Protein AF-0000000077540026 (afdb_homodimer)

Foldseek 3Di:
DCLDDPPDPPPPDLVSLLPRQQWDWEQELQRATFIDGSVDPCSSDDYHPPNVPDHHLVNLLVVLVVVCVVVVLDDDDDPVLLVVLVVLCLQFPCLLQVAADPVVQVVCVVVVDDDQRHGLLLSLLSSLQSQLLDLDQSQAPHSVASLRGSVSSLVSSVSSLVRSLSVDGLSSLNSLLSSLQSCVLQPVLVSSLVSLQSSQVVLNGNVLLEACVVCCVVVVDPPVVLLSSQSNNLSSLLSQLLSCLLVVHDGDDAPVSGPRDQHDCPDPLQFDWRDDPPPPDDDNPADTAGSNSRLLSVLSSVLSNLLSVLLCLVSDPPNPDDPVRLVVSLVVSVVVLVVSVVPRDPLLDADPDLVHGHRLSSLVSLLVSLLSLLSSLVVCLQVDPPPDPPPPPPPSCPDPSLVSNLVSLLVNLVSLVSSCVPPNLSSHRPSNLVSLLSSLVSLLVQCLDPPRPCVVSSLSSNLSSLVSLVRNCSSSVNNSVVSLVVSCVVCVVSVNNVSQVPRPPSD/DCLDDPPDPPPPDLVSLLPRQQWDWAQDLQRATFIDGSVDPCSSDDYHPPHHDDQHLVNLLVVLVVVCVVVVLDDDDDPVLLVVLVVLCLQFPCLLQVAADCVVQVVCVVVVDADQRHGLLLSLLSSLQSQLLDLDQSQAPHSVASLRGSVSSLVSSVSSLVRSLSVDGLSSLNSLLSSLQSCVLQPVLVSSLVSLQSSQVVLNGNVLLEACVVCCVVVVDPPVVLLSSQSNNLSSLLSQLLSCVLVVHDGDDAPVSGPRDQHDCPDPLQFDWRDDPPPPDDDNPADTAGSNSRLLSVLSSVLSNLLSVLLCLVSDPPNPDDPVRLVVSLVVSVVVLVVSVVPRDPLLDADPDLVHGHRLSSLVSLLVSLLSLLSSLVVCLQVDPPPDPPPPPPPSCPDPSLVSNLVSLLVNLVSLVSSCVPPNLSSHRPSNLVSLLSSLVSLLVQCLDPPRPCVVSSLSSNLSSLVSLVRNCSSRVNNSVVSLVVSCVVCVVSVNNVSQVPRPPSD

Nearest PDB structures (foldseek):
  7pua-assembly1_DG  TM=3.488E-01  e=6.286E+00  Trypanosoma brucei brucei
  8ay2-assembly1_A  TM=1.507E-01  e=5.120E+00  Rattus norvegicus
  8ay2-assembly1_A  TM=1.587E-01  e=3.011E+00  Rattus norvegicus
  6jb1-assembly1_B  TM=1.530E-01  e=4.356E+00  Mesocricetus auratus

Radius of gyration: 28.81 Å; Cα contacts (8 Å, |Δi|>4): 1690; chains: 2; bounding box: 65×84×69 Å

Solvent-accessible surface area (backbone atoms only — not comparable to full-atom values): 52950 Å² total; per-residue (Å²): 132,84,71,76,72,87,75,64,86,62,88,70,57,65,53,56,59,58,27,32,48,65,51,34,78,33,52,38,42,44,71,38,60,28,38,22,18,32,67,7,73,64,34,70,59,83,62,63,85,70,58,63,81,41,64,35,48,66,54,25,47,51,51,13,53,50,50,29,54,69,72,68,38,68,69,88,72,56,70,68,56,48,51,51,30,50,51,48,28,61,61,45,46,34,44,62,49,42,26,72,49,59,68,60,26,50,54,26,53,75,64,71,42,78,43,79,54,28,33,72,31,29,52,27,20,50,42,19,42,21,29,32,68,50,85,58,45,88,49,21,77,42,64,90,37,66,77,31,27,15,46,54,33,42,57,30,21,53,49,22,41,65,32,28,49,60,38,61,48,74,32,48,26,46,18,28,38,43,40,12,55,44,30,31,35,66,53,34,50,65,36,12,53,39,26,32,48,48,15,47,46,48,33,49,40,48,34,31,36,43,58,56,63,67,38,37,73,73,59,77,39,51,69,66,54,52,45,43,36,23,28,31,37,51,21,42,53,41,53,32,52,52,49,18,50,61,42,23,44,87,51,70,78,54,74,42,57,36,54,41,58,77,57,65,73,84,41,66,63,28,65,32,77,39,62,77,59,81,82,71,52,88,70,82,78,62,74,81,35,60,48,38,27,47,61,48,41,52,49,47,40,50,53,48,51,57,48,45,60,50,43,57,48,66,48,23,71,40,46,83,69,50,72,67,51,46,51,49,51,41,51,55,47,49,54,52,52,48,54,53,59,72,64,53,55,75,90,68,51,77,62,93,45,88,88,50,81,71,58,70,49,51,56,49,49,55,38,51,51,29,47,48,50,28,65,57,32,39,62,46,51,58,63,66,70,90,69,65,87,74,62,82,68,74,64,74,70,70,33,69,40,39,43,51,30,49,53,25,28,48,49,38,30,51,49,51,52,55,44,44,74,72,67,42,45,59,60,52,51,74,64,53,47,58,47,32,46,57,29,30,54,51,22,52,58,44,47,63,51,82,82,40,89,54,28,66,59,20,52,53,34,31,38,47,25,51,51,50,32,60,48,24,30,58,43,26,29,46,41,22,47,49,47,51,51,49,52,50,51,48,29,46,75,64,74,36,50,68,61,51,71,67,32,82,85,63,123,132,84,68,76,73,87,72,64,86,61,89,71,58,67,53,55,59,57,28,32,48,63,50,35,77,33,53,37,48,45,72,38,58,28,37,21,19,33,68,7,73,68,34,69,58,83,62,62,86,71,61,68,83,42,64,36,47,66,53,24,48,52,50,13,54,50,48,28,54,69,72,68,39,69,70,89,71,56,71,67,56,49,52,51,30,50,50,47,27,60,62,46,45,35,42,61,50,42,27,71,49,60,68,60,28,50,56,26,53,73,66,73,42,76,42,78,54,28,32,72,33,28,51,26,21,50,41,20,44,20,29,33,67,50,86,58,46,87,48,22,75,43,65,90,37,66,77,30,26,16,47,54,32,41,56,31,18,53,50,23,39,65,32,29,50,62,36,60,47,73,31,47,26,44,18,27,38,43,41,12,56,43,30,30,35,68,53,35,51,65,36,12,53,40,26,32,48,48,16,48,47,48,33,51,40,48,34,32,37,42,57,55,62,67,39,36,73,72,60,78,38,52,69,66,54,51,44,41,37,23,28,30,37,50,22,43,52,40,52,31,50,51,50,19,50,63,42,24,45,88,51,71,78,52,73,43,58,34,55,41,59,77,55,64,75,84,40,67,64,27,65,32,77,40,62,79,61,81,82,70,52,90,68,82,77,63,74,81,35,59,48,38,27,45,61,48,41,53,50,46,40,49,53,48,50,56,46,46,60,51,43,56,48,67,49,25,72,40,48,85,68,48,71,67,52,46,50,50,49,40,51,54,46,49,52,52,52,50,53,53,60,72,62,53,54,76,90,68,52,77,63,93,47,89,90,50,80,69,57,71,49,50,54,49,50,54,39,48,51,30,46,46,50,28,64,57,32,38,63,47,52,59,62,66,69,90,69,65,87,74,61,82,68,73,65,73,71,71,33,70,40,39,44,51,28,50,54,24,27,48,50,38,30,51,50,50,53,53,44,45,74,72,66,42,44,59,59,52,51,75,67,51,47,57,47,33,47,57,28,31,56,50,21,52,59,43,47,62,50,82,81,40,89,53,28,67,61,21,50,54,34,30,40,46,23,51,51,49,32,59,47,24,29,58,43,26,29,46,40,23,47,49,47,51,51,50,52,51,51,50,29,46,75,64,73,36,49,69,62,51,71,66,31,83,86,64,124

Secondary structure (DSSP, 8-state):
-----TT--S---HHHHHH----EEEE-TTSSEEEE-TTSGGGG--S------SPPHHHHHHHHHHHHHHTT------HHHHHHHHHHIIIIITTTS--S-HHHHHHHHHTTS--SS--HHHHHHHHHHHGGG---GGGBSSTT-GGGBTHHHHHHHHHHHHHHTTS--HHHHHHHHHHHHHHHHTT-HHHHHHHHHHHHHHHHHHTTTS--HHHHHHTSS-HHHHHHHHHHHHHHHHHHHHHHHHHT---S--GGG--PPPPPTTSHHHH-EE-PPBTTBS-TT---EE--HHHHHHHHHHHHHHHHHHHHHHT-TT----HHHHHHHHHHHHHHHHHHHHT--GGGSPPSSTTS---HHHHHHHHHHHHHHHHHHGGGTT---S--TT-TTS-GGG-HHHHHHHHHHHHHHHHHHHHHHHT-STT--THHHHHHHHHHHHHHHHHS-TT-TTHHHHHHHHHHHHHHHHHTTTTSHHHHHHHHHHHHHHHHHTT-HHHHHTSTT--/-----TT--S---HHHHHH----EEEE-TTSSEEEE-TTSGGGG--S------SPPHHHHHHHHHHHHHHTT------HHHHHHHHHHIIIIITTTS--S-HHHHHHHHHTTS--SS--HHHHHHHHHHHGGG---GGGBSSTT-GGGBTHHHHHHHHHHHHHHTTS--HHHHHHHHHHHHHHHHTT-HHHHHHHHHHHHHHHHHHTTTS--HHHHHHTSS-HHHHHHHHHHHHHHHHHHHHHHHHHT---S--GGG--PPPPPTTSGGGT-EE-PPBTTBS-TT---EE--HHHHHHHHHHHHHHHHHHHHHHT-TT----HHHHHHHHHHHHHHHHHHHHT--GGGSPPSSTTS---HHHHHHHHHHHHHHHHHHGGGTT---S--TT-TTS-GGG-HHHHHHHHHHHHHHHHHHHHHHHT-STT--THHHHHHHHHHHHHHHHHS-TT-TTHHHHHHHHHHHHHHHHHTTTTSHHHHHHHHHHHHHHHHHTT-HHHHHTSTT--

InterPro domains:
  IPR007219 Xylanolytic transcriptional activator, regulatory domain [PF04082] (86-330)
  IPR007219 Xylanolytic transcriptional activator, regulatory domain [SM00906] (192-269)
  IPR051615 Transcriptional Regulatory Elements [PTHR31313] (20-497)

pLDDT: mean 85.63, std 16.1, range [22.83, 98.69]

Structure (mmCIF, N/CA/C/O backbone):
data_AF-0000000077540026-model_v1
#
loop_
_entity.id
_entity.type
_entity.pdbx_description
1 polymer 'Nitrogen assimilation transcription factor nit-4'
#
loop_
_atom_site.group_PDB
_atom_site.id
_atom_site.type_symbol
_atom_site.label_atom_id
_atom_site.label_alt_id
_atom_site.label_comp_id
_atom_site.label_asym_id
_atom_site.label_entity_id
_atom_site.label_seq_id
_atom_site.pdbx_PDB_ins_code
_atom_site.Cartn_x
_atom_site.Cartn_y
_atom_site.Cartn_z
_atom_site.occupancy
_atom_site.B_iso_or_equiv
_atom_site.auth_seq_id
_atom_site.auth_comp_id
_atom_site.auth_asym_id
_atom_site.auth_atom_id
_atom_site.pdbx_PDB_model_num
ATOM 1 N N . MET A 1 1 ? -24.359 3.873 -19.281 1 22.83 1 MET A N 1
ATOM 2 C CA . MET A 1 1 ? -24.156 2.455 -19.578 1 22.83 1 MET A CA 1
ATOM 3 C C . MET A 1 1 ? -24.828 1.584 -18.516 1 22.83 1 MET A C 1
ATOM 5 O O . MET A 1 1 ? -24.562 1.748 -17.312 1 22.83 1 MET A O 1
ATOM 9 N N . HIS A 1 2 ? -25.969 1.149 -18.797 1 24.41 2 HIS A N 1
ATOM 10 C CA . HIS A 1 2 ? -26.844 0.345 -17.953 1 24.41 2 HIS A CA 1
ATOM 11 C C . HIS A 1 2 ? -26.188 -0.996 -17.609 1 24.41 2 HIS A C 1
ATOM 13 O O . HIS A 1 2 ? -26.047 -1.855 -18.484 1 24.41 2 HIS A O 1
ATOM 19 N N . PHE A 1 3 ? -25.188 -1.018 -16.828 1 33.09 3 PHE A N 1
ATOM 20 C CA . PHE A 1 3 ? -24.734 -2.279 -16.25 1 33.09 3 PHE A CA 1
ATOM 21 C C . PHE A 1 3 ? -25.891 -3.021 -15.602 1 33.09 3 PHE A C 1
ATOM 23 O O . PHE A 1 3 ? -26.781 -2.4 -15.008 1 33.09 3 PHE A O 1
ATOM 30 N N . GLY A 1 4 ? -26.359 -4.043 -16.203 1 33.69 4 GLY A N 1
ATOM 31 C CA . GLY A 1 4 ? -27.547 -4.785 -15.797 1 33.69 4 GLY A CA 1
ATOM 32 C C . GLY A 1 4 ? -27.703 -4.891 -14.289 1 33.69 4 GLY A C 1
ATOM 33 O O . GLY A 1 4 ? -26.719 -4.742 -13.555 1 33.69 4 GLY A O 1
ATOM 34 N N . ASP A 1 5 ? -28.906 -4.648 -13.836 1 35.28 5 ASP A N 1
ATOM 35 C CA . ASP A 1 5 ? -29.469 -4.676 -12.492 1 35.28 5 ASP A CA 1
ATOM 36 C C . ASP A 1 5 ? -29.078 -5.961 -11.766 1 35.28 5 ASP A C 1
ATOM 38 O O . ASP A 1 5 ? -29.469 -7.055 -12.18 1 35.28 5 ASP A O 1
ATOM 42 N N . ALA A 1 6 ? -28.125 -5.953 -10.984 1 38.25 6 ALA A N 1
ATOM 43 C CA . ALA A 1 6 ? -27.578 -7.023 -10.148 1 38.25 6 ALA A CA 1
ATOM 44 C C . ALA A 1 6 ? -28.688 -7.805 -9.461 1 38.25 6 ALA A C 1
ATOM 46 O O . ALA A 1 6 ? -28.438 -8.867 -8.883 1 38.25 6 ALA A O 1
ATOM 47 N N . ASN A 1 7 ? -29.875 -7.262 -9.211 1 33.03 7 ASN A N 1
ATOM 48 C CA . ASN A 1 7 ? -30.891 -7.84 -8.328 1 33.03 7 ASN A CA 1
ATOM 49 C C . ASN A 1 7 ? -31.844 -8.75 -9.094 1 33.03 7 ASN A C 1
ATOM 51 O O . ASN A 1 7 ? -32.938 -9.016 -8.633 1 33.03 7 ASN A O 1
ATOM 55 N N . GLN A 1 8 ? -31.859 -8.867 -10.406 1 34.19 8 GLN A N 1
ATOM 56 C CA . GLN A 1 8 ? -33.031 -9.641 -10.82 1 34.19 8 GLN A CA 1
ATOM 57 C C . GLN A 1 8 ? -32.844 -11.125 -10.5 1 34.19 8 GLN A C 1
ATOM 59 O O . GLN A 1 8 ? -31.812 -11.719 -10.852 1 34.19 8 GLN A O 1
ATOM 64 N N . PRO A 1 9 ? -33.594 -11.734 -9.492 1 36.34 9 PRO A N 1
ATOM 65 C CA . PRO A 1 9 ? -33.75 -13.133 -9.102 1 36.34 9 PRO A CA 1
ATOM 66 C C . PRO A 1 9 ? -33.594 -14.094 -10.273 1 36.34 9 PRO A C 1
ATOM 68 O O . PRO A 1 9 ? -33.469 -15.305 -10.07 1 36.34 9 PRO A O 1
ATOM 71 N N . ASP A 1 10 ? -34.281 -13.805 -11.438 1 35.75 10 ASP A N 1
ATOM 72 C CA . ASP A 1 10 ? -34.469 -14.82 -12.469 1 35.75 10 ASP A CA 1
ATOM 73 C C . ASP A 1 10 ? -33.125 -15.375 -12.938 1 35.75 10 ASP A C 1
ATOM 75 O O . ASP A 1 10 ? -32.094 -14.789 -12.664 1 35.75 10 ASP A O 1
ATOM 79 N N . GLY A 1 11 ? -33.062 -16.375 -14.016 1 36.19 11 GLY A N 1
ATOM 80 C CA . GLY A 1 11 ? -32.031 -17.172 -14.656 1 36.19 11 GLY A CA 1
ATOM 81 C C . GLY A 1 11 ? -30.781 -16.391 -14.961 1 36.19 11 GLY A C 1
ATOM 82 O O . GLY A 1 11 ? -30.641 -15.797 -16.031 1 36.19 11 GLY A O 1
ATOM 83 N N . ARG A 1 12 ? -30.188 -15.875 -14.008 1 47.47 12 ARG A N 1
ATOM 84 C CA . ARG A 1 12 ? -29 -15.047 -14.156 1 47.47 12 ARG A CA 1
ATOM 85 C C . ARG A 1 12 ? -28.031 -15.625 -15.188 1 47.47 12 ARG A C 1
ATOM 87 O O . ARG A 1 12 ? -27.594 -16.766 -15.055 1 47.47 12 ARG A O 1
ATOM 94 N N . ASP A 1 13 ? -27.906 -15.008 -16.391 1 54.25 13 ASP A N 1
ATOM 95 C CA . ASP A 1 13 ? -27.016 -15.352 -17.5 1 54.25 13 ASP A CA 1
ATOM 96 C C . ASP A 1 13 ? -25.562 -15.367 -17.047 1 54.25 13 ASP A C 1
ATOM 98 O O . ASP A 1 13 ? -25.094 -14.406 -16.438 1 54.25 13 ASP A O 1
ATOM 102 N N . LEU A 1 14 ? -24.969 -16.469 -16.812 1 57.41 14 LEU A N 1
ATOM 103 C CA . LEU A 1 14 ? -23.594 -16.766 -16.422 1 57.41 14 LEU A CA 1
ATOM 104 C C . LEU A 1 14 ? -22.625 -15.734 -17 1 57.41 14 LEU A C 1
ATOM 106 O O . LEU A 1 14 ? -21.719 -15.273 -16.297 1 57.41 14 LEU A O 1
ATOM 110 N N . THR A 1 15 ? -22.922 -15.344 -18.125 1 56.06 15 THR A N 1
ATOM 111 C CA . THR A 1 15 ? -22.031 -14.43 -18.812 1 56.06 15 THR A CA 1
ATOM 112 C C . THR A 1 15 ? -22.094 -13.031 -18.203 1 56.06 15 THR A C 1
ATOM 114 O O . THR A 1 15 ? -21.078 -12.344 -18.094 1 56.06 15 THR A O 1
ATOM 117 N N . SER A 1 16 ? -23.219 -12.75 -17.703 1 59.09 16 SER A N 1
ATOM 118 C CA . SER A 1 16 ? -23.359 -11.445 -17.078 1 59.09 16 SER A CA 1
ATOM 119 C C . SER A 1 16 ? -22.609 -11.383 -15.75 1 59.09 16 SER A C 1
ATOM 121 O O . SER A 1 16 ? -22.047 -10.344 -15.398 1 59.09 16 SER A O 1
ATOM 123 N N . MET A 1 17 ? -22.516 -12.523 -15.125 1 58.19 17 MET A N 1
ATOM 124 C CA . MET A 1 17 ? -21.797 -12.586 -13.852 1 58.19 17 MET A CA 1
ATOM 125 C C . MET A 1 17 ? -20.297 -12.422 -14.055 1 58.19 17 MET A C 1
ATOM 127 O O . MET A 1 17 ? -19.641 -11.734 -13.273 1 58.19 17 MET A O 1
ATOM 131 N N . VAL A 1 18 ? -19.906 -12.945 -15.094 1 57 18 VAL A N 1
ATOM 132 C CA . VAL A 1 18 ? -18.469 -12.969 -15.336 1 57 18 VAL A CA 1
ATOM 133 C C . VAL A 1 18 ? -18.016 -11.633 -15.906 1 5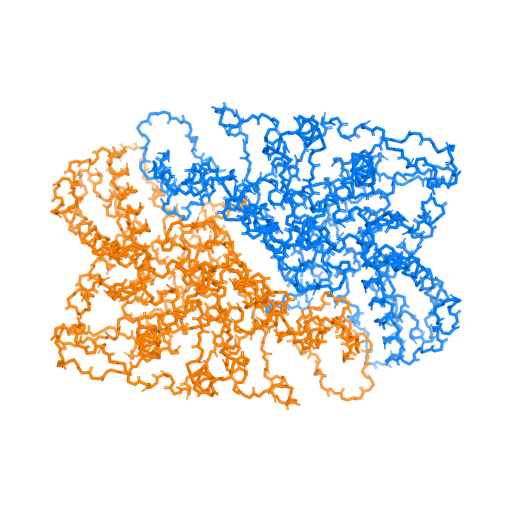7 18 VAL A C 1
ATOM 135 O O . VAL A 1 18 ? -16.875 -11.195 -15.664 1 57 18 VAL A O 1
ATOM 138 N N . THR A 1 19 ? -18.953 -10.977 -16.547 1 57.81 19 THR A N 1
ATOM 139 C CA . THR A 1 19 ? -18.578 -9.742 -17.234 1 57.81 19 THR A CA 1
ATOM 140 C C . THR A 1 19 ? -18.859 -8.531 -16.344 1 57.81 19 THR A C 1
ATOM 142 O O . THR A 1 19 ? -18.422 -7.422 -16.641 1 57.81 19 THR A O 1
ATOM 145 N N . GLY A 1 20 ? -19.531 -8.844 -15.297 1 59.09 20 GLY A N 1
ATOM 146 C CA . GLY A 1 20 ? -19.828 -7.727 -14.414 1 59.09 20 GLY A CA 1
ATOM 147 C C . GLY A 1 20 ? -18.578 -7.074 -13.852 1 59.09 20 GLY A C 1
ATOM 148 O O . GLY A 1 20 ? -17.641 -7.766 -13.461 1 59.09 20 GLY A O 1
ATOM 149 N N . LEU A 1 21 ? -18.562 -5.824 -14.031 1 58.69 21 LEU A N 1
ATOM 150 C CA . LEU A 1 21 ? -17.375 -5.078 -13.609 1 58.69 21 LEU A CA 1
ATOM 151 C C . LEU A 1 21 ? -17.547 -4.578 -12.172 1 58.69 21 LEU A C 1
ATOM 153 O O . LEU A 1 21 ? -16.656 -3.906 -11.641 1 58.69 21 LEU A O 1
ATOM 157 N N . LEU A 1 22 ? -18.766 -5.047 -11.68 1 58.34 22 LEU A N 1
ATOM 158 C CA . LEU A 1 22 ? -18.953 -4.633 -10.297 1 58.34 22 LEU A CA 1
ATOM 159 C C . LEU A 1 22 ? -18.359 -5.668 -9.336 1 58.34 22 LEU A C 1
ATOM 161 O O . LEU A 1 22 ? -18.578 -6.867 -9.5 1 58.34 22 LEU A O 1
ATOM 165 N N . GLY A 1 23 ? -17.531 -5.34 -8.555 1 66.19 23 GLY A N 1
ATOM 166 C CA . GLY A 1 23 ? -16.984 -6.211 -7.527 1 66.19 23 GLY A CA 1
ATOM 167 C C . GLY A 1 23 ? -18.016 -6.672 -6.516 1 66.19 23 GLY A C 1
ATOM 168 O O . GLY A 1 23 ? -19.203 -6.398 -6.672 1 66.19 23 GLY A O 1
ATOM 169 N N . ARG A 1 24 ? -17.516 -7.547 -5.625 1 68.69 24 ARG A N 1
ATOM 170 C CA . ARG A 1 24 ? -18.438 -8.109 -4.648 1 68.69 24 ARG A CA 1
ATOM 171 C C . ARG A 1 24 ? -17.812 -8.164 -3.262 1 68.69 24 ARG A C 1
ATOM 173 O O . ARG A 1 24 ? -16.578 -8.164 -3.137 1 68.69 24 ARG A O 1
ATOM 180 N N . LEU A 1 25 ? -18.719 -8.016 -2.268 1 68.12 25 LEU A N 1
ATOM 181 C CA . LEU A 1 25 ? -18.312 -8.266 -0.891 1 68.12 25 LEU A CA 1
ATOM 182 C C . LEU A 1 25 ? -18.625 -9.695 -0.475 1 68.12 25 LEU A C 1
ATOM 184 O O . LEU A 1 25 ? -19.703 -10.203 -0.758 1 68.12 25 LEU A O 1
ATOM 188 N N . ASN A 1 26 ? -17.594 -10.305 -0.101 1 69.06 26 ASN A N 1
ATOM 189 C CA . ASN A 1 26 ? -17.797 -11.648 0.434 1 69.06 26 ASN A CA 1
ATOM 190 C C . ASN A 1 26 ? -17.375 -11.734 1.899 1 69.06 26 ASN A C 1
ATOM 192 O O . ASN A 1 26 ? -16.469 -11.016 2.336 1 69.06 26 ASN A O 1
ATOM 196 N N . VAL A 1 27 ? -18.219 -12.5 2.652 1 65.31 27 VAL A N 1
ATOM 197 C CA . VAL A 1 27 ? -17.781 -12.773 4.02 1 65.31 27 VAL A CA 1
ATOM 198 C C . VAL A 1 27 ? -16.594 -13.742 4 1 65.31 27 VAL A C 1
ATOM 200 O O . VAL A 1 27 ? -16.703 -14.844 3.461 1 65.31 27 VAL A O 1
ATOM 203 N N . GLY A 1 28 ? -15.547 -13.195 4.453 1 63.59 28 GLY A N 1
ATOM 204 C CA . GLY A 1 28 ? -14.344 -14.008 4.477 1 63.59 28 GLY A CA 1
ATOM 205 C C . GLY A 1 28 ? -14.359 -15.07 5.562 1 63.59 28 GLY A C 1
ATOM 206 O O . GLY A 1 28 ? -15.281 -15.117 6.375 1 63.59 28 GLY A O 1
ATOM 207 N N . ASP A 1 29 ? -13.328 -15.852 5.465 1 64.38 29 ASP A N 1
ATOM 208 C CA . ASP A 1 29 ? -13.164 -16.922 6.441 1 64.38 29 ASP A CA 1
ATOM 209 C C . ASP A 1 29 ? -12.961 -16.375 7.848 1 64.38 29 ASP A C 1
ATOM 211 O O . ASP A 1 29 ? -13.172 -17.078 8.836 1 64.38 29 ASP A O 1
ATOM 215 N N . ASP A 1 30 ? -12.633 -15.102 7.906 1 63.25 30 ASP A N 1
ATOM 216 C CA . ASP A 1 30 ? -12.453 -14.438 9.195 1 63.25 30 ASP A CA 1
ATOM 217 C C . ASP A 1 30 ? -13.773 -13.859 9.695 1 63.25 30 ASP A C 1
ATOM 219 O O . ASP A 1 30 ? -13.828 -13.273 10.781 1 63.25 30 ASP A O 1
ATOM 223 N N . GLY A 1 31 ? -14.742 -14.016 9 1 65.69 31 GLY A N 1
ATOM 224 C CA . GLY A 1 31 ? -16.062 -13.508 9.367 1 65.69 31 GLY A CA 1
ATOM 225 C C . GLY A 1 31 ? -16.266 -12.055 8.984 1 65.69 31 GLY A C 1
ATOM 226 O O . GLY A 1 31 ? -17.344 -11.5 9.203 1 65.69 31 GLY A O 1
ATOM 227 N N . GLN A 1 32 ? -15.203 -11.562 8.336 1 71.44 32 GLN A N 1
ATOM 228 C CA . GLN A 1 32 ? -15.305 -10.164 7.949 1 71.44 32 GLN A CA 1
ATOM 229 C C . GLN A 1 32 ? -15.641 -10.023 6.465 1 71.44 32 GLN A C 1
ATOM 231 O O . GLN A 1 32 ? -15.461 -10.969 5.691 1 71.44 32 GLN A O 1
ATOM 236 N N . LEU A 1 33 ? -16.141 -8.898 6.176 1 74.12 33 LEU A N 1
ATOM 237 C CA . LEU A 1 33 ? -16.438 -8.609 4.773 1 74.12 33 LEU A CA 1
ATOM 238 C C . LEU A 1 33 ? -15.164 -8.25 4.02 1 74.12 33 LEU A C 1
ATOM 240 O O . LEU A 1 33 ? -14.344 -7.465 4.504 1 74.12 33 LEU A O 1
ATOM 244 N N . HIS A 1 34 ? -14.961 -8.961 3.012 1 76.81 34 HIS A N 1
ATOM 245 C CA . HIS A 1 34 ? -13.828 -8.664 2.135 1 76.81 34 HIS A CA 1
ATOM 246 C C . HIS A 1 34 ? -14.305 -8.367 0.713 1 76.81 34 HIS A C 1
ATOM 248 O O . HIS A 1 34 ? -15.273 -8.969 0.239 1 76.81 34 HIS A O 1
ATOM 254 N N . TYR A 1 35 ? -13.625 -7.512 0.087 1 74.69 35 TYR A N 1
ATOM 255 C CA . TYR A 1 35 ? -13.984 -7.105 -1.269 1 74.69 35 TYR A CA 1
ATOM 256 C C . TYR A 1 35 ? -13.141 -7.844 -2.299 1 74.69 35 TYR A C 1
ATOM 258 O O . TYR A 1 35 ? -11.922 -7.977 -2.133 1 74.69 35 TYR A O 1
ATOM 266 N N . PHE A 1 36 ? -13.797 -8.32 -3.287 1 68.94 36 PHE A N 1
ATOM 267 C CA . PHE A 1 36 ? -13.172 -8.914 -4.461 1 68.94 36 PHE A CA 1
ATOM 268 C C . PHE A 1 36 ? -13.625 -8.211 -5.734 1 68.94 36 PHE A C 1
ATOM 270 O O . PHE A 1 36 ? -14.812 -8.188 -6.043 1 68.94 36 PHE A O 1
ATOM 277 N N . GLY A 1 37 ? -12.703 -7.707 -6.473 1 70.81 37 GLY A N 1
ATOM 278 C CA . GLY A 1 37 ? -13.016 -7.051 -7.73 1 70.81 37 GLY A CA 1
ATOM 279 C C . GLY A 1 37 ? -13.414 -8.016 -8.828 1 70.81 37 GLY A C 1
ATOM 280 O O . GLY A 1 37 ? -13.219 -9.227 -8.695 1 70.81 37 GLY A O 1
ATOM 281 N N . SER A 1 38 ? -13.914 -7.52 -9.844 1 69.12 38 SER A N 1
ATOM 282 C CA . SER A 1 38 ? -14.469 -8.344 -10.914 1 69.12 38 SER A CA 1
ATOM 283 C C . SER A 1 38 ? -13.375 -9.086 -11.664 1 69.12 38 SER A C 1
ATOM 285 O O . SER A 1 38 ? -13.641 -10.062 -12.359 1 69.12 38 SER A O 1
ATOM 287 N N . GLN A 1 39 ? -12.281 -8.578 -11.516 1 72.81 39 GLN A N 1
ATOM 288 C CA . GLN A 1 39 ? -11.156 -9.242 -12.164 1 72.81 39 GLN A CA 1
ATOM 289 C C . GLN A 1 39 ? -10.812 -10.555 -11.469 1 72.81 39 GLN A C 1
ATOM 291 O O . GLN A 1 39 ? -10.203 -11.445 -12.062 1 72.81 39 GLN A O 1
ATOM 296 N N . CYS A 1 40 ? -11.172 -10.578 -10.219 1 78.31 40 CYS A N 1
ATOM 297 C CA . CYS A 1 40 ? -10.906 -11.766 -9.414 1 78.31 40 CYS A CA 1
ATOM 298 C C . CYS A 1 40 ? -11.961 -12.836 -9.648 1 78.31 40 CYS A C 1
ATOM 300 O O . CYS A 1 40 ? -13.148 -12.523 -9.781 1 78.31 40 CYS A O 1
ATOM 302 N N . ASN A 1 41 ? -11.57 -14.07 -9.648 1 74.75 41 ASN A N 1
ATOM 303 C CA . ASN A 1 41 ? -12.5 -15.172 -9.867 1 74.75 41 ASN A CA 1
ATOM 304 C C . ASN A 1 41 ? -13.453 -15.344 -8.688 1 74.75 41 ASN A C 1
ATOM 306 O O . ASN A 1 41 ? -14.57 -15.836 -8.859 1 74.75 41 ASN A O 1
ATOM 310 N N . PHE A 1 42 ? -13.062 -14.914 -7.586 1 69.94 42 PHE A N 1
ATOM 311 C CA . PHE A 1 42 ? -13.867 -15.133 -6.391 1 69.94 42 PHE A CA 1
ATOM 312 C C . PHE A 1 42 ? -15.055 -14.18 -6.355 1 69.94 42 PHE A C 1
ATOM 314 O O . PHE A 1 42 ? -15.984 -14.367 -5.57 1 69.94 42 PHE A O 1
ATOM 321 N N . HIS A 1 43 ? -14.977 -13.211 -7.219 1 70.06 43 HIS A N 1
ATOM 322 C CA . HIS A 1 43 ? -16.109 -12.305 -7.316 1 70.06 43 HIS A CA 1
ATOM 323 C C . HIS A 1 43 ? -17.359 -13.039 -7.816 1 70.06 43 HIS A C 1
ATOM 325 O O . HIS A 1 43 ? -18.484 -12.578 -7.602 1 70.06 43 HIS A O 1
ATOM 331 N N . LEU A 1 44 ? -17.141 -14.164 -8.406 1 69.56 44 LEU A N 1
ATOM 332 C CA . LEU A 1 44 ? -18.234 -14.93 -9 1 69.56 44 LEU A CA 1
ATOM 333 C C . LEU A 1 44 ? -19 -15.695 -7.938 1 69.56 44 LEU A C 1
ATOM 335 O O . LEU A 1 44 ? -20.109 -16.172 -8.195 1 69.56 44 LEU A O 1
ATOM 339 N N . LEU A 1 45 ? -18.344 -15.75 -6.715 1 71.25 45 LEU A N 1
ATOM 340 C CA . LEU A 1 45 ? -18.938 -16.578 -5.668 1 71.25 45 LEU A CA 1
ATOM 341 C C . LEU A 1 45 ? -19.984 -15.781 -4.879 1 71.25 45 LEU A C 1
ATOM 343 O O . LEU A 1 45 ? -19.781 -14.594 -4.598 1 71.25 45 LEU A O 1
ATOM 347 N N . HIS A 1 46 ? -21.172 -16.5 -4.887 1 64 46 HIS A N 1
ATOM 348 C CA . HIS A 1 46 ? -22.219 -15.93 -4.055 1 64 46 HIS A CA 1
ATOM 349 C C . HIS A 1 46 ? -22.266 -16.594 -2.682 1 64 46 HIS A C 1
ATOM 351 O O . HIS A 1 46 ? -22.375 -17.828 -2.588 1 64 46 HIS A O 1
ATOM 357 N N . GLY A 1 47 ? -21.922 -15.961 -1.762 1 59 47 GLY A N 1
ATOM 358 C CA . GLY A 1 47 ? -22.094 -16.484 -0.416 1 59 47 GLY A CA 1
ATOM 359 C C . GLY A 1 47 ? -20.781 -16.875 0.243 1 59 47 GLY A C 1
ATOM 360 O O . GLY A 1 47 ? -19.719 -16.594 -0.292 1 59 47 GLY A O 1
ATOM 361 N N . SER A 1 48 ? -20.953 -17.391 1.538 1 57 48 SER A N 1
ATOM 362 C CA . SER A 1 48 ? -19.797 -17.719 2.375 1 57 48 SER A CA 1
ATOM 363 C C . SER A 1 48 ? -19.188 -19.047 1.96 1 57 48 SER A C 1
ATOM 365 O O . SER A 1 48 ? -19.906 -20 1.644 1 57 48 SER A O 1
ATOM 367 N N . LEU A 1 49 ? -18.062 -19.047 1.297 1 57.03 49 LEU A N 1
ATOM 368 C CA . LEU A 1 49 ? -17.422 -20.312 0.986 1 57.03 49 LEU A CA 1
ATOM 369 C C . LEU A 1 49 ? -17.141 -21.109 2.258 1 57.03 49 LEU A C 1
ATOM 371 O O . LEU A 1 49 ? -16.594 -22.219 2.199 1 57.03 49 LEU A O 1
ATOM 375 N N . GLY A 1 50 ? -17.922 -20.891 3.377 1 47.41 50 GLY A N 1
ATOM 376 C CA . GLY A 1 50 ? -18.078 -21.703 4.578 1 47.41 50 GLY A CA 1
ATOM 377 C C . GLY A 1 50 ? -16.828 -21.719 5.445 1 47.41 50 GLY A C 1
ATOM 378 O O . GLY A 1 50 ? -16.844 -22.281 6.539 1 47.41 50 GLY A O 1
ATOM 379 N N . TYR A 1 51 ? -15.547 -21.797 4.992 1 48.84 51 TYR A N 1
ATOM 380 C CA . TYR A 1 51 ? -14.523 -22.359 5.875 1 48.84 51 TYR A CA 1
ATOM 381 C C . TYR A 1 51 ? -14.086 -21.328 6.91 1 48.84 51 TYR A C 1
ATOM 383 O O . TYR A 1 51 ? -13.719 -20.203 6.562 1 48.84 51 TYR A O 1
ATOM 391 N N . VAL A 1 52 ? -14.656 -21.391 8.242 1 48.16 52 VAL A N 1
ATOM 392 C CA . VAL A 1 52 ? -14.617 -20.656 9.5 1 48.16 52 VAL A CA 1
ATOM 393 C C . VAL A 1 52 ? -13.188 -20.641 10.039 1 48.16 52 VAL A C 1
ATOM 395 O O . VAL A 1 52 ? -12.961 -20.328 11.211 1 48.16 52 VAL A O 1
ATOM 398 N N . THR A 1 53 ? -12.125 -21.328 9.484 1 49.41 53 THR A N 1
ATOM 399 C CA . THR A 1 53 ? -11 -21.594 10.367 1 49.41 53 THR A CA 1
ATOM 400 C C . THR A 1 53 ? -10.242 -20.312 10.688 1 49.41 53 THR A C 1
ATOM 402 O O . THR A 1 53 ? -9.266 -20.328 11.445 1 49.41 53 THR A O 1
ATOM 405 N N . MET A 1 54 ? -10.602 -19.188 10.156 1 56.47 54 MET A N 1
ATOM 406 C CA . MET A 1 54 ? -9.641 -18.094 10.383 1 56.47 54 MET A CA 1
ATOM 407 C C . MET A 1 54 ? -9.891 -17.422 11.719 1 56.47 54 MET A C 1
ATOM 409 O O . MET A 1 54 ? -11 -17.484 12.258 1 56.47 54 MET A O 1
ATOM 413 N N . GLU A 1 55 ? -8.797 -17.156 12.312 1 64.25 55 GLU A N 1
ATOM 414 C CA . GLU A 1 55 ? -8.859 -16.484 13.602 1 64.25 55 GLU A CA 1
ATOM 415 C C . GLU A 1 55 ? -9.797 -15.273 13.539 1 64.25 55 GLU A C 1
ATOM 417 O O . GLU A 1 55 ? -9.734 -14.477 12.602 1 64.25 55 GLU A O 1
ATOM 422 N N . SER A 1 56 ? -10.68 -15.289 14.398 1 78.12 56 SER A N 1
ATOM 423 C CA . SER A 1 56 ? -11.688 -14.242 14.508 1 78.12 56 SER A CA 1
ATOM 424 C C . SER A 1 56 ? -11.07 -12.93 14.977 1 78.12 56 SER A C 1
ATOM 426 O O . SER A 1 56 ? -9.961 -12.922 15.523 1 78.12 56 SER A O 1
ATOM 428 N N . THR A 1 57 ? -11.594 -11.859 14.672 1 83.06 57 THR A N 1
ATOM 429 C CA . THR A 1 57 ? -11.195 -10.531 15.125 1 83.06 57 THR A CA 1
ATOM 430 C C . THR A 1 57 ? -11.016 -10.508 16.641 1 83.06 57 THR A C 1
ATOM 432 O O . THR A 1 57 ? -10.047 -9.938 17.141 1 83.06 57 THR A O 1
ATOM 435 N N . VAL A 1 58 ? -11.883 -11.18 17.328 1 85.62 58 VAL A N 1
ATOM 436 C CA . VAL A 1 58 ? -11.844 -11.203 18.781 1 85.62 58 VAL A CA 1
ATOM 437 C C . VAL A 1 58 ? -10.609 -11.977 19.266 1 85.62 58 VAL A C 1
ATOM 439 O O . VAL A 1 58 ? -9.945 -11.57 20.219 1 85.62 58 VAL A O 1
ATOM 442 N N . SER A 1 59 ? -10.383 -13.07 18.578 1 87.88 59 SER A N 1
ATOM 443 C CA . SER A 1 59 ? -9.211 -13.867 18.922 1 87.88 59 SER A CA 1
ATOM 444 C C . SER A 1 59 ? -7.926 -13.078 18.703 1 87.88 59 SER A C 1
ATOM 446 O O . SER A 1 59 ? -7 -13.141 19.516 1 87.88 59 SER A O 1
ATOM 448 N N . MET A 1 60 ? -7.84 -12.328 17.625 1 91.31 60 MET A N 1
ATOM 449 C CA . MET A 1 60 ? -6.656 -11.531 17.328 1 91.31 60 MET A CA 1
ATOM 450 C C . MET A 1 60 ? -6.469 -10.422 18.359 1 91.31 60 MET A C 1
ATOM 452 O O . MET A 1 60 ? -5.34 -10.109 18.75 1 91.31 60 MET A O 1
ATOM 456 N N . GLN A 1 61 ? -7.582 -9.836 18.828 1 91.44 61 GLN A N 1
ATOM 457 C CA . GLN A 1 61 ? -7.508 -8.805 19.859 1 91.44 61 GLN A CA 1
ATOM 458 C C . GLN A 1 61 ? -6.973 -9.375 21.172 1 91.44 61 GLN A C 1
ATOM 460 O O . GLN A 1 61 ? -6.125 -8.766 21.828 1 91.44 61 GLN A O 1
ATOM 465 N N . ARG A 1 62 ? -7.441 -10.562 21.5 1 92.81 62 ARG A N 1
ATOM 466 C CA . ARG A 1 62 ? -7 -11.219 22.734 1 92.81 62 ARG A CA 1
ATOM 467 C C . ARG A 1 62 ? -5.52 -11.57 22.656 1 92.81 62 ARG A C 1
ATOM 469 O O . ARG A 1 62 ? -4.785 -11.383 23.625 1 92.81 62 ARG A O 1
ATOM 476 N N . GLN A 1 63 ? -5.145 -12.062 21.516 1 94.12 63 GLN A N 1
ATOM 477 C CA . GLN A 1 63 ? -3.738 -12.414 21.328 1 94.12 63 GLN A CA 1
ATOM 478 C C . GLN A 1 63 ? -2.85 -11.18 21.375 1 94.12 63 GLN A C 1
ATOM 480 O O . GLN A 1 63 ? -1.741 -11.227 21.922 1 94.12 63 GLN A O 1
ATOM 485 N N . GLY A 1 64 ? -3.352 -10.102 20.766 1 95.56 64 GLY A N 1
ATOM 486 C CA . GLY A 1 64 ? -2.607 -8.852 20.844 1 95.56 64 GLY A CA 1
ATOM 487 C C . GLY A 1 64 ? -2.412 -8.344 22.25 1 95.56 64 GLY A C 1
ATOM 488 O O . GLY A 1 64 ? -1.303 -7.969 22.641 1 95.56 64 GLY A O 1
ATOM 489 N N . LEU A 1 65 ? -3.465 -8.391 23.031 1 95.31 65 LEU A N 1
ATOM 490 C CA . LEU A 1 65 ? -3.393 -7.945 24.422 1 95.31 65 LEU A CA 1
ATOM 491 C C . LEU A 1 65 ? -2.459 -8.836 25.234 1 95.31 65 LEU A C 1
ATOM 493 O O . LEU A 1 65 ? -1.688 -8.344 26.062 1 95.31 65 LEU A O 1
ATOM 497 N N . ALA A 1 66 ? -2.545 -10.133 24.953 1 96.44 66 ALA A N 1
ATOM 498 C CA . ALA A 1 66 ? -1.659 -11.078 25.625 1 96.44 66 ALA A CA 1
ATOM 499 C C . ALA A 1 66 ? -0.198 -10.805 25.281 1 96.44 66 ALA A C 1
ATOM 501 O O . ALA A 1 66 ? 0.678 -10.891 26.141 1 96.44 66 ALA A O 1
ATOM 502 N N . ALA A 1 67 ? 0.066 -10.531 24.016 1 96.69 67 ALA A N 1
ATOM 503 C CA . ALA A 1 67 ? 1.427 -10.25 23.578 1 96.69 67 ALA A CA 1
ATOM 504 C C . ALA A 1 67 ? 1.964 -8.977 24.219 1 96.69 67 ALA A C 1
ATOM 506 O O . ALA A 1 67 ? 3.131 -8.914 24.609 1 96.69 67 ALA A O 1
ATOM 507 N N . VAL A 1 68 ? 1.104 -7.961 24.297 1 97.06 68 VAL A N 1
ATOM 508 C CA . VAL A 1 68 ? 1.488 -6.707 24.938 1 97.06 68 VAL A CA 1
ATOM 509 C C . VAL A 1 68 ? 1.914 -6.973 26.375 1 97.06 68 VAL A C 1
ATOM 511 O O . VAL A 1 68 ? 2.936 -6.457 26.828 1 97.06 68 VAL A O 1
ATOM 514 N N . GLY A 1 69 ? 1.123 -7.766 27.094 1 96.25 69 GLY A N 1
ATOM 515 C CA . GLY A 1 69 ? 1.453 -8.125 28.469 1 96.25 69 GLY A CA 1
ATOM 516 C C . GLY A 1 69 ? 2.75 -8.906 28.578 1 96.25 69 GLY A C 1
ATOM 517 O O . GLY A 1 69 ? 3.574 -8.625 29.453 1 96.25 69 GLY A O 1
ATOM 518 N N . CYS A 1 70 ? 2.914 -9.844 27.703 1 95.62 70 CYS A N 1
ATOM 519 C CA . CYS A 1 70 ? 4.098 -10.695 27.719 1 95.62 70 CYS A CA 1
ATOM 520 C C . CYS A 1 70 ? 5.363 -9.883 27.484 1 95.62 70 CYS A C 1
ATOM 522 O O . CYS A 1 70 ? 6.402 -10.156 28.094 1 95.62 70 CYS A O 1
ATOM 524 N N . LEU A 1 71 ? 5.301 -8.867 26.656 1 96.12 71 LEU A N 1
ATOM 525 C CA . LEU A 1 71 ? 6.465 -8.062 26.297 1 96.12 71 LEU A CA 1
ATOM 526 C C . LEU A 1 71 ? 6.656 -6.91 27.281 1 96.12 71 LEU A C 1
ATOM 528 O O . LEU A 1 71 ? 7.621 -6.152 27.172 1 96.12 71 LEU A O 1
ATOM 532 N N . GLY A 1 72 ? 5.723 -6.738 28.219 1 94.69 72 GLY A N 1
ATOM 533 C CA . GLY A 1 72 ? 5.82 -5.703 29.234 1 94.69 72 GLY A CA 1
ATOM 534 C C . GLY A 1 72 ? 5.578 -4.309 28.703 1 94.69 72 GLY A C 1
ATOM 535 O O . GLY A 1 72 ? 6.215 -3.348 29.141 1 94.69 72 GLY A O 1
ATOM 536 N N . LYS A 1 73 ? 4.73 -4.211 27.656 1 94.06 73 LYS A N 1
ATOM 537 C CA . LYS A 1 73 ? 4.496 -2.926 27.016 1 94.06 73 LYS A CA 1
ATOM 538 C C . LYS A 1 73 ? 3.105 -2.389 27.328 1 94.06 73 LYS A C 1
ATOM 540 O O . LYS A 1 73 ? 2.635 -1.444 26.688 1 94.06 73 LYS A O 1
ATOM 545 N N . ASP A 1 74 ? 2.453 -2.961 28.359 1 93.69 74 ASP A N 1
ATOM 546 C CA . ASP A 1 74 ? 1.123 -2.506 28.766 1 93.69 74 ASP A CA 1
ATOM 547 C C . ASP A 1 74 ? 1.191 -1.143 29.453 1 93.69 74 ASP A C 1
ATOM 549 O O . ASP A 1 74 ? 2.018 -0.929 30.344 1 93.69 74 ASP A O 1
ATOM 553 N N . MET A 1 75 ? 0.357 -0.256 28.984 1 92.31 75 MET A N 1
ATOM 554 C CA . MET A 1 75 ? 0.263 1.081 29.562 1 92.31 75 MET A CA 1
ATOM 555 C C . MET A 1 75 ? -1.175 1.405 29.969 1 92.31 75 MET A C 1
ATOM 557 O O . MET A 1 75 ? -1.871 2.125 29.25 1 92.31 75 MET A O 1
ATOM 561 N N . PRO A 1 76 ? -1.55 0.978 31.094 1 91.75 76 PRO A N 1
ATOM 562 C CA . PRO A 1 76 ? -2.908 1.292 31.547 1 91.75 76 PRO A CA 1
ATOM 563 C C . PRO A 1 76 ? -3.09 2.768 31.891 1 91.75 76 PRO A C 1
ATOM 565 O O . PRO A 1 76 ? -2.184 3.393 32.438 1 91.75 76 PRO A O 1
ATOM 568 N N . LEU A 1 77 ? -4.191 3.32 31.516 1 95 77 LEU A N 1
ATOM 569 C CA . LEU A 1 77 ? -4.539 4.707 31.812 1 95 77 LEU A CA 1
ATOM 570 C C . LEU A 1 77 ? -5.758 4.785 32.719 1 95 77 LEU A C 1
ATOM 572 O O . LEU A 1 77 ? -6.688 3.988 32.594 1 95 77 LEU A O 1
ATOM 576 N N . SER A 1 78 ? -5.723 5.781 33.656 1 95.56 78 SER A N 1
ATOM 577 C CA . SER A 1 78 ? -6.91 6.051 34.469 1 95.56 78 SER A CA 1
ATOM 578 C C . SER A 1 78 ? -8.07 6.516 33.594 1 95.56 78 SER A C 1
ATOM 580 O O . SER A 1 78 ? -7.867 6.988 32.469 1 95.56 78 SER A O 1
ATOM 582 N N . THR A 1 79 ? -9.281 6.379 34.094 1 93.44 79 THR A N 1
ATOM 583 C CA . THR A 1 79 ? -10.469 6.82 33.375 1 93.44 79 THR A CA 1
ATOM 584 C C . THR A 1 79 ? -10.398 8.32 33.062 1 93.44 79 THR A C 1
ATOM 586 O O . THR A 1 79 ? -10.805 8.766 32 1 93.44 79 THR A O 1
ATOM 589 N N . GLU A 1 80 ? -9.867 9.008 34.062 1 95.44 80 GLU A N 1
ATOM 590 C CA . GLU A 1 80 ? -9.75 10.461 33.906 1 95.44 80 GLU A CA 1
ATOM 591 C C . GLU A 1 80 ? -8.789 10.812 32.75 1 95.44 80 GLU A C 1
ATOM 593 O O . GLU A 1 80 ? -9.07 11.703 31.953 1 95.44 80 GLU A O 1
ATOM 598 N N . LEU A 1 81 ? -7.707 10.133 32.688 1 96.12 81 LEU A N 1
ATOM 599 C CA . LEU A 1 81 ? -6.723 10.398 31.625 1 96.12 81 LEU A CA 1
ATOM 600 C C . LEU A 1 81 ? -7.258 9.992 30.266 1 96.12 81 LEU A C 1
ATOM 602 O O . LEU A 1 81 ? -6.945 10.625 29.25 1 96.12 81 LEU A O 1
ATOM 606 N N . GLN A 1 82 ? -8.008 8.891 30.25 1 96.31 82 GLN A N 1
ATOM 607 C CA . GLN A 1 82 ? -8.617 8.461 29 1 96.31 82 GLN A CA 1
ATOM 608 C C . GLN A 1 82 ? -9.586 9.508 28.469 1 96.31 82 GLN A C 1
ATOM 610 O O . GLN A 1 82 ? -9.547 9.859 27.281 1 96.31 82 GLN A O 1
ATOM 615 N N . GLU A 1 83 ? -10.398 10 29.344 1 95.25 83 GLU A N 1
ATOM 616 C CA . GLU A 1 83 ? -11.367 11.023 28.953 1 95.25 83 GLU A CA 1
ATOM 617 C C . GLU A 1 83 ? -10.672 12.305 28.516 1 95.25 83 GLU A C 1
ATOM 619 O O . GLU A 1 83 ? -11.102 12.953 27.562 1 95.25 83 GLU A O 1
ATOM 624 N N . HIS A 1 84 ? -9.656 12.594 29.234 1 96.12 84 HIS A N 1
ATOM 625 C CA . HIS A 1 84 ? -8.859 13.766 28.875 1 96.12 84 HIS A CA 1
ATOM 626 C C . HIS A 1 84 ? -8.289 13.633 27.469 1 96.12 84 HIS A C 1
ATOM 628 O O . HIS A 1 84 ? -8.398 14.562 26.672 1 96.12 84 HIS A O 1
ATOM 634 N N . LEU A 1 85 ? -7.723 12.508 27.141 1 97.38 85 LEU A N 1
ATOM 635 C CA . LEU A 1 85 ? -7.109 12.273 25.844 1 97.38 85 LEU A CA 1
ATOM 636 C C . LEU A 1 85 ? -8.164 12.242 24.75 1 97.38 85 LEU A C 1
ATOM 638 O O . LEU A 1 85 ? -7.938 12.742 23.641 1 97.38 85 LEU A O 1
ATOM 642 N N . LEU A 1 86 ? -9.281 11.656 25.031 1 97 86 LEU A N 1
ATOM 643 C CA . LEU A 1 86 ? -10.367 11.625 24.047 1 97 86 LEU A CA 1
ATOM 644 C C . LEU A 1 86 ? -10.875 13.031 23.75 1 97 86 LEU A C 1
ATOM 646 O O . LEU A 1 86 ? -11.172 13.359 22.609 1 97 86 LEU A O 1
ATOM 650 N N . GLU A 1 87 ? -10.93 13.828 24.766 1 95.56 87 GLU A N 1
ATOM 651 C CA . GLU A 1 87 ? -11.352 15.211 24.562 1 95.56 87 GLU A CA 1
ATOM 652 C C . GLU A 1 87 ? -10.383 15.953 23.641 1 95.56 87 GLU A C 1
ATOM 654 O O . GLU A 1 87 ? -10.805 16.688 22.75 1 95.56 87 GLU A O 1
ATOM 659 N N . LEU A 1 88 ? -9.141 15.766 23.906 1 95.56 88 LEU A N 1
ATOM 660 C CA . LEU A 1 88 ? -8.125 16.391 23.062 1 95.56 88 LEU A CA 1
ATOM 661 C C . LEU A 1 88 ? -8.227 15.891 21.625 1 95.56 88 LEU A C 1
ATOM 663 O O . LEU A 1 88 ? -8.125 16.688 20.688 1 95.56 88 LEU A O 1
ATOM 667 N N . TYR A 1 89 ? -8.422 14.625 21.484 1 97 89 TYR A N 1
ATOM 668 C CA . TYR A 1 89 ? -8.523 14.031 20.156 1 97 89 TYR A CA 1
ATOM 669 C C . TYR A 1 89 ? -9.711 14.594 19.391 1 97 89 TYR A C 1
ATOM 671 O O . TYR A 1 89 ? -9.578 15 18.234 1 97 89 TYR A O 1
ATOM 679 N N . TRP A 1 90 ? -10.898 14.625 20.016 1 95.81 90 TRP A N 1
ATOM 680 C CA . TRP A 1 90 ? -12.125 15.055 19.359 1 95.81 90 TRP A CA 1
ATOM 681 C C . TRP A 1 90 ? -12.07 16.547 19.031 1 95.81 90 TRP A C 1
ATOM 683 O O . TRP A 1 90 ? -12.672 16.984 18.047 1 95.81 90 TRP A O 1
ATOM 693 N N . THR A 1 91 ? -11.305 17.25 19.766 1 93.69 91 THR A N 1
ATOM 694 C CA . THR A 1 91 ? -11.289 18.703 19.578 1 93.69 91 THR A CA 1
ATOM 695 C C . THR A 1 91 ? -10.266 19.109 18.516 1 93.69 91 THR A C 1
ATOM 697 O O . THR A 1 91 ? -10.547 19.969 17.672 1 93.69 91 THR A O 1
ATOM 700 N N . TRP A 1 92 ? -9.141 18.438 18.547 1 94.12 92 TRP A N 1
ATOM 701 C CA . TRP A 1 92 ? -8.039 19.047 17.797 1 94.12 92 TRP A CA 1
ATOM 702 C C . TRP A 1 92 ? -7.602 18.141 16.656 1 94.12 92 TRP A C 1
ATOM 704 O O . TRP A 1 92 ? -7.031 18.609 15.664 1 94.12 92 TRP A O 1
ATOM 714 N N . GLN A 1 93 ? -7.828 16.844 16.766 1 95.88 93 GLN A N 1
ATOM 715 C CA . GLN A 1 93 ? -7.273 15.93 15.766 1 95.88 93 GLN A CA 1
ATOM 716 C C . GLN A 1 93 ? -8.344 15.453 14.789 1 95.88 93 GLN A C 1
ATOM 718 O O . GLN A 1 93 ? -8.172 15.555 13.578 1 95.88 93 GLN A O 1
ATOM 723 N N . ASN A 1 94 ? -9.445 14.969 15.289 1 96 94 ASN A N 1
ATOM 724 C CA . ASN A 1 94 ? -10.445 14.312 14.461 1 96 94 ASN A CA 1
ATOM 725 C C . ASN A 1 94 ? -11.109 15.297 13.5 1 96 94 ASN A C 1
ATOM 727 O O . ASN A 1 94 ? -11.484 14.922 12.383 1 96 94 ASN A O 1
ATOM 731 N N . PRO A 1 95 ? -11.258 16.594 13.867 1 93 95 PRO A N 1
ATOM 732 C CA . PRO A 1 95 ? -11.938 17.516 12.945 1 93 95 PRO A CA 1
ATOM 733 C C . PRO A 1 95 ? -11.117 17.812 11.695 1 93 95 PRO A C 1
ATOM 735 O O . PRO A 1 95 ? -11.68 18.078 10.633 1 93 95 PRO A O 1
ATOM 738 N N . TRP A 1 96 ? -9.867 17.812 11.859 1 90.94 96 TRP A N 1
ATOM 739 C CA . TRP A 1 96 ? -9.031 18.047 10.688 1 90.94 96 TRP A CA 1
ATOM 740 C C . TRP A 1 96 ? -8.898 16.781 9.852 1 90.94 96 TRP A C 1
ATOM 742 O O . TRP A 1 96 ? -8.852 16.844 8.617 1 90.94 96 TRP A O 1
ATOM 752 N N . ASN A 1 97 ? -8.789 15.727 10.445 1 94.25 97 ASN A N 1
ATOM 753 C CA . ASN A 1 97 ? -8.773 14.422 9.781 1 94.25 97 ASN A CA 1
ATOM 754 C C . ASN A 1 97 ? -9.891 13.523 10.289 1 94.25 97 ASN A C 1
ATOM 756 O O . ASN A 1 97 ? -9.656 12.625 11.102 1 94.25 97 ASN A O 1
ATOM 760 N N . TYR A 1 98 ? -11.039 13.781 9.703 1 97.38 98 TYR A N 1
ATOM 761 C CA . TYR A 1 98 ? -12.234 13.062 10.133 1 97.38 98 TYR A CA 1
ATOM 762 C C . TYR A 1 98 ? -12.188 11.609 9.688 1 97.38 98 TYR A C 1
ATOM 764 O O . TYR A 1 98 ? -12.594 11.289 8.562 1 97.38 98 TYR A O 1
ATOM 772 N N . ILE A 1 99 ? -11.734 10.727 10.57 1 98.19 99 ILE A N 1
ATOM 773 C CA . ILE A 1 99 ? -11.531 9.336 10.188 1 98.19 99 ILE A CA 1
ATOM 774 C C . ILE A 1 99 ? -12.273 8.414 11.156 1 98.19 99 ILE A C 1
ATOM 776 O O . ILE A 1 99 ? -12.648 7.301 10.789 1 98.19 99 ILE A O 1
ATOM 780 N N . VAL A 1 100 ? -12.523 8.891 12.383 1 97.69 100 VAL A N 1
ATOM 781 C CA . VAL A 1 100 ? -13.258 8.109 13.375 1 97.69 100 VAL A CA 1
ATOM 782 C C . VAL A 1 100 ? -14.641 8.719 13.594 1 97.69 100 VAL A C 1
ATOM 784 O O . VAL A 1 100 ? -14.758 9.891 13.945 1 97.69 100 VAL A O 1
ATOM 787 N N . HIS A 1 101 ? -15.648 7.941 13.344 1 95.56 101 HIS A N 1
ATOM 788 C CA . HIS A 1 101 ? -17.016 8.352 13.656 1 95.56 101 HIS A CA 1
ATOM 789 C C . HIS A 1 101 ? -17.234 8.453 15.164 1 95.56 101 HIS A C 1
ATOM 791 O O . HIS A 1 101 ? -17.375 7.438 15.844 1 95.56 101 HIS A O 1
ATOM 797 N N . LYS A 1 102 ? -17.359 9.648 15.664 1 94.5 102 LYS A N 1
ATOM 798 C CA . LYS A 1 102 ? -17.359 9.898 17.094 1 94.5 102 LYS A CA 1
ATOM 799 C C . LYS A 1 102 ? -18.516 9.195 17.781 1 94.5 102 LYS A C 1
ATOM 801 O O . LYS A 1 102 ? -18.344 8.586 18.844 1 94.5 102 LYS A O 1
ATOM 806 N N . GLY A 1 103 ? -19.688 9.281 17.188 1 92.06 103 GLY A N 1
ATOM 807 C CA . GLY A 1 103 ? -20.875 8.664 17.797 1 92.06 103 GLY A CA 1
ATOM 808 C C . GLY A 1 103 ? -20.734 7.168 17.984 1 92.06 103 GLY A C 1
ATOM 809 O O . GLY A 1 103 ? -20.969 6.652 19.078 1 92.06 103 GLY A O 1
ATOM 810 N N . ALA A 1 104 ? -20.359 6.492 16.922 1 92.25 104 ALA A N 1
ATOM 811 C CA . ALA A 1 104 ? -20.203 5.043 16.969 1 92.25 104 ALA A CA 1
ATOM 812 C C . ALA A 1 104 ? -19.094 4.645 17.938 1 92.25 104 ALA A C 1
ATOM 814 O O . ALA A 1 104 ? -19.25 3.691 18.703 1 92.25 104 ALA A O 1
ATOM 815 N N . PHE A 1 105 ? -17.984 5.332 18 1 95.19 105 PHE A N 1
ATOM 816 C CA . PHE A 1 105 ? -16.859 5.059 18.875 1 95.19 105 PHE A CA 1
ATOM 817 C C . PHE A 1 105 ? -17.25 5.277 20.344 1 95.19 105 PHE A C 1
ATOM 819 O O . PHE A 1 105 ? -16.969 4.445 21.203 1 95.19 105 PHE A O 1
ATOM 826 N N . SER A 1 106 ? -17.906 6.418 20.594 1 93.5 106 SER A N 1
ATOM 827 C CA . SER A 1 106 ? -18.25 6.777 21.969 1 93.5 106 SER A CA 1
ATOM 828 C C . SER A 1 106 ? -19.234 5.773 22.562 1 93.5 106 SER A C 1
ATOM 830 O O . SER A 1 106 ? -19.109 5.422 23.75 1 93.5 106 SER A O 1
ATOM 832 N N . ARG A 1 107 ? -20.156 5.312 21.797 1 91.31 107 ARG A N 1
ATOM 833 C CA . ARG A 1 107 ? -21.078 4.289 22.266 1 91.31 107 ARG A CA 1
ATOM 834 C C . ARG A 1 107 ? -20.344 3.008 22.641 1 91.31 107 ARG A C 1
ATOM 836 O O . ARG A 1 107 ? -20.594 2.41 23.688 1 91.31 107 ARG A O 1
ATOM 843 N N . ALA A 1 108 ? -19.422 2.627 21.719 1 90.62 108 ALA A N 1
ATOM 844 C CA . ALA A 1 108 ? -18.641 1.419 21.969 1 90.62 108 ALA A CA 1
ATOM 845 C C . ALA A 1 108 ? -17.734 1.597 23.172 1 90.62 108 ALA A C 1
ATOM 847 O O . ALA A 1 108 ? -17.578 0.687 24 1 90.62 108 ALA A O 1
ATOM 848 N N . PHE A 1 109 ? -17.078 2.723 23.406 1 93.06 109 PHE A N 1
ATOM 849 C CA . PHE A 1 109 ? -16.156 3.027 24.484 1 93.06 109 PHE A CA 1
ATOM 850 C C . PHE A 1 109 ? -16.875 3.002 25.828 1 93.06 109 PHE A C 1
ATOM 852 O O . PHE A 1 109 ? -16.359 2.434 26.797 1 93.06 109 PHE A O 1
ATOM 859 N N . HIS A 1 110 ? -17.969 3.553 25.875 1 90.06 110 HIS A N 1
ATOM 860 C CA . HIS A 1 110 ? -18.688 3.682 27.141 1 90.06 110 HIS A CA 1
ATOM 861 C C . HIS A 1 110 ? -19.344 2.365 27.531 1 90.06 110 HIS A C 1
ATOM 863 O O . HIS A 1 110 ? -19.672 2.158 28.703 1 90.06 110 HIS A O 1
ATOM 869 N N . SER A 1 111 ? -19.547 1.517 26.547 1 85.38 111 SER A N 1
ATOM 870 C CA . SER A 1 111 ? -20.078 0.198 26.875 1 85.38 111 SER A CA 1
ATOM 871 C C . SER A 1 111 ? -19.016 -0.678 27.531 1 85.38 111 SER A C 1
ATOM 873 O O . SER A 1 111 ? -19.328 -1.712 28.125 1 85.38 111 SER A O 1
ATOM 875 N N . ARG A 1 112 ? -17.797 -0.219 27.547 1 73.69 112 ARG A N 1
ATOM 876 C CA . ARG A 1 112 ? -16.641 -0.855 28.172 1 73.69 112 ARG A CA 1
ATOM 877 C C . ARG A 1 112 ? -16.391 -2.229 27.562 1 73.69 112 ARG A C 1
ATOM 879 O O . ARG A 1 112 ? -15.891 -3.131 28.234 1 73.69 112 ARG A O 1
ATOM 886 N N . THR A 1 113 ? -16.953 -2.504 26.516 1 70.62 113 THR A N 1
ATOM 887 C CA . THR A 1 113 ? -16.672 -3.721 25.766 1 70.62 113 THR A CA 1
ATOM 888 C C . THR A 1 113 ? -16.031 -3.387 24.422 1 70.62 113 THR A C 1
ATOM 890 O O . THR A 1 113 ? -16.5 -2.51 23.703 1 70.62 113 THR A O 1
ATOM 893 N N . TYR A 1 114 ? -14.766 -3.812 24.438 1 72.81 114 TYR A N 1
ATOM 894 C CA . TYR A 1 114 ? -14.195 -3.68 23.094 1 72.81 114 TYR A CA 1
ATOM 895 C C . TYR A 1 114 ? -15.117 -4.285 22.047 1 72.81 114 TYR A C 1
ATOM 897 O O . TYR A 1 114 ? -15.711 -5.344 22.266 1 72.81 114 TYR A O 1
ATOM 905 N N . GLY A 1 115 ? -15.375 -3.445 21.047 1 75.75 115 GLY A N 1
ATOM 906 C CA . GLY A 1 115 ? -16.266 -3.906 19.984 1 75.75 115 GLY A CA 1
ATOM 907 C C . GLY A 1 115 ? -15.797 -3.523 18.594 1 75.75 115 GLY A C 1
ATOM 908 O O . GLY A 1 115 ? -14.594 -3.338 18.375 1 75.75 115 GLY A O 1
ATOM 909 N N . ARG A 1 116 ? -16.703 -3.486 17.781 1 82.31 116 ARG A N 1
ATOM 910 C CA . ARG A 1 116 ? -16.5 -3.277 16.344 1 82.31 116 ARG A CA 1
ATOM 911 C C . ARG A 1 116 ? -15.945 -1.879 16.078 1 82.31 116 ARG A C 1
ATOM 913 O O . ARG A 1 116 ? -15.148 -1.689 15.164 1 82.31 116 ARG A O 1
ATOM 920 N N . TYR A 1 117 ? -16.297 -0.916 16.969 1 90.31 117 TYR A N 1
ATOM 921 C CA . TYR A 1 117 ? -15.977 0.473 16.672 1 90.31 117 TYR A CA 1
ATOM 922 C C . TYR A 1 117 ? -14.961 1.023 17.672 1 90.31 117 TYR A C 1
ATOM 924 O O . TYR A 1 117 ? -14.531 2.176 17.562 1 90.31 117 TYR A O 1
ATOM 932 N N . CYS A 1 118 ? -14.586 0.24 18.609 1 94.12 118 CYS A N 1
ATOM 933 C CA . CYS A 1 118 ? -13.57 0.605 19.594 1 94.12 118 CYS A CA 1
ATOM 934 C C . CYS A 1 118 ? -12.711 -0.599 19.969 1 94.12 118 CYS A C 1
ATOM 936 O O . CYS A 1 118 ? -13.023 -1.314 20.922 1 94.12 118 CYS A O 1
ATOM 938 N N . THR A 1 119 ? -11.656 -0.801 19.312 1 95.19 119 THR A N 1
ATOM 939 C CA . THR A 1 119 ? -10.742 -1.918 19.547 1 95.19 119 THR A CA 1
ATOM 940 C C . THR A 1 119 ? -9.539 -1.472 20.375 1 95.19 119 THR A C 1
ATOM 942 O O . THR A 1 119 ? -9.266 -0.274 20.484 1 95.19 119 THR A O 1
ATOM 945 N N . PRO A 1 120 ? -8.828 -2.4 20.953 1 95.12 120 PRO A N 1
ATOM 946 C CA . PRO A 1 120 ? -7.637 -2.02 21.719 1 95.12 120 PRO A CA 1
ATOM 947 C C . PRO A 1 120 ? -6.625 -1.24 20.875 1 95.12 120 PRO A C 1
ATOM 949 O O . PRO A 1 120 ? -6.035 -0.272 21.359 1 95.12 120 PRO A O 1
ATOM 952 N N . SER A 1 121 ? -6.457 -1.684 19.672 1 97 121 SER A N 1
ATOM 953 C CA . SER A 1 121 ? -5.484 -1.001 18.828 1 97 121 SER A CA 1
ATOM 954 C C . SER A 1 121 ? -5.926 0.426 18.516 1 97 121 SER A C 1
ATOM 956 O O . SER A 1 121 ? -5.117 1.354 18.562 1 97 121 SER A O 1
ATOM 958 N N . LEU A 1 122 ? -7.215 0.621 18.188 1 97.94 122 LEU A N 1
ATOM 959 C CA . LEU A 1 122 ? -7.703 1.959 17.875 1 97.94 122 LEU A CA 1
ATOM 960 C C . LEU A 1 122 ? -7.598 2.873 19.094 1 97.94 122 LEU A C 1
ATOM 962 O O . LEU A 1 122 ? -7.168 4.023 18.969 1 97.94 122 LEU A O 1
ATOM 966 N N . LEU A 1 123 ? -8.023 2.338 20.219 1 96.81 123 LEU A N 1
ATOM 967 C CA . LEU A 1 123 ? -7.949 3.125 21.438 1 96.81 123 LEU A CA 1
ATOM 968 C C . LEU A 1 123 ? -6.512 3.535 21.734 1 96.81 123 LEU A C 1
ATOM 970 O O . LEU A 1 123 ? -6.246 4.695 22.062 1 96.81 123 LEU A O 1
ATOM 974 N N . SER A 1 124 ? -5.617 2.586 21.641 1 97.88 124 SER A N 1
ATOM 975 C CA . SER A 1 124 ? -4.211 2.871 21.891 1 97.88 124 SER A CA 1
ATOM 976 C C . SER A 1 124 ? -3.662 3.875 20.875 1 97.88 124 SER A C 1
ATOM 978 O O . SER A 1 124 ? -2.844 4.73 21.234 1 97.88 124 SER A O 1
ATOM 980 N N . ALA A 1 125 ? -4.066 3.75 19.625 1 98.5 125 ALA A N 1
ATOM 981 C CA . ALA A 1 125 ? -3.623 4.676 18.594 1 98.5 125 ALA A CA 1
ATOM 982 C C . ALA A 1 125 ? -4.109 6.094 18.875 1 98.5 125 ALA A C 1
ATOM 984 O O . ALA A 1 125 ? -3.348 7.055 18.734 1 98.5 125 ALA A O 1
ATOM 985 N N . ILE A 1 126 ? -5.391 6.195 19.234 1 98.5 126 ILE A N 1
ATOM 986 C CA . ILE A 1 126 ? -5.969 7.496 19.562 1 98.5 126 ILE A CA 1
ATOM 987 C C . ILE A 1 126 ? -5.215 8.117 20.734 1 98.5 126 ILE A C 1
ATOM 989 O O . ILE A 1 126 ? -4.836 9.289 20.688 1 98.5 126 ILE A O 1
ATOM 993 N N . PHE A 1 127 ? -4.953 7.32 21.734 1 98.56 127 PHE A N 1
ATOM 994 C CA . PHE A 1 127 ? -4.277 7.828 22.922 1 98.56 127 PHE A CA 1
ATOM 995 C C . PHE A 1 127 ? -2.842 8.219 22.609 1 98.56 127 PHE A C 1
ATOM 997 O O . PHE A 1 127 ? -2.352 9.25 23.078 1 98.56 127 PHE A O 1
ATOM 1004 N N . ALA A 1 128 ? -2.189 7.395 21.828 1 98.31 128 ALA A N 1
ATOM 1005 C CA . ALA A 1 128 ? -0.808 7.695 21.453 1 98.31 128 ALA A CA 1
ATOM 1006 C C . ALA A 1 128 ? -0.713 9.031 20.719 1 98.31 128 ALA A C 1
ATOM 1008 O O . ALA A 1 128 ? 0.199 9.82 20.984 1 98.31 128 ALA A O 1
ATOM 1009 N N . LEU A 1 129 ? -1.616 9.297 19.844 1 97.81 129 LEU A N 1
ATOM 1010 C CA . LEU A 1 129 ? -1.61 10.531 19.062 1 97.81 129 LEU A CA 1
ATOM 1011 C C . LEU A 1 129 ? -2.055 11.711 19.922 1 97.81 129 LEU A C 1
ATOM 1013 O O . LEU A 1 129 ? -1.426 12.773 19.891 1 97.81 129 LEU A O 1
ATOM 1017 N N . ALA A 1 130 ? -3.119 11.508 20.719 1 97.5 130 ALA A N 1
ATOM 1018 C CA . ALA A 1 130 ? -3.676 12.578 21.531 1 97.5 130 ALA A CA 1
ATOM 1019 C C . ALA A 1 130 ? -2.691 13 22.625 1 97.5 130 ALA A C 1
ATOM 1021 O O . ALA A 1 130 ? -2.699 14.156 23.062 1 97.5 130 ALA A O 1
ATOM 1022 N N . ALA A 1 131 ? -1.847 12.109 23.031 1 97.31 131 ALA A N 1
ATOM 1023 C CA . ALA A 1 131 ? -0.866 12.414 24.078 1 97.31 131 ALA A CA 1
ATOM 1024 C C . ALA A 1 131 ? 0.056 13.547 23.641 1 97.31 131 ALA A C 1
ATOM 1026 O O . ALA A 1 131 ? 0.553 14.305 24.484 1 97.31 131 ALA A O 1
ATOM 1027 N N . ARG A 1 132 ? 0.222 13.727 22.375 1 95.69 132 ARG A N 1
ATOM 1028 C CA . ARG A 1 132 ? 1.089 14.789 21.875 1 95.69 132 ARG A CA 1
ATOM 1029 C C . ARG A 1 132 ? 0.486 16.156 22.141 1 95.69 132 ARG A C 1
ATOM 1031 O O . ARG A 1 132 ? 1.205 17.156 22.188 1 95.69 132 ARG A O 1
ATOM 1038 N N . TYR A 1 133 ? -0.814 16.188 22.375 1 94.31 133 TYR A N 1
ATOM 1039 C CA . TYR A 1 133 ? -1.511 17.438 22.656 1 94.31 133 TYR A CA 1
ATOM 1040 C C . TYR A 1 133 ? -1.587 17.688 24.156 1 94.31 133 TYR A C 1
ATOM 1042 O O . TYR A 1 133 ? -2.09 18.734 24.594 1 94.31 133 TYR A O 1
ATOM 1050 N N . SER A 1 134 ? -1.088 16.766 24.969 1 95 134 SER A N 1
ATOM 1051 C CA . SER A 1 134 ? -1.264 16.844 26.422 1 95 134 SER A CA 1
ATOM 1052 C C . SER A 1 134 ? 0.016 17.297 27.109 1 95 134 SER A C 1
ATOM 1054 O O . SER A 1 134 ? 1.118 16.953 26.672 1 95 134 SER A O 1
ATOM 1056 N N . ASP A 1 135 ? -0.155 18 28.203 1 92.94 135 ASP A N 1
ATOM 1057 C CA . ASP A 1 135 ? 0.983 18.422 29.016 1 92.94 135 ASP A CA 1
ATOM 1058 C C . ASP A 1 135 ? 1.116 17.562 30.266 1 92.94 135 ASP A C 1
ATOM 1060 O O . ASP A 1 135 ? 1.953 17.844 31.125 1 92.94 135 ASP A O 1
ATOM 1064 N N . ARG A 1 136 ? 0.305 16.531 30.312 1 94.19 136 ARG A N 1
ATOM 1065 C CA . ARG A 1 136 ? 0.358 15.656 31.484 1 94.19 136 ARG A CA 1
ATOM 1066 C C . ARG A 1 136 ? 1.643 14.836 31.484 1 94.19 136 ARG A C 1
ATOM 1068 O O . ARG A 1 136 ? 1.893 14.055 30.562 1 94.19 136 ARG A O 1
ATOM 1075 N N . ARG A 1 137 ? 2.338 14.914 32.594 1 94.06 137 ARG A N 1
ATOM 1076 C CA . ARG A 1 137 ? 3.648 14.281 32.719 1 94.06 137 ARG A CA 1
ATOM 1077 C C . ARG A 1 137 ? 3.523 12.766 32.75 1 94.06 137 ARG A C 1
ATOM 1079 O O . ARG A 1 137 ? 4.445 12.047 32.375 1 94.06 137 ARG A O 1
ATOM 1086 N N . GLU A 1 138 ? 2.375 12.266 33.219 1 94.31 138 GLU A N 1
ATOM 1087 C CA . GLU A 1 138 ? 2.139 10.828 33.344 1 94.31 138 GLU A CA 1
ATOM 1088 C C . GLU A 1 138 ? 2.191 10.133 31.984 1 94.31 138 GLU A C 1
ATOM 1090 O O . GLU A 1 138 ? 2.406 8.922 31.906 1 94.31 138 GLU A O 1
ATOM 1095 N N . LEU A 1 139 ? 1.992 10.875 30.953 1 96.31 139 LEU A N 1
ATOM 1096 C CA . LEU A 1 139 ? 1.915 10.312 29.609 1 96.31 139 LEU A CA 1
ATOM 1097 C C . LEU A 1 139 ? 3.293 10.273 28.953 1 96.31 139 LEU A C 1
ATOM 1099 O O . LEU A 1 139 ? 3.449 9.734 27.859 1 96.31 139 LEU A O 1
ATOM 1103 N N . ARG A 1 140 ? 4.258 10.805 29.641 1 95.38 140 ARG A N 1
ATOM 1104 C CA . ARG A 1 140 ? 5.605 10.914 29.094 1 95.38 140 ARG A CA 1
ATOM 1105 C C . ARG A 1 140 ? 6.488 9.766 29.578 1 95.38 140 ARG A C 1
ATOM 1107 O O . ARG A 1 140 ? 6.418 9.375 30.75 1 95.38 140 ARG A O 1
ATOM 1114 N N . ALA A 1 141 ? 7.227 9.125 28.688 1 92.62 141 ALA A N 1
ATOM 1115 C CA . ALA A 1 141 ? 8.195 8.109 29.094 1 92.62 141 ALA A CA 1
ATOM 1116 C C . ALA A 1 141 ? 9.305 8.711 29.938 1 92.62 141 ALA A C 1
ATOM 1118 O O . ALA A 1 141 ? 9.797 8.078 30.875 1 92.62 141 ALA A O 1
ATOM 1119 N N . VAL A 1 142 ? 9.773 9.883 29.516 1 93.62 142 VAL A N 1
ATOM 1120 C CA . VAL A 1 142 ? 10.664 10.727 30.297 1 93.62 142 VAL A CA 1
ATOM 1121 C C . VAL A 1 142 ? 9.914 11.953 30.797 1 93.62 142 VAL A C 1
ATOM 1123 O O . VAL A 1 142 ? 9.594 12.859 30.031 1 93.62 142 VAL A O 1
ATOM 1126 N N . PRO A 1 143 ? 9.703 12.086 31.984 1 92.06 143 PRO A N 1
ATOM 1127 C CA . PRO A 1 143 ? 8.773 13.062 32.562 1 92.06 143 PRO A CA 1
ATOM 1128 C C . PRO A 1 143 ? 9.07 14.492 32.125 1 92.06 143 PRO A C 1
ATOM 1130 O O . PRO A 1 143 ? 8.148 15.281 31.891 1 92.06 143 PRO A O 1
ATOM 1133 N N . ASN A 1 144 ? 10.273 14.852 31.891 1 92.06 144 ASN A N 1
ATOM 1134 C CA . ASN A 1 144 ? 10.609 16.234 31.578 1 92.06 144 ASN A CA 1
ATOM 1135 C C . ASN A 1 144 ? 10.844 16.438 30.094 1 92.06 144 ASN A C 1
ATOM 1137 O O . ASN A 1 144 ? 11.266 17.5 29.656 1 92.06 144 ASN A O 1
ATOM 1141 N N . ASP A 1 145 ? 10.523 15.445 29.328 1 92.56 145 ASP A N 1
ATOM 1142 C CA . ASP A 1 145 ? 10.688 15.539 27.891 1 92.56 145 ASP A CA 1
ATOM 1143 C C . ASP A 1 145 ? 9.359 15.344 27.156 1 92.56 145 ASP A C 1
ATOM 1145 O O . ASP A 1 145 ? 8.938 14.211 26.922 1 92.56 145 ASP A O 1
ATOM 1149 N N . PRO A 1 146 ? 8.773 16.406 26.734 1 90.38 146 PRO A N 1
ATOM 1150 C CA . PRO A 1 146 ? 7.465 16.312 26.078 1 90.38 146 PRO A CA 1
ATOM 1151 C C . PRO A 1 146 ? 7.504 15.508 24.781 1 90.38 146 PRO A C 1
ATOM 1153 O O . PRO A 1 146 ? 6.469 15.008 24.328 1 90.38 146 PRO A O 1
ATOM 1156 N N . SER A 1 147 ? 8.656 15.359 24.234 1 90.75 147 SER A N 1
ATOM 1157 C CA . SER A 1 147 ? 8.766 14.641 22.984 1 90.75 147 SER A CA 1
ATOM 1158 C C . SER A 1 147 ? 8.539 13.141 23.172 1 90.75 147 SER A C 1
ATOM 1160 O O . SER A 1 147 ? 8.336 12.406 22.203 1 90.75 147 SER A O 1
ATOM 1162 N N . THR A 1 148 ? 8.445 12.711 24.406 1 94.06 148 THR A N 1
ATOM 1163 C CA . THR A 1 148 ? 8.281 11.289 24.672 1 94.06 148 THR A CA 1
ATOM 1164 C C . THR A 1 148 ? 6.824 10.969 25 1 94.06 148 THR A C 1
ATOM 1166 O O . THR A 1 148 ? 6.492 9.82 25.312 1 94.06 148 THR A O 1
ATOM 1169 N N . ALA A 1 149 ? 5.984 11.992 24.953 1 96 149 ALA A N 1
ATOM 1170 C CA . ALA A 1 149 ? 4.57 11.789 25.266 1 96 149 ALA A CA 1
ATOM 1171 C C . ALA A 1 149 ? 3.943 10.766 24.328 1 96 149 ALA A C 1
ATOM 1173 O O . ALA A 1 149 ? 4.098 10.867 23.094 1 96 149 ALA A O 1
ATOM 1174 N N . GLY A 1 150 ? 3.309 9.758 24.891 1 96.62 150 GLY A N 1
ATOM 1175 C CA . GLY A 1 150 ? 2.57 8.766 24.125 1 96.62 150 GLY A CA 1
ATOM 1176 C C . GLY A 1 150 ? 3.445 7.641 23.609 1 96.62 150 GLY A C 1
ATOM 1177 O O . GLY A 1 150 ? 2.961 6.73 22.922 1 96.62 150 GLY A O 1
ATOM 1178 N N . TYR A 1 151 ? 4.719 7.676 23.922 1 95.62 151 TYR A N 1
ATOM 1179 C CA . TYR A 1 151 ? 5.652 6.68 23.391 1 95.62 151 TYR A CA 1
ATOM 1180 C C . TYR A 1 151 ? 5.227 5.273 23.797 1 95.62 151 TYR A C 1
ATOM 1182 O O . TYR A 1 151 ? 5.211 4.363 22.969 1 95.62 151 TYR A O 1
ATOM 1190 N N . ALA A 1 152 ? 4.945 5.098 25.047 1 96.25 152 ALA A N 1
ATOM 1191 C CA . ALA A 1 152 ? 4.555 3.783 25.547 1 96.25 152 ALA A CA 1
ATOM 1192 C C . ALA A 1 152 ? 3.271 3.301 24.875 1 96.25 152 ALA A C 1
ATOM 1194 O O . ALA A 1 152 ? 3.137 2.117 24.562 1 96.25 152 ALA A O 1
ATOM 1195 N N . LEU A 1 153 ? 2.348 4.184 24.703 1 98.06 153 LEU A N 1
ATOM 1196 C CA . LEU A 1 153 ? 1.086 3.852 24.047 1 98.06 153 LEU A CA 1
ATOM 1197 C C . LEU A 1 153 ? 1.312 3.502 22.578 1 98.06 153 LEU A C 1
ATOM 1199 O O . LEU A 1 153 ? 0.628 2.633 22.031 1 98.06 153 LEU A O 1
ATOM 1203 N N . PHE A 1 154 ? 2.262 4.199 22 1 97.88 154 PHE A N 1
ATOM 1204 C CA . PHE A 1 154 ? 2.625 3.916 20.625 1 97.88 154 PHE A CA 1
ATOM 1205 C C . PHE A 1 154 ? 3.205 2.514 20.484 1 97.88 154 PHE A C 1
ATOM 1207 O O . PHE A 1 154 ? 2.846 1.771 19.562 1 97.88 154 PHE A O 1
ATOM 1214 N N . GLU A 1 155 ? 4.066 2.123 21.359 1 97 155 GLU A N 1
ATOM 1215 C CA . GLU A 1 155 ? 4.648 0.784 21.359 1 97 155 GLU A CA 1
ATOM 1216 C C . GLU A 1 155 ? 3.576 -0.282 21.562 1 97 155 GLU A C 1
ATOM 1218 O O . GLU A 1 155 ? 3.588 -1.317 20.891 1 97 155 GLU A O 1
ATOM 1223 N N . GLN A 1 156 ? 2.703 -0.001 22.469 1 97.88 156 GLN A N 1
ATOM 1224 C CA . GLN A 1 156 ? 1.581 -0.903 22.703 1 97.88 156 GLN A CA 1
ATOM 1225 C C . GLN A 1 156 ? 0.735 -1.072 21.453 1 97.88 156 GLN A C 1
ATOM 1227 O O . GLN A 1 156 ? 0.375 -2.193 21.078 1 97.88 156 GLN A O 1
ATOM 1232 N N . ALA A 1 157 ? 0.439 0.039 20.812 1 98.31 157 ALA A N 1
ATOM 1233 C CA . ALA A 1 157 ? -0.41 0.03 19.625 1 98.31 157 ALA A CA 1
ATOM 1234 C C . ALA A 1 157 ? 0.242 -0.757 18.484 1 98.31 157 ALA A C 1
ATOM 1236 O O . ALA A 1 157 ? -0.446 -1.417 17.703 1 98.31 157 ALA A O 1
ATOM 1237 N N . LYS A 1 158 ? 1.571 -0.66 18.344 1 98 158 LYS A N 1
ATOM 1238 C CA . LYS A 1 158 ? 2.279 -1.407 17.312 1 98 158 LYS A CA 1
ATOM 1239 C C . LYS A 1 158 ? 2.053 -2.908 17.453 1 98 158 LYS A C 1
ATOM 1241 O O . LYS A 1 158 ? 1.776 -3.604 16.484 1 98 158 LYS A O 1
ATOM 1246 N N . ILE A 1 159 ? 2.154 -3.391 18.641 1 97.75 159 ILE A N 1
ATOM 1247 C CA . ILE A 1 159 ? 1.995 -4.816 18.922 1 97.75 159 ILE A CA 1
ATOM 1248 C C . ILE A 1 159 ? 0.548 -5.23 18.656 1 97.75 159 ILE A C 1
ATOM 1250 O O . ILE A 1 159 ? 0.293 -6.27 18.047 1 97.75 159 ILE A O 1
ATOM 1254 N N . LEU A 1 160 ? -0.399 -4.41 19.172 1 97.81 160 LEU A N 1
ATOM 1255 C CA . LEU A 1 160 ? -1.811 -4.723 18.969 1 97.81 160 LEU A CA 1
ATOM 1256 C C . LEU A 1 160 ? -2.15 -4.797 17.484 1 97.81 160 LEU A C 1
ATOM 1258 O O . LEU A 1 160 ? -2.891 -5.688 17.062 1 97.81 160 LEU A O 1
ATOM 1262 N N . LEU A 1 161 ? -1.6 -3.871 16.719 1 97.06 161 LEU A N 1
ATOM 1263 C CA . LEU A 1 161 ? -1.888 -3.805 15.281 1 97.06 161 LEU A CA 1
ATOM 1264 C C . LEU A 1 161 ? -1.314 -5.016 14.555 1 97.06 161 LEU A C 1
ATOM 1266 O O . LEU A 1 161 ? -1.885 -5.477 13.562 1 97.06 161 LEU A O 1
ATOM 1270 N N . LEU A 1 162 ? -0.176 -5.523 15.008 1 95.75 162 LEU A N 1
ATOM 1271 C CA . LEU A 1 162 ? 0.397 -6.73 14.422 1 95.75 162 LEU A CA 1
ATOM 1272 C C . LEU A 1 162 ? -0.628 -7.855 14.391 1 95.75 162 LEU A C 1
ATOM 1274 O O . LEU A 1 162 ? -0.75 -8.562 13.383 1 95.75 162 LEU A O 1
ATOM 1278 N N . TYR A 1 163 ? -1.363 -7.961 15.398 1 95.5 163 TYR A N 1
ATOM 1279 C CA . TYR A 1 163 ? -2.316 -9.062 15.516 1 95.5 163 TYR A CA 1
ATOM 1280 C C . TYR A 1 163 ? -3.648 -8.703 14.867 1 95.5 163 TYR A C 1
ATOM 1282 O O . TYR A 1 163 ? -4.18 -9.461 14.055 1 95.5 163 TYR A O 1
ATOM 1290 N N . GLU A 1 164 ? -4.156 -7.547 15.133 1 94.25 164 GLU A N 1
ATOM 1291 C CA . GLU A 1 164 ? -5.48 -7.168 14.648 1 94.25 164 GLU A CA 1
ATOM 1292 C C . GLU A 1 164 ? -5.488 -7.008 13.133 1 94.25 164 GLU A C 1
ATOM 1294 O O . GLU A 1 164 ? -6.527 -7.168 12.492 1 94.25 164 GLU A O 1
ATOM 1299 N N . SER A 1 165 ? -4.344 -6.742 12.547 1 94.75 165 SER A N 1
ATOM 1300 C CA . SER A 1 165 ? -4.277 -6.578 11.094 1 94.75 165 SER A CA 1
ATOM 1301 C C . SER A 1 165 ? -4.43 -7.918 10.383 1 94.75 165 SER A C 1
ATOM 1303 O O . SER A 1 165 ? -4.629 -7.961 9.164 1 94.75 165 SER A O 1
ATOM 1305 N N . GLN A 1 166 ? -4.27 -9.008 11.109 1 92.12 166 GLN A N 1
ATOM 1306 C CA . GLN A 1 166 ? -4.457 -10.328 10.523 1 92.12 166 GLN A CA 1
ATOM 1307 C C . GLN A 1 166 ? -5.934 -10.602 10.25 1 92.12 166 GLN A C 1
ATOM 1309 O O . GLN A 1 166 ? -6.273 -11.469 9.445 1 92.12 166 GLN A O 1
ATOM 1314 N N . ALA A 1 167 ? -6.781 -9.938 10.969 1 90 167 ALA A N 1
ATOM 1315 C CA . ALA A 1 167 ? -8.219 -9.891 10.734 1 90 167 ALA A CA 1
ATOM 1316 C C . ALA A 1 167 ? -8.742 -8.461 10.805 1 90 167 ALA A C 1
ATOM 1318 O O . ALA A 1 167 ? -9.445 -8.086 11.75 1 90 167 ALA A O 1
ATOM 1319 N N . PRO A 1 168 ? -8.484 -7.727 9.758 1 92.56 168 PRO A N 1
ATOM 1320 C CA . PRO A 1 168 ? -8.695 -6.281 9.82 1 92.56 168 PRO A CA 1
ATOM 1321 C C . PRO A 1 168 ? -10.172 -5.902 9.867 1 92.56 168 PRO A C 1
ATOM 1323 O O . PRO A 1 168 ? -11 -6.559 9.227 1 92.56 168 PRO A O 1
ATOM 1326 N N . THR A 1 169 ? -10.492 -4.91 10.578 1 92.69 169 THR A N 1
ATOM 1327 C CA . THR A 1 169 ? -11.797 -4.266 10.672 1 92.69 169 THR A CA 1
ATOM 1328 C C . THR A 1 169 ? -11.688 -2.779 10.336 1 92.69 169 THR A C 1
ATOM 1330 O O . THR A 1 169 ? -10.594 -2.271 10.086 1 92.69 169 THR A O 1
ATOM 1333 N N . VAL A 1 170 ? -12.828 -2.123 10.312 1 94.94 170 VAL A N 1
ATOM 1334 C CA . VAL A 1 170 ? -12.836 -0.684 10.078 1 94.94 170 VAL A CA 1
ATOM 1335 C C . VAL A 1 170 ? -11.984 0.023 11.125 1 94.94 170 VAL A C 1
ATOM 1337 O O . VAL A 1 170 ? -11.234 0.95 10.812 1 94.94 170 VAL A O 1
ATOM 1340 N N . ALA A 1 171 ? -12.047 -0.437 12.359 1 96.25 171 ALA A N 1
ATOM 1341 C CA . ALA A 1 171 ? -11.281 0.151 13.453 1 96.25 171 ALA A CA 1
ATOM 1342 C C . ALA A 1 171 ? -9.781 -0.053 13.242 1 96.25 171 ALA A C 1
ATOM 1344 O O . ALA A 1 171 ? -8.969 0.804 13.609 1 96.25 171 ALA A O 1
ATOM 1345 N N . THR A 1 172 ? -9.375 -1.196 12.68 1 97 172 THR A N 1
ATOM 1346 C CA . THR A 1 172 ? -7.973 -1.452 12.398 1 97 172 THR A CA 1
ATOM 1347 C C . THR A 1 172 ? -7.434 -0.457 11.375 1 97 172 THR A C 1
ATOM 1349 O O . THR A 1 172 ? -6.297 0.005 11.484 1 97 172 THR A O 1
ATOM 1352 N N . VAL A 1 173 ? -8.289 -0.177 10.367 1 97.94 173 VAL A N 1
ATOM 1353 C CA . VAL A 1 173 ? -7.938 0.811 9.352 1 97.94 173 VAL A CA 1
ATOM 1354 C C . VAL A 1 173 ? -7.719 2.172 10.008 1 97.94 173 VAL A C 1
ATOM 1356 O O . VAL A 1 173 ? -6.723 2.846 9.742 1 97.94 173 VAL A O 1
ATOM 1359 N N . GLN A 1 174 ? -8.648 2.549 10.836 1 98.69 174 GLN A N 1
ATOM 1360 C CA . GLN A 1 174 ? -8.555 3.816 11.555 1 98.69 174 GLN A CA 1
ATOM 1361 C C . GLN A 1 174 ? -7.297 3.879 12.414 1 98.69 174 GLN A C 1
ATOM 1363 O O . GLN A 1 174 ? -6.59 4.887 12.414 1 98.69 174 GLN A O 1
ATOM 1368 N N . ALA A 1 175 ? -7.051 2.809 13.109 1 98.69 175 ALA A N 1
ATOM 1369 C CA . ALA A 1 175 ? -5.879 2.742 13.977 1 98.69 175 ALA A CA 1
ATOM 1370 C C . ALA A 1 175 ? -4.59 2.91 13.172 1 98.69 175 ALA A C 1
ATOM 1372 O O . ALA A 1 175 ? -3.705 3.676 13.562 1 98.69 175 ALA A O 1
ATOM 1373 N N . ALA A 1 176 ? -4.5 2.209 12.07 1 98.69 176 ALA A N 1
ATOM 1374 C CA . ALA A 1 176 ? -3.301 2.279 11.242 1 98.69 176 ALA A CA 1
ATOM 1375 C C . ALA A 1 176 ? -3.082 3.695 10.711 1 98.69 176 ALA A C 1
ATOM 1377 O O . ALA A 1 176 ? -1.95 4.18 10.672 1 98.69 176 ALA A O 1
ATOM 1378 N N . ALA A 1 177 ? -4.094 4.348 10.289 1 98.56 177 ALA A N 1
ATOM 1379 C CA . ALA A 1 177 ? -3.992 5.715 9.781 1 98.56 177 ALA A CA 1
ATOM 1380 C C . ALA A 1 177 ? -3.486 6.664 10.867 1 98.56 177 ALA A C 1
ATOM 1382 O O . ALA A 1 177 ? -2.623 7.508 10.609 1 98.56 177 ALA A O 1
ATOM 1383 N N . LEU A 1 178 ? -4.059 6.52 12.031 1 98.56 178 LEU A N 1
ATOM 1384 C CA . LEU A 1 178 ? -3.643 7.375 13.141 1 98.56 178 LEU A CA 1
ATOM 1385 C C . LEU A 1 178 ? -2.203 7.074 13.547 1 98.56 178 LEU A C 1
ATOM 1387 O O . LEU A 1 178 ? -1.447 7.984 13.883 1 98.56 178 LEU A O 1
ATOM 1391 N N . MET A 1 179 ? -1.846 5.797 13.492 1 98.5 179 MET A N 1
ATOM 1392 C CA . MET A 1 179 ? -0.478 5.398 13.82 1 98.5 179 MET A CA 1
ATOM 1393 C C . MET A 1 179 ? 0.509 5.973 12.805 1 98.5 179 MET A C 1
ATOM 1395 O O . MET A 1 179 ? 1.649 6.285 13.156 1 98.5 179 MET A O 1
ATOM 1399 N N . ALA A 1 180 ? 0.062 6.121 11.586 1 98.06 180 ALA A N 1
ATOM 1400 C CA . ALA A 1 180 ? 0.908 6.738 10.57 1 98.06 180 ALA A CA 1
ATOM 1401 C C . ALA A 1 180 ? 1.276 8.164 10.961 1 98.06 180 ALA A C 1
ATOM 1403 O O . ALA A 1 180 ? 2.445 8.555 10.898 1 98.06 180 ALA A O 1
ATOM 1404 N N . ILE A 1 181 ? 0.304 8.906 11.383 1 96.81 181 ILE A N 1
ATOM 1405 C CA . ILE A 1 181 ? 0.524 10.289 11.805 1 96.81 181 ILE A CA 1
ATOM 1406 C C . ILE A 1 181 ? 1.419 10.32 13.039 1 96.81 181 ILE A C 1
ATOM 1408 O O . ILE A 1 181 ? 2.357 11.117 13.109 1 96.81 181 ILE A O 1
ATOM 1412 N N . ARG A 1 182 ? 1.123 9.414 13.93 1 97.12 182 ARG A N 1
ATOM 1413 C CA . ARG A 1 182 ? 1.901 9.367 15.164 1 97.12 182 ARG A CA 1
ATOM 1414 C C . ARG A 1 182 ? 3.365 9.047 14.875 1 97.12 182 ARG A C 1
ATOM 1416 O O . ARG A 1 182 ? 4.262 9.617 15.5 1 97.12 182 ARG A O 1
ATOM 1423 N N . ALA A 1 183 ? 3.621 8.133 13.977 1 95.62 183 ALA A N 1
ATOM 1424 C CA . ALA A 1 183 ? 4.988 7.762 13.625 1 95.62 183 ALA A CA 1
ATOM 1425 C C . ALA A 1 183 ? 5.746 8.945 13.039 1 95.62 183 ALA A C 1
ATOM 1427 O O . ALA A 1 183 ? 6.922 9.156 13.352 1 95.62 183 ALA A O 1
ATOM 1428 N N . LEU A 1 184 ? 5.102 9.688 12.273 1 91 184 LEU A N 1
ATOM 1429 C CA . LEU A 1 184 ? 5.734 10.836 11.625 1 91 184 LEU A CA 1
ATOM 1430 C C . LEU A 1 184 ? 6.117 11.898 12.648 1 91 184 LEU A C 1
ATOM 1432 O O . LEU A 1 184 ? 7.098 12.617 12.469 1 91 184 LEU A O 1
ATOM 1436 N N . SER A 1 185 ? 5.297 11.977 13.727 1 91.62 185 SER A N 1
ATOM 1437 C CA . SER A 1 185 ? 5.59 12.953 14.773 1 91.62 185 SER A CA 1
ATOM 1438 C C . SER A 1 185 ? 6.969 12.703 15.383 1 91.62 185 SER A C 1
ATOM 1440 O O . SER A 1 185 ? 7.609 13.641 15.875 1 91.62 185 SER A O 1
ATOM 1442 N N . ASP A 1 186 ? 7.402 11.492 15.336 1 89.75 186 ASP A N 1
ATOM 1443 C CA . ASP A 1 186 ? 8.703 11.117 15.883 1 89.75 186 ASP A CA 1
ATOM 1444 C C . ASP A 1 186 ? 9.75 10.984 14.781 1 89.75 186 ASP A C 1
ATOM 1446 O O . ASP A 1 186 ? 10.805 10.383 14.984 1 89.75 186 ASP A O 1
ATOM 1450 N N . ASN A 1 187 ? 9.398 11.461 13.656 1 87.38 187 ASN A N 1
ATOM 1451 C CA . ASN A 1 187 ? 10.258 11.438 12.477 1 87.38 187 ASN A CA 1
ATOM 1452 C C . ASN A 1 187 ? 10.531 10.016 12.008 1 87.38 187 ASN A C 1
ATOM 1454 O O . ASN A 1 187 ? 11.578 9.742 11.414 1 87.38 187 ASN A O 1
ATOM 1458 N N . GLN A 1 188 ? 9.688 9.117 12.398 1 90.38 188 GLN A N 1
ATOM 1459 C CA . GLN A 1 188 ? 9.727 7.777 11.812 1 90.38 188 GLN A CA 1
ATOM 1460 C C . GLN A 1 188 ? 8.992 7.742 10.477 1 90.38 188 GLN A C 1
ATOM 1462 O O . 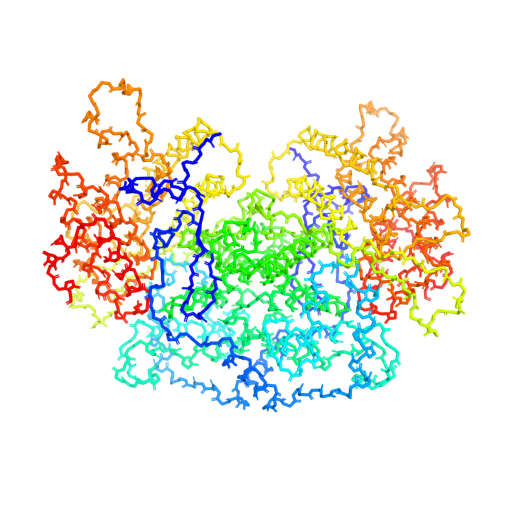GLN A 1 188 ? 7.957 7.09 10.344 1 90.38 188 GLN A O 1
ATOM 1467 N N . GLU A 1 189 ? 9.57 8.375 9.531 1 88.62 189 GLU A N 1
ATOM 1468 C CA . GLU A 1 189 ? 8.922 8.609 8.242 1 88.62 189 GLU A CA 1
ATOM 1469 C C . GLU A 1 189 ? 8.609 7.293 7.531 1 88.62 189 GLU A C 1
ATOM 1471 O O . GLU A 1 189 ? 7.52 7.121 6.984 1 88.62 189 GLU A O 1
ATOM 1476 N N . ALA A 1 190 ? 9.609 6.383 7.547 1 88.94 190 ALA A N 1
ATOM 1477 C CA . ALA A 1 190 ? 9.406 5.102 6.871 1 88.94 190 ALA A CA 1
ATOM 1478 C C . ALA A 1 190 ? 8.25 4.324 7.492 1 88.94 190 ALA A C 1
ATOM 1480 O O . ALA A 1 190 ? 7.453 3.717 6.781 1 88.94 190 ALA A O 1
ATOM 1481 N N . LEU A 1 191 ? 8.234 4.332 8.812 1 93.94 191 LEU A N 1
ATOM 1482 C CA . LEU A 1 191 ? 7.172 3.619 9.508 1 93.94 191 LEU A CA 1
ATOM 1483 C C . LEU A 1 191 ? 5.82 4.285 9.258 1 93.94 191 LEU A C 1
ATOM 1485 O O . LEU A 1 191 ? 4.812 3.6 9.07 1 93.94 191 LEU A O 1
ATOM 1489 N N . GLY A 1 192 ? 5.809 5.645 9.367 1 95.94 192 GLY A N 1
ATOM 1490 C CA . GLY A 1 192 ? 4.582 6.355 9.039 1 95.94 192 GLY A CA 1
ATOM 1491 C C . GLY A 1 192 ? 4.074 6.055 7.641 1 95.94 192 GLY A C 1
ATOM 1492 O O . GLY A 1 192 ? 2.881 5.816 7.445 1 95.94 192 GLY A O 1
ATOM 1493 N N . TRP A 1 193 ? 4.992 6.043 6.684 1 95.12 193 TRP A N 1
ATOM 1494 C CA . TRP A 1 193 ? 4.676 5.703 5.301 1 95.12 193 TRP A CA 1
ATOM 1495 C C . TRP A 1 193 ? 4.074 4.305 5.207 1 95.12 193 TRP A C 1
ATOM 1497 O O . TRP A 1 193 ? 3.084 4.094 4.504 1 95.12 193 TRP A O 1
ATOM 1507 N N . LEU A 1 194 ? 4.641 3.426 5.93 1 97.12 194 LEU A N 1
ATOM 1508 C CA . LEU A 1 194 ? 4.188 2.039 5.938 1 97.12 194 LEU A CA 1
ATOM 1509 C C . LEU A 1 194 ? 2.783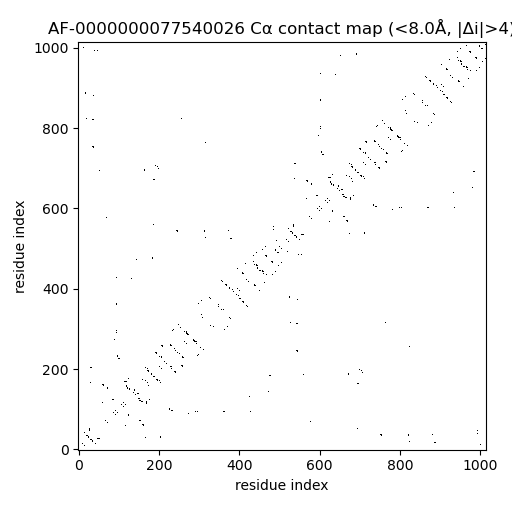 1.929 6.516 1 97.12 194 LEU A C 1
ATOM 1511 O O . LEU A 1 194 ? 1.913 1.284 5.926 1 97.12 194 LEU A O 1
ATOM 1515 N N . TYR A 1 195 ? 2.504 2.527 7.664 1 98.25 195 TYR A N 1
ATOM 1516 C CA . TYR A 1 195 ? 1.198 2.449 8.312 1 98.25 195 TYR A CA 1
ATOM 1517 C C . TYR A 1 195 ? 0.13 3.129 7.461 1 98.25 195 TYR A C 1
ATOM 1519 O O . TYR A 1 195 ? -1.019 2.68 7.422 1 98.25 195 TYR A O 1
ATOM 1527 N N . CYS A 1 196 ? 0.512 4.211 6.887 1 97.56 196 CYS A N 1
ATOM 1528 C CA . CYS A 1 196 ? -0.415 4.863 5.969 1 97.56 196 CYS A CA 1
ATOM 1529 C C . CYS A 1 196 ? -0.828 3.916 4.848 1 97.56 196 CYS A C 1
ATOM 1531 O O . CYS A 1 196 ? -2.012 3.812 4.52 1 97.56 196 CYS A O 1
ATOM 1533 N N . GLY A 1 197 ? 0.136 3.252 4.305 1 97.12 197 GLY A N 1
ATOM 1534 C CA . GLY A 1 197 ? -0.15 2.248 3.291 1 97.12 197 GLY A CA 1
ATOM 1535 C C . GLY A 1 197 ? -1.002 1.105 3.811 1 97.12 197 GLY A C 1
ATOM 1536 O O . GLY A 1 197 ? -1.896 0.625 3.111 1 97.12 197 GLY A O 1
ATOM 1537 N N . ASN A 1 198 ? -0.673 0.636 5.012 1 98.19 198 ASN A N 1
ATOM 1538 C CA . ASN A 1 198 ? -1.46 -0.432 5.617 1 98.19 198 ASN A CA 1
ATOM 1539 C C . ASN A 1 198 ? -2.93 -0.042 5.75 1 98.19 198 ASN A C 1
ATOM 1541 O O . ASN A 1 198 ? -3.816 -0.857 5.496 1 98.19 198 ASN A O 1
ATOM 1545 N N . ALA A 1 199 ? -3.129 1.187 6.207 1 98.44 199 ALA A N 1
ATOM 1546 C CA . ALA A 1 199 ? -4.504 1.664 6.332 1 98.44 199 ALA A CA 1
ATOM 1547 C C . ALA A 1 199 ? -5.234 1.6 4.996 1 98.44 199 ALA A C 1
ATOM 1549 O O . ALA A 1 199 ? -6.344 1.073 4.91 1 98.44 199 ALA A O 1
ATOM 1550 N N . ALA A 1 200 ? -4.613 2.078 3.969 1 97.31 200 ALA A N 1
ATOM 1551 C CA . ALA A 1 200 ? -5.23 2.102 2.646 1 97.31 200 ALA A CA 1
ATOM 1552 C C . ALA A 1 200 ? -5.473 0.687 2.129 1 97.31 200 ALA A C 1
ATOM 1554 O O . ALA A 1 200 ? -6.539 0.395 1.575 1 97.31 200 ALA A O 1
ATOM 1555 N N . ARG A 1 201 ? -4.52 -0.178 2.289 1 96.69 201 ARG A N 1
ATOM 1556 C CA . ARG A 1 201 ? -4.633 -1.543 1.783 1 96.69 201 ARG A CA 1
ATOM 1557 C C . ARG A 1 201 ? -5.734 -2.307 2.51 1 96.69 201 ARG A C 1
ATOM 1559 O O . ARG A 1 201 ? -6.492 -3.055 1.889 1 96.69 201 ARG A O 1
ATOM 1566 N N . MET A 1 202 ? -5.777 -2.156 3.801 1 96.56 202 MET A N 1
ATOM 1567 C CA . MET A 1 202 ? -6.844 -2.814 4.551 1 96.56 202 MET A CA 1
ATOM 1568 C C . MET A 1 202 ? -8.211 -2.244 4.172 1 96.56 202 MET A C 1
ATOM 1570 O O . MET A 1 202 ? -9.195 -2.977 4.102 1 96.56 202 MET A O 1
ATOM 1574 N N . ALA A 1 203 ? -8.234 -0.926 3.941 1 96.69 203 ALA A N 1
ATOM 1575 C CA . ALA A 1 203 ? -9.492 -0.316 3.51 1 96.69 203 ALA A CA 1
ATOM 1576 C C . ALA A 1 203 ? -9.969 -0.914 2.188 1 96.69 203 ALA A C 1
ATOM 1578 O O . ALA A 1 203 ? -11.156 -1.191 2.018 1 96.69 203 ALA A O 1
ATOM 1579 N N . LEU A 1 204 ? -9.078 -1.131 1.284 1 93.25 204 LEU A N 1
ATOM 1580 C CA . LEU A 1 204 ? -9.414 -1.723 -0.006 1 93.25 204 LEU A CA 1
ATOM 1581 C C . LEU A 1 204 ? -9.875 -3.166 0.163 1 93.25 204 LEU A C 1
ATOM 1583 O O . LEU A 1 204 ? -10.828 -3.596 -0.491 1 93.25 204 LEU A O 1
ATOM 1587 N N . SER A 1 205 ? -9.156 -3.867 1.028 1 91.5 205 SER A N 1
ATOM 1588 C CA . SER A 1 205 ? -9.516 -5.262 1.282 1 91.5 205 SER A CA 1
ATOM 1589 C C . SER A 1 205 ? -10.922 -5.375 1.857 1 91.5 205 SER A C 1
ATOM 1591 O O . SER A 1 205 ? -11.641 -6.332 1.567 1 91.5 205 SER A O 1
ATOM 1593 N N . LEU A 1 206 ? -11.32 -4.387 2.643 1 90.94 206 LEU A N 1
ATOM 1594 C CA . LEU A 1 206 ? -12.617 -4.406 3.307 1 90.94 206 LEU A CA 1
ATOM 1595 C C . LEU A 1 206 ? -13.703 -3.816 2.406 1 90.94 206 LEU A C 1
ATOM 1597 O O . LEU A 1 206 ? -14.883 -3.859 2.74 1 90.94 206 LEU A O 1
ATOM 1601 N N . GLY A 1 207 ? -13.336 -3.26 1.277 1 90.56 207 GLY A N 1
ATOM 1602 C CA . GLY A 1 207 ? -14.289 -2.693 0.336 1 90.56 207 GLY A CA 1
ATOM 1603 C C . GLY A 1 207 ? -14.812 -1.335 0.764 1 90.56 207 GLY A C 1
ATOM 1604 O O . GLY A 1 207 ? -15.93 -0.952 0.403 1 90.56 207 GLY A O 1
ATOM 1605 N N . LEU A 1 208 ? -14.008 -0.589 1.551 1 95 208 LEU A N 1
ATOM 1606 C CA . LEU A 1 208 ? -14.477 0.704 2.037 1 95 208 LEU A CA 1
ATOM 1607 C C . LEU A 1 208 ? -14.562 1.715 0.898 1 95 208 LEU A C 1
ATOM 1609 O O . LEU A 1 208 ? -15.258 2.725 1.011 1 95 208 LEU A O 1
ATOM 1613 N N . HIS A 1 209 ? -13.867 1.516 -0.191 1 93.88 209 HIS A N 1
ATOM 1614 C CA . HIS A 1 209 ? -13.812 2.441 -1.317 1 93.88 209 HIS A CA 1
ATOM 1615 C C . HIS A 1 209 ? -15.047 2.295 -2.205 1 93.88 209 HIS A C 1
ATOM 1617 O O . HIS A 1 209 ? -15.242 3.08 -3.133 1 93.88 209 HIS A O 1
ATOM 1623 N N . ILE A 1 210 ? -15.883 1.301 -1.887 1 89.94 210 ILE A N 1
ATOM 1624 C CA . ILE A 1 210 ? -17.031 0.987 -2.736 1 89.94 210 ILE A CA 1
ATOM 1625 C C . ILE A 1 210 ? -18.312 1.545 -2.109 1 89.94 210 ILE A C 1
ATOM 1627 O O . ILE A 1 210 ? -18.469 1.519 -0.888 1 89.94 210 ILE A O 1
ATOM 1631 N N . ASP A 1 211 ? -19.172 2.012 -2.934 1 91.06 211 ASP A N 1
ATOM 1632 C CA . ASP A 1 211 ? -20.5 2.426 -2.488 1 91.06 211 ASP A CA 1
ATOM 1633 C C . ASP A 1 211 ? -21.266 1.261 -1.855 1 91.06 211 ASP A C 1
ATOM 1635 O O . ASP A 1 211 ? -21.531 0.258 -2.518 1 91.06 211 ASP A O 1
ATOM 1639 N N . CYS A 1 212 ? -21.641 1.38 -0.64 1 87.75 212 CYS A N 1
ATOM 1640 C CA . CYS A 1 212 ? -22.234 0.26 0.082 1 87.75 212 CYS A CA 1
ATOM 1641 C C . CYS A 1 212 ? -23.75 0.415 0.177 1 87.75 212 CYS A C 1
ATOM 1643 O O . CYS A 1 212 ? -24.391 -0.233 1.005 1 87.75 212 CYS A O 1
ATOM 1645 N N . SER A 1 213 ? -24.344 1.239 -0.635 1 88.69 213 SER A N 1
ATOM 1646 C CA . SER A 1 213 ? -25.781 1.482 -0.587 1 88.69 213 SER A CA 1
ATOM 1647 C C . SER A 1 213 ? -26.562 0.194 -0.806 1 88.69 213 SER A C 1
ATOM 1649 O O . SER A 1 213 ? -27.578 -0.034 -0.156 1 88.69 213 SER A O 1
ATOM 1651 N N . GLN A 1 214 ? -26.141 -0.646 -1.697 1 83.31 214 GLN A N 1
ATOM 1652 C CA . GLN A 1 214 ? -26.828 -1.899 -1.991 1 83.31 214 GLN A CA 1
ATOM 1653 C C . GLN A 1 214 ? -26.766 -2.852 -0.8 1 83.31 214 GLN A C 1
ATOM 1655 O O . GLN A 1 214 ? -27.688 -3.627 -0.571 1 83.31 214 GLN A O 1
ATOM 1660 N N . TRP A 1 215 ? -25.719 -2.742 -0.081 1 80.88 215 TRP A N 1
ATOM 1661 C CA . TRP A 1 215 ? -25.562 -3.604 1.087 1 80.88 215 TRP A CA 1
ATOM 1662 C C . TRP A 1 215 ? -26.453 -3.135 2.234 1 80.88 215 TRP A C 1
ATOM 1664 O O . TRP A 1 215 ? -26.922 -3.949 3.027 1 80.88 215 TRP A O 1
ATOM 1674 N N . VAL A 1 216 ? -26.672 -1.891 2.299 1 88.75 216 VAL A N 1
ATOM 1675 C CA . VAL A 1 216 ? -27.609 -1.35 3.271 1 88.75 216 VAL A CA 1
ATOM 1676 C C . VAL A 1 216 ? -29.031 -1.774 2.906 1 88.75 216 VAL A C 1
ATOM 1678 O O . VAL A 1 216 ? -29.781 -2.225 3.768 1 88.75 216 VAL A O 1
ATOM 1681 N N . ALA A 1 217 ? -29.312 -1.66 1.638 1 89.38 217 ALA A N 1
ATOM 1682 C CA . ALA A 1 217 ? -30.641 -1.999 1.146 1 89.38 217 ALA A CA 1
ATOM 1683 C C . ALA A 1 217 ? -30.953 -3.475 1.376 1 89.38 217 ALA A C 1
ATOM 1685 O O . ALA A 1 217 ? -32.094 -3.836 1.682 1 89.38 217 ALA A O 1
ATOM 1686 N N . SER A 1 218 ? -30.016 -4.332 1.233 1 83 218 SER A N 1
ATOM 1687 C CA . SER A 1 218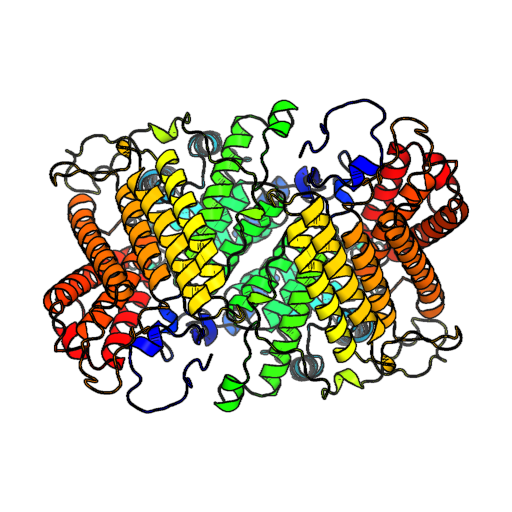 ? -30.203 -5.766 1.404 1 83 218 SER A CA 1
ATOM 1688 C C . SER A 1 218 ? -30.188 -6.156 2.879 1 83 218 SER A C 1
ATOM 1690 O O . SER A 1 218 ? -30.516 -7.289 3.23 1 83 218 SER A O 1
ATOM 1692 N N . GLY A 1 219 ? -29.734 -5.234 3.742 1 83.75 219 GLY A N 1
ATOM 1693 C CA . GLY A 1 219 ? -29.703 -5.488 5.172 1 83.75 219 GLY A CA 1
ATOM 1694 C C . GLY A 1 219 ? -28.422 -6.133 5.633 1 83.75 219 GLY A C 1
ATOM 1695 O O . GLY A 1 219 ? -28.297 -6.527 6.793 1 83.75 219 GLY A O 1
ATOM 1696 N N . LEU A 1 220 ? -27.484 -6.242 4.688 1 77.62 220 LEU A N 1
ATOM 1697 C CA . LEU A 1 220 ? -26.203 -6.836 5.039 1 77.62 220 LEU A CA 1
ATOM 1698 C C . LEU A 1 220 ? -25.469 -5.984 6.07 1 77.62 220 LEU A C 1
ATOM 1700 O O . LEU A 1 220 ? -24.766 -6.512 6.938 1 77.62 220 LEU A O 1
ATOM 1704 N N . ILE A 1 221 ? -25.578 -4.66 5.93 1 86.19 221 ILE A N 1
ATOM 1705 C CA . ILE A 1 221 ? -24.984 -3.758 6.91 1 86.19 221 ILE A CA 1
ATOM 1706 C C . ILE A 1 221 ? -26 -2.689 7.309 1 86.19 221 ILE A C 1
ATOM 1708 O O . ILE A 1 221 ? -26.938 -2.416 6.566 1 86.19 221 ILE A O 1
ATOM 1712 N N . SER A 1 222 ? -25.828 -2.152 8.492 1 90.75 222 SER A N 1
ATOM 1713 C CA . SER A 1 222 ? -26.719 -1.094 8.969 1 90.75 222 SER A CA 1
ATOM 1714 C C . SER A 1 222 ? -26.328 0.256 8.367 1 90.75 222 SER A C 1
ATOM 1716 O O . SER A 1 222 ? -25.234 0.414 7.836 1 90.75 222 SER A O 1
ATOM 1718 N N . GLN A 1 223 ? -27.234 1.164 8.453 1 90.94 223 GLN A N 1
ATOM 1719 C CA . GLN A 1 223 ? -26.953 2.527 8.008 1 90.94 223 GLN A CA 1
ATOM 1720 C C . GLN A 1 223 ? -25.812 3.146 8.805 1 90.94 223 GLN A C 1
ATOM 1722 O O . GLN A 1 223 ? -24.984 3.879 8.25 1 90.94 223 GLN A O 1
ATOM 1727 N N . ASP A 1 224 ? -25.781 2.879 10.016 1 90.12 224 ASP A N 1
ATOM 1728 C CA . ASP A 1 224 ? -24.719 3.377 10.875 1 90.12 224 ASP A CA 1
ATOM 1729 C C . ASP A 1 224 ? -23.359 2.834 10.438 1 90.12 224 ASP A C 1
ATOM 1731 O O . ASP A 1 224 ? -22.375 3.576 10.383 1 90.12 224 ASP A O 1
ATOM 1735 N N . GLU A 1 225 ? -23.359 1.577 10.148 1 91.56 225 GLU A N 1
ATOM 1736 C CA . GLU A 1 225 ? -22.125 0.956 9.672 1 91.56 225 GLU A CA 1
ATOM 1737 C C . GLU A 1 225 ? -21.688 1.555 8.344 1 91.56 225 GLU A C 1
ATOM 1739 O O . GLU A 1 225 ? -20.484 1.752 8.117 1 91.56 225 GLU A O 1
ATOM 1744 N N . ALA A 1 226 ? -22.641 1.789 7.508 1 94.19 226 ALA A N 1
ATOM 1745 C CA . ALA A 1 226 ? -22.328 2.404 6.219 1 94.19 226 ALA A CA 1
ATOM 1746 C C . ALA A 1 226 ? -21.688 3.777 6.406 1 94.19 226 ALA A C 1
ATOM 1748 O O . ALA A 1 226 ? -20.75 4.137 5.691 1 94.19 226 ALA A O 1
ATOM 1749 N N . GLU A 1 227 ? -22.203 4.516 7.367 1 96 227 GLU A N 1
ATOM 1750 C CA . GLU A 1 227 ? -21.656 5.844 7.629 1 96 227 GLU A CA 1
ATOM 1751 C C . GLU A 1 227 ? -20.25 5.766 8.188 1 96 227 GLU A C 1
ATOM 1753 O O . GLU A 1 227 ? -19.391 6.574 7.84 1 96 227 GLU A O 1
ATOM 1758 N N . VAL A 1 228 ? -20.031 4.867 9.094 1 95.75 228 VAL A N 1
ATOM 1759 C CA . VAL A 1 228 ? -18.688 4.668 9.656 1 95.75 228 VAL A CA 1
ATOM 1760 C C . VAL A 1 228 ? -17.719 4.297 8.539 1 95.75 228 VAL A C 1
ATOM 1762 O O . VAL A 1 228 ? -16.578 4.766 8.523 1 95.75 228 VAL A O 1
ATOM 1765 N N . ARG A 1 229 ? -18.172 3.457 7.582 1 96.19 229 ARG A N 1
ATOM 1766 C CA . ARG A 1 229 ? -17.359 3.049 6.445 1 96.19 229 ARG A CA 1
ATOM 1767 C C . ARG A 1 229 ? -16.984 4.25 5.582 1 96.19 229 ARG A C 1
ATOM 1769 O O . ARG A 1 229 ? -15.82 4.395 5.184 1 96.19 229 ARG A O 1
ATOM 1776 N N . LYS A 1 230 ? -17.922 5.117 5.344 1 97.56 230 LYS A N 1
ATOM 1777 C CA . LYS A 1 230 ? -17.672 6.309 4.539 1 97.56 230 LYS A CA 1
ATOM 1778 C C . LYS A 1 230 ? -16.656 7.227 5.215 1 97.56 230 LYS A C 1
ATOM 1780 O O . LYS A 1 230 ? -15.703 7.684 4.582 1 97.56 230 LYS A O 1
ATOM 1785 N N . VAL A 1 231 ? -16.875 7.438 6.473 1 97.94 231 VAL A N 1
ATOM 1786 C CA . VAL A 1 231 ? -16 8.312 7.254 1 97.94 231 VAL A CA 1
ATOM 1787 C C . VAL A 1 231 ? -14.578 7.762 7.254 1 97.94 231 VAL A C 1
ATOM 1789 O O . VAL A 1 231 ? -13.617 8.508 7.027 1 97.94 231 VAL A O 1
ATOM 1792 N N . THR A 1 232 ? -14.469 6.488 7.457 1 98.31 232 THR A N 1
ATOM 1793 C CA . THR A 1 232 ? -13.164 5.848 7.535 1 98.31 232 THR A CA 1
ATOM 1794 C C . THR A 1 232 ? -12.453 5.902 6.184 1 98.31 232 THR A C 1
ATOM 1796 O O . THR A 1 232 ? -11.266 6.211 6.113 1 98.31 232 THR A O 1
ATOM 1799 N N . TRP A 1 233 ? -13.164 5.629 5.078 1 97.94 233 TRP A N 1
ATOM 1800 C CA . TRP A 1 233 ? -12.547 5.633 3.754 1 97.94 233 TRP A CA 1
ATOM 1801 C C . TRP A 1 233 ? -11.992 7.008 3.416 1 97.94 233 TRP A C 1
ATOM 1803 O O . TRP A 1 233 ? -10.82 7.137 3.045 1 97.94 233 TRP A O 1
ATOM 1813 N N . TRP A 1 234 ? -12.797 7.984 3.594 1 98.06 234 TRP A N 1
ATOM 1814 C CA . TRP A 1 234 ? -12.383 9.312 3.15 1 98.06 234 TRP A CA 1
ATOM 1815 C C . TRP A 1 234 ? -11.336 9.898 4.086 1 98.06 234 TRP A C 1
ATOM 1817 O O . TRP A 1 234 ? -10.477 10.68 3.658 1 98.06 234 TRP A O 1
ATOM 1827 N N . GLY A 1 235 ? -11.445 9.531 5.391 1 98 235 GLY A N 1
ATOM 1828 C CA . GLY A 1 235 ? -10.344 9.883 6.277 1 98 235 GLY A CA 1
ATOM 1829 C C . GLY A 1 235 ? -9.023 9.258 5.863 1 98 235 GLY A C 1
ATOM 1830 O O . GLY A 1 235 ? -7.992 9.93 5.859 1 98 235 GLY A O 1
ATOM 1831 N N . CYS A 1 236 ? -9.078 7.996 5.527 1 97.31 236 CYS A N 1
ATOM 1832 C CA . CYS A 1 236 ? -7.91 7.266 5.059 1 97.31 236 CYS A CA 1
ATOM 1833 C C . CYS A 1 236 ? -7.395 7.848 3.746 1 97.31 236 CYS A C 1
ATOM 1835 O O . CYS A 1 236 ? -6.184 7.977 3.553 1 97.31 236 CYS A O 1
ATOM 1837 N N . TYR A 1 237 ? -8.297 8.18 2.844 1 97.19 237 TYR A N 1
ATOM 1838 C CA . TYR A 1 237 ? -7.969 8.797 1.562 1 97.19 237 TYR A CA 1
ATOM 1839 C C . TYR A 1 237 ? -7.188 10.094 1.764 1 97.19 237 TYR A C 1
ATOM 1841 O O . TYR A 1 237 ? -6.168 10.32 1.106 1 97.19 237 TYR A O 1
ATOM 1849 N N . THR A 1 238 ? -7.613 10.852 2.691 1 97.38 238 THR A N 1
ATOM 1850 C CA . THR A 1 238 ? -6.984 12.133 2.99 1 97.38 238 THR A CA 1
ATOM 1851 C C . THR A 1 238 ? -5.578 11.93 3.547 1 97.38 238 THR A C 1
ATOM 1853 O O . THR A 1 238 ? -4.633 12.594 3.113 1 97.38 238 THR A O 1
ATOM 1856 N N . VAL A 1 239 ? -5.438 11.031 4.469 1 97.44 239 VAL A N 1
ATOM 1857 C CA . VAL A 1 239 ? -4.137 10.766 5.07 1 97.44 239 VAL A CA 1
ATOM 1858 C C . VAL A 1 239 ? -3.164 10.258 4.004 1 97.44 239 VAL A C 1
ATOM 1860 O O . VAL A 1 239 ? -1.997 10.664 3.982 1 97.44 239 VAL A O 1
ATOM 1863 N N . ASP A 1 240 ? -3.619 9.414 3.174 1 96.75 240 ASP A N 1
ATOM 1864 C CA . ASP A 1 240 ? -2.793 8.867 2.1 1 96.75 240 ASP A CA 1
ATOM 1865 C C . ASP A 1 240 ? -2.271 9.984 1.192 1 96.75 240 ASP A C 1
ATOM 1867 O O . ASP A 1 240 ? -1.096 9.992 0.824 1 96.75 240 ASP A O 1
ATOM 1871 N N . LYS A 1 241 ? -3.143 10.906 0.801 1 96.31 241 LYS A N 1
ATOM 1872 C CA . LYS A 1 241 ? -2.748 12.016 -0.067 1 96.31 241 LYS A CA 1
ATOM 1873 C C . LYS A 1 241 ? -1.769 12.945 0.641 1 96.31 241 LYS A C 1
ATOM 1875 O O . LYS A 1 241 ? -0.804 13.422 0.035 1 96.31 241 LYS A O 1
ATOM 1880 N N . LEU A 1 242 ? -2.035 13.211 1.884 1 95.06 242 LEU A N 1
ATOM 1881 C CA . LEU A 1 242 ? -1.163 14.102 2.639 1 95.06 242 LEU A CA 1
ATOM 1882 C C . LEU A 1 242 ? 0.234 13.508 2.781 1 95.06 242 LEU A C 1
ATOM 1884 O O . LEU A 1 242 ? 1.232 14.219 2.656 1 95.06 242 LEU A O 1
ATOM 1888 N N . PHE A 1 243 ? 0.326 12.195 3.049 1 94.44 243 PHE A N 1
ATOM 1889 C CA . PHE A 1 243 ? 1.624 11.539 3.129 1 94.44 243 PHE A CA 1
ATOM 1890 C C . PHE A 1 243 ? 2.338 11.578 1.783 1 94.44 243 PHE A C 1
ATOM 1892 O O . PHE A 1 243 ? 3.555 11.766 1.726 1 94.44 243 PHE A O 1
ATOM 1899 N N . SER A 1 244 ? 1.558 11.359 0.715 1 91.5 244 SER A N 1
ATOM 1900 C CA . SER A 1 244 ? 2.135 11.391 -0.625 1 91.5 244 SER A CA 1
ATOM 1901 C C . SER A 1 244 ? 2.76 12.75 -0.929 1 91.5 244 SER A C 1
ATOM 1903 O O . SER A 1 244 ? 3.877 12.82 -1.444 1 91.5 244 SER A O 1
ATOM 1905 N N . ILE A 1 245 ? 2.133 13.82 -0.567 1 88.44 245 ILE A N 1
ATOM 1906 C CA . ILE A 1 245 ? 2.623 15.164 -0.851 1 88.44 245 ILE A CA 1
ATOM 1907 C C . ILE A 1 245 ? 3.791 15.492 0.076 1 88.44 245 ILE A C 1
ATOM 1909 O O . ILE A 1 245 ? 4.762 16.141 -0.338 1 88.44 245 ILE A O 1
ATOM 1913 N N . ALA A 1 246 ? 3.67 15.039 1.292 1 89 246 ALA A N 1
ATOM 1914 C CA . ALA A 1 246 ? 4.688 15.383 2.283 1 89 246 ALA A CA 1
ATOM 1915 C C . ALA A 1 246 ? 5.992 14.633 2.006 1 89 246 ALA A C 1
ATOM 1917 O O . ALA A 1 246 ? 7.078 15.172 2.242 1 89 246 ALA A O 1
ATOM 1918 N N . LEU A 1 247 ? 5.867 13.422 1.486 1 87.56 247 LEU A N 1
ATOM 1919 C CA . LEU A 1 247 ? 7.059 12.594 1.341 1 87.56 247 LEU A CA 1
ATOM 1920 C C . LEU A 1 247 ? 7.449 12.461 -0.127 1 87.56 247 LEU A C 1
ATOM 1922 O O . LEU A 1 247 ? 8.562 12.031 -0.44 1 87.56 247 LEU A O 1
ATOM 1926 N N . GLY A 1 248 ? 6.562 12.867 -1.025 1 86.88 248 GLY A N 1
ATOM 1927 C CA . GLY A 1 248 ? 6.855 12.805 -2.449 1 86.88 248 GLY A CA 1
ATOM 1928 C C . GLY A 1 248 ? 6.855 11.391 -2.996 1 86.88 248 GLY A C 1
ATOM 1929 O O . GLY A 1 248 ? 7.707 11.039 -3.814 1 86.88 248 GLY A O 1
ATOM 1930 N N . ARG A 1 249 ? 6.047 10.578 -2.475 1 87.88 249 ARG A N 1
ATOM 1931 C CA . ARG A 1 249 ? 5.895 9.195 -2.914 1 87.88 249 ARG A CA 1
ATOM 1932 C C . ARG A 1 249 ? 4.473 8.93 -3.393 1 87.88 249 ARG A C 1
ATOM 1934 O O . ARG A 1 249 ? 3.529 9.594 -2.961 1 87.88 249 ARG A O 1
ATOM 1941 N N . PRO A 1 250 ? 4.387 8.008 -4.324 1 87.19 250 PRO A N 1
ATOM 1942 C CA . PRO A 1 250 ? 3.037 7.758 -4.84 1 87.19 250 PRO A CA 1
ATOM 1943 C C . PRO A 1 250 ? 2.123 7.094 -3.811 1 87.19 250 PRO A C 1
ATOM 1945 O O . PRO A 1 250 ? 2.494 6.082 -3.213 1 87.19 250 PRO A O 1
ATOM 1948 N N . GLY A 1 251 ? 0.97 7.605 -3.678 1 88.44 251 GLY A N 1
ATOM 1949 C CA . GLY A 1 251 ? 0.003 7.055 -2.742 1 88.44 251 GLY A CA 1
ATOM 1950 C C . GLY A 1 251 ? -0.636 5.77 -3.234 1 88.44 251 GLY A C 1
ATOM 1951 O O . GLY A 1 251 ? -0.365 5.324 -4.352 1 88.44 251 GLY A O 1
ATOM 1952 N N . CYS A 1 252 ? -1.499 5.215 -2.379 1 89.06 252 CYS A N 1
ATOM 1953 C CA . CYS A 1 252 ? -2.135 3.928 -2.65 1 89.06 252 CYS A CA 1
ATOM 1954 C C . CYS A 1 252 ? -3.504 4.121 -3.293 1 89.06 252 CYS A C 1
ATOM 1956 O O . CYS A 1 252 ? -3.988 3.246 -4.012 1 89.06 252 CYS A O 1
ATOM 1958 N N . THR A 1 253 ? -4.121 5.207 -3.014 1 92.38 253 THR A N 1
ATOM 1959 C CA . THR A 1 253 ? -5.516 5.375 -3.396 1 92.38 253 THR A CA 1
ATOM 1960 C C . THR A 1 253 ? -5.633 6.234 -4.656 1 92.38 253 THR A C 1
ATOM 1962 O O . THR A 1 253 ? -4.801 7.109 -4.895 1 92.38 253 THR A O 1
ATOM 1965 N N . ARG A 1 254 ? -6.652 5.922 -5.441 1 89.19 254 ARG A N 1
ATOM 1966 C CA . ARG A 1 254 ? -6.953 6.668 -6.66 1 89.19 254 ARG A CA 1
ATOM 1967 C C . ARG A 1 254 ? -8.445 6.949 -6.777 1 89.19 254 ARG A C 1
ATOM 1969 O O . ARG A 1 254 ? -9.273 6.117 -6.395 1 89.19 254 ARG A O 1
ATOM 1976 N N . LYS A 1 255 ? -8.641 8.047 -7.367 1 88 255 LYS A N 1
ATOM 1977 C CA . LYS A 1 255 ? -10.031 8.461 -7.531 1 88 255 LYS A CA 1
ATOM 1978 C C . LYS A 1 255 ? -10.812 7.449 -8.367 1 88 255 LYS A C 1
ATOM 1980 O O . LYS A 1 255 ? -11.984 7.176 -8.094 1 88 255 LYS A O 1
ATOM 1985 N N . SER A 1 256 ? -10.211 6.875 -9.336 1 87.5 256 SER A N 1
ATOM 1986 C CA . SER A 1 256 ? -10.867 5.961 -10.266 1 87.5 256 SER A CA 1
ATOM 1987 C C . SER A 1 256 ? -11.25 4.656 -9.57 1 87.5 256 SER A C 1
ATOM 1989 O O . SER A 1 256 ? -12.07 3.891 -10.078 1 87.5 256 SER A O 1
ATOM 1991 N N . GLN A 1 257 ? -10.672 4.441 -8.445 1 87.31 257 GLN A N 1
ATOM 1992 C CA . GLN A 1 257 ? -10.906 3.172 -7.766 1 87.31 257 GLN A CA 1
ATOM 1993 C C . GLN A 1 257 ? -11.992 3.311 -6.703 1 87.31 257 GLN A C 1
ATOM 1995 O O . GLN A 1 257 ? -12.391 2.322 -6.082 1 87.31 257 GLN A O 1
ATOM 2000 N N . SER A 1 258 ? -12.516 4.504 -6.539 1 91.69 258 SER A N 1
ATOM 2001 C CA . SER A 1 258 ? -13.461 4.719 -5.445 1 91.69 258 SER A CA 1
ATOM 2002 C C . SER A 1 258 ? -14.836 5.105 -5.969 1 91.69 258 SER A C 1
ATOM 2004 O O . SER A 1 258 ? -14.953 5.941 -6.867 1 91.69 258 SER A O 1
ATOM 2006 N N . THR A 1 259 ? -15.828 4.445 -5.52 1 92.75 259 THR A N 1
ATOM 2007 C CA . THR A 1 259 ? -17.219 4.836 -5.746 1 92.75 259 THR A CA 1
ATOM 2008 C C . THR A 1 259 ? -17.891 5.223 -4.434 1 92.75 259 THR A C 1
ATOM 2010 O O . THR A 1 259 ? -19.094 5.457 -4.395 1 92.75 259 THR A O 1
ATOM 2013 N N . CYS A 1 260 ? -17.109 5.219 -3.373 1 95.19 260 CYS A N 1
ATOM 2014 C CA . CYS A 1 260 ? -17.625 5.512 -2.041 1 95.19 260 CYS A CA 1
ATOM 2015 C C . CYS A 1 260 ? -18.109 6.953 -1.945 1 95.19 260 CYS A C 1
ATOM 2017 O O . CYS A 1 260 ? -17.328 7.887 -2.148 1 95.19 260 CYS A O 1
ATOM 2019 N N . PRO A 1 261 ? -19.344 7.137 -1.645 1 96 261 PRO A N 1
ATOM 2020 C CA . PRO A 1 261 ? -19.797 8.516 -1.438 1 96 261 PRO A CA 1
ATOM 2021 C C . PRO A 1 261 ? -19.188 9.156 -0.195 1 96 261 PRO A C 1
ATOM 2023 O O . PRO A 1 261 ? -18.766 8.453 0.721 1 96 261 PRO A O 1
ATOM 2026 N N . LYS A 1 262 ? -19.141 10.453 -0.185 1 96.44 262 LYS A N 1
ATOM 2027 C CA . LYS A 1 262 ? -18.672 11.172 0.993 1 96.44 262 LYS A CA 1
ATOM 2028 C C . LYS A 1 262 ? -19.625 11.008 2.164 1 96.44 262 LYS A C 1
ATOM 2030 O O . LYS A 1 262 ? -20.797 10.68 1.971 1 96.44 262 LYS A O 1
ATOM 2035 N N . PRO A 1 263 ? -19.172 11.188 3.406 1 96.38 263 PRO A N 1
ATOM 2036 C CA . PRO A 1 263 ? -20.031 11.062 4.582 1 96.38 263 PRO A CA 1
ATOM 2037 C C . PRO A 1 263 ? -21.234 12 4.527 1 96.38 263 PRO A C 1
ATOM 2039 O O . PRO A 1 263 ? -21.172 13.062 3.9 1 96.38 263 PRO A O 1
ATOM 2042 N N . SER A 1 264 ? -22.25 11.633 5.238 1 95.38 264 SER A N 1
ATOM 2043 C CA . SER A 1 264 ? -23.5 12.383 5.215 1 95.38 264 SER A CA 1
ATOM 2044 C C . SER A 1 264 ? -23.375 13.711 5.961 1 95.38 264 SER A C 1
ATOM 2046 O O . SER A 1 264 ? -22.797 13.758 7.047 1 95.38 264 SER A O 1
ATOM 2048 N N . LEU A 1 265 ? -23.953 14.734 5.402 1 94.12 265 LEU A N 1
ATOM 2049 C CA . LEU A 1 265 ? -23.953 16.047 6.035 1 94.12 265 LEU A CA 1
ATOM 2050 C C . LEU A 1 265 ? -25.016 16.125 7.129 1 94.12 265 LEU A C 1
ATOM 2052 O O . LEU A 1 265 ? -25.016 17.047 7.945 1 94.12 265 LEU A O 1
ATOM 2056 N N . ASP A 1 266 ? -25.859 15.148 7.145 1 87.25 266 ASP A N 1
ATOM 2057 C CA . ASP A 1 266 ? -26.938 15.133 8.125 1 87.25 266 ASP A CA 1
ATOM 2058 C C . ASP A 1 266 ? -26.469 14.562 9.453 1 87.25 266 ASP A C 1
ATOM 2060 O O . ASP A 1 266 ? -27.203 14.578 10.445 1 87.25 266 ASP A O 1
ATOM 2064 N N . HIS A 1 267 ? -25.297 14.266 9.547 1 82.44 267 HIS A N 1
ATOM 2065 C CA . HIS A 1 267 ? -24.766 13.648 10.75 1 82.44 267 HIS A CA 1
ATOM 2066 C C . HIS A 1 267 ? -24.578 14.672 11.867 1 82.44 267 HIS A C 1
ATOM 2068 O O . HIS A 1 267 ? -24.188 15.82 11.609 1 82.44 267 HIS A O 1
ATOM 2074 N N . ASP A 1 268 ? -24.75 14.32 13.078 1 87.31 268 ASP A N 1
ATOM 2075 C CA . ASP A 1 268 ? -24.688 15.172 14.258 1 87.31 268 ASP A CA 1
ATOM 2076 C C . ASP A 1 268 ? -23.312 15.812 14.398 1 87.31 268 ASP A C 1
ATOM 2078 O O . ASP A 1 268 ? -23.188 16.938 14.898 1 87.31 268 ASP A O 1
ATOM 2082 N N . ALA A 1 269 ? -22.359 15.148 13.914 1 89 269 ALA A N 1
ATOM 2083 C CA . ALA A 1 269 ? -21 15.648 14.016 1 89 269 ALA A CA 1
ATOM 2084 C C . ALA A 1 269 ? -20.859 16.984 13.297 1 89 269 ALA A C 1
ATOM 2086 O O . ALA A 1 269 ? -20.031 17.828 13.688 1 89 269 ALA A O 1
ATOM 2087 N N . GLU A 1 270 ? -21.609 17.25 12.273 1 93.56 270 GLU A N 1
ATOM 2088 C CA . GLU A 1 270 ? -21.562 18.469 11.469 1 93.56 270 GLU A CA 1
ATOM 2089 C C . GLU A 1 270 ? -22 19.672 12.289 1 93.56 270 GLU A C 1
ATOM 2091 O O . GLU A 1 270 ? -21.469 20.781 12.117 1 93.56 270 GLU A O 1
ATOM 2096 N N . TYR A 1 271 ? -22.828 19.438 13.266 1 92.69 271 TYR A N 1
ATOM 2097 C CA . TYR A 1 271 ? -23.469 20.562 13.953 1 92.69 271 TYR A CA 1
ATOM 2098 C C . TYR A 1 271 ? -23.109 20.578 15.43 1 92.69 271 TYR A C 1
ATOM 2100 O O . TYR A 1 271 ? -23.594 21.438 16.188 1 92.69 271 TYR A O 1
ATOM 2108 N N . GLU A 1 272 ? -22.234 19.719 15.727 1 91.62 272 GLU A N 1
ATOM 2109 C CA . GLU A 1 272 ? -21.797 19.703 17.109 1 91.62 272 GLU A CA 1
ATOM 2110 C C . GLU A 1 272 ? -21.016 20.969 17.469 1 91.62 272 GLU A C 1
ATOM 2112 O O . GLU A 1 272 ? -20.297 21.516 16.641 1 91.62 272 GLU A O 1
ATOM 2117 N N . ALA A 1 273 ? -21.234 21.328 18.734 1 89.69 273 ALA A N 1
ATOM 2118 C CA . ALA A 1 273 ? -20.5 22.5 19.203 1 89.69 273 ALA A CA 1
ATOM 2119 C C . ALA A 1 273 ? -19 22.203 19.297 1 89.69 273 ALA A C 1
ATOM 2121 O O . ALA A 1 273 ? -18.594 21.141 19.75 1 89.69 273 ALA A O 1
ATOM 2122 N N . TRP A 1 274 ? -18.266 23.078 18.719 1 90.25 274 TRP A N 1
ATOM 2123 C CA . TRP A 1 274 ? -16.812 23.016 18.844 1 90.25 274 TRP A CA 1
ATOM 2124 C C . TRP A 1 274 ? -16.312 24.062 19.828 1 90.25 274 TRP A C 1
ATOM 2126 O O . TRP A 1 274 ? -16.484 25.25 19.609 1 90.25 274 TRP A O 1
ATOM 2136 N N . VAL A 1 275 ? -15.82 23.578 20.938 1 82.12 275 VAL A N 1
ATOM 2137 C CA . VAL A 1 275 ? -15.336 24.453 22 1 82.12 275 VAL A CA 1
ATOM 2138 C C . VAL A 1 275 ? -13.875 24.141 22.297 1 82.12 275 VAL A C 1
ATOM 2140 O O . VAL A 1 275 ? -13.492 22.969 22.375 1 82.12 275 VAL A O 1
ATOM 2143 N N . GLN A 1 276 ? -13.195 25.266 22.375 1 79.31 276 GLN A N 1
ATOM 2144 C CA . GLN A 1 276 ? -11.82 25.062 22.797 1 79.31 276 GLN A CA 1
ATOM 2145 C C . GLN A 1 276 ? -11.758 24.516 24.219 1 79.31 276 GLN A C 1
ATOM 2147 O O . GLN A 1 276 ? -12.602 24.844 25.047 1 79.31 276 GLN A O 1
ATOM 2152 N N . ILE A 1 277 ? -11.008 23.547 24.422 1 71.19 277 ILE A N 1
ATOM 2153 C CA . ILE A 1 277 ? -10.914 22.953 25.75 1 71.19 277 ILE A CA 1
ATOM 2154 C C . ILE A 1 277 ? -10.586 24.031 26.766 1 71.19 277 ILE A C 1
ATOM 2156 O O . ILE A 1 277 ? -9.602 24.766 26.625 1 71.19 277 ILE A O 1
ATOM 2160 N N . PRO A 1 278 ? -11.562 24.047 27.703 1 61.38 278 PRO A N 1
ATOM 2161 C CA . PRO A 1 278 ? -11.406 25.062 28.734 1 61.38 278 PRO A CA 1
ATOM 2162 C C . PRO A 1 278 ? -10.07 24.953 29.469 1 61.38 278 PRO A C 1
ATOM 2164 O O . PRO A 1 278 ? -9.602 23.844 29.734 1 61.38 278 PRO A O 1
ATOM 2167 N N . GLY A 1 279 ? -9.539 26.109 29.766 1 56 279 GLY A N 1
ATOM 2168 C CA . GLY A 1 279 ? -8.297 26.156 30.516 1 56 279 GLY A CA 1
ATOM 2169 C C . GLY A 1 279 ? -7.062 26.125 29.641 1 56 279 GLY A C 1
ATOM 2170 O O . GLY A 1 279 ? -5.953 26.391 30.109 1 56 279 GLY A O 1
ATOM 2171 N N . LEU A 1 280 ? -7.285 25.516 28.594 1 56.94 280 LEU A N 1
ATOM 2172 C CA . LEU A 1 280 ? -6.098 25.469 27.75 1 56.94 280 LEU A CA 1
ATOM 2173 C C . LEU A 1 280 ? -5.824 26.828 27.125 1 56.94 280 LEU A C 1
ATOM 2175 O O . LEU A 1 280 ? -4.664 27.219 26.969 1 56.94 280 LEU A O 1
ATOM 2179 N N . THR A 1 281 ? -6.852 27.312 26.469 1 53.72 281 THR A N 1
ATOM 2180 C CA . THR A 1 281 ? -6.602 28.641 25.938 1 53.72 281 THR A CA 1
ATOM 2181 C C . THR A 1 281 ? -7.281 29.703 26.781 1 53.72 281 THR A C 1
ATOM 2183 O O . THR A 1 281 ? -8.25 29.406 27.5 1 53.72 281 THR A O 1
ATOM 2186 N N . GLN A 1 282 ? -6.523 30.734 27.078 1 50.22 282 GLN A N 1
ATOM 2187 C CA . GLN A 1 282 ? -6.789 31.844 27.969 1 50.22 282 GLN A CA 1
ATOM 2188 C C . GLN A 1 282 ? -8.25 32.281 27.891 1 50.22 282 GLN A C 1
ATOM 2190 O O . GLN A 1 282 ? -8.828 32.719 28.891 1 50.22 282 GLN A O 1
ATOM 2195 N N . ASP A 1 283 ? -8.867 32.531 26.609 1 50.34 283 ASP A N 1
ATOM 2196 C CA . ASP A 1 283 ? -10.062 33.375 26.547 1 50.34 283 ASP A CA 1
ATOM 2197 C C . ASP A 1 283 ? -11.328 32.5 26.5 1 50.34 283 ASP A C 1
ATOM 2199 O O . ASP A 1 283 ? -11.57 31.797 25.531 1 50.34 283 ASP A O 1
ATOM 2203 N N . ASN A 1 284 ? -11.828 32.125 27.609 1 53.09 284 ASN A N 1
ATOM 2204 C CA . ASN A 1 284 ? -13.102 31.453 27.844 1 53.09 284 ASN A CA 1
ATOM 2205 C C . ASN A 1 284 ? -14.234 32.094 27.062 1 53.09 284 ASN A C 1
ATOM 2207 O O . ASN A 1 284 ? -15.383 31.672 27.125 1 53.09 284 ASN A O 1
ATOM 2211 N N . SER A 1 285 ? -14.008 33.25 26.469 1 55.84 285 SER A N 1
ATOM 2212 C CA . SER A 1 285 ? -15.117 34.031 25.906 1 55.84 285 SER A CA 1
ATOM 2213 C C . SER A 1 285 ? -15.359 33.656 24.453 1 55.84 285 SER A C 1
ATOM 2215 O O . SER A 1 285 ? -16.109 34.344 23.75 1 55.84 285 SER A O 1
ATOM 2217 N N . LEU A 1 286 ? -14.766 32.5 24.047 1 59.75 286 LEU A N 1
ATOM 2218 C CA . LEU A 1 286 ? -14.914 32.281 22.609 1 59.75 286 LEU A CA 1
ATOM 2219 C C . LEU A 1 286 ? -16.297 31.734 22.297 1 59.75 286 LEU A C 1
ATOM 2221 O O . LEU A 1 286 ? -16.844 30.922 23.062 1 59.75 286 LEU A O 1
ATOM 2225 N N . PRO A 1 287 ? -16.953 32.375 21.344 1 65.69 287 PRO A N 1
ATOM 2226 C CA . PRO A 1 287 ? -18.266 31.891 20.891 1 65.69 287 PRO A CA 1
ATOM 2227 C C . PRO A 1 287 ? -18.25 30.406 20.547 1 65.69 287 PRO A C 1
ATOM 2229 O O . PRO A 1 287 ? -17.203 29.875 20.141 1 65.69 287 PRO A O 1
ATOM 2232 N N . VAL A 1 288 ? -19.312 29.812 20.938 1 75.12 288 VAL A N 1
ATOM 2233 C CA . VAL A 1 288 ? -19.531 28.406 20.578 1 75.12 288 VAL A CA 1
ATOM 2234 C C . VAL A 1 288 ? -19.75 28.297 19.078 1 75.12 288 VAL A C 1
ATOM 2236 O O . VAL A 1 288 ? -20.672 28.891 18.531 1 75.12 288 VAL A O 1
ATOM 2239 N N . LEU A 1 289 ? -18.812 27.688 18.422 1 85.44 289 LEU A N 1
ATOM 2240 C CA . LEU A 1 289 ? -18.859 27.5 16.984 1 85.44 289 LEU A CA 1
ATOM 2241 C C . LEU A 1 289 ? -19.344 26.094 16.625 1 85.44 289 LEU A C 1
ATOM 2243 O O . LEU A 1 289 ? -19.25 25.188 17.438 1 85.44 289 LEU A O 1
ATOM 2247 N N . GLN A 1 290 ? -19.938 26 15.477 1 91 290 GLN A N 1
ATOM 2248 C CA . GLN A 1 290 ? -20.266 24.672 14.977 1 91 290 GLN A CA 1
ATOM 2249 C C . GLN A 1 290 ? -19.031 24 14.375 1 91 290 GLN A C 1
ATOM 2251 O O . GLN A 1 290 ? -18.219 24.641 13.711 1 91 290 GLN A O 1
ATOM 2256 N N . SER A 1 291 ? -18.875 22.766 14.562 1 93.12 291 SER A N 1
ATOM 2257 C CA . SER A 1 291 ? -17.672 22.047 14.172 1 93.12 291 SER A CA 1
ATOM 2258 C C . SER A 1 291 ? -17.516 22 12.648 1 93.12 291 SER A C 1
ATOM 2260 O O . SER A 1 291 ? -16.438 22.25 12.125 1 93.12 291 SER A O 1
ATOM 2262 N N . ARG A 1 292 ? -18.641 21.75 11.922 1 95.88 292 ARG A N 1
ATOM 2263 C CA . ARG A 1 292 ? -18.656 21.641 10.469 1 95.88 292 ARG A CA 1
ATOM 2264 C C . ARG A 1 292 ? -17.609 20.625 9.984 1 95.88 292 ARG A C 1
ATOM 2266 O O . ARG A 1 292 ? -16.938 20.859 8.984 1 95.88 292 ARG A O 1
ATOM 2273 N N . ILE A 1 293 ? -17.484 19.547 10.789 1 96.38 293 ILE A N 1
ATOM 2274 C CA . ILE A 1 293 ? -16.422 18.578 10.555 1 96.38 293 ILE A CA 1
ATOM 2275 C C . ILE A 1 293 ? -16.656 17.859 9.234 1 96.38 293 ILE A C 1
ATOM 2277 O O . ILE A 1 293 ? -15.719 17.625 8.469 1 96.38 293 ILE A O 1
ATOM 2281 N N . VAL A 1 294 ? -17.859 17.484 8.906 1 97 294 VAL A N 1
ATOM 2282 C CA . VAL A 1 294 ? -18.172 16.688 7.723 1 97 294 VAL A CA 1
ATOM 2283 C C . VAL A 1 294 ? -17.969 17.531 6.465 1 97 294 VAL A C 1
ATOM 2285 O O . VAL A 1 294 ? -17.359 17.078 5.5 1 97 294 VAL A O 1
ATOM 2288 N N . SER A 1 295 ? -18.516 18.766 6.492 1 96.5 295 SER A N 1
ATOM 2289 C CA . SER A 1 295 ? -18.328 19.656 5.352 1 96.5 295 SER A CA 1
ATOM 2290 C C . SER A 1 295 ? -16.859 19.938 5.105 1 96.5 295 SER A C 1
ATOM 2292 O O . SER A 1 295 ? -16.406 19.984 3.957 1 96.5 295 SER A O 1
ATOM 2294 N N . THR A 1 296 ? -16.172 20.172 6.199 1 96.75 296 THR A N 1
ATOM 2295 C CA . THR A 1 296 ? -14.727 20.406 6.086 1 96.75 296 THR A CA 1
ATOM 2296 C C . THR A 1 296 ? -14.039 19.188 5.461 1 96.75 296 THR A C 1
ATOM 2298 O O . THR A 1 296 ? -13.211 19.344 4.562 1 96.75 296 THR A O 1
ATOM 2301 N N . ALA A 1 297 ? -14.375 18 5.891 1 96.88 297 ALA A N 1
ATOM 2302 C CA . ALA A 1 297 ? -13.789 16.766 5.371 1 96.88 297 ALA A CA 1
ATOM 2303 C C . ALA A 1 297 ? -14.094 16.594 3.883 1 96.88 297 ALA A C 1
ATOM 2305 O O . ALA A 1 297 ? -13.242 16.125 3.119 1 96.88 297 ALA A O 1
ATOM 2306 N N . HIS A 1 298 ? -15.32 16.984 3.48 1 96.69 298 HIS A N 1
ATOM 2307 C CA . HIS A 1 298 ? -15.688 16.953 2.07 1 96.69 298 HIS A CA 1
ATOM 2308 C C . HIS A 1 298 ? -14.727 17.781 1.227 1 96.69 298 HIS A C 1
ATOM 2310 O O . HIS A 1 298 ? -14.195 17.281 0.227 1 96.69 298 HIS A O 1
ATOM 2316 N N . PHE A 1 299 ? -14.523 18.906 1.689 1 95.75 299 PHE A N 1
ATOM 2317 C CA . PHE A 1 299 ? -13.789 19.859 0.882 1 95.75 299 PHE A CA 1
ATOM 2318 C C . PHE A 1 299 ? -12.305 19.531 0.862 1 95.75 299 PHE A C 1
ATOM 2320 O O . PHE A 1 299 ? -11.641 19.672 -0.17 1 95.75 299 PHE A O 1
ATOM 2327 N N . ILE A 1 300 ? -11.805 19.109 1.985 1 95.88 300 ILE A N 1
ATOM 2328 C CA . ILE A 1 300 ? -10.398 18.719 2.037 1 95.88 300 ILE A CA 1
ATOM 2329 C C . ILE A 1 300 ? -10.148 17.547 1.105 1 95.88 300 ILE A C 1
ATOM 2331 O O . ILE A 1 300 ? -9.195 17.547 0.326 1 95.88 300 ILE A O 1
ATOM 2335 N N . ALA A 1 301 ? -10.977 16.531 1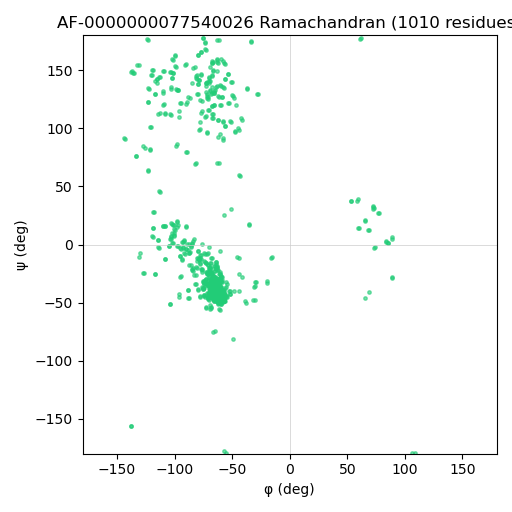.208 1 96.06 301 ALA A N 1
ATOM 2336 C CA . ALA A 1 301 ? -10.828 15.344 0.383 1 96.06 301 ALA A CA 1
ATOM 2337 C C . ALA A 1 301 ? -10.891 15.688 -1.102 1 96.06 301 ALA A C 1
ATOM 2339 O O . ALA A 1 301 ? -10.102 15.188 -1.899 1 96.06 301 ALA A O 1
ATOM 2340 N N . GLU A 1 302 ? -11.797 16.562 -1.468 1 95.62 302 GLU A N 1
ATOM 2341 C CA . GLU A 1 302 ? -11.961 16.922 -2.871 1 95.62 302 GLU A CA 1
ATOM 2342 C C . GLU A 1 302 ? -10.781 17.75 -3.369 1 95.62 302 GLU A C 1
ATOM 2344 O O . GLU A 1 302 ? -10.289 17.531 -4.48 1 95.62 302 GLU A O 1
ATOM 2349 N N . CYS A 1 303 ? -10.398 18.703 -2.588 1 95.81 303 CYS A N 1
ATOM 2350 C CA . CYS A 1 303 ? -9.258 19.547 -2.955 1 95.81 303 CYS A CA 1
ATOM 2351 C C . CYS A 1 303 ? -8.008 18.703 -3.16 1 95.81 303 CYS A C 1
ATOM 2353 O O . CYS A 1 303 ? -7.285 18.891 -4.141 1 95.81 303 CYS A O 1
ATOM 2355 N N . LEU A 1 304 ? -7.797 17.828 -2.266 1 96 304 LEU A N 1
ATOM 2356 C CA . LEU A 1 304 ? -6.633 16.953 -2.359 1 96 304 LEU A CA 1
ATOM 2357 C C . LEU A 1 304 ? -6.762 16 -3.549 1 96 304 LEU A C 1
ATOM 2359 O O . LEU A 1 304 ? -5.77 15.695 -4.215 1 96 304 LEU A O 1
ATOM 2363 N N . SER A 1 305 ? -7.953 15.516 -3.818 1 94.75 305 SER A N 1
ATOM 2364 C CA . SER A 1 305 ? -8.188 14.633 -4.953 1 94.75 305 SER A CA 1
ATOM 2365 C C . SER A 1 305 ? -7.832 15.32 -6.27 1 94.75 305 SER A C 1
ATOM 2367 O O . SER A 1 305 ? -7.121 14.75 -7.102 1 94.75 305 SER A O 1
ATOM 2369 N N . ILE A 1 306 ? -8.266 16.547 -6.418 1 96 306 ILE A N 1
ATOM 2370 C CA . ILE A 1 306 ? -8.016 17.312 -7.633 1 96 306 ILE A CA 1
ATOM 2371 C C . ILE A 1 306 ? -6.516 17.547 -7.785 1 96 306 ILE A C 1
ATOM 2373 O O . ILE A 1 306 ? -5.941 17.281 -8.844 1 96 306 ILE A O 1
ATOM 2377 N N . ALA A 1 307 ? -5.93 17.984 -6.762 1 94.81 307 ALA A N 1
ATOM 2378 C CA . ALA A 1 307 ? -4.516 18.344 -6.805 1 94.81 307 ALA A CA 1
ATOM 2379 C C . ALA A 1 307 ? -3.639 17.109 -6.992 1 94.81 307 ALA A C 1
ATOM 2381 O O . ALA A 1 307 ? -2.705 17.125 -7.801 1 94.81 307 ALA A O 1
ATOM 2382 N N . SER A 1 308 ? -3.957 16.078 -6.238 1 92.19 308 SER A N 1
ATOM 2383 C CA . SER A 1 308 ? -3.088 14.906 -6.223 1 92.19 308 SER A CA 1
ATOM 2384 C C . SER A 1 308 ? -3.127 14.172 -7.562 1 92.19 308 SER A C 1
ATOM 2386 O O . SER A 1 308 ? -2.125 13.594 -7.988 1 92.19 308 SER A O 1
ATOM 2388 N N . GLU A 1 309 ? -4.25 14.117 -8.211 1 91.56 309 GLU A N 1
ATOM 2389 C CA . GLU A 1 309 ? -4.34 13.469 -9.516 1 91.56 309 GLU A CA 1
ATOM 2390 C C . GLU A 1 309 ? -3.389 14.117 -10.516 1 91.56 309 GLU A C 1
ATOM 2392 O O . GLU A 1 309 ? -2.732 13.414 -11.297 1 91.56 309 GLU A O 1
ATOM 2397 N N . ALA A 1 310 ? -3.338 15.391 -10.477 1 93.25 310 ALA A N 1
ATOM 2398 C CA . ALA A 1 310 ? -2.445 16.125 -11.359 1 93.25 310 ALA A CA 1
ATOM 2399 C C . ALA A 1 310 ? -0.987 15.945 -10.953 1 93.25 310 ALA A C 1
ATOM 2401 O O . ALA A 1 310 ? -0.126 15.672 -11.789 1 93.25 310 ALA A O 1
ATOM 2402 N N . MET A 1 311 ? -0.738 16.078 -9.719 1 90.06 311 MET A N 1
ATOM 2403 C CA . MET A 1 311 ? 0.632 16.016 -9.219 1 90.06 311 MET A CA 1
ATOM 2404 C C . MET A 1 311 ? 1.223 14.617 -9.43 1 90.06 311 MET A C 1
ATOM 2406 O O . MET A 1 311 ? 2.42 14.484 -9.688 1 90.06 311 MET A O 1
ATOM 2410 N N . ASP A 1 312 ? 0.416 13.586 -9.32 1 87.5 312 ASP A N 1
ATOM 2411 C CA . ASP A 1 312 ? 0.873 12.219 -9.539 1 87.5 312 ASP A CA 1
ATOM 2412 C C . ASP A 1 312 ? 1.398 12.039 -10.961 1 87.5 312 ASP A C 1
ATOM 2414 O O . ASP A 1 312 ? 2.318 11.25 -11.195 1 87.5 312 ASP A O 1
ATOM 2418 N N . GLN A 1 313 ? 0.815 12.758 -11.844 1 89.69 313 GLN A N 1
ATOM 2419 C CA . GLN A 1 313 ? 1.271 12.688 -13.227 1 89.69 313 GLN A CA 1
ATOM 2420 C C . GLN A 1 313 ? 2.545 13.5 -13.43 1 89.69 313 GLN A C 1
ATOM 2422 O O . GLN A 1 313 ? 3.51 13.016 -14.031 1 89.69 313 GLN A O 1
ATOM 2427 N N . ILE A 1 314 ? 2.553 14.648 -12.898 1 88.31 314 ILE A N 1
ATOM 2428 C CA . ILE A 1 314 ? 3.615 15.617 -13.156 1 88.31 314 ILE A CA 1
ATOM 2429 C C . ILE A 1 314 ? 4.906 15.156 -12.484 1 88.31 314 ILE A C 1
ATOM 2431 O O . ILE A 1 314 ? 5.984 15.234 -13.078 1 88.31 314 ILE A O 1
ATOM 2435 N N . TYR A 1 315 ? 4.738 14.664 -11.273 1 83.75 315 TYR A N 1
ATOM 2436 C CA . TYR A 1 315 ? 5.922 14.383 -10.469 1 83.75 315 TYR A CA 1
ATOM 2437 C C . TYR A 1 315 ? 6.363 12.938 -10.641 1 83.75 315 TYR A C 1
ATOM 2439 O O . TYR A 1 315 ? 7.34 12.5 -10.023 1 83.75 315 TYR A O 1
ATOM 2447 N N . ALA A 1 316 ? 5.703 12.141 -11.484 1 85.62 316 ALA A N 1
ATOM 2448 C CA . ALA A 1 316 ? 6.129 10.766 -11.734 1 85.62 316 ALA A CA 1
ATOM 2449 C C . ALA A 1 316 ? 7.484 10.727 -12.43 1 85.62 316 ALA A C 1
ATOM 2451 O O . ALA A 1 316 ? 7.688 11.398 -13.445 1 85.62 316 ALA A O 1
ATOM 2452 N N . PRO A 1 317 ? 8.383 9.938 -11.906 1 81.88 317 PRO A N 1
ATOM 2453 C CA . PRO A 1 317 ? 9.727 9.898 -12.484 1 81.88 317 PRO A CA 1
ATOM 2454 C C . PRO A 1 317 ? 9.727 9.461 -13.945 1 81.88 317 PRO A C 1
ATOM 2456 O O . PRO A 1 317 ? 10.586 9.891 -14.727 1 81.88 317 PRO A O 1
ATOM 2459 N N . ASN A 1 318 ? 8.773 8.594 -14.336 1 84.62 318 ASN A N 1
ATOM 2460 C CA . ASN A 1 318 ? 8.648 8.102 -15.703 1 84.62 318 ASN A CA 1
ATOM 2461 C C . ASN A 1 318 ? 7.367 8.586 -16.359 1 84.62 318 ASN A C 1
ATOM 2463 O O . ASN A 1 318 ? 6.652 7.809 -17 1 84.62 318 ASN A O 1
ATOM 2467 N N . SER A 1 319 ? 7.094 9.906 -16.188 1 80.75 319 SER A N 1
ATOM 2468 C CA . SER A 1 319 ? 5.836 10.445 -16.703 1 80.75 319 SER A CA 1
ATOM 2469 C C . SER A 1 319 ? 5.852 10.539 -18.219 1 80.75 319 SER A C 1
ATOM 2471 O O . SER A 1 319 ? 4.812 10.398 -18.859 1 80.75 319 SER A O 1
ATOM 2473 N N . GLY A 1 320 ? 6.977 10.828 -18.797 1 82.5 320 GLY A N 1
ATOM 2474 C CA . GLY A 1 320 ? 7.082 11.016 -20.234 1 82.5 320 GLY A CA 1
ATOM 2475 C C . GLY A 1 320 ? 6.387 12.273 -20.719 1 82.5 320 GLY A C 1
ATOM 2476 O O . GLY A 1 320 ? 6.215 12.461 -21.922 1 82.5 320 GLY A O 1
ATOM 2477 N N . LEU A 1 321 ? 6.012 13.164 -19.797 1 88.06 321 LEU A N 1
ATOM 2478 C CA . LEU A 1 321 ? 5.281 14.375 -20.156 1 88.06 321 LEU A CA 1
ATOM 2479 C C . LEU A 1 321 ? 6.23 15.438 -20.703 1 88.06 321 LEU A C 1
ATOM 2481 O O . LEU A 1 321 ? 7.34 15.602 -20.188 1 88.06 321 LEU A O 1
ATOM 2485 N N . SER A 1 322 ? 5.773 16.109 -21.766 1 90.94 322 SER A N 1
ATOM 2486 C CA . SER A 1 322 ? 6.484 17.297 -22.25 1 90.94 322 SER A CA 1
ATOM 2487 C C . SER A 1 322 ? 6.199 18.516 -21.375 1 90.94 322 SER A C 1
ATOM 2489 O O . SER A 1 322 ? 5.301 18.484 -20.531 1 90.94 322 SER A O 1
ATOM 2491 N N . GLN A 1 323 ? 6.98 19.516 -21.547 1 85.69 323 GLN A N 1
ATOM 2492 C CA . GLN A 1 323 ? 6.738 20.766 -20.828 1 85.69 323 GLN A CA 1
ATOM 2493 C C . GLN A 1 323 ? 5.352 21.328 -21.141 1 85.69 323 GLN A C 1
ATOM 2495 O O . GLN A 1 323 ? 4.68 21.859 -20.25 1 85.69 323 GLN A O 1
ATOM 2500 N N . LYS A 1 324 ? 5.047 21.188 -22.359 1 92.19 324 LYS A N 1
ATOM 2501 C CA . LYS A 1 324 ? 3.73 21.656 -22.781 1 92.19 324 LYS A CA 1
ATOM 2502 C C . LYS A 1 324 ? 2.621 20.859 -22.109 1 92.19 324 LYS A C 1
ATOM 2504 O O . LYS A 1 324 ? 1.595 21.422 -21.719 1 92.19 324 LYS A O 1
ATOM 2509 N N . ASP A 1 325 ? 2.84 19.562 -21.969 1 93.69 325 ASP A N 1
ATOM 2510 C CA . ASP A 1 325 ? 1.873 18.703 -21.281 1 93.69 325 ASP A CA 1
ATOM 2511 C C . ASP A 1 325 ? 1.711 19.125 -19.828 1 93.69 325 ASP A C 1
ATOM 2513 O O . ASP A 1 325 ? 0.592 19.188 -19.312 1 93.69 325 ASP A O 1
ATOM 2517 N N . ILE A 1 326 ? 2.838 19.391 -19.188 1 90.62 326 ILE A N 1
ATOM 2518 C CA . ILE A 1 326 ? 2.832 19.781 -17.781 1 90.62 326 ILE A CA 1
ATOM 2519 C C . ILE A 1 326 ? 2.082 21.094 -17.625 1 90.62 326 ILE A C 1
ATOM 2521 O O . ILE A 1 326 ? 1.256 21.25 -16.719 1 90.62 326 ILE A O 1
ATOM 2525 N N . GLU A 1 327 ? 2.348 22.031 -18.516 1 92.5 327 GLU A N 1
ATOM 2526 C CA . GLU A 1 327 ? 1.672 23.328 -18.484 1 92.5 327 GLU A CA 1
ATOM 2527 C C . GLU A 1 327 ? 0.163 23.172 -18.641 1 92.5 327 GLU A C 1
ATOM 2529 O O . GLU A 1 327 ? -0.612 23.844 -17.953 1 92.5 327 GLU A O 1
ATOM 2534 N N . ASN A 1 328 ? -0.132 22.328 -19.516 1 96.31 328 ASN A N 1
ATOM 2535 C CA . ASN A 1 328 ? -1.553 22.078 -19.75 1 96.31 328 ASN A CA 1
ATOM 2536 C C . ASN A 1 328 ? -2.225 21.469 -18.516 1 96.31 328 ASN A C 1
ATOM 2538 O O . ASN A 1 328 ? -3.334 21.844 -18.156 1 96.31 328 ASN A O 1
ATOM 2542 N N . ILE A 1 329 ? -1.57 20.484 -17.922 1 96.25 329 ILE A N 1
ATOM 2543 C CA . ILE A 1 329 ? -2.109 19.828 -16.75 1 96.25 329 ILE A CA 1
ATOM 2544 C C . ILE A 1 329 ? -2.225 20.828 -15.602 1 96.25 329 ILE A C 1
ATOM 2546 O O . ILE A 1 329 ? -3.242 20.859 -14.898 1 96.25 329 ILE A O 1
ATOM 2550 N N . VAL A 1 330 ? -1.202 21.641 -15.398 1 94.88 330 VAL A N 1
ATOM 2551 C CA . VAL A 1 330 ? -1.188 22.641 -14.328 1 94.88 330 VAL A CA 1
ATOM 2552 C C . VAL A 1 330 ? -2.305 23.656 -14.562 1 94.88 330 VAL A C 1
ATOM 2554 O O . VAL A 1 330 ? -3.049 23.984 -13.633 1 94.88 330 VAL A O 1
ATOM 2557 N N . GLY A 1 331 ? -2.396 24.094 -15.789 1 96.56 331 GLY A N 1
ATOM 2558 C CA . GLY A 1 331 ? -3.424 25.078 -16.109 1 96.56 331 GLY A CA 1
ATOM 2559 C C . GLY A 1 331 ? -4.832 24.562 -15.852 1 96.56 331 GLY A C 1
ATOM 2560 O O . GLY A 1 331 ? -5.633 25.25 -15.211 1 96.56 331 GLY A O 1
ATOM 2561 N N . LYS A 1 332 ? -5.098 23.438 -16.344 1 97.56 332 LYS A N 1
ATOM 2562 C CA . LYS A 1 332 ? -6.422 22.828 -16.172 1 97.56 332 LYS A CA 1
ATOM 2563 C C . LYS A 1 332 ? -6.734 22.594 -14.703 1 97.56 332 LYS A C 1
ATOM 2565 O O . LYS A 1 332 ? -7.848 22.875 -14.25 1 97.56 332 LYS A O 1
ATOM 2570 N N . THR A 1 333 ? -5.816 22.062 -14 1 97.75 333 THR A N 1
ATOM 2571 C CA . THR A 1 333 ? -6.004 21.75 -12.586 1 97.75 333 THR A CA 1
ATOM 2572 C C . THR A 1 333 ? -6.16 23.016 -11.758 1 97.75 333 THR A C 1
ATOM 2574 O O . THR A 1 333 ? -6.949 23.047 -10.812 1 97.75 333 THR A O 1
ATOM 2577 N N . ASP A 1 334 ? -5.371 24.016 -12.086 1 97.62 334 ASP A N 1
ATOM 2578 C CA . ASP A 1 334 ? -5.465 25.297 -11.391 1 97.62 334 ASP A CA 1
ATOM 2579 C C . ASP A 1 334 ? -6.875 25.875 -11.484 1 97.62 334 ASP A C 1
ATOM 2581 O O . ASP A 1 334 ? -7.434 26.328 -10.492 1 97.62 334 ASP A O 1
ATOM 2585 N N . VAL A 1 335 ? -7.406 25.859 -12.656 1 97.81 335 VAL A N 1
ATOM 2586 C CA . VAL A 1 335 ? -8.75 26.375 -12.883 1 97.81 335 VAL A CA 1
ATOM 2587 C C . VAL A 1 335 ? -9.758 25.578 -12.055 1 97.81 335 VAL A C 1
ATOM 2589 O O . VAL A 1 335 ? -10.641 26.172 -11.422 1 97.81 335 VAL A O 1
ATOM 2592 N N . GLU A 1 336 ? -9.609 24.297 -12.062 1 97.62 336 GLU A N 1
ATOM 2593 C CA . GLU A 1 336 ? -10.523 23.438 -11.32 1 97.62 336 GLU A CA 1
ATOM 2594 C C . GLU A 1 336 ? -10.43 23.688 -9.82 1 97.62 336 GLU A C 1
ATOM 2596 O O . GLU A 1 336 ? -11.445 23.766 -9.125 1 97.62 336 GLU A O 1
ATOM 2601 N N . LEU A 1 337 ? -9.242 23.797 -9.266 1 97.06 337 LEU A N 1
ATOM 2602 C CA . LEU A 1 337 ? -9.023 24.031 -7.844 1 97.06 337 LEU A CA 1
ATOM 2603 C C . LEU A 1 337 ? -9.586 25.391 -7.422 1 97.06 337 LEU A C 1
ATOM 2605 O O . LEU A 1 337 ? -10.219 25.5 -6.367 1 97.06 337 LEU A O 1
ATOM 2609 N N . ARG A 1 338 ? -9.344 26.375 -8.219 1 96.88 338 ARG A N 1
ATOM 2610 C CA . ARG A 1 338 ? -9.836 27.703 -7.898 1 96.88 338 ARG A CA 1
ATOM 2611 C C . ARG A 1 338 ? -11.359 27.75 -7.934 1 96.88 338 ARG A C 1
ATOM 2613 O O . ARG A 1 338 ? -11.984 28.391 -7.09 1 96.88 338 ARG A O 1
ATOM 2620 N N . ALA A 1 339 ? -11.891 27.109 -8.93 1 96.81 339 ALA A N 1
ATOM 2621 C CA . ALA A 1 339 ? -13.344 27.062 -9.016 1 96.81 339 ALA A CA 1
ATOM 2622 C C . ALA A 1 339 ? -13.945 26.391 -7.785 1 96.81 339 ALA A C 1
ATOM 2624 O O . ALA A 1 339 ? -14.969 26.828 -7.262 1 96.81 339 ALA A O 1
ATOM 2625 N N . TYR A 1 340 ? -13.359 25.359 -7.387 1 95.56 340 TYR A N 1
ATOM 2626 C CA . TYR A 1 340 ? -13.844 24.625 -6.211 1 95.56 340 TYR A CA 1
ATOM 2627 C C . TYR A 1 340 ? -13.711 25.484 -4.957 1 95.56 340 TYR A C 1
ATOM 2629 O O . TYR A 1 340 ? -14.609 25.516 -4.117 1 95.56 340 TYR A O 1
ATOM 2637 N N . TYR A 1 341 ? -12.609 26.203 -4.82 1 96.38 341 TYR A N 1
ATOM 2638 C CA . TYR A 1 341 ? -12.328 27.031 -3.648 1 96.38 341 TYR A CA 1
ATOM 2639 C C . TYR A 1 341 ? -13.266 28.219 -3.58 1 96.38 341 TYR A C 1
ATOM 2641 O O . TYR A 1 341 ? -13.742 28.578 -2.5 1 96.38 341 TYR A O 1
ATOM 2649 N N . VAL A 1 342 ? -13.57 28.766 -4.703 1 95.38 342 VAL A N 1
ATOM 2650 C CA . VAL A 1 342 ? -14.43 29.938 -4.754 1 95.38 342 VAL A CA 1
ATOM 2651 C C . VAL A 1 342 ? -15.859 29.547 -4.41 1 95.38 342 VAL A C 1
ATOM 2653 O O . VAL A 1 342 ? -16.625 30.375 -3.9 1 95.38 342 VAL A O 1
ATOM 2656 N N . ASN A 1 343 ? -16.203 28.297 -4.594 1 94.56 343 ASN A N 1
ATOM 2657 C CA . ASN A 1 343 ? -17.578 27.844 -4.359 1 94.56 343 ASN A CA 1
ATOM 2658 C C . ASN A 1 343 ? -17.719 27.203 -2.98 1 94.56 343 ASN A C 1
ATOM 2660 O O . ASN A 1 343 ? -18.672 26.469 -2.732 1 94.56 343 ASN A O 1
ATOM 2664 N N . LEU A 1 344 ? -16.797 27.516 -2.117 1 95.69 344 LEU A N 1
ATOM 2665 C CA . LEU A 1 344 ? -16.922 27.031 -0.744 1 95.69 344 LEU A CA 1
ATOM 2666 C C . LEU A 1 344 ? -18.203 27.562 -0.111 1 95.69 344 LEU A C 1
ATOM 2668 O O . LEU A 1 344 ? -18.578 28.719 -0.308 1 95.69 344 LEU A O 1
ATOM 2672 N N . PRO A 1 345 ? -18.906 26.719 0.593 1 93.81 345 PRO A N 1
ATOM 2673 C CA . PRO A 1 345 ? -20.062 27.25 1.325 1 93.81 345 PRO A CA 1
ATOM 2674 C C . PRO A 1 345 ? -19.688 28.328 2.332 1 93.81 345 PRO A C 1
ATOM 2676 O O . PRO A 1 345 ? -18.562 28.359 2.822 1 93.81 345 PRO A O 1
ATOM 2679 N N . SER A 1 346 ? -20.656 29.125 2.719 1 93 346 SER A N 1
ATOM 2680 C CA . SER A 1 346 ? -20.406 30.297 3.551 1 93 346 SER A CA 1
ATOM 2681 C C . SER A 1 346 ? -19.828 29.906 4.906 1 93 346 SER A C 1
ATOM 2683 O O . SER A 1 346 ? -18.969 30.594 5.449 1 93 346 SER A O 1
ATOM 2685 N N . HIS A 1 347 ? -20.25 28.75 5.383 1 92.25 347 HIS A N 1
ATOM 2686 C CA . HIS A 1 347 ? -19.859 28.375 6.73 1 92.25 347 HIS A CA 1
ATOM 2687 C C . HIS A 1 347 ? -18.422 27.859 6.754 1 92.25 347 HIS A C 1
ATOM 2689 O O . HIS A 1 347 ? -17.844 27.656 7.824 1 92.25 347 HIS A O 1
ATOM 2695 N N . LEU A 1 348 ? -17.797 27.641 5.586 1 95.38 348 LEU A N 1
ATOM 2696 C CA . LEU A 1 348 ? -16.406 27.203 5.512 1 95.38 348 LEU A CA 1
ATOM 2697 C C . LEU A 1 348 ? -15.5 28.359 5.102 1 95.38 348 LEU A C 1
ATOM 2699 O O . LEU A 1 348 ? -14.281 28.203 5.047 1 95.38 348 LEU A O 1
ATOM 2703 N N . ARG A 1 349 ? -16.078 29.484 4.871 1 94.25 349 ARG A N 1
ATOM 2704 C CA . ARG A 1 349 ? -15.273 30.656 4.531 1 94.25 349 ARG A CA 1
ATOM 2705 C C . ARG A 1 349 ? -14.742 31.344 5.785 1 94.25 349 ARG A C 1
ATOM 2707 O O . ARG A 1 349 ? -15.328 31.219 6.859 1 94.25 349 ARG A O 1
ATOM 2714 N N . LEU A 1 350 ? -13.617 31.984 5.609 1 92.75 350 LEU A N 1
ATOM 2715 C CA . LEU A 1 350 ? -13.016 32.656 6.75 1 92.75 350 LEU A CA 1
ATOM 2716 C C . LEU A 1 350 ? -13.68 34 6.992 1 92.75 350 LEU A C 1
ATOM 2718 O O . LEU A 1 350 ? -14.078 34.688 6.043 1 92.75 350 LEU A O 1
ATOM 2722 N N . PRO A 1 351 ? -13.773 34.344 8.219 1 87 351 PRO A N 1
ATOM 2723 C CA . PRO A 1 351 ? -14.375 35.625 8.531 1 87 351 PRO A CA 1
ATOM 2724 C C . PRO A 1 351 ? -13.531 36.812 8.047 1 87 351 PRO A C 1
ATOM 2726 O O . PRO A 1 351 ? -12.305 36.719 7.992 1 87 351 PRO A O 1
ATOM 2729 N N . SER A 1 352 ? -14.203 37.844 7.75 1 80.25 352 SER A N 1
ATOM 2730 C CA . SER A 1 352 ? -13.547 39.031 7.23 1 80.25 352 SER A CA 1
ATOM 2731 C C . SER A 1 352 ? -12.945 39.875 8.359 1 80.25 352 SER A C 1
ATOM 2733 O O . SER A 1 352 ? -12.039 40.688 8.133 1 80.25 352 SER A O 1
ATOM 2735 N N . THR A 1 353 ? -13.484 39.594 9.523 1 75.44 353 THR A N 1
ATOM 2736 C CA . THR A 1 353 ? -13.016 40.375 10.656 1 75.44 353 THR A CA 1
ATOM 2737 C C . THR A 1 353 ? -12.164 39.531 11.602 1 75.44 353 THR A C 1
ATOM 2739 O O . THR A 1 353 ? -12.367 38.312 11.703 1 75.44 353 THR A O 1
ATOM 2742 N N . LEU A 1 354 ? -11.25 40.188 12.234 1 69.38 354 LEU A N 1
ATOM 2743 C CA . LEU A 1 354 ? -10.383 39.5 13.195 1 69.38 354 LEU A CA 1
ATOM 2744 C C . LEU A 1 354 ? -11.141 39.188 14.484 1 69.38 354 LEU A C 1
ATOM 2746 O O . LEU A 1 354 ? -10.695 38.375 15.289 1 69.38 354 LEU A O 1
ATOM 2750 N N . ARG A 1 355 ? -12.312 39.812 14.68 1 71.94 355 ARG A N 1
ATOM 2751 C CA . ARG A 1 355 ? -13.078 39.656 15.914 1 71.94 355 ARG A CA 1
ATOM 2752 C C . ARG A 1 355 ? -13.789 38.281 15.93 1 71.94 355 ARG A C 1
ATOM 2754 O O . ARG A 1 355 ? -14.117 37.781 17 1 71.94 355 ARG A O 1
ATOM 2761 N N . THR A 1 356 ? -13.961 37.812 14.758 1 81.25 356 THR A N 1
ATOM 2762 C CA . THR A 1 356 ? -14.633 36.5 14.633 1 81.25 356 THR A CA 1
ATOM 2763 C C . THR A 1 356 ? -13.648 35.438 14.18 1 81.25 356 THR A C 1
ATOM 2765 O O . THR A 1 356 ? -12.812 35.688 13.312 1 81.25 356 THR A O 1
ATOM 2768 N N . SER A 1 357 ? -13.781 34.344 14.969 1 85.69 357 SER A N 1
ATOM 2769 C CA . SER A 1 357 ? -12.844 33.281 14.625 1 85.69 357 SER A CA 1
ATOM 2770 C C . SER A 1 357 ? -13.57 32.062 14.086 1 85.69 357 SER A C 1
ATOM 2772 O O . SER A 1 357 ? -14.734 31.828 14.414 1 85.69 357 SER A O 1
ATOM 2774 N N . ALA A 1 358 ? -13.008 31.391 13.156 1 90.5 358 ALA A N 1
ATOM 2775 C CA . ALA A 1 358 ? -13.453 30.094 12.672 1 90.5 358 ALA A CA 1
ATOM 2776 C C . ALA A 1 358 ? -12.773 28.953 13.438 1 90.5 358 ALA A C 1
ATOM 2778 O O . ALA A 1 358 ? -11.734 29.156 14.062 1 90.5 358 ALA A O 1
ATOM 2779 N N . PRO A 1 359 ? -13.492 27.828 13.43 1 91.56 359 PRO A N 1
ATOM 2780 C CA . PRO A 1 359 ? -12.812 26.688 14.055 1 91.56 359 PRO A CA 1
ATOM 2781 C C . PRO A 1 359 ? -11.422 26.422 13.469 1 91.56 359 PRO A C 1
ATOM 2783 O O . PRO A 1 359 ? -11.211 26.641 12.273 1 91.56 359 PRO A O 1
ATOM 2786 N N . ALA A 1 360 ? -10.508 25.953 14.273 1 92.25 360 ALA A N 1
ATOM 2787 C CA . ALA A 1 360 ? -9.102 25.781 13.93 1 92.25 360 ALA A CA 1
ATOM 2788 C C . ALA A 1 360 ? -8.938 25 12.633 1 92.25 360 ALA A C 1
ATOM 2790 O O . ALA A 1 360 ? -8.086 25.328 11.805 1 92.25 360 ALA A O 1
ATOM 2791 N N . HIS A 1 361 ? -9.758 23.891 12.469 1 94.75 361 HIS A N 1
ATOM 2792 C CA . HIS A 1 361 ? -9.602 23 11.328 1 94.75 361 HIS A CA 1
ATOM 2793 C C . HIS A 1 361 ? -10.055 23.672 10.031 1 94.75 361 HIS A C 1
ATOM 2795 O O . HIS A 1 361 ? -9.688 23.234 8.938 1 94.75 361 HIS A O 1
ATOM 2801 N N . ILE A 1 362 ? -10.805 24.719 10.094 1 95.38 362 ILE A N 1
ATOM 2802 C CA . ILE A 1 362 ? -11.211 25.438 8.898 1 95.38 362 ILE A CA 1
ATOM 2803 C C . ILE A 1 362 ? -10.039 26.281 8.383 1 95.38 362 ILE A C 1
ATOM 2805 O O . ILE A 1 362 ? -9.867 26.438 7.172 1 95.38 362 ILE A O 1
ATOM 2809 N N . TYR A 1 363 ? -9.25 26.844 9.305 1 95 363 TYR A N 1
ATOM 2810 C CA . TYR A 1 363 ? -8.031 27.516 8.867 1 95 363 TYR A CA 1
ATOM 2811 C C . TYR A 1 363 ? -7.094 26.547 8.156 1 95 363 TYR A C 1
ATOM 2813 O O . TYR A 1 363 ? -6.461 26.906 7.16 1 95 363 TYR A O 1
ATOM 2821 N N . GLN A 1 364 ? -7.051 25.359 8.703 1 95.19 364 GLN A N 1
ATOM 2822 C CA . GLN A 1 364 ? -6.195 24.344 8.102 1 95.19 364 GLN A CA 1
ATOM 2823 C C . GLN A 1 364 ? -6.637 24.016 6.68 1 95.19 364 GLN A C 1
ATOM 2825 O O . GLN A 1 364 ? -5.805 23.75 5.809 1 95.19 364 GLN A O 1
ATOM 2830 N N . LEU A 1 365 ? -7.914 23.938 6.453 1 96.75 365 LEU A N 1
ATOM 2831 C CA . LEU A 1 365 ? -8.469 23.703 5.121 1 96.75 365 LEU A CA 1
ATOM 2832 C C . LEU A 1 365 ? -7.965 24.75 4.137 1 96.75 365 LEU A C 1
ATOM 2834 O O . LEU A 1 365 ? -7.496 24.406 3.049 1 96.75 365 LEU A O 1
ATOM 2838 N N . HIS A 1 366 ? -7.973 25.984 4.516 1 97.5 366 HIS A N 1
ATOM 2839 C CA . HIS A 1 366 ? -7.547 27.078 3.654 1 97.5 366 HIS A CA 1
ATOM 2840 C C . HIS A 1 366 ? -6.039 27.047 3.432 1 97.5 366 HIS A C 1
ATOM 2842 O O . HIS A 1 366 ? -5.566 27.281 2.318 1 97.5 366 HIS A O 1
ATOM 2848 N N . MET A 1 367 ? -5.32 26.828 4.465 1 97.62 367 MET A N 1
ATOM 2849 C CA . MET A 1 367 ? -3.873 26.734 4.316 1 97.62 367 MET A CA 1
ATOM 2850 C C . MET A 1 367 ? -3.5 25.609 3.357 1 97.62 367 MET A C 1
ATOM 2852 O O . MET A 1 367 ? -2.619 25.766 2.512 1 97.62 367 MET A O 1
ATOM 2856 N N . GLN A 1 368 ? -4.199 24.438 3.52 1 96.94 368 GLN A N 1
ATOM 2857 C CA . GLN A 1 368 ? -3.914 23.297 2.668 1 96.94 368 GLN A CA 1
ATOM 2858 C C . GLN A 1 368 ? -4.223 23.609 1.205 1 96.94 368 GLN A C 1
ATOM 2860 O O . GLN A 1 368 ? -3.52 23.141 0.305 1 96.94 368 GLN A O 1
ATOM 2865 N N . TYR A 1 369 ? -5.27 24.406 0.962 1 97.62 369 TYR A N 1
ATOM 2866 C CA . TYR A 1 369 ? -5.578 24.812 -0.401 1 97.62 369 TYR A CA 1
ATOM 2867 C C . TYR A 1 369 ? -4.395 25.547 -1.026 1 97.62 369 TYR A C 1
ATOM 2869 O O . TYR A 1 369 ? -3.988 25.234 -2.148 1 97.62 369 TYR A O 1
ATOM 2877 N N . HIS A 1 370 ? -3.861 26.453 -0.339 1 98.31 370 HIS A N 1
ATOM 2878 C CA . HIS A 1 370 ? -2.771 27.25 -0.875 1 98.31 370 HIS A CA 1
ATOM 2879 C C . HIS A 1 370 ? -1.502 26.422 -1.043 1 98.31 370 HIS A C 1
ATOM 2881 O O . HIS A 1 370 ? -0.722 26.656 -1.969 1 98.31 370 HIS A O 1
ATOM 2887 N N . VAL A 1 371 ? -1.316 25.484 -0.159 1 97.31 371 VAL A N 1
ATOM 2888 C CA . VAL A 1 371 ? -0.185 24.578 -0.308 1 97.31 371 VAL A CA 1
ATOM 2889 C C . VAL A 1 371 ? -0.337 23.766 -1.595 1 97.31 371 VAL A C 1
ATOM 2891 O O . VAL A 1 371 ? 0.64 23.547 -2.312 1 97.31 371 VAL A O 1
ATOM 2894 N N . ASN A 1 372 ? -1.547 23.312 -1.901 1 97.06 372 ASN A N 1
ATOM 2895 C CA . ASN A 1 372 ? -1.799 22.594 -3.143 1 97.06 372 ASN A CA 1
ATOM 2896 C C . ASN A 1 372 ? -1.468 23.438 -4.367 1 97.06 372 ASN A C 1
ATOM 2898 O O . ASN A 1 372 ? -0.942 22.938 -5.355 1 97.06 372 ASN A O 1
ATOM 2902 N N . ILE A 1 373 ? -1.757 24.719 -4.238 1 97.31 373 ILE A N 1
ATOM 2903 C CA . ILE A 1 373 ? -1.454 25.641 -5.332 1 97.31 373 ILE A CA 1
ATOM 2904 C C . ILE A 1 373 ? 0.059 25.734 -5.516 1 97.31 373 ILE A C 1
ATOM 2906 O O . ILE A 1 373 ? 0.558 25.703 -6.641 1 97.31 373 ILE A O 1
ATOM 2910 N N . ILE A 1 374 ? 0.741 25.828 -4.449 1 95.5 374 ILE A N 1
ATOM 2911 C CA . ILE A 1 374 ? 2.193 25.938 -4.508 1 95.5 374 ILE A CA 1
ATOM 2912 C C . ILE A 1 374 ? 2.779 24.703 -5.172 1 95.5 374 ILE A C 1
ATOM 2914 O O . ILE A 1 374 ? 3.564 24.797 -6.121 1 95.5 374 ILE A O 1
ATOM 2918 N N . LEU A 1 375 ? 2.406 23.547 -4.734 1 92.69 375 LEU A N 1
ATOM 2919 C CA . LEU A 1 375 ? 2.967 22.281 -5.215 1 92.69 375 LEU A CA 1
ATOM 2920 C C . LEU A 1 375 ? 2.598 22.047 -6.676 1 92.69 375 LEU A C 1
ATOM 2922 O O . LEU A 1 375 ? 3.375 21.453 -7.43 1 92.69 375 LEU A O 1
ATOM 2926 N N . LEU A 1 376 ? 1.45 22.5 -7.066 1 94 376 LEU A N 1
ATOM 2927 C CA . LEU A 1 376 ? 0.989 22.359 -8.445 1 94 376 LEU A CA 1
ATOM 2928 C C . LEU A 1 376 ? 1.85 23.188 -9.391 1 94 376 LEU A C 1
ATOM 2930 O O . LEU A 1 376 ? 2.217 22.719 -10.477 1 94 376 LEU A O 1
ATOM 2934 N N . HIS A 1 377 ? 2.24 24.391 -9.039 1 92.69 377 HIS A N 1
ATOM 2935 C CA . HIS A 1 377 ? 2.92 25.328 -9.922 1 92.69 377 HIS A CA 1
ATOM 2936 C C . HIS A 1 377 ? 4.434 25.219 -9.773 1 92.69 377 HIS A C 1
ATOM 2938 O O . HIS A 1 377 ? 5.18 25.719 -10.625 1 92.69 377 HIS A O 1
ATOM 2944 N N . ARG A 1 378 ? 4.855 24.594 -8.82 1 88.75 378 ARG A N 1
ATOM 2945 C CA . ARG A 1 378 ? 6.266 24.547 -8.445 1 88.75 378 ARG A CA 1
ATOM 2946 C C . ARG A 1 378 ? 7.113 23.984 -9.586 1 88.75 378 ARG A C 1
ATOM 2948 O O . ARG A 1 378 ? 8.195 24.5 -9.867 1 88.75 378 ARG A O 1
ATOM 2955 N N . PRO A 1 379 ? 6.699 22.984 -10.305 1 84.44 379 PRO A N 1
ATOM 2956 C CA . PRO A 1 379 ? 7.527 22.438 -11.375 1 84.44 379 PRO A CA 1
ATOM 2957 C C . PRO A 1 379 ? 7.785 23.438 -12.508 1 84.44 379 PRO A C 1
ATOM 2959 O O . PRO A 1 379 ? 8.711 23.25 -13.297 1 84.44 379 PRO A O 1
ATOM 2962 N N . LEU A 1 380 ? 7.051 24.516 -12.586 1 85.94 380 LEU A N 1
ATOM 2963 C CA . LEU A 1 380 ? 7.145 25.453 -13.695 1 85.94 380 LEU A CA 1
ATOM 2964 C C . LEU A 1 380 ? 7.766 26.766 -13.242 1 85.94 380 LEU A C 1
ATOM 2966 O O . LEU A 1 380 ? 7.699 27.766 -13.961 1 85.94 380 LEU A O 1
ATOM 2970 N N . LEU A 1 381 ? 8.359 26.75 -12.156 1 80.88 381 LEU A N 1
ATOM 2971 C CA . LEU A 1 381 ? 8.938 27.984 -11.617 1 80.88 381 LEU A CA 1
ATOM 2972 C C . LEU A 1 381 ? 10.047 28.5 -12.523 1 80.88 381 LEU A C 1
ATOM 2974 O O . LEU A 1 381 ? 10.289 29.719 -12.586 1 80.88 381 LEU A O 1
ATOM 2978 N N . GLN A 1 382 ? 10.766 27.516 -13.25 1 66.44 382 GLN A N 1
ATOM 2979 C CA . GLN A 1 382 ? 11.867 27.953 -14.102 1 66.44 382 GLN A CA 1
ATOM 2980 C C . GLN A 1 382 ? 11.367 28.391 -15.469 1 66.44 382 GLN A C 1
ATOM 2982 O O . GLN A 1 382 ? 12.117 28.984 -16.25 1 66.44 382 GLN A O 1
ATOM 2987 N N . GLN A 1 383 ? 10.25 28.016 -15.961 1 53.66 383 GLN A N 1
ATOM 2988 C CA . GLN A 1 383 ? 9.836 28.328 -17.328 1 53.66 383 GLN A CA 1
ATOM 2989 C C . GLN A 1 383 ? 9.805 29.828 -17.562 1 53.66 383 GLN A C 1
ATOM 2991 O O . GLN A 1 383 ? 9.086 30.547 -16.859 1 53.66 383 GLN A O 1
ATOM 2996 N N . TYR A 1 384 ? 11.008 30.281 -18.047 1 44.31 384 TYR A N 1
ATOM 2997 C CA . TYR A 1 384 ? 11.125 31.641 -18.562 1 44.31 384 TYR A CA 1
ATOM 2998 C C . TYR A 1 384 ? 10.219 31.844 -19.781 1 44.31 384 TYR A C 1
ATOM 3000 O O . TYR A 1 384 ? 10.219 31.031 -20.703 1 44.31 384 TYR A O 1
ATOM 3008 N N . PRO A 1 385 ? 9.164 32.5 -19.828 1 41 385 PRO A N 1
ATOM 3009 C CA . PRO A 1 385 ? 8.68 32.844 -21.172 1 41 385 PRO A CA 1
ATOM 3010 C C . PRO A 1 385 ? 9.805 33.094 -22.156 1 41 385 PRO A C 1
ATOM 3012 O O . PRO A 1 385 ? 10.953 33.281 -21.75 1 41 385 PRO A O 1
ATOM 3015 N N . ASN A 1 386 ? 9.484 33.344 -23.547 1 36.06 386 ASN A N 1
ATOM 3016 C CA . ASN A 1 386 ? 10.273 33.812 -24.688 1 36.06 386 ASN A CA 1
ATOM 3017 C C . ASN A 1 386 ? 11.312 34.844 -24.25 1 36.06 386 ASN A C 1
ATOM 3019 O O . ASN A 1 386 ? 11.219 36.031 -24.641 1 36.06 386 ASN A O 1
ATOM 3023 N N . ILE A 1 387 ? 11.695 35.062 -23.219 1 36.47 387 ILE A N 1
ATOM 3024 C CA . ILE A 1 387 ? 12.68 36.125 -23.141 1 36.47 387 ILE A CA 1
ATOM 3025 C C . ILE A 1 387 ? 13.883 35.812 -24.016 1 36.47 387 ILE A C 1
ATOM 3027 O O . ILE A 1 387 ? 14.469 34.719 -23.906 1 36.47 387 ILE A O 1
ATOM 3031 N N . SER A 1 388 ? 14.078 36.469 -25.188 1 35.16 388 SER A N 1
ATOM 3032 C CA . SER A 1 388 ? 15.266 36.656 -26.016 1 35.16 388 SER A CA 1
ATOM 3033 C C . SER A 1 388 ? 16.531 36.625 -25.172 1 35.16 388 SER A C 1
ATOM 3035 O O . SER A 1 388 ? 16.531 37.031 -24.016 1 35.16 388 SER A O 1
ATOM 3037 N N . GLU A 1 389 ? 17.625 35.844 -25.453 1 40.16 389 GLU A N 1
ATOM 3038 C CA . GLU A 1 389 ? 19.016 35.812 -25.047 1 40.16 389 GLU A CA 1
ATOM 3039 C C . GLU A 1 389 ? 19.469 37.156 -24.469 1 40.16 389 GLU A C 1
ATOM 3041 O O . GLU A 1 389 ? 20.562 37.25 -23.922 1 40.16 389 GLU A O 1
ATOM 3046 N N . SER A 1 390 ? 18.875 38.25 -24.969 1 38.84 390 SER A N 1
ATOM 3047 C CA . SER A 1 390 ? 19.625 39.5 -24.766 1 38.84 390 SER A CA 1
ATOM 3048 C C . SER A 1 390 ? 19.672 39.844 -23.281 1 38.84 390 SER A C 1
ATOM 3050 O O . SER A 1 390 ? 20.625 40.5 -22.828 1 38.84 390 SER A O 1
ATOM 3052 N N . ASP A 1 391 ? 18.484 40.375 -22.656 1 37.66 391 ASP A N 1
ATOM 3053 C CA . ASP A 1 391 ? 18.688 40.906 -21.312 1 37.66 391 ASP A CA 1
ATOM 3054 C C . ASP A 1 391 ? 18.5 39.812 -20.25 1 37.66 391 ASP A C 1
ATOM 3056 O O . ASP A 1 391 ? 17.375 39.375 -19.984 1 37.66 391 ASP A O 1
ATOM 3060 N N . PRO A 1 392 ? 19.547 39 -20.078 1 41.22 392 PRO A N 1
ATOM 3061 C CA . PRO A 1 392 ? 19.594 38 -19.016 1 41.22 392 PRO A CA 1
ATOM 3062 C C . PRO A 1 392 ? 18.812 38.406 -17.766 1 41.22 392 PRO A C 1
ATOM 3064 O O . PRO A 1 392 ? 18.547 37.594 -16.891 1 41.22 392 PRO A O 1
ATOM 3067 N N . THR A 1 393 ? 18.812 39.75 -17.547 1 39.03 393 THR A N 1
ATOM 3068 C CA . THR A 1 393 ? 18.266 40.312 -16.312 1 39.03 393 THR A CA 1
ATOM 3069 C C . THR A 1 393 ? 16.75 40.25 -16.312 1 39.03 393 THR A C 1
ATOM 3071 O O . THR A 1 393 ? 16.094 40.781 -15.414 1 39.03 393 THR A O 1
ATOM 3074 N N . SER A 1 394 ? 16.109 40.375 -17.422 1 43.09 394 SER A N 1
ATOM 3075 C CA . SER A 1 394 ? 14.656 40.438 -17.422 1 43.09 394 SER A CA 1
ATOM 3076 C C . SER A 1 394 ? 14.07 39.375 -16.484 1 43.09 394 SER A C 1
ATOM 3078 O O . SER A 1 394 ? 14.375 38.188 -16.625 1 43.09 394 SER A O 1
ATOM 3080 N N . VAL A 1 395 ? 13.688 39.812 -15.211 1 51.62 395 VAL A N 1
ATOM 3081 C CA . VAL A 1 395 ? 13.57 39.406 -13.812 1 51.62 395 VAL A CA 1
ATOM 3082 C C . VAL A 1 395 ? 12.602 38.219 -13.688 1 51.62 395 VAL A C 1
ATOM 3084 O O . VAL A 1 395 ? 11.43 38.344 -14.039 1 51.62 395 VAL A O 1
ATOM 3087 N N . CYS A 1 396 ? 12.898 36.969 -13.664 1 59.03 396 CYS A N 1
ATOM 3088 C CA . CYS A 1 396 ? 12.453 35.656 -13.281 1 59.03 396 CYS A CA 1
ATOM 3089 C C . CYS A 1 396 ? 11.297 35.719 -12.289 1 59.03 396 CYS A C 1
ATOM 3091 O O . CYS A 1 396 ? 10.391 34.875 -12.32 1 59.03 396 CYS A O 1
ATOM 3093 N N . TRP A 1 397 ? 11 36.938 -11.719 1 65.31 397 TRP A N 1
ATOM 3094 C CA . TRP A 1 397 ? 10.016 37 -10.641 1 65.31 397 TRP A CA 1
ATOM 3095 C C . TRP A 1 397 ? 8.633 37.344 -11.188 1 65.31 397 TRP A C 1
ATOM 3097 O O . TRP A 1 397 ? 7.637 37.25 -10.469 1 65.31 397 TRP A O 1
ATOM 3107 N N . GLU A 1 398 ? 8.57 37.594 -12.555 1 71.62 398 GLU A N 1
ATOM 3108 C CA . GLU A 1 398 ? 7.27 37.969 -13.109 1 71.62 398 GLU A CA 1
ATOM 3109 C C . GLU A 1 398 ? 6.605 36.75 -13.797 1 71.62 398 GLU A C 1
ATOM 3111 O O . GLU A 1 398 ? 5.512 36.906 -14.352 1 71.62 398 GLU A O 1
ATOM 3116 N N . SER A 1 399 ? 7.145 35.656 -13.68 1 82.19 399 SER A N 1
ATOM 3117 C CA . SER A 1 399 ? 6.488 34.469 -14.227 1 82.19 399 SER A CA 1
ATOM 3118 C C . SER A 1 399 ? 5.156 34.219 -13.531 1 82.19 399 SER A C 1
ATOM 3120 O O . SER A 1 399 ? 5.027 34.406 -12.32 1 82.19 399 SER A O 1
ATOM 3122 N N . PRO A 1 400 ? 4.094 33.875 -14.344 1 88.19 400 PRO A N 1
ATOM 3123 C CA . PRO A 1 400 ? 2.785 33.625 -13.742 1 88.19 400 PRO A CA 1
ATOM 3124 C C . PRO A 1 400 ? 2.83 32.531 -12.672 1 88.19 400 PRO A C 1
ATOM 3126 O O . PRO A 1 400 ? 2.135 32.625 -11.664 1 88.19 400 PRO A O 1
ATOM 3129 N N . HIS A 1 401 ? 3.588 31.578 -12.898 1 90.56 401 HIS A N 1
ATOM 3130 C CA . HIS A 1 401 ? 3.689 30.484 -11.945 1 90.56 401 HIS A CA 1
ATOM 3131 C C . HIS A 1 401 ? 4.375 30.938 -10.656 1 90.56 401 HIS A C 1
ATOM 3133 O O . HIS A 1 401 ? 3.99 30.516 -9.562 1 90.56 401 HIS A O 1
ATOM 3139 N N . ARG A 1 402 ? 5.371 31.75 -10.781 1 89.81 402 ARG A N 1
ATOM 3140 C CA . ARG A 1 402 ? 6.035 32.312 -9.602 1 89.81 402 ARG A CA 1
ATOM 3141 C C . ARG A 1 402 ? 5.09 33.219 -8.82 1 89.81 402 ARG A C 1
ATOM 3143 O O . ARG A 1 402 ? 5.113 33.219 -7.586 1 89.81 402 ARG A O 1
ATOM 3150 N N . LYS A 1 403 ? 4.375 33.938 -9.57 1 93.19 403 LYS A N 1
ATOM 3151 C CA . LYS A 1 403 ? 3.4 34.812 -8.945 1 93.19 403 LYS A CA 1
ATOM 3152 C C . LYS A 1 403 ? 2.377 34.031 -8.133 1 93.19 403 LYS A C 1
ATOM 3154 O O . LYS A 1 403 ? 2.023 34.406 -7.02 1 93.19 403 LYS A O 1
ATOM 3159 N N . ASP A 1 404 ? 1.914 32.938 -8.711 1 95 404 ASP A N 1
ATOM 3160 C CA . ASP A 1 404 ? 0.93 32.094 -8.039 1 95 404 ASP A CA 1
ATOM 3161 C C . ASP A 1 404 ? 1.521 31.469 -6.773 1 95 404 ASP A C 1
ATOM 3163 O O . ASP A 1 404 ? 0.863 31.422 -5.734 1 95 404 ASP A O 1
ATOM 3167 N N . CYS A 1 405 ? 2.699 31 -6.863 1 94 405 CYS A N 1
ATOM 3168 C CA . CYS A 1 405 ? 3.361 30.406 -5.707 1 94 405 CYS A CA 1
ATOM 3169 C C . CYS A 1 405 ? 3.592 31.453 -4.617 1 94 405 CYS A C 1
ATOM 3171 O O . CYS A 1 405 ? 3.357 31.188 -3.438 1 94 405 CYS A O 1
ATOM 3173 N N . ARG A 1 406 ? 4.031 32.625 -4.988 1 95.25 406 ARG A N 1
ATOM 3174 C CA . ARG A 1 406 ? 4.273 33.688 -4.035 1 95.25 406 ARG A CA 1
ATOM 3175 C C . ARG A 1 406 ? 2.986 34.094 -3.328 1 95.25 406 ARG A C 1
ATOM 3177 O O . ARG A 1 406 ? 2.967 34.25 -2.107 1 95.25 406 ARG A O 1
ATOM 3184 N N . ALA A 1 407 ? 1.995 34.312 -4.152 1 97 407 ALA A N 1
ATOM 3185 C CA . ALA A 1 407 ? 0.708 34.688 -3.578 1 97 407 ALA A CA 1
ATOM 3186 C C . ALA A 1 407 ? 0.207 33.625 -2.598 1 97 407 ALA A C 1
ATOM 3188 O O . ALA A 1 407 ? -0.299 33.969 -1.522 1 97 407 ALA A O 1
ATOM 3189 N N . ALA A 1 408 ? 0.288 32.375 -2.986 1 98 408 ALA A N 1
ATOM 3190 C CA . ALA A 1 408 ? -0.152 31.281 -2.133 1 98 408 ALA A CA 1
ATOM 3191 C C . ALA A 1 408 ? 0.673 31.219 -0.852 1 98 408 ALA A C 1
ATOM 3193 O O . ALA A 1 408 ? 0.127 31.031 0.237 1 98 408 ALA A O 1
ATOM 3194 N N . ALA A 1 409 ? 1.97 31.359 -0.981 1 98 409 ALA A N 1
ATOM 3195 C CA . ALA A 1 409 ? 2.844 31.328 0.189 1 98 409 ALA A CA 1
ATOM 3196 C C . ALA A 1 409 ? 2.529 32.469 1.137 1 98 409 ALA A C 1
ATOM 3198 O O . ALA A 1 409 ? 2.525 32.312 2.357 1 98 409 ALA A O 1
ATOM 3199 N N . SER A 1 410 ? 2.307 33.594 0.565 1 98.19 410 SER A N 1
ATOM 3200 C CA . SER A 1 410 ? 1.954 34.75 1.371 1 98.19 410 SER A CA 1
ATOM 3201 C C . SER A 1 410 ? 0.638 34.562 2.109 1 98.19 410 SER A C 1
ATOM 3203 O O . SER A 1 410 ? 0.494 34.969 3.266 1 98.19 410 SER A O 1
ATOM 3205 N N . GLU A 1 411 ? -0.285 33.969 1.414 1 98.06 411 GLU A N 1
ATOM 3206 C CA . GLU A 1 411 ? -1.557 33.688 2.064 1 98.06 411 GLU A CA 1
ATOM 3207 C C . GLU A 1 411 ? -1.374 32.688 3.207 1 98.06 411 GLU A C 1
ATOM 3209 O O . GLU A 1 411 ? -2.037 32.781 4.242 1 98.06 411 GLU A O 1
ATOM 3214 N N . VAL A 1 412 ? -0.586 31.672 3.049 1 98.5 412 VAL A N 1
ATOM 3215 C CA . VAL A 1 412 ? -0.302 30.719 4.105 1 98.5 412 VAL A CA 1
ATOM 3216 C C . VAL A 1 412 ? 0.274 31.438 5.32 1 98.5 412 VAL A C 1
ATOM 3218 O O . VAL A 1 412 ? -0.164 31.203 6.453 1 98.5 412 VAL A O 1
ATOM 3221 N N . SER A 1 413 ? 1.265 32.344 5.086 1 97.94 413 SER A N 1
ATOM 3222 C CA . SER A 1 413 ? 1.879 33.094 6.184 1 97.94 413 SER A CA 1
ATOM 3223 C C . SER A 1 413 ? 0.853 33.938 6.902 1 97.94 413 SER A C 1
ATOM 3225 O O . SER A 1 413 ? 0.865 34.031 8.133 1 97.94 413 SER A O 1
ATOM 3227 N N . LYS A 1 414 ? 0.074 34.562 6.117 1 96.81 414 LYS A N 1
ATOM 3228 C CA . LYS A 1 414 ? -0.994 35.344 6.699 1 96.81 414 LYS A CA 1
ATOM 3229 C C . LYS A 1 414 ? -1.907 34.5 7.582 1 96.81 414 LYS A C 1
ATOM 3231 O O . LYS A 1 414 ? -2.23 34.906 8.703 1 96.81 414 LYS A O 1
ATOM 3236 N N . LEU A 1 415 ? -2.332 33.406 7.113 1 96.75 415 LEU A N 1
ATOM 3237 C CA . LEU A 1 415 ? -3.236 32.5 7.832 1 96.75 415 LEU A CA 1
ATOM 3238 C C . LEU A 1 415 ? -2.564 31.938 9.086 1 96.75 415 LEU A C 1
ATOM 3240 O O . LEU A 1 415 ? -3.219 31.75 10.109 1 96.75 415 LEU A O 1
ATOM 3244 N N . LEU A 1 416 ? -1.311 31.656 9 1 97.25 416 LEU A N 1
ATOM 3245 C CA . LEU A 1 416 ? -0.567 31.234 10.18 1 97.25 416 LEU A CA 1
ATOM 3246 C C . LEU A 1 416 ? -0.587 32.312 11.258 1 97.25 416 LEU A C 1
ATOM 3248 O O . LEU A 1 416 ? -0.74 32 12.445 1 97.25 416 LEU A O 1
ATOM 3252 N N . GLY A 1 417 ? -0.403 33.531 10.789 1 94.12 417 GLY A N 1
ATOM 3253 C CA . GLY A 1 417 ? -0.485 34.625 11.734 1 94.12 417 GLY A CA 1
ATOM 3254 C C . GLY A 1 417 ? -1.838 34.719 12.406 1 94.12 417 GLY A C 1
ATOM 3255 O O . GLY A 1 417 ? -1.916 34.906 13.625 1 94.12 417 GLY A O 1
ATOM 3256 N N . ILE A 1 418 ? -2.869 34.594 11.656 1 92.88 418 ILE A N 1
ATOM 3257 C CA . ILE A 1 418 ? -4.227 34.688 12.18 1 92.88 418 ILE A CA 1
ATOM 3258 C C . ILE A 1 418 ? -4.477 33.5 13.117 1 92.88 418 ILE A C 1
ATOM 3260 O O . ILE A 1 418 ? -5.086 33.656 14.18 1 92.88 418 ILE A O 1
ATOM 3264 N N . TYR A 1 419 ? -4.059 32.344 12.719 1 92.81 419 TYR A N 1
ATOM 3265 C CA . TYR A 1 419 ? -4.211 31.141 13.531 1 92.81 419 TYR A CA 1
ATOM 3266 C C . TYR A 1 419 ? -3.555 31.312 14.898 1 92.81 419 TYR A C 1
ATOM 3268 O O . TYR A 1 419 ? -4.133 30.953 15.922 1 92.81 419 TYR A O 1
ATOM 3276 N N . LYS A 1 420 ? -2.373 31.828 14.93 1 91.25 420 LYS A N 1
ATOM 3277 C CA . LYS A 1 420 ? -1.624 32.031 16.156 1 91.25 420 LYS A CA 1
ATOM 3278 C C . LYS A 1 420 ? -2.381 32.969 17.109 1 91.25 420 LYS A C 1
ATOM 3280 O O . LYS A 1 420 ? -2.381 32.781 18.328 1 91.25 420 LYS A O 1
ATOM 3285 N N . GLN A 1 421 ? -2.979 33.906 16.562 1 86.44 421 GLN A N 1
ATOM 3286 C CA . GLN A 1 421 ? -3.721 34.875 17.344 1 86.44 421 GLN A CA 1
ATOM 3287 C C . GLN A 1 421 ? -4.949 34.25 17.984 1 86.44 421 GLN A C 1
ATOM 3289 O O . GLN A 1 421 ? -5.328 34.625 19.109 1 86.44 421 GLN A O 1
ATOM 3294 N N . ASN A 1 422 ? -5.461 33.281 17.328 1 84.12 422 ASN A N 1
ATOM 3295 C CA . ASN A 1 422 ? -6.699 32.688 17.812 1 84.12 422 ASN A CA 1
ATOM 3296 C C . ASN A 1 422 ? -6.43 31.438 18.656 1 84.12 422 ASN A C 1
ATOM 3298 O O . ASN A 1 422 ? -7.168 31.156 19.609 1 84.12 422 ASN A O 1
ATOM 3302 N N . TYR A 1 423 ? -5.574 30.516 18.359 1 86.38 423 TYR A N 1
ATOM 3303 C CA . TYR A 1 423 ? -5.465 29.203 18.969 1 86.38 423 TYR A CA 1
ATOM 3304 C C . TYR A 1 423 ? -4.027 28.906 19.375 1 86.38 423 TYR A C 1
ATOM 3306 O O . TYR A 1 423 ? -3.768 27.938 20.109 1 86.38 423 TYR A O 1
ATOM 3314 N N . THR A 1 424 ? -3.068 29.547 19.062 1 85.69 424 THR A N 1
ATOM 3315 C CA . THR A 1 424 ? -1.656 29.219 19.219 1 85.69 424 THR A CA 1
ATOM 3316 C C . THR A 1 424 ? -1.303 27.969 18.422 1 85.69 424 THR A C 1
ATOM 3318 O O . THR A 1 424 ? -2.189 27.266 17.922 1 85.69 424 THR A O 1
ATOM 3321 N N . PHE A 1 425 ? -0.067 27.562 18.422 1 92.56 425 PHE A N 1
ATOM 3322 C CA . PHE A 1 425 ? 0.37 26.422 17.625 1 92.56 425 PHE A CA 1
ATOM 3323 C C . PHE A 1 425 ? 0.569 25.188 18.516 1 92.56 425 PHE A C 1
ATOM 3325 O O . PHE A 1 425 ? 0.914 24.109 18.016 1 92.56 425 PHE A O 1
ATOM 3332 N N . ARG A 1 426 ? 0.245 25.281 19.766 1 90 426 ARG A N 1
ATOM 3333 C CA . ARG A 1 426 ? 0.397 24.156 20.688 1 90 426 ARG A CA 1
ATOM 3334 C C . ARG A 1 426 ? -0.512 23 20.297 1 90 426 ARG A C 1
ATOM 3336 O O . ARG A 1 426 ? -0.159 21.828 20.484 1 90 426 ARG A O 1
ATOM 3343 N N . PHE A 1 427 ? -1.668 23.312 19.656 1 92.19 427 PHE A N 1
ATOM 3344 C CA . PHE A 1 427 ? -2.662 22.297 19.344 1 92.19 427 PHE A CA 1
ATOM 3345 C C . PHE A 1 427 ? -2.881 22.188 17.844 1 92.19 427 PHE A C 1
ATOM 3347 O O . PHE A 1 427 ? -3.855 21.578 17.391 1 92.19 427 PHE A O 1
ATOM 3354 N N . ALA A 1 428 ? -1.939 22.797 17.125 1 93.88 428 ALA A N 1
ATOM 3355 C CA . ALA A 1 428 ? -2.059 22.719 15.672 1 93.88 428 ALA A CA 1
ATOM 3356 C C . ALA A 1 428 ? -1.795 21.312 15.164 1 93.88 428 ALA A C 1
ATOM 3358 O O . ALA A 1 428 ? -0.923 20.609 15.688 1 93.88 428 ALA A O 1
ATOM 3359 N N . GLY A 1 429 ? -2.523 20.875 14.211 1 93.88 429 GLY A N 1
ATOM 3360 C CA . GLY A 1 429 ? -2.297 19.562 13.617 1 93.88 429 GLY A CA 1
ATOM 3361 C C . GLY A 1 429 ? -0.94 19.438 12.945 1 93.88 429 GLY A C 1
ATOM 3362 O O . GLY A 1 429 ? -0.355 20.438 12.531 1 93.88 429 GLY A O 1
ATOM 3363 N N . MET A 1 430 ? -0.505 18.266 12.828 1 93.62 430 MET A N 1
ATOM 3364 C CA . MET A 1 430 ? 0.828 17.984 12.297 1 93.62 430 MET A CA 1
ATOM 3365 C C . MET A 1 430 ? 0.958 18.484 10.867 1 93.62 430 MET A C 1
ATOM 3367 O O . MET A 1 430 ? 2.051 18.859 10.43 1 93.62 430 MET A O 1
ATOM 3371 N N . VAL A 1 431 ? -0.099 18.516 10.141 1 94.06 431 VAL A N 1
ATOM 3372 C CA . VAL A 1 431 ? -0.092 18.922 8.742 1 94.06 431 VAL A CA 1
ATOM 3373 C C . VAL A 1 431 ? 0.384 20.359 8.633 1 94.06 431 VAL A C 1
ATOM 3375 O O . VAL A 1 431 ? 0.957 20.766 7.609 1 94.06 431 VAL A O 1
ATOM 3378 N N . THR A 1 432 ? 0.223 21.141 9.672 1 96.69 432 THR A N 1
ATOM 3379 C CA . THR A 1 432 ? 0.606 22.547 9.672 1 96.69 432 THR A CA 1
ATOM 3380 C C . THR A 1 432 ? 2.117 22.688 9.523 1 96.69 432 THR A C 1
ATOM 3382 O O . THR A 1 432 ? 2.6 23.688 8.992 1 96.69 432 THR A O 1
ATOM 3385 N N . VAL A 1 433 ? 2.826 21.703 9.969 1 96.12 433 VAL A N 1
ATOM 3386 C CA . VAL A 1 433 ? 4.277 21.703 9.805 1 96.12 433 VAL A CA 1
ATOM 3387 C C . VAL A 1 433 ? 4.633 21.719 8.32 1 96.12 433 VAL A C 1
ATOM 3389 O O . VAL A 1 433 ? 5.457 22.516 7.879 1 96.12 433 VAL A O 1
ATOM 3392 N N . HIS A 1 434 ? 3.996 20.844 7.613 1 95.38 434 HIS A N 1
ATOM 3393 C CA . HIS A 1 434 ? 4.238 20.766 6.176 1 95.38 434 HIS A CA 1
ATOM 3394 C C . HIS A 1 434 ? 3.803 22.062 5.48 1 95.38 434 HIS A C 1
ATOM 3396 O O . HIS A 1 434 ? 4.445 22.5 4.527 1 95.38 434 HIS A O 1
ATOM 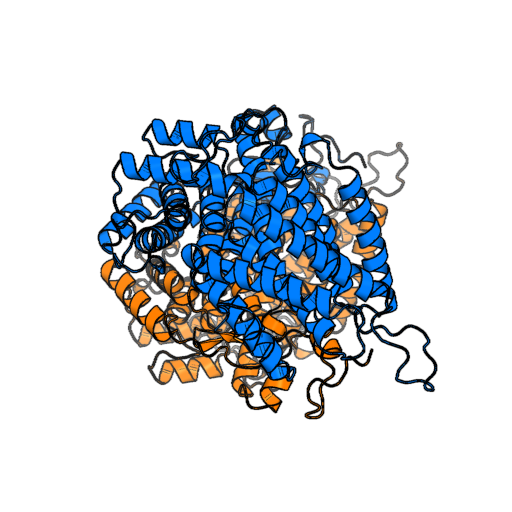3402 N N . VAL A 1 435 ? 2.746 22.609 5.957 1 97.25 435 VAL A N 1
ATOM 3403 C CA . VAL A 1 435 ? 2.203 23.844 5.402 1 97.25 435 VAL A CA 1
ATOM 3404 C C . VAL A 1 435 ? 3.225 24.969 5.551 1 97.25 435 VAL A C 1
ATOM 3406 O O . VAL A 1 435 ? 3.566 25.641 4.574 1 97.25 435 VAL A O 1
ATOM 3409 N N . ALA A 1 436 ? 3.705 25.109 6.719 1 97.75 436 ALA A N 1
ATOM 3410 C CA . ALA A 1 436 ? 4.668 26.172 7.008 1 97.75 436 ALA A CA 1
ATOM 3411 C C . ALA A 1 436 ? 5.969 25.953 6.242 1 97.75 436 ALA A C 1
ATOM 3413 O O . ALA A 1 436 ? 6.547 26.906 5.703 1 97.75 436 ALA A O 1
ATOM 3414 N N . PHE A 1 437 ? 6.43 24.781 6.211 1 95.94 437 PHE A N 1
ATOM 3415 C CA . PHE A 1 437 ? 7.668 24.438 5.516 1 95.94 437 PHE A CA 1
ATOM 3416 C C . PHE A 1 437 ? 7.555 24.734 4.027 1 95.94 437 PHE A C 1
ATOM 3418 O O . PHE A 1 437 ? 8.477 25.297 3.428 1 95.94 437 PHE A O 1
ATOM 3425 N N . THR A 1 438 ? 6.441 24.312 3.422 1 94.69 438 THR A N 1
ATOM 3426 C CA . THR A 1 438 ? 6.215 24.516 1.995 1 94.69 438 THR A CA 1
ATOM 3427 C C . THR A 1 438 ? 6.207 26 1.649 1 94.69 438 THR A C 1
ATOM 3429 O O . THR A 1 438 ? 6.844 26.422 0.681 1 94.69 438 THR A O 1
ATOM 3432 N N . ALA A 1 439 ? 5.523 26.766 2.436 1 97.44 439 ALA A N 1
ATOM 3433 C CA . ALA A 1 439 ? 5.512 28.203 2.213 1 97.44 439 ALA A CA 1
ATOM 3434 C C . ALA A 1 439 ? 6.906 28.797 2.402 1 97.44 439 ALA A C 1
ATOM 3436 O O . ALA A 1 439 ? 7.316 29.688 1.648 1 97.44 439 ALA A O 1
ATOM 3437 N N . ALA A 1 440 ? 7.609 28.328 3.369 1 94.62 440 ALA A N 1
ATOM 3438 C CA . ALA A 1 440 ? 8.953 28.828 3.664 1 94.62 440 ALA A CA 1
ATOM 3439 C C . ALA A 1 440 ? 9.883 28.641 2.471 1 94.62 440 ALA A C 1
ATOM 3441 O O . ALA A 1 440 ? 10.734 29.484 2.203 1 94.62 440 ALA A O 1
ATOM 3442 N N . THR A 1 441 ? 9.766 27.516 1.772 1 90.88 441 THR A N 1
ATOM 3443 C CA . THR A 1 441 ? 10.625 27.25 0.619 1 90.88 441 THR A CA 1
ATOM 3444 C C . THR A 1 441 ? 10.406 28.312 -0.462 1 90.88 441 THR A C 1
ATOM 3446 O O . THR A 1 441 ? 11.352 28.734 -1.129 1 90.88 441 THR A O 1
ATOM 3449 N N . ILE A 1 442 ? 9.18 28.734 -0.641 1 92.19 442 ILE A N 1
ATOM 3450 C CA . ILE A 1 442 ? 8.859 29.766 -1.637 1 92.19 442 ILE A CA 1
ATOM 3451 C C . ILE A 1 442 ? 9.422 31.109 -1.19 1 92.19 442 ILE A C 1
ATOM 3453 O O . ILE A 1 442 ? 9.969 31.859 -2 1 92.19 442 ILE A O 1
ATOM 3457 N N . HIS A 1 443 ? 9.25 31.406 0.091 1 93.75 443 HIS A N 1
ATOM 3458 C CA . HIS A 1 443 ? 9.812 32.656 0.616 1 93.75 443 HIS A CA 1
ATOM 3459 C C . HIS A 1 443 ? 11.328 32.688 0.44 1 93.75 443 HIS A C 1
ATOM 3461 O O . HIS A 1 443 ? 11.891 33.719 0.092 1 93.75 443 HIS A O 1
ATOM 3467 N N . LEU A 1 444 ? 11.969 31.594 0.648 1 88.31 444 LEU A N 1
ATOM 3468 C CA . LEU A 1 444 ? 13.414 31.516 0.473 1 88.31 444 LEU A CA 1
ATOM 3469 C C . LEU A 1 444 ? 13.805 31.766 -0.979 1 88.31 444 LEU A C 1
ATOM 3471 O O . LEU A 1 444 ? 14.797 32.438 -1.249 1 88.31 444 LEU A O 1
ATOM 3475 N N . ILE A 1 445 ? 13.039 31.188 -1.848 1 84.44 445 ILE A N 1
ATOM 3476 C CA . ILE A 1 445 ? 13.297 31.375 -3.271 1 84.44 445 ILE A CA 1
ATOM 3477 C C . ILE A 1 445 ? 13.164 32.844 -3.639 1 84.44 445 ILE A C 1
ATOM 3479 O O . ILE A 1 445 ? 13.961 33.375 -4.422 1 84.44 445 ILE A O 1
ATOM 3483 N N . ASP A 1 446 ? 12.25 33.5 -3.064 1 87.56 446 ASP A N 1
ATOM 3484 C CA . ASP A 1 446 ? 11.992 34.906 -3.387 1 87.56 446 ASP A CA 1
ATOM 3485 C C . ASP A 1 446 ? 13.016 35.812 -2.723 1 87.56 446 ASP A C 1
ATOM 3487 O O . ASP A 1 446 ? 13.188 36.969 -3.137 1 87.56 446 ASP A O 1
ATOM 3491 N N . LEU A 1 447 ? 13.711 35.312 -1.757 1 86.81 447 LEU A N 1
ATOM 3492 C CA . LEU A 1 447 ? 14.703 36.125 -1.045 1 86.81 447 LEU A CA 1
ATOM 3493 C C . LEU A 1 447 ? 16.047 36.094 -1.779 1 86.81 447 LEU A C 1
ATOM 3495 O O . LEU A 1 447 ? 16.875 36.969 -1.575 1 86.81 447 LEU A O 1
ATOM 3499 N N . LYS A 1 448 ? 16.234 35.219 -2.596 1 79.5 448 LYS A N 1
ATOM 3500 C CA . LYS A 1 448 ? 17.547 35 -3.193 1 79.5 448 LYS A CA 1
ATOM 3501 C C . LYS A 1 448 ? 17.938 36.125 -4.121 1 79.5 448 LYS A C 1
ATOM 3503 O O . LYS A 1 448 ? 19.031 36.719 -3.988 1 79.5 448 LYS A O 1
ATOM 3508 N N . PRO A 1 449 ? 17 36.5 -5.148 1 77.31 449 PRO A N 1
ATOM 3509 C CA . PRO A 1 449 ? 17.406 37.625 -5.996 1 77.31 449 PRO A CA 1
ATOM 3510 C C . PRO A 1 449 ? 17.359 38.938 -5.262 1 77.31 449 PRO A C 1
ATOM 3512 O O . PRO A 1 449 ? 16.297 39.344 -4.766 1 77.31 449 PRO A O 1
ATOM 3515 N N . GLU A 1 450 ? 18.438 39.625 -5.293 1 77.44 450 GLU A N 1
ATOM 3516 C CA . GLU A 1 450 ? 18.516 40.875 -4.562 1 77.44 450 GLU A CA 1
ATOM 3517 C C . GLU A 1 450 ? 17.609 41.938 -5.168 1 77.44 450 GLU A C 1
ATOM 3519 O O . GLU A 1 450 ? 17.094 42.812 -4.461 1 77.44 450 GLU A O 1
ATOM 3524 N N . SER A 1 451 ? 17.375 41.75 -6.414 1 81.56 451 SER A N 1
ATOM 3525 C CA . SER A 1 451 ? 16.578 42.75 -7.129 1 81.56 451 SER A CA 1
ATOM 3526 C C . SER A 1 451 ? 15.086 42.469 -6.98 1 81.56 451 SER A C 1
ATOM 3528 O O . SER A 1 451 ? 14.258 43.25 -7.445 1 81.56 451 SER A O 1
ATOM 3530 N N . ASN A 1 452 ? 14.758 41.406 -6.293 1 85.25 452 ASN A N 1
ATOM 3531 C CA . ASN A 1 452 ? 13.352 41.031 -6.145 1 85.25 452 ASN A CA 1
ATOM 3532 C C . ASN A 1 452 ? 12.602 42.062 -5.297 1 85.25 452 ASN A C 1
ATOM 3534 O O . ASN A 1 452 ? 12.938 42.281 -4.129 1 85.25 452 ASN A O 1
ATOM 3538 N N . PRO A 1 453 ? 11.578 42.719 -5.852 1 89.31 453 PRO A N 1
ATOM 3539 C CA . PRO A 1 453 ? 10.844 43.75 -5.105 1 89.31 453 PRO A CA 1
ATOM 3540 C C . PRO A 1 453 ? 10.039 43.156 -3.951 1 89.31 453 PRO A C 1
ATOM 3542 O O . PRO A 1 453 ? 9.578 43.906 -3.078 1 89.31 453 PRO A O 1
ATOM 3545 N N . TYR A 1 454 ? 9.906 41.906 -3.895 1 90.19 454 TYR A N 1
ATOM 3546 C CA . TYR A 1 454 ? 9.078 41.281 -2.873 1 90.19 454 TYR A CA 1
ATOM 3547 C C . TYR A 1 454 ? 9.938 40.719 -1.752 1 90.19 454 TYR A C 1
ATOM 3549 O O . TYR A 1 454 ? 9.469 39.906 -0.951 1 90.19 454 TYR A O 1
ATOM 3557 N N . ARG A 1 455 ? 11.07 41.062 -1.621 1 89.56 455 ARG A N 1
ATOM 3558 C CA . ARG A 1 455 ? 12.023 40.5 -0.663 1 89.56 455 ARG A CA 1
ATOM 3559 C C . ARG A 1 455 ? 11.562 40.75 0.77 1 89.56 455 ARG A C 1
ATOM 3561 O O . ARG A 1 455 ? 11.656 39.875 1.618 1 89.56 455 ARG A O 1
ATOM 3568 N N . GLN A 1 456 ? 11.094 42 0.993 1 90.06 456 GLN A N 1
ATOM 3569 C CA . GLN A 1 456 ? 10.656 42.312 2.348 1 90.06 456 GLN A CA 1
ATOM 3570 C C . GLN A 1 456 ? 9.469 41.438 2.766 1 90.06 456 GLN A C 1
ATOM 3572 O O . GLN A 1 456 ? 9.406 40.969 3.902 1 90.06 456 GLN A O 1
ATOM 3577 N N . GLN A 1 457 ? 8.594 41.344 1.85 1 93.12 457 GLN A N 1
ATOM 3578 C CA . GLN A 1 457 ? 7.441 40.5 2.113 1 93.12 457 GLN A CA 1
ATOM 3579 C C . GLN A 1 457 ? 7.875 39.062 2.334 1 93.12 457 GLN A C 1
ATOM 3581 O O . GLN A 1 457 ? 7.344 38.375 3.207 1 93.12 457 GLN A O 1
ATOM 3586 N N . ALA A 1 458 ? 8.766 38.594 1.551 1 93.5 458 ALA A N 1
ATOM 3587 C CA . ALA A 1 458 ? 9.297 37.219 1.672 1 93.5 458 ALA A CA 1
ATOM 3588 C C . ALA A 1 458 ? 9.977 37.031 3.023 1 93.5 458 ALA A C 1
ATOM 3590 O O . ALA A 1 458 ? 9.844 35.969 3.637 1 93.5 458 ALA A O 1
ATOM 3591 N N . MET A 1 459 ? 10.68 38 3.461 1 92.94 459 MET A N 1
ATOM 3592 C CA . MET A 1 459 ? 11.375 37.938 4.742 1 92.94 459 MET A CA 1
ATOM 3593 C C . MET A 1 459 ? 10.375 37.844 5.895 1 92.94 459 MET A C 1
ATOM 3595 O O . MET A 1 459 ? 10.555 37 6.801 1 92.94 459 MET A O 1
ATOM 3599 N N . ARG A 1 460 ? 9.367 38.656 5.863 1 94.38 460 ARG A N 1
ATOM 3600 C CA . ARG A 1 460 ? 8.336 38.594 6.895 1 94.38 460 ARG A CA 1
ATOM 3601 C C . ARG A 1 460 ? 7.617 37.25 6.883 1 94.38 460 ARG A C 1
ATOM 3603 O O . ARG A 1 460 ? 7.328 36.688 7.938 1 94.38 460 ARG A O 1
ATOM 3610 N N . GLY A 1 461 ? 7.309 36.812 5.688 1 96.5 461 GLY A N 1
ATOM 3611 C CA . GLY A 1 461 ? 6.676 35.531 5.559 1 96.5 461 GLY A CA 1
ATOM 3612 C C . GLY A 1 461 ? 7.523 34.375 6.105 1 96.5 461 GLY A C 1
ATOM 3613 O O . GLY A 1 461 ? 7.02 33.5 6.812 1 96.5 461 GLY A O 1
ATOM 3614 N N . LEU A 1 462 ? 8.773 34.375 5.738 1 95.12 462 LEU A N 1
ATOM 3615 C CA . LEU A 1 462 ? 9.695 33.375 6.219 1 95.12 462 LEU A CA 1
ATOM 3616 C C . LEU A 1 462 ? 9.766 33.375 7.742 1 95.12 462 LEU A C 1
ATOM 3618 O O . LEU A 1 462 ? 9.758 32.312 8.375 1 95.12 462 LEU A O 1
ATOM 3622 N N . ALA A 1 463 ? 9.844 34.531 8.281 1 95 463 ALA A N 1
ATOM 3623 C CA . ALA A 1 463 ? 9.898 34.688 9.734 1 95 463 ALA A CA 1
ATOM 3624 C C . ALA A 1 463 ? 8.664 34.062 10.391 1 95 463 ALA A C 1
ATOM 3626 O O . ALA A 1 463 ? 8.766 33.406 11.422 1 95 463 ALA A O 1
ATOM 3627 N N . THR A 1 464 ? 7.516 34.375 9.812 1 96.25 464 THR A N 1
ATOM 3628 C CA . THR A 1 464 ? 6.266 33.812 10.336 1 96.25 464 THR A CA 1
ATOM 3629 C C . THR A 1 464 ? 6.277 32.281 10.281 1 96.25 464 THR A C 1
ATOM 3631 O O . THR A 1 464 ? 5.84 31.641 11.234 1 96.25 464 THR A O 1
ATOM 3634 N N . CYS A 1 465 ? 6.715 31.734 9.195 1 96.94 465 CYS A N 1
ATOM 3635 C CA . CYS A 1 465 ? 6.781 30.281 9.039 1 96.94 465 CYS A CA 1
ATOM 3636 C C . CYS A 1 465 ? 7.73 29.672 10.055 1 96.94 465 CYS A C 1
ATOM 3638 O O . CYS A 1 465 ? 7.41 28.656 10.68 1 96.94 465 CYS A O 1
ATOM 3640 N N . VAL A 1 466 ? 8.859 30.266 10.234 1 95.44 466 VAL A N 1
ATOM 3641 C CA . VAL A 1 466 ? 9.867 29.766 11.156 1 95.44 466 VAL A CA 1
ATOM 3642 C C . VAL A 1 466 ? 9.344 29.828 12.586 1 95.44 466 VAL A C 1
ATOM 3644 O O . VAL A 1 466 ? 9.531 28.906 13.375 1 95.44 466 VAL A O 1
ATOM 3647 N N . GLU A 1 467 ? 8.703 30.906 12.883 1 95.12 467 GLU A N 1
ATOM 3648 C CA . GLU A 1 467 ? 8.109 31.047 14.211 1 95.12 467 GLU A CA 1
ATOM 3649 C C . GLU A 1 467 ? 7.066 29.969 14.469 1 95.12 467 GLU A C 1
ATOM 3651 O O . GLU A 1 467 ? 6.996 29.406 15.57 1 95.12 467 GLU A O 1
ATOM 3656 N N . ALA A 1 468 ? 6.246 29.781 13.523 1 96.62 468 ALA A N 1
ATOM 3657 C CA . ALA A 1 468 ? 5.23 28.734 13.648 1 96.62 468 ALA A CA 1
ATOM 3658 C C . ALA A 1 468 ? 5.875 27.375 13.867 1 96.62 468 ALA A C 1
ATOM 3660 O O . ALA A 1 468 ? 5.422 26.594 14.711 1 96.62 468 ALA A O 1
ATOM 3661 N N . LEU A 1 469 ? 6.898 27.031 13.109 1 96.31 469 LEU A N 1
ATOM 3662 C CA . LEU A 1 469 ? 7.594 25.75 13.227 1 96.31 469 LEU A CA 1
ATOM 3663 C C . LEU A 1 469 ? 8.258 25.625 14.594 1 96.31 469 LEU A C 1
ATOM 3665 O O . LEU A 1 469 ? 8.258 24.547 15.188 1 96.31 469 LEU A O 1
ATOM 3669 N N . GLU A 1 470 ? 8.797 26.734 15.078 1 94.88 470 GLU A N 1
ATOM 3670 C CA . GLU A 1 470 ? 9.398 26.719 16.406 1 94.88 470 GLU A CA 1
ATOM 3671 C C . GLU A 1 470 ? 8.359 26.406 17.484 1 94.88 470 GLU A C 1
ATOM 3673 O O . GLU A 1 470 ? 8.617 25.625 18.406 1 94.88 470 GLU A O 1
ATOM 3678 N N . ALA A 1 471 ? 7.246 27.016 17.328 1 94.38 471 ALA A N 1
ATOM 3679 C CA . ALA A 1 471 ? 6.176 26.797 18.297 1 94.38 471 ALA A CA 1
ATOM 3680 C C . ALA A 1 471 ? 5.656 25.359 18.234 1 94.38 471 ALA A C 1
ATOM 3682 O O . ALA A 1 471 ? 5.273 24.781 19.25 1 94.38 471 ALA A O 1
ATOM 3683 N N . MET A 1 472 ? 5.695 24.766 17.125 1 95.75 472 MET A N 1
ATOM 3684 C CA . MET A 1 472 ? 5.129 23.422 16.922 1 95.75 472 MET A CA 1
ATOM 3685 C C . MET A 1 472 ? 6.129 22.344 17.328 1 95.75 472 MET A C 1
ATOM 3687 O O . MET A 1 472 ? 5.816 21.156 17.297 1 95.75 472 MET A O 1
ATOM 3691 N N . LYS A 1 473 ? 7.289 22.688 17.797 1 92.56 473 LYS A N 1
ATOM 3692 C CA . LYS A 1 473 ? 8.242 21.719 18.328 1 92.56 473 LYS A CA 1
ATOM 3693 C C . LYS A 1 473 ? 7.691 21.062 19.594 1 92.56 473 LYS A C 1
ATOM 3695 O O . LYS A 1 473 ? 8.078 19.938 19.922 1 92.56 473 LYS A O 1
ATOM 3700 N N . THR A 1 474 ? 6.812 21.719 20.203 1 89.06 474 THR A N 1
ATOM 3701 C CA . THR A 1 474 ? 6.262 21.156 21.422 1 89.06 474 THR A CA 1
ATOM 3702 C C . THR A 1 474 ? 5.414 19.922 21.125 1 89.06 474 THR A C 1
ATOM 3704 O O . THR A 1 474 ? 5.691 18.828 21.641 1 89.06 474 THR A O 1
ATOM 3707 N N . PRO A 1 475 ? 4.434 20.016 20.266 1 90.81 475 PRO A N 1
ATOM 3708 C CA . PRO A 1 475 ? 3.648 18.812 19.984 1 90.81 475 PRO A CA 1
ATOM 3709 C C . PRO A 1 475 ? 4.324 17.906 18.953 1 90.81 475 PRO A C 1
ATOM 3711 O O . PRO A 1 475 ? 4.203 16.688 19.047 1 90.81 475 PRO A O 1
ATOM 3714 N N . TRP A 1 476 ? 5.016 18.484 18 1 94.5 476 TRP A N 1
ATOM 3715 C CA . TRP A 1 476 ? 5.594 17.734 16.891 1 94.5 476 TRP A CA 1
ATOM 3716 C C . TRP A 1 476 ? 7.102 17.953 16.812 1 94.5 476 TRP A C 1
ATOM 3718 O O . TRP A 1 476 ? 7.617 18.391 15.781 1 94.5 476 TRP A O 1
ATOM 3728 N N . CYS A 1 477 ? 7.773 17.547 17.781 1 90.5 477 CYS A N 1
ATOM 3729 C CA . CYS A 1 477 ? 9.164 17.938 18.016 1 90.5 477 CYS A CA 1
ATOM 3730 C C . CYS A 1 477 ? 10.047 17.484 16.859 1 90.5 477 CYS A C 1
ATOM 3732 O O . CYS A 1 477 ? 10.68 18.312 16.203 1 90.5 477 CYS A O 1
ATOM 3734 N N . ALA A 1 478 ? 10.031 16.266 16.562 1 89 478 ALA A N 1
ATOM 3735 C CA . ALA A 1 478 ? 10.969 15.734 15.578 1 89 478 ALA A CA 1
ATOM 3736 C C . ALA A 1 478 ? 10.625 16.234 14.18 1 89 478 ALA A C 1
ATOM 3738 O O . ALA A 1 478 ? 11.516 16.609 13.414 1 89 478 ALA A O 1
ATOM 3739 N N . TRP A 1 479 ? 9.43 16.312 13.898 1 90 479 TRP A N 1
ATOM 3740 C CA . TRP A 1 479 ? 8.984 16.688 12.562 1 90 479 TRP A CA 1
ATOM 3741 C C . TRP A 1 479 ? 9.203 18.172 12.32 1 90 479 TRP A C 1
ATOM 3743 O O . TRP A 1 479 ? 9.688 18.578 11.258 1 90 479 TRP A O 1
ATOM 3753 N N . SER A 1 480 ? 8.859 18.984 13.266 1 93.75 480 SER A N 1
ATOM 3754 C CA . SER A 1 480 ? 9.055 20.422 13.141 1 93.75 480 SER A CA 1
ATOM 3755 C C . SER A 1 480 ? 10.531 20.797 13.141 1 93.75 480 SER A C 1
ATOM 3757 O O . SER A 1 480 ? 10.961 21.672 12.398 1 93.75 480 SER A O 1
ATOM 3759 N N . SER A 1 481 ? 11.258 20.109 13.977 1 92.38 481 SER A N 1
ATOM 3760 C CA . SER A 1 481 ? 12.695 20.344 14.016 1 92.38 481 SER A CA 1
ATOM 3761 C C . SER A 1 481 ? 13.352 19.984 12.688 1 92.38 481 SER A C 1
ATOM 3763 O O . SER A 1 481 ? 14.273 20.656 12.242 1 92.38 481 SER A O 1
ATOM 3765 N N . LYS A 1 482 ? 12.914 18.922 12.148 1 88.5 482 LYS A N 1
ATOM 3766 C CA . LYS A 1 482 ? 13.438 18.516 10.852 1 88.5 482 LYS A CA 1
ATOM 3767 C C . LYS A 1 482 ? 13.172 19.578 9.789 1 88.5 482 LYS A C 1
ATOM 3769 O O . LYS A 1 482 ? 14.039 19.875 8.977 1 88.5 482 LYS A O 1
ATOM 3774 N N . ALA A 1 483 ? 11.984 20.109 9.758 1 90.5 483 ALA A N 1
ATOM 3775 C CA . ALA A 1 483 ? 11.617 21.156 8.812 1 90.5 483 ALA A CA 1
ATOM 3776 C C . ALA A 1 483 ? 12.492 22.406 9.016 1 90.5 483 ALA A C 1
ATOM 3778 O O . ALA A 1 483 ? 12.953 23 8.047 1 90.5 483 ALA A O 1
ATOM 3779 N N . LEU A 1 484 ? 12.734 22.734 10.281 1 92.25 484 LEU A N 1
ATOM 3780 C CA . LEU A 1 484 ? 13.562 23.891 10.594 1 92.25 484 LEU A CA 1
ATOM 3781 C C . LEU A 1 484 ? 15 23.672 10.133 1 92.25 484 LEU A C 1
ATOM 3783 O O . LEU A 1 484 ? 15.602 24.578 9.531 1 92.25 484 LEU A O 1
ATOM 3787 N N . ARG A 1 485 ? 15.469 22.531 10.414 1 88.12 485 ARG A N 1
ATOM 3788 C CA . ARG A 1 485 ? 16.828 22.219 9.977 1 88.12 485 ARG A CA 1
ATOM 3789 C C . ARG A 1 485 ? 16.938 22.266 8.461 1 88.12 485 ARG A C 1
ATOM 3791 O O . ARG A 1 485 ? 17.953 22.719 7.926 1 88.12 485 ARG A O 1
ATOM 3798 N N . ALA A 1 486 ? 15.93 21.75 7.832 1 85.31 486 ALA A N 1
ATOM 3799 C CA . ALA A 1 486 ? 15.922 21.781 6.371 1 85.31 486 ALA A CA 1
ATOM 3800 C C . ALA A 1 486 ? 15.93 23.219 5.852 1 85.31 486 ALA A C 1
ATOM 3802 O O . ALA A 1 486 ? 16.625 23.531 4.883 1 85.31 486 ALA A O 1
ATOM 3803 N N . ILE A 1 487 ? 15.156 24.047 6.438 1 88.5 487 ILE A N 1
ATOM 3804 C CA . ILE A 1 487 ? 15.086 25.453 6.031 1 88.5 487 ILE A CA 1
ATOM 3805 C C . ILE A 1 487 ? 16.453 26.109 6.223 1 88.5 487 ILE A C 1
ATOM 3807 O O . ILE A 1 487 ? 16.922 26.844 5.344 1 88.5 487 ILE A O 1
ATOM 3811 N N . TYR A 1 488 ? 17.047 25.781 7.281 1 87 488 TYR A N 1
ATOM 3812 C CA . TYR A 1 488 ? 18.359 26.375 7.57 1 87 488 TYR A CA 1
ATOM 3813 C C . TYR A 1 488 ? 19.406 25.844 6.609 1 87 488 TYR A C 1
ATOM 3815 O O . TYR A 1 488 ? 20.266 26.594 6.141 1 87 488 TYR A O 1
ATOM 3823 N N . ALA A 1 489 ? 19.328 24.578 6.363 1 81.81 489 ALA A N 1
ATOM 3824 C CA . ALA A 1 489 ? 20.266 23.969 5.422 1 81.81 489 ALA A CA 1
ATOM 3825 C C . ALA A 1 489 ? 20.109 24.578 4.031 1 81.81 489 ALA A C 1
ATOM 3827 O O . ALA A 1 489 ? 21.109 24.812 3.334 1 81.81 489 ALA A O 1
ATOM 3828 N N . LEU A 1 490 ? 18.906 24.828 3.662 1 80.81 490 LEU A N 1
ATOM 3829 C CA . LEU A 1 490 ? 18.641 25.422 2.361 1 80.81 490 LEU A CA 1
ATOM 3830 C C . LEU A 1 490 ? 19.156 26.859 2.312 1 80.81 490 LEU A C 1
ATOM 3832 O O . LEU A 1 490 ? 19.734 27.281 1.311 1 80.81 490 LEU A O 1
ATOM 3836 N N . ALA A 1 491 ? 18.891 27.531 3.34 1 84.06 491 ALA A N 1
ATOM 3837 C CA . ALA A 1 491 ? 19.375 28.906 3.408 1 84.06 491 ALA A CA 1
ATOM 3838 C C . ALA A 1 491 ? 20.906 28.953 3.318 1 84.06 491 ALA A C 1
ATOM 3840 O O . ALA A 1 491 ? 21.453 29.844 2.662 1 84.06 491 ALA A O 1
ATOM 3841 N N . GLU A 1 492 ? 21.516 28.062 3.957 1 82.38 492 GLU A N 1
ATOM 3842 C CA . GLU A 1 492 ? 22.969 28 3.908 1 82.38 492 GLU A CA 1
ATOM 3843 C C . GLU A 1 492 ? 23.469 27.641 2.51 1 82.38 492 GLU A C 1
ATOM 3845 O O . GLU A 1 492 ? 24.406 28.25 1.993 1 82.38 492 GLU A O 1
ATOM 3850 N N . GLU A 1 493 ? 22.828 26.672 1.997 1 75.06 493 GLU A N 1
ATOM 3851 C CA . GLU A 1 493 ? 23.219 26.219 0.663 1 75.06 493 GLU A CA 1
ATOM 3852 C C . GLU A 1 493 ? 23.016 27.312 -0.375 1 75.06 493 GLU A C 1
ATOM 3854 O O . GLU A 1 493 ? 23.75 27.375 -1.361 1 75.06 493 GLU A O 1
ATOM 3859 N N . TRP A 1 494 ? 22.031 28.156 -0.111 1 77.81 494 TRP A N 1
ATOM 3860 C CA . TRP A 1 494 ? 21.703 29.203 -1.072 1 77.81 494 TRP A CA 1
ATOM 3861 C C . TRP A 1 494 ? 22.344 30.516 -0.679 1 77.81 494 TRP A C 1
ATOM 3863 O O . TRP A 1 494 ? 21.938 31.578 -1.164 1 77.81 494 TRP A O 1
ATOM 3873 N N . SER A 1 495 ? 23.297 30.469 0.213 1 78.56 495 SER A N 1
ATOM 3874 C CA . SER A 1 495 ? 24.125 31.594 0.651 1 78.56 495 SER A CA 1
ATOM 3875 C C . SER A 1 495 ? 23.25 32.688 1.241 1 78.56 495 SER A C 1
ATOM 3877 O O . SER A 1 495 ? 23.453 33.875 0.93 1 78.56 495 SER A O 1
ATOM 3879 N N . MET A 1 496 ? 22.281 32.25 1.944 1 80.5 496 MET A N 1
ATOM 3880 C CA . MET A 1 496 ? 21.375 33.188 2.604 1 80.5 496 MET A CA 1
ATOM 3881 C C . MET A 1 496 ? 21.422 33 4.117 1 80.5 496 MET A C 1
ATOM 3883 O O . MET A 1 496 ? 20.406 33.219 4.797 1 80.5 496 MET A O 1
ATOM 3887 N N . ALA A 1 497 ? 22.422 32.594 4.598 1 76.75 497 ALA A N 1
ATOM 3888 C CA . ALA A 1 497 ? 22.562 32.312 6.027 1 76.75 497 ALA A CA 1
ATOM 3889 C C . ALA A 1 497 ? 22.281 33.594 6.852 1 76.75 497 ALA A C 1
ATOM 3891 O O . ALA A 1 497 ? 21.75 33.5 7.961 1 76.75 497 ALA A O 1
ATOM 3892 N N . GLU A 1 498 ? 22.594 34.625 6.309 1 77 498 GLU A N 1
ATOM 3893 C CA . GLU A 1 498 ? 22.438 35.875 7.023 1 77 498 GLU A CA 1
ATOM 3894 C C . GLU A 1 498 ? 20.969 36.219 7.246 1 77 498 GLU A C 1
ATOM 3896 O O . GLU A 1 498 ? 20.609 36.875 8.219 1 77 498 GLU A O 1
ATOM 3901 N N . VAL A 1 499 ? 20.203 35.75 6.328 1 74.69 499 VAL A N 1
ATOM 3902 C CA . VAL A 1 499 ? 18.781 36 6.41 1 74.69 499 VAL A CA 1
ATOM 3903 C C . VAL A 1 499 ? 18.188 35.312 7.637 1 74.69 499 VAL A C 1
ATOM 3905 O O . VAL A 1 499 ? 17.297 35.844 8.289 1 74.69 499 VAL A O 1
ATOM 3908 N N . LEU A 1 500 ? 18.734 34.219 7.996 1 74.56 500 LEU A N 1
ATOM 3909 C CA . LEU A 1 500 ? 18.203 33.469 9.117 1 74.56 500 LEU A CA 1
ATOM 3910 C C . LEU A 1 500 ? 18.562 34.125 10.445 1 74.56 500 LEU A C 1
ATOM 3912 O O . LEU A 1 500 ? 17.844 34 11.43 1 74.56 500 LEU A O 1
ATOM 3916 N N . GLU A 1 501 ? 19.688 34.719 10.406 1 71.94 501 GLU A N 1
ATOM 3917 C CA . GLU A 1 501 ? 20.125 35.406 11.617 1 71.94 501 GLU A CA 1
ATOM 3918 C C . GLU A 1 501 ? 19.203 36.562 11.961 1 71.94 501 GLU A C 1
ATOM 3920 O O . GLU A 1 501 ? 19.125 36.969 13.125 1 71.94 501 GLU A O 1
ATOM 3925 N N . MET A 1 502 ? 18.547 36.938 10.969 1 66.75 502 MET A N 1
ATOM 3926 C CA . MET A 1 502 ? 17.656 38.062 11.172 1 66.75 502 MET A CA 1
ATOM 3927 C C . MET A 1 502 ? 16.312 37.625 11.742 1 66.75 502 MET A C 1
ATOM 3929 O O . MET A 1 502 ? 15.516 38.438 12.172 1 66.75 502 MET A O 1
ATOM 3933 N N . ILE A 1 503 ? 16.016 36.406 11.586 1 65.25 503 ILE A N 1
ATOM 3934 C CA . ILE A 1 503 ? 14.758 35.906 12.133 1 65.25 503 ILE A CA 1
ATOM 3935 C C . ILE A 1 503 ? 14.891 35.719 13.641 1 65.25 503 ILE A C 1
ATOM 3937 O O . ILE A 1 503 ? 15.727 34.969 14.109 1 65.25 503 ILE A O 1
ATOM 3941 N N . PRO A 1 504 ? 14.141 36.531 14.477 1 57.16 504 PRO A N 1
ATOM 3942 C CA . PRO A 1 504 ? 14.234 36.406 15.93 1 57.16 504 PRO A CA 1
ATOM 3943 C C . PRO A 1 504 ? 13.922 35.031 16.453 1 57.16 504 PRO A C 1
ATOM 3945 O O . PRO A 1 504 ? 13.008 34.375 15.953 1 57.16 504 PRO A O 1
ATOM 3948 N N . ASN A 1 505 ? 14.617 34.406 17.344 1 49.62 505 ASN A N 1
ATOM 3949 C CA . ASN A 1 505 ? 14.43 33.156 18.062 1 49.62 505 ASN A CA 1
ATOM 3950 C C . ASN A 1 505 ? 14.695 31.938 17.156 1 49.62 505 ASN A C 1
ATOM 3952 O O . ASN A 1 505 ? 14.32 30.812 17.5 1 49.62 505 ASN A O 1
ATOM 3956 N N . ALA A 1 506 ? 14.969 32.25 15.969 1 44.22 506 ALA A N 1
ATOM 3957 C CA . ALA A 1 506 ? 15.258 31.156 15.039 1 44.22 506 ALA A CA 1
ATOM 3958 C C . ALA A 1 506 ? 16.453 30.344 15.508 1 44.22 506 ALA A C 1
ATOM 3960 O O . ALA A 1 506 ? 16.578 29.156 15.188 1 44.22 506 ALA A O 1
ATOM 3961 N N . ILE A 1 507 ? 17.75 30.812 15.961 1 37.69 507 ILE A N 1
ATOM 3962 C CA . ILE A 1 507 ? 18.938 30.078 16.375 1 37.69 507 ILE A CA 1
ATOM 3963 C C . ILE A 1 507 ? 18.734 29.516 17.781 1 37.69 507 ILE A C 1
ATOM 3965 O O . ILE A 1 507 ? 18.344 30.234 18.703 1 37.69 507 ILE A O 1
ATOM 3969 N N . MET B 1 1 ? 13.617 16.016 -23.625 1 22.92 1 MET B N 1
ATOM 3970 C CA . MET B 1 1 ? 13.594 17.109 -22.656 1 22.92 1 MET B CA 1
ATOM 3971 C C . MET B 1 1 ? 14.781 17.016 -21.703 1 22.92 1 MET B C 1
ATOM 3973 O O . MET B 1 1 ? 14.992 15.969 -21.078 1 22.92 1 MET B O 1
ATOM 3977 N N . HIS B 1 2 ? 15.773 17.719 -22 1 24.27 2 HIS B N 1
ATOM 3978 C CA . HIS B 1 2 ? 17.047 17.781 -21.297 1 24.27 2 HIS B CA 1
ATOM 3979 C C . HIS B 1 2 ? 16.859 18.312 -19.875 1 24.27 2 HIS B C 1
ATOM 3981 O O . HIS B 1 2 ? 16.547 19.484 -19.688 1 24.27 2 HIS B O 1
ATOM 3987 N N . PHE B 1 3 ? 16.266 17.562 -19.016 1 33.09 3 PHE B N 1
ATOM 3988 C CA . PHE B 1 3 ? 16.328 17.891 -17.594 1 33.09 3 PHE B CA 1
ATOM 3989 C C . PHE B 1 3 ? 17.781 18.109 -17.156 1 33.09 3 PHE B C 1
ATOM 3991 O O . PHE B 1 3 ? 18.688 17.406 -17.609 1 33.09 3 PHE B O 1
ATOM 3998 N N . GLY B 1 4 ? 18.141 19.297 -16.938 1 33.75 4 GLY B N 1
ATOM 3999 C CA . GLY B 1 4 ? 19.516 19.719 -16.656 1 33.75 4 GLY B CA 1
ATOM 4000 C C . GLY B 1 4 ? 20.281 18.719 -15.805 1 33.75 4 GLY B C 1
ATOM 4001 O O . GLY B 1 4 ? 19.672 17.891 -15.109 1 33.75 4 GLY B O 1
ATOM 4002 N N . ASP B 1 5 ? 21.484 18.438 -16.203 1 35.44 5 ASP B N 1
ATOM 4003 C CA . ASP B 1 5 ? 22.531 17.578 -15.664 1 35.44 5 ASP B CA 1
ATOM 4004 C C . ASP B 1 5 ? 22.734 17.812 -14.172 1 35.44 5 ASP B C 1
ATOM 4006 O O . ASP B 1 5 ? 23.125 18.906 -13.766 1 35.44 5 ASP B O 1
ATOM 4010 N N . ALA B 1 6 ? 22.188 17.078 -13.359 1 38.28 6 ALA B N 1
ATOM 4011 C CA . ALA B 1 6 ? 22.219 17.062 -11.898 1 38.28 6 ALA B CA 1
ATOM 4012 C C . ALA B 1 6 ? 23.641 17.312 -11.383 1 38.28 6 ALA B C 1
ATOM 4014 O O . ALA B 1 6 ? 23.844 17.562 -10.188 1 38.28 6 ALA B O 1
ATOM 4015 N N . ASN B 1 7 ? 24.703 16.984 -12.102 1 33.16 7 ASN B N 1
ATOM 4016 C CA . ASN B 1 7 ? 26.062 16.922 -11.586 1 33.16 7 ASN B CA 1
ATOM 4017 C C . ASN B 1 7 ? 26.797 18.234 -11.773 1 33.16 7 ASN B C 1
ATOM 4019 O O . ASN B 1 7 ? 28.031 18.281 -11.766 1 33.16 7 ASN B O 1
ATOM 4023 N N . GLN B 1 8 ? 26.328 19.25 -12.453 1 34.16 8 GLN B N 1
ATOM 4024 C CA . GLN B 1 8 ? 27.359 20.281 -12.617 1 34.16 8 GLN B CA 1
ATOM 4025 C C . GLN B 1 8 ? 27.609 21.016 -11.312 1 34.16 8 GLN B C 1
ATOM 4027 O O . GLN B 1 8 ? 26.688 21.5 -10.672 1 34.16 8 GLN B O 1
ATOM 4032 N N . PRO B 1 9 ? 28.812 20.844 -10.617 1 36.12 9 PRO B N 1
ATOM 4033 C CA . PRO B 1 9 ? 29.359 21.547 -9.453 1 36.12 9 PRO B CA 1
ATOM 4034 C C . PRO B 1 9 ? 28.938 23 -9.391 1 36.12 9 PRO B C 1
ATOM 4036 O O . PRO B 1 9 ? 29.141 23.672 -8.375 1 36.12 9 PRO B O 1
ATOM 4039 N N . ASP B 1 10 ? 29.062 23.75 -10.57 1 35.75 10 ASP B N 1
ATOM 4040 C CA . ASP B 1 10 ? 29 25.219 -10.523 1 35.75 10 ASP B CA 1
ATOM 4041 C C . ASP B 1 10 ? 27.703 25.688 -9.859 1 35.75 10 ASP B C 1
ATOM 4043 O O . ASP B 1 10 ? 26.766 24.906 -9.703 1 35.75 10 ASP B O 1
ATOM 4047 N N . GLY B 1 11 ? 27.422 27.125 -9.711 1 36.28 11 GLY B N 1
ATOM 4048 C CA . GLY B 1 11 ? 26.391 27.938 -9.086 1 36.28 11 GLY B CA 1
ATOM 4049 C C . GLY B 1 11 ? 24.984 27.406 -9.328 1 36.28 11 GLY B C 1
ATOM 4050 O O . GLY B 1 11 ? 24.328 27.797 -10.297 1 36.28 11 GLY B O 1
ATOM 4051 N N . ARG B 1 12 ? 24.734 26.266 -8.938 1 47.31 12 ARG B N 1
ATOM 4052 C CA . ARG B 1 12 ? 23.438 25.625 -9.156 1 47.31 12 ARG B CA 1
ATOM 4053 C C . ARG B 1 12 ? 22.297 26.609 -8.891 1 47.31 12 ARG B C 1
ATOM 4055 O O . ARG B 1 12 ? 22.188 27.172 -7.797 1 47.31 12 ARG B O 1
ATOM 4062 N N . ASP B 1 13 ? 21.578 27.062 -9.953 1 54.38 13 ASP B N 1
ATOM 4063 C CA . ASP B 1 13 ? 20.422 27.938 -9.945 1 54.38 13 ASP B CA 1
ATOM 4064 C C . ASP B 1 13 ? 19.312 27.375 -9.078 1 54.38 13 ASP B C 1
ATOM 4066 O O . ASP B 1 13 ? 18.953 26.188 -9.211 1 54.38 13 ASP B O 1
ATOM 4070 N N . LEU B 1 14 ? 19.078 27.812 -7.906 1 56.81 14 LEU B N 1
ATOM 4071 C CA . LEU B 1 14 ? 18.062 27.484 -6.914 1 56.81 14 LEU B CA 1
ATOM 4072 C C . LEU B 1 14 ? 16.766 27.031 -7.59 1 56.81 14 LEU B C 1
ATOM 4074 O O . LEU B 1 14 ? 16.156 26.047 -7.152 1 56.81 14 LEU B O 1
ATOM 4078 N N . THR B 1 15 ? 16.531 27.625 -8.633 1 55.88 15 THR B N 1
ATOM 4079 C CA . THR B 1 15 ? 15.266 27.328 -9.305 1 55.88 15 THR B CA 1
ATOM 4080 C C . THR B 1 15 ? 15.305 25.969 -9.977 1 55.88 15 THR B C 1
ATOM 4082 O O . THR B 1 15 ? 14.305 25.25 -9.992 1 55.88 15 THR B O 1
ATOM 4085 N N . SER B 1 16 ? 16.438 25.625 -10.375 1 58.53 16 SER B N 1
ATOM 4086 C CA . SER B 1 16 ? 16.578 24.312 -11 1 58.53 16 SER B CA 1
ATOM 4087 C C . SER B 1 16 ? 16.422 23.188 -9.984 1 58.53 16 SER B C 1
ATOM 4089 O O . SER B 1 16 ? 15.875 22.125 -10.297 1 58.53 16 SER B O 1
ATOM 4091 N N . MET B 1 17 ? 16.812 23.5 -8.781 1 57.94 17 MET B N 1
ATOM 4092 C CA . MET B 1 17 ? 16.703 22.5 -7.723 1 57.94 17 MET B CA 1
ATOM 4093 C C . MET B 1 17 ? 15.258 22.25 -7.336 1 57.94 17 MET B C 1
ATOM 4095 O O . MET B 1 17 ? 14.852 21.109 -7.105 1 57.94 17 MET B O 1
ATOM 4099 N N . VAL B 1 18 ? 14.57 23.266 -7.41 1 56.56 18 VAL B N 1
ATOM 4100 C CA . VAL B 1 18 ? 13.195 23.203 -6.938 1 56.56 18 VAL B CA 1
ATOM 4101 C C . VAL B 1 18 ? 12.297 22.625 -8.031 1 56.56 18 VAL B C 1
ATOM 4103 O O . VAL B 1 18 ? 11.305 21.938 -7.738 1 56.56 18 VAL B O 1
ATOM 4106 N N . THR B 1 19 ? 12.75 22.812 -9.234 1 57.53 19 THR B N 1
ATOM 4107 C CA . THR B 1 19 ? 11.906 22.406 -10.352 1 57.53 19 THR B CA 1
ATOM 4108 C C . THR B 1 19 ? 12.281 21.016 -10.836 1 57.53 19 THR B C 1
ATOM 4110 O O . THR B 1 19 ? 11.547 20.391 -11.617 1 57.53 19 THR B O 1
ATOM 4113 N N . GLY B 1 20 ? 13.367 20.578 -10.305 1 58.84 20 GLY B N 1
ATOM 4114 C CA . GLY B 1 20 ? 13.773 19.25 -10.719 1 58.84 20 GLY B CA 1
ATOM 4115 C C . GLY B 1 20 ? 12.758 18.172 -10.359 1 58.84 20 GLY B C 1
ATOM 4116 O O . GLY B 1 20 ? 12.203 18.188 -9.258 1 58.84 20 GLY B O 1
ATOM 4117 N N . LEU B 1 21 ? 12.43 17.469 -11.352 1 58.56 21 LEU B N 1
ATOM 4118 C CA . LEU B 1 21 ? 11.406 16.453 -11.164 1 58.56 21 LEU B CA 1
ATOM 4119 C C . LEU B 1 21 ? 12.039 15.109 -10.789 1 58.56 21 LEU B C 1
ATOM 4121 O O . LEU B 1 21 ? 11.328 14.117 -10.602 1 58.56 21 LEU B O 1
ATOM 4125 N N . LEU B 1 22 ? 13.414 15.289 -10.664 1 58.5 22 LEU B N 1
ATOM 4126 C CA . LEU B 1 22 ? 14.062 14.047 -10.258 1 58.5 22 LEU B CA 1
ATOM 4127 C C . LEU B 1 22 ? 14.133 13.945 -8.734 1 58.5 22 LEU B C 1
ATOM 4129 O O . LEU B 1 22 ? 14.492 14.906 -8.055 1 58.5 22 LEU B O 1
ATOM 4133 N N . GLY B 1 23 ? 13.617 13.016 -8.18 1 66.12 23 GLY B N 1
ATOM 4134 C CA . GLY B 1 23 ? 13.711 12.766 -6.75 1 66.12 23 GLY B CA 1
ATOM 4135 C C . GLY B 1 23 ? 15.141 12.539 -6.277 1 66.12 23 GLY B C 1
ATOM 4136 O O . GLY B 1 23 ? 16.094 12.711 -7.043 1 66.12 23 GLY B O 1
ATOM 4137 N N . ARG B 1 24 ? 15.234 12.398 -4.953 1 68.38 24 ARG B N 1
ATOM 4138 C CA . ARG B 1 24 ? 16.562 12.234 -4.371 1 68.38 24 ARG B CA 1
ATOM 4139 C C . ARG B 1 24 ? 16.562 11.148 -3.303 1 68.38 24 ARG B C 1
ATOM 4141 O O . ARG B 1 24 ? 15.516 10.82 -2.74 1 68.38 24 ARG B O 1
ATOM 4148 N N . LEU B 1 25 ? 17.766 10.516 -3.217 1 67.88 25 LEU B N 1
ATOM 4149 C CA . LEU B 1 25 ? 18 9.602 -2.1 1 67.88 25 LEU B CA 1
ATOM 4150 C C . LEU B 1 25 ? 18.719 10.312 -0.958 1 67.88 25 LEU B C 1
ATOM 4152 O O . LEU B 1 25 ? 19.688 11.047 -1.188 1 67.88 25 LEU B O 1
ATOM 4156 N N . ASN B 1 26 ? 18.062 10.266 0.101 1 68.75 26 ASN B N 1
ATOM 4157 C CA . ASN B 1 26 ? 18.703 10.805 1.292 1 68.75 26 ASN B CA 1
ATOM 4158 C C . ASN B 1 26 ? 18.953 9.727 2.34 1 68.75 26 ASN B C 1
ATOM 4160 O O . ASN B 1 26 ? 18.188 8.758 2.43 1 68.75 26 ASN B O 1
ATOM 4164 N N . VAL B 1 27 ? 20.156 9.836 2.949 1 65.06 27 VAL B N 1
ATOM 4165 C CA . VAL B 1 27 ? 20.375 8.945 4.086 1 65.06 27 VAL B CA 1
ATOM 4166 C C . VAL B 1 27 ? 19.5 9.383 5.258 1 65.06 27 VAL B C 1
ATOM 4168 O O . VAL B 1 27 ? 19.578 10.523 5.715 1 65.06 27 VAL B O 1
ATOM 4171 N N . GLY B 1 28 ? 18.656 8.492 5.543 1 63.5 28 GLY B N 1
ATOM 4172 C CA . GLY B 1 28 ? 17.75 8.789 6.641 1 63.5 28 GLY B CA 1
ATOM 4173 C C . GLY B 1 28 ? 18.406 8.711 8 1 63.5 28 GLY B C 1
ATOM 4174 O O . GLY B 1 28 ? 19.578 8.336 8.109 1 63.5 28 GLY B O 1
ATOM 4175 N N . ASP B 1 29 ? 17.594 9.109 8.93 1 64.12 29 ASP B N 1
ATOM 4176 C CA . ASP B 1 29 ? 18.047 9.086 10.32 1 64.12 29 ASP B CA 1
ATOM 4177 C C . ASP B 1 29 ? 18.344 7.66 10.773 1 64.12 29 ASP B C 1
ATOM 4179 O O . ASP B 1 29 ? 19.078 7.453 11.75 1 64.12 29 ASP B O 1
ATOM 4183 N N . ASP B 1 30 ? 17.812 6.719 10.039 1 62.94 30 ASP B N 1
ATOM 4184 C CA . ASP B 1 30 ? 18.062 5.312 10.344 1 62.94 30 ASP B CA 1
ATOM 4185 C C . ASP B 1 30 ? 19.328 4.809 9.664 1 62.94 30 ASP B C 1
ATOM 4187 O O . ASP B 1 30 ? 19.719 3.648 9.828 1 62.94 30 ASP B O 1
ATOM 4191 N N . GLY B 1 31 ? 19.938 5.602 9 1 65.5 31 GLY B N 1
ATOM 4192 C CA . GLY B 1 31 ? 21.156 5.25 8.297 1 65.5 31 GLY B CA 1
ATOM 4193 C C . GLY B 1 31 ? 20.906 4.609 6.945 1 65.5 31 GLY B C 1
ATOM 4194 O O . GLY B 1 31 ? 21.859 4.289 6.223 1 65.5 31 GLY B O 1
ATOM 4195 N N . GLN B 1 32 ? 19.594 4.547 6.676 1 70.94 32 GLN B N 1
ATOM 4196 C CA . GLN B 1 32 ? 19.266 3.914 5.402 1 70.94 32 GLN B CA 1
ATOM 4197 C C . GLN B 1 32 ? 18.938 4.957 4.34 1 70.94 32 GLN B C 1
ATOM 4199 O O . GLN B 1 32 ? 18.641 6.109 4.668 1 70.94 32 GLN B O 1
ATOM 4204 N N . LEU B 1 33 ? 19.062 4.527 3.158 1 74.12 33 LEU B N 1
ATOM 4205 C CA . LEU B 1 33 ? 18.688 5.398 2.047 1 74.12 33 LEU B CA 1
ATOM 4206 C C . LEU B 1 33 ? 17.188 5.469 1.892 1 74.12 33 LEU B C 1
ATOM 4208 O O . LEU B 1 33 ? 16.5 4.441 1.935 1 74.12 33 LEU B O 1
ATOM 4212 N N . HIS B 1 34 ? 16.719 6.621 1.938 1 77.5 34 HIS B N 1
ATOM 4213 C CA . HIS B 1 34 ? 15.297 6.844 1.695 1 77.5 34 HIS B CA 1
ATOM 4214 C C . HIS B 1 34 ? 15.086 7.762 0.496 1 77.5 34 HIS B C 1
ATOM 4216 O O . HIS B 1 34 ? 15.867 8.688 0.266 1 77.5 34 HIS B O 1
ATOM 4222 N N . TYR B 1 35 ? 14.055 7.512 -0.201 1 75.19 35 TYR B N 1
ATOM 4223 C CA . TYR B 1 35 ? 13.742 8.281 -1.398 1 75.19 35 TYR B CA 1
ATOM 4224 C C . TYR B 1 35 ? 12.711 9.359 -1.098 1 75.19 35 TYR B C 1
ATOM 4226 O O . TYR B 1 35 ? 11.719 9.109 -0.412 1 75.19 35 TYR B O 1
ATOM 4234 N N . PHE B 1 36 ? 13 10.516 -1.568 1 69.62 36 PHE B N 1
ATOM 4235 C CA . PHE B 1 36 ? 12.07 11.641 -1.54 1 69.62 36 PHE B CA 1
ATOM 4236 C C . PHE B 1 36 ? 11.828 12.172 -2.947 1 69.62 36 PHE B C 1
ATOM 4238 O O . PHE B 1 36 ? 12.758 12.609 -3.623 1 69.62 36 PHE B O 1
ATOM 4245 N N . GLY B 1 37 ? 10.617 12.195 -3.359 1 70.19 37 GLY B N 1
ATOM 4246 C CA . GLY B 1 37 ? 10.266 12.719 -4.668 1 70.19 37 GLY B CA 1
ATOM 4247 C C . GLY B 1 37 ? 10.352 14.234 -4.742 1 70.19 37 GLY B C 1
ATOM 4248 O O . GLY B 1 37 ? 10.445 14.906 -3.717 1 70.19 37 GLY B O 1
ATOM 4249 N N . SER B 1 38 ? 10.289 14.727 -5.867 1 69.56 38 SER B N 1
ATOM 4250 C CA . SER B 1 38 ? 10.508 16.156 -6.102 1 69.56 38 SER B CA 1
ATOM 4251 C C . SER B 1 38 ? 9.359 16.984 -5.535 1 69.56 38 SER B C 1
ATOM 4253 O O . SER B 1 38 ? 9.508 18.188 -5.32 1 69.56 38 SER B O 1
ATOM 4255 N N . GLN B 1 39 ? 8.344 16.344 -5.367 1 73 39 GLN B N 1
ATOM 4256 C CA . GLN B 1 39 ? 7.203 17.047 -4.789 1 73 39 GLN B CA 1
ATOM 4257 C C . GLN B 1 39 ? 7.438 17.344 -3.311 1 73 39 GLN B C 1
ATOM 4259 O O . GLN B 1 39 ? 6.828 18.266 -2.756 1 73 39 GLN B O 1
ATOM 4264 N N . CYS B 1 40 ? 8.266 16.516 -2.744 1 78.31 40 CYS B N 1
ATOM 4265 C CA . CYS B 1 40 ? 8.586 16.672 -1.33 1 78.31 40 CYS B CA 1
ATOM 4266 C C . CYS B 1 40 ? 9.633 17.766 -1.123 1 78.31 40 CYS B C 1
ATOM 4268 O O . CYS B 1 40 ? 10.578 17.875 -1.905 1 78.31 40 CYS B O 1
ATOM 4270 N N . ASN B 1 41 ? 9.5 18.516 -0.08 1 75.25 41 ASN B N 1
ATOM 4271 C CA . ASN B 1 41 ? 10.445 19.594 0.208 1 75.25 41 ASN B CA 1
ATOM 4272 C C . ASN B 1 41 ? 11.812 19.047 0.601 1 75.25 41 ASN B C 1
ATOM 4274 O O . ASN B 1 41 ? 12.836 19.703 0.406 1 75.25 41 ASN B O 1
ATOM 4278 N N . PHE B 1 42 ? 11.844 17.875 1.064 1 70.81 42 PHE B N 1
ATOM 4279 C CA . PHE B 1 42 ? 13.102 17.328 1.561 1 70.81 42 PHE B CA 1
ATOM 4280 C C . PHE B 1 42 ? 14 16.891 0.405 1 70.81 42 PHE B C 1
ATOM 4282 O O . PHE B 1 42 ? 15.188 16.641 0.598 1 70.81 42 PHE B O 1
ATOM 4289 N N . HIS B 1 43 ? 13.383 16.859 -0.738 1 70.81 43 HIS B N 1
ATOM 4290 C CA . HIS B 1 43 ? 14.188 16.531 -1.911 1 70.81 43 HIS B CA 1
ATOM 4291 C C . HIS B 1 43 ? 15.219 17.625 -2.182 1 70.81 43 HIS B C 1
ATOM 4293 O O . HIS B 1 43 ? 16.234 17.391 -2.848 1 70.81 43 HIS B O 1
ATOM 4299 N N . LEU B 1 44 ? 15 18.766 -1.625 1 69.56 44 LEU B N 1
ATOM 4300 C CA . LEU B 1 44 ? 15.867 19.922 -1.86 1 69.56 44 LEU B CA 1
ATOM 4301 C C . LEU B 1 44 ? 17.141 19.828 -1.034 1 69.56 44 LEU B C 1
ATOM 4303 O O . LEU B 1 44 ? 18.109 20.531 -1.296 1 69.56 44 LEU B O 1
ATOM 4307 N N . LEU B 1 45 ? 17.078 18.844 -0.055 1 71.38 45 LEU B N 1
ATOM 4308 C CA . LEU B 1 45 ? 18.203 18.766 0.88 1 71.38 45 LEU B CA 1
ATOM 4309 C C . LEU B 1 45 ? 19.297 17.844 0.332 1 71.38 45 LEU B C 1
ATOM 4311 O O . LEU B 1 45 ? 19 16.812 -0.275 1 71.38 45 LEU B O 1
ATOM 4315 N N . HIS B 1 46 ? 20.5 18.578 0.352 1 63.78 46 HIS B N 1
ATOM 4316 C CA . HIS B 1 46 ? 21.656 17.781 -0.013 1 63.78 46 HIS B CA 1
ATOM 4317 C C . HIS B 1 46 ? 22.375 17.25 1.226 1 63.78 46 HIS B C 1
ATOM 4319 O O . HIS B 1 46 ? 22.734 18.031 2.119 1 63.78 46 HIS B O 1
ATOM 4325 N N . GLY B 1 47 ? 22.375 16.141 1.382 1 59 47 GLY B N 1
ATOM 4326 C CA . GLY B 1 47 ? 23.172 15.555 2.445 1 59 47 GLY B CA 1
ATOM 4327 C C . GLY B 1 47 ? 22.359 15.078 3.625 1 59 47 GLY B C 1
ATOM 4328 O O . GLY B 1 47 ? 21.125 15.055 3.562 1 59 47 GLY B O 1
ATOM 4329 N N . SER B 1 48 ? 23.172 14.539 4.613 1 56.84 48 SER B N 1
ATOM 4330 C CA . SER B 1 48 ? 22.562 13.938 5.793 1 56.84 48 SER B CA 1
ATOM 4331 C C . SER B 1 48 ? 22.094 15 6.781 1 56.84 48 SER B C 1
ATOM 4333 O O . SER B 1 48 ? 22.781 16 6.992 1 56.84 48 SER B O 1
ATOM 4335 N N . LEU B 1 49 ? 20.859 15.344 6.812 1 56.41 49 LEU B N 1
ATOM 4336 C CA . LEU B 1 49 ? 20.406 16.281 7.836 1 56.41 49 LEU B CA 1
ATOM 4337 C C . LEU B 1 49 ? 20.844 15.836 9.219 1 56.41 49 LEU B C 1
ATOM 4339 O O . LEU B 1 49 ? 20.547 16.484 10.219 1 56.41 49 LEU B O 1
ATOM 4343 N N . GLY B 1 50 ? 22.047 15.117 9.273 1 47.41 50 GLY B N 1
ATOM 4344 C CA . GLY B 1 50 ? 22.844 14.805 10.453 1 47.41 50 GLY B CA 1
ATOM 4345 C C . GLY B 1 50 ? 22.141 13.891 11.43 1 47.41 50 GLY B C 1
ATOM 4346 O O . GLY B 1 50 ? 22.688 13.531 12.469 1 47.41 50 GLY B O 1
ATOM 4347 N N . TYR B 1 51 ? 20.797 14.094 11.82 1 47.56 51 TYR B N 1
ATOM 4348 C CA . TYR B 1 51 ? 20.375 13.641 13.141 1 47.56 51 TYR B CA 1
ATOM 4349 C C . TYR B 1 51 ? 20.406 12.117 13.234 1 47.56 51 TYR B C 1
ATOM 4351 O O . TYR B 1 51 ? 20.172 11.43 12.242 1 47.56 51 TYR B O 1
ATOM 4359 N N . VAL B 1 52 ? 20.984 11.445 14.414 1 46 52 VAL B N 1
ATOM 4360 C CA . VAL B 1 52 ? 21.391 10.227 15.109 1 46 52 VAL B CA 1
ATOM 4361 C C . VAL B 1 52 ? 20.266 9.203 15.062 1 46 52 VAL B C 1
ATOM 4363 O O . VAL B 1 52 ? 20.5 8.016 14.797 1 46 52 VAL B O 1
ATOM 4366 N N . THR B 1 53 ? 19.203 9.367 16.047 1 47.53 53 THR B N 1
ATOM 4367 C CA . THR B 1 53 ? 18.734 8.453 17.078 1 47.53 53 THR B CA 1
ATOM 4368 C C . THR B 1 53 ? 17.891 7.34 16.484 1 47.53 53 THR B C 1
ATOM 4370 O O . THR B 1 53 ? 17.234 6.586 17.203 1 47.53 53 THR B O 1
ATOM 4373 N N . MET B 1 54 ? 17.688 7.312 15.211 1 54.19 54 MET B N 1
ATOM 4374 C CA . MET B 1 54 ? 16.703 6.277 14.898 1 54.19 54 MET B CA 1
ATOM 4375 C C . MET B 1 54 ? 17.312 4.887 15.062 1 54.19 54 MET B C 1
ATOM 4377 O O . MET B 1 54 ? 18.531 4.723 14.984 1 54.19 54 MET B O 1
ATOM 4381 N N . GLU B 1 55 ? 16.531 4.125 15.648 1 62.78 55 GLU B N 1
ATOM 4382 C CA . GLU B 1 55 ? 16.969 2.748 15.852 1 62.78 55 GLU B CA 1
ATOM 4383 C C . GLU B 1 55 ? 17.562 2.162 14.578 1 62.78 55 GLU B C 1
ATOM 4385 O O . GLU B 1 55 ? 16.969 2.27 13.5 1 62.78 55 GLU B O 1
ATOM 4390 N N . SER B 1 56 ? 18.719 1.8 14.656 1 77.75 56 SER B N 1
ATOM 4391 C CA . SER B 1 56 ? 19.484 1.2 13.562 1 77.75 56 SER B CA 1
ATOM 4392 C C . SER B 1 56 ? 18.875 -0.134 13.141 1 77.75 56 SER B C 1
ATOM 4394 O O . SER B 1 56 ? 18.109 -0.746 13.891 1 77.75 56 SER B O 1
ATOM 4396 N N . THR B 1 57 ? 18.969 -0.49 11.984 1 82.88 57 THR B N 1
ATOM 4397 C CA . THR B 1 57 ? 18.562 -1.78 11.445 1 82.88 57 THR B CA 1
ATOM 4398 C C . THR B 1 57 ? 19 -2.918 12.359 1 82.88 57 THR B C 1
ATOM 4400 O O . THR B 1 57 ? 18.234 -3.838 12.641 1 82.88 57 THR B O 1
ATOM 4403 N N . VAL B 1 58 ? 20.172 -2.795 12.891 1 85.38 58 VAL B N 1
ATOM 4404 C CA . VAL B 1 58 ? 20.734 -3.838 13.742 1 85.38 58 VAL B CA 1
ATOM 4405 C C . VAL B 1 58 ? 19.969 -3.885 15.062 1 85.38 58 VAL B C 1
ATOM 4407 O O . VAL B 1 58 ? 19.672 -4.965 15.586 1 85.38 58 VAL B O 1
ATOM 4410 N N . SER B 1 59 ? 19.688 -2.705 15.555 1 87.94 59 SER B N 1
ATOM 4411 C CA . SER B 1 59 ? 18.922 -2.639 16.797 1 87.94 59 SER B CA 1
ATOM 4412 C C . SER B 1 59 ? 17.531 -3.248 16.625 1 87.94 59 SER B C 1
ATOM 4414 O O . SER B 1 59 ? 17.047 -3.963 17.5 1 87.94 59 SER B O 1
ATOM 4416 N N . MET B 1 60 ? 16.891 -2.998 15.523 1 91.31 60 MET B N 1
ATOM 4417 C CA . MET B 1 60 ? 15.555 -3.537 15.258 1 91.31 60 MET B CA 1
ATOM 4418 C C . MET B 1 60 ? 15.602 -5.055 15.117 1 91.31 60 MET B C 1
ATOM 4420 O O . MET B 1 60 ? 14.688 -5.75 15.57 1 91.31 60 MET B O 1
ATOM 4424 N N . GLN B 1 61 ? 16.672 -5.574 14.508 1 91.38 61 GLN B N 1
ATOM 4425 C CA . GLN B 1 61 ? 16.844 -7.02 14.375 1 91.38 61 GLN B CA 1
ATOM 4426 C C . GLN B 1 61 ? 16.984 -7.68 15.742 1 91.38 61 GLN B C 1
ATOM 4428 O O . GLN B 1 61 ? 16.375 -8.719 16.016 1 91.38 61 GLN B O 1
ATOM 4433 N N . ARG B 1 62 ? 17.766 -7.031 16.594 1 92.88 62 ARG B N 1
ATOM 4434 C CA . ARG B 1 62 ? 18 -7.562 17.938 1 92.88 62 ARG B CA 1
ATOM 4435 C C . ARG B 1 62 ? 16.703 -7.555 18.75 1 92.88 62 ARG B C 1
ATOM 4437 O O . ARG B 1 62 ? 16.406 -8.516 19.453 1 92.88 62 ARG B O 1
ATOM 4444 N N . GLN B 1 63 ? 15.992 -6.477 18.609 1 94.19 63 GLN B N 1
ATOM 4445 C CA . GLN B 1 63 ? 14.727 -6.371 19.344 1 94.19 63 GLN B CA 1
ATOM 4446 C C . GLN B 1 63 ? 13.719 -7.402 18.828 1 94.19 63 GLN B C 1
ATOM 4448 O O . GLN B 1 63 ? 12.953 -7.969 19.609 1 94.19 63 GLN B O 1
ATOM 4453 N N . GLY B 1 64 ? 13.719 -7.582 17.516 1 95.62 64 GLY B N 1
ATOM 4454 C CA . GLY B 1 64 ? 12.852 -8.602 16.953 1 95.62 64 GLY B CA 1
ATOM 4455 C C . GLY B 1 64 ? 13.156 -9.992 17.453 1 95.62 64 GLY B C 1
ATOM 4456 O O . GLY B 1 64 ? 12.242 -10.734 17.844 1 95.62 64 GLY B O 1
ATOM 4457 N N . LEU B 1 65 ? 14.43 -10.336 17.5 1 95.31 65 LEU B N 1
ATOM 4458 C CA . LEU B 1 65 ? 14.836 -11.641 17.984 1 95.31 65 LEU B CA 1
ATOM 4459 C C . LEU B 1 65 ? 14.492 -11.805 19.469 1 95.31 65 LEU B C 1
ATOM 4461 O O . LEU B 1 65 ? 14.047 -12.875 19.891 1 95.31 65 LEU B O 1
ATOM 4465 N N . ALA B 1 66 ? 14.695 -10.727 20.203 1 96.44 66 ALA B N 1
ATOM 4466 C CA . ALA B 1 66 ? 14.359 -10.75 21.625 1 96.44 66 ALA B CA 1
ATOM 4467 C C . ALA B 1 66 ? 12.859 -10.953 21.828 1 96.44 66 ALA B C 1
ATOM 4469 O O . ALA B 1 66 ? 12.438 -11.68 22.734 1 96.44 66 ALA B O 1
ATOM 4470 N N . ALA B 1 67 ? 12.055 -10.289 21.031 1 96.62 67 ALA B N 1
ATOM 4471 C CA . ALA B 1 67 ? 10.602 -10.406 21.125 1 96.62 67 ALA B CA 1
ATOM 4472 C C . ALA B 1 67 ? 10.148 -11.82 20.781 1 96.62 67 ALA B C 1
ATOM 4474 O O . ALA B 1 67 ? 9.25 -12.367 21.438 1 96.62 67 ALA B O 1
ATOM 4475 N N . VAL B 1 68 ? 10.758 -12.383 19.75 1 97.06 68 VAL B N 1
ATOM 4476 C CA . VAL B 1 68 ? 10.445 -13.758 19.359 1 97.06 68 VAL B CA 1
ATOM 4477 C C . VAL B 1 68 ? 10.695 -14.695 20.531 1 97.06 68 VAL B C 1
ATOM 4479 O O . VAL B 1 68 ? 9.875 -15.562 20.828 1 97.06 68 VAL B O 1
ATOM 4482 N N . GLY B 1 69 ? 11.852 -14.547 21.188 1 96.25 69 GLY B N 1
ATOM 4483 C CA . GLY B 1 69 ? 12.18 -15.352 22.359 1 96.25 69 GLY B CA 1
ATOM 4484 C C . GLY B 1 69 ? 11.203 -15.156 23.516 1 96.25 69 GLY B C 1
ATOM 4485 O O . GLY B 1 69 ? 10.766 -16.125 24.141 1 96.25 69 GLY B O 1
ATOM 4486 N N . CYS B 1 70 ? 10.875 -13.938 23.766 1 95.56 70 CYS B N 1
ATOM 4487 C CA . CYS B 1 70 ? 9.977 -13.602 24.875 1 95.56 70 CYS B CA 1
ATOM 4488 C C . CYS B 1 70 ? 8.602 -14.219 24.656 1 95.56 70 CYS B C 1
ATOM 4490 O O . CYS B 1 70 ? 7.965 -14.664 25.609 1 95.56 70 CYS B O 1
ATOM 4492 N N . LEU B 1 71 ? 8.125 -14.273 23.422 1 96.12 71 LEU B N 1
ATOM 4493 C CA . LEU B 1 71 ? 6.789 -14.766 23.109 1 96.12 71 LEU B CA 1
ATOM 4494 C C . LEU B 1 71 ? 6.801 -16.281 22.922 1 96.12 71 LEU B C 1
ATOM 4496 O O . LEU B 1 71 ? 5.75 -16.891 22.703 1 96.12 71 LEU B O 1
ATOM 4500 N N . GLY B 1 72 ? 7.98 -16.906 22.938 1 94.75 72 GLY B N 1
ATOM 4501 C CA . GLY B 1 72 ? 8.109 -18.344 22.797 1 94.75 72 GLY B CA 1
ATOM 4502 C C . GLY B 1 72 ? 7.848 -18.844 21.391 1 94.75 72 GLY B C 1
ATOM 4503 O O . GLY B 1 72 ? 7.27 -19.922 21.203 1 94.75 72 GLY B O 1
ATOM 4504 N N . LYS B 1 73 ? 8.172 -18 20.406 1 94.12 73 LYS B N 1
ATOM 4505 C CA . LYS B 1 73 ? 7.879 -18.344 19.016 1 94.12 73 LYS B CA 1
ATOM 4506 C C . LYS B 1 73 ? 9.156 -18.672 18.25 1 94.12 73 LYS B C 1
ATOM 4508 O O . LYS B 1 73 ? 9.141 -18.75 17.016 1 94.12 73 LYS B O 1
ATOM 4513 N N . ASP B 1 74 ? 10.258 -18.922 18.969 1 93.62 74 ASP B N 1
ATOM 4514 C CA . ASP B 1 74 ? 11.523 -19.266 18.328 1 93.62 74 ASP B CA 1
ATOM 4515 C C . ASP B 1 74 ? 11.477 -20.688 17.75 1 93.62 74 ASP B C 1
ATOM 4517 O O . ASP B 1 74 ? 11.039 -21.625 18.422 1 93.62 74 ASP B O 1
ATOM 4521 N N . MET B 1 75 ? 11.883 -20.797 16.531 1 92.38 75 MET B N 1
ATOM 4522 C CA . MET B 1 75 ? 11.961 -22.094 15.852 1 92.38 75 MET B CA 1
ATOM 4523 C C . MET B 1 75 ? 13.344 -22.312 15.258 1 92.38 75 MET B C 1
ATOM 4525 O O . MET B 1 75 ? 13.539 -22.156 14.055 1 92.38 75 MET B O 1
ATOM 4529 N N . PRO B 1 76 ? 14.211 -22.781 16.047 1 91.62 76 PRO B N 1
ATOM 4530 C CA . PRO B 1 76 ? 15.555 -23.047 15.516 1 91.62 76 PRO B CA 1
ATOM 4531 C C . PRO B 1 76 ? 15.586 -24.25 14.578 1 91.62 76 PRO B C 1
ATOM 4533 O O . PRO B 1 76 ? 14.883 -25.234 14.805 1 91.62 76 PRO B O 1
ATOM 4536 N N . LEU B 1 77 ? 16.312 -24.141 13.531 1 94.94 77 LEU B N 1
ATOM 4537 C CA . LEU B 1 77 ? 16.484 -25.203 12.555 1 94.94 77 LEU B CA 1
ATOM 4538 C C . LEU B 1 77 ? 17.938 -25.688 12.516 1 94.94 77 LEU B C 1
ATOM 4540 O O . LEU B 1 77 ? 18.859 -24.875 12.648 1 94.94 77 LEU B O 1
ATOM 4544 N N . SER B 1 78 ? 18.109 -27.031 12.344 1 95.5 78 SER B N 1
ATOM 4545 C CA . SER B 1 78 ? 19.453 -27.562 12.125 1 95.5 78 SER B CA 1
ATOM 4546 C C . SER B 1 78 ? 20.047 -27.031 10.828 1 95.5 78 SER B C 1
ATOM 4548 O O . SER B 1 78 ? 19.328 -26.578 9.938 1 95.5 78 SER B O 1
ATOM 4550 N N . THR B 1 79 ? 21.344 -27.078 10.711 1 93.38 79 THR B N 1
ATOM 4551 C CA . THR B 1 79 ? 22.031 -26.625 9.508 1 93.38 79 THR B CA 1
ATOM 4552 C C . THR B 1 79 ? 21.578 -27.438 8.289 1 93.38 79 THR B C 1
ATOM 4554 O O . THR B 1 79 ? 21.422 -26.891 7.199 1 93.38 79 THR B O 1
ATOM 4557 N N . GLU B 1 80 ? 21.359 -28.703 8.555 1 95.5 80 GLU B N 1
ATOM 4558 C CA . GLU B 1 80 ? 20.922 -29.578 7.477 1 95.5 80 GLU B CA 1
ATOM 4559 C C . GLU B 1 80 ? 19.547 -29.172 6.969 1 95.5 80 GLU B C 1
ATOM 4561 O O . GLU B 1 80 ? 19.297 -29.141 5.758 1 95.5 80 GLU B O 1
ATOM 4566 N N . LEU B 1 81 ? 18.672 -28.859 7.855 1 96.12 81 LEU B N 1
ATOM 4567 C CA . LEU B 1 81 ? 17.312 -28.484 7.473 1 96.12 81 LEU B CA 1
ATOM 4568 C C . LEU B 1 81 ? 17.312 -27.109 6.781 1 96.12 81 LEU B C 1
ATOM 4570 O O . LEU B 1 81 ? 16.5 -26.875 5.883 1 96.12 81 LEU B O 1
ATOM 4574 N N . GLN B 1 82 ? 18.188 -26.234 7.262 1 96.31 82 GLN B N 1
ATOM 4575 C CA . GLN B 1 82 ? 18.312 -24.938 6.621 1 96.31 82 GLN B CA 1
ATOM 4576 C C . GLN B 1 82 ? 18.766 -25.062 5.172 1 96.31 82 GLN B C 1
ATOM 4578 O O . GLN B 1 82 ? 18.188 -24.469 4.27 1 96.31 82 GLN B O 1
ATOM 4583 N N . GLU B 1 83 ? 19.766 -25.875 4.988 1 95.31 83 GLU B N 1
ATOM 4584 C CA . GLU B 1 83 ? 20.281 -26.094 3.641 1 95.31 83 GLU B CA 1
ATOM 4585 C C . GLU B 1 83 ? 19.234 -26.766 2.748 1 95.31 83 GLU B C 1
ATOM 4587 O O . GLU B 1 83 ? 19.109 -26.422 1.569 1 95.31 83 GLU B O 1
ATOM 4592 N N . HIS B 1 84 ? 18.578 -27.672 3.355 1 96.12 84 HIS B N 1
ATOM 4593 C CA . HIS B 1 84 ? 17.5 -28.344 2.639 1 96.12 84 HIS B CA 1
ATOM 4594 C C . HIS B 1 84 ? 16.438 -27.359 2.17 1 96.12 84 HIS B C 1
ATOM 4596 O O . HIS B 1 84 ? 16.031 -27.375 1.003 1 96.12 84 HIS B O 1
ATOM 4602 N N . LEU B 1 85 ? 16 -26.469 3.029 1 97.44 85 LEU B N 1
ATOM 4603 C CA . LEU B 1 85 ? 14.977 -25.484 2.709 1 97.44 85 LEU B CA 1
ATOM 4604 C C . LEU B 1 85 ? 15.477 -24.484 1.688 1 97.44 85 LEU B C 1
ATOM 4606 O O . LEU B 1 85 ? 14.734 -24.062 0.796 1 97.44 85 LEU B O 1
ATOM 4610 N N . LEU B 1 86 ? 16.719 -24.078 1.813 1 97 86 LEU B N 1
ATOM 4611 C CA . LEU B 1 86 ? 17.297 -23.156 0.848 1 97 86 LEU B CA 1
ATOM 4612 C C . LEU B 1 86 ? 17.359 -23.781 -0.539 1 97 86 LEU B C 1
ATOM 4614 O O . LEU B 1 86 ? 17.094 -23.125 -1.543 1 97 86 LEU B O 1
ATOM 4618 N N . GLU B 1 87 ? 17.672 -25.031 -0.567 1 95.56 87 GLU B N 1
ATOM 4619 C CA . GLU B 1 87 ? 17.703 -25.734 -1.849 1 95.56 87 GLU B CA 1
ATOM 4620 C C . GLU B 1 87 ? 16.328 -25.75 -2.508 1 95.56 87 GLU B C 1
ATOM 4622 O O . GLU B 1 87 ? 16.203 -25.516 -3.713 1 95.56 87 GLU B O 1
ATOM 4627 N N . LEU B 1 88 ? 15.352 -26.047 -1.728 1 95.62 88 LEU B N 1
ATOM 4628 C CA . LEU B 1 88 ? 13.992 -26.047 -2.24 1 95.62 88 LEU B CA 1
ATOM 4629 C C . LEU B 1 88 ? 13.594 -24.656 -2.732 1 95.62 88 LEU B C 1
ATOM 4631 O O . LEU B 1 88 ? 12.969 -24.531 -3.789 1 95.62 88 LEU B O 1
ATOM 4635 N N . TYR B 1 89 ? 13.945 -23.672 -1.979 1 97 89 TYR B N 1
ATOM 4636 C CA . TYR B 1 89 ? 13.609 -22.297 -2.336 1 97 89 TYR B CA 1
ATOM 4637 C C . TYR B 1 89 ? 14.258 -21.906 -3.654 1 97 89 TYR B C 1
ATOM 4639 O O . TYR B 1 89 ? 13.594 -21.359 -4.543 1 97 89 TYR B O 1
ATOM 4647 N N . TRP B 1 90 ? 15.562 -22.156 -3.799 1 95.81 90 TRP B N 1
ATOM 4648 C CA . TRP B 1 90 ? 16.328 -21.734 -4.977 1 95.81 90 TRP B CA 1
ATOM 4649 C C . TRP B 1 90 ? 15.859 -22.5 -6.215 1 95.81 90 TRP B C 1
ATOM 4651 O O . TRP B 1 90 ? 15.914 -21.984 -7.332 1 95.81 90 TRP B O 1
ATOM 4661 N N . THR B 1 91 ? 15.336 -23.656 -6.004 1 93.69 91 THR B N 1
ATOM 4662 C CA . THR B 1 91 ? 14.977 -24.484 -7.145 1 93.69 91 THR B CA 1
ATOM 4663 C C . THR B 1 91 ? 13.562 -24.188 -7.621 1 93.69 91 THR B C 1
ATOM 4665 O O . THR B 1 91 ? 13.312 -24.094 -8.828 1 93.69 91 THR B O 1
ATOM 4668 N N . TRP B 1 92 ? 12.68 -23.969 -6.668 1 94.06 92 TRP B N 1
ATOM 4669 C CA . TRP B 1 92 ? 11.281 -24.031 -7.078 1 94.06 92 TRP B CA 1
ATOM 4670 C C . TRP B 1 92 ? 10.602 -22.688 -6.891 1 94.06 92 TRP B C 1
ATOM 4672 O O . TRP B 1 92 ? 9.602 -22.391 -7.551 1 94.06 92 TRP B O 1
ATOM 4682 N N . GLN B 1 93 ? 11.086 -21.859 -5.988 1 95.88 93 GLN B N 1
ATOM 4683 C CA . GLN B 1 93 ? 10.359 -20.641 -5.656 1 95.88 93 GLN B CA 1
ATOM 4684 C C . GLN B 1 93 ? 11.008 -19.422 -6.301 1 95.88 93 GLN B C 1
ATOM 4686 O O . GLN B 1 93 ? 10.344 -18.641 -6.984 1 95.88 93 GLN B O 1
ATOM 4691 N N . ASN B 1 94 ? 12.289 -19.25 -6.117 1 95.94 94 ASN B N 1
ATOM 4692 C CA . ASN B 1 94 ? 12.969 -18.016 -6.516 1 95.94 94 ASN B CA 1
ATOM 4693 C C . ASN B 1 94 ? 12.992 -17.859 -8.031 1 95.94 94 ASN B C 1
ATOM 4695 O O . ASN B 1 94 ? 12.953 -16.734 -8.547 1 95.94 94 ASN B O 1
ATOM 4699 N N . PRO B 1 95 ? 13.023 -18.969 -8.836 1 92.94 95 PRO B N 1
ATOM 4700 C CA . PRO B 1 95 ? 13.086 -18.797 -10.289 1 92.94 95 PRO B CA 1
ATOM 4701 C C . PRO B 1 95 ? 11.789 -18.234 -10.867 1 92.94 95 PRO B C 1
ATOM 4703 O O . PRO B 1 95 ? 11.812 -17.547 -11.891 1 92.94 95 PRO B O 1
ATOM 4706 N N . TRP B 1 96 ? 10.742 -18.594 -10.273 1 90.81 96 TRP B N 1
ATOM 4707 C CA . TRP B 1 96 ? 9.477 -18.062 -10.773 1 90.81 96 TRP B CA 1
ATOM 4708 C C . TRP B 1 96 ? 9.25 -16.641 -10.273 1 90.81 96 TRP B C 1
ATOM 4710 O O . TRP B 1 96 ? 8.688 -15.805 -10.984 1 90.81 96 TRP B O 1
ATOM 4720 N N . ASN B 1 97 ? 9.586 -16.391 -9.133 1 94.12 97 ASN B N 1
ATOM 4721 C CA . ASN B 1 97 ? 9.539 -15.055 -8.547 1 94.12 97 ASN B CA 1
ATOM 4722 C C . ASN B 1 97 ? 10.914 -14.602 -8.07 1 94.12 97 ASN B C 1
ATOM 4724 O O . ASN B 1 97 ? 11.195 -14.633 -6.871 1 94.12 97 ASN B O 1
ATOM 4728 N N . TYR B 1 98 ? 11.664 -14.133 -9.047 1 97.38 98 TYR B N 1
ATOM 4729 C CA . TYR B 1 98 ? 13.039 -13.742 -8.773 1 97.38 98 TYR B CA 1
ATOM 4730 C C . TYR B 1 98 ? 13.086 -12.453 -7.965 1 97.38 98 TYR B C 1
ATOM 4732 O O . TYR B 1 98 ? 13.031 -11.352 -8.523 1 97.38 98 TYR B O 1
ATOM 4740 N N . ILE B 1 99 ? 13.219 -12.594 -6.641 1 98.19 99 ILE B N 1
ATOM 4741 C CA . ILE B 1 99 ? 13.133 -11.422 -5.773 1 98.19 99 ILE B CA 1
ATOM 4742 C C . ILE B 1 99 ? 14.367 -11.367 -4.871 1 98.19 99 ILE B C 1
ATOM 4744 O O . ILE B 1 99 ? 14.766 -10.289 -4.422 1 98.19 99 ILE B O 1
ATOM 4748 N N . VAL B 1 100 ? 15.008 -12.523 -4.629 1 97.69 100 VAL B N 1
ATOM 4749 C CA . VAL B 1 100 ? 16.203 -12.578 -3.803 1 97.69 100 VAL B CA 1
ATOM 4750 C C . VAL B 1 100 ? 17.422 -12.891 -4.676 1 97.69 100 VAL B C 1
ATOM 4752 O O . VAL B 1 100 ? 17.453 -13.906 -5.371 1 97.69 100 VAL B O 1
ATOM 4755 N N . HIS B 1 101 ? 18.375 -11.984 -4.668 1 95.5 101 HIS B N 1
ATOM 4756 C CA . HIS B 1 101 ? 19.641 -12.234 -5.34 1 95.5 101 HIS B CA 1
ATOM 4757 C C . HIS B 1 101 ? 20.422 -13.344 -4.648 1 95.5 101 HIS B C 1
ATOM 4759 O O . HIS B 1 101 ? 21.016 -13.133 -3.59 1 95.5 101 HIS B O 1
ATOM 4765 N N . LYS B 1 102 ? 20.516 -14.484 -5.277 1 94.44 102 LYS B N 1
ATOM 4766 C CA . LYS B 1 102 ? 21.047 -15.688 -4.648 1 94.44 102 LYS B CA 1
ATOM 4767 C C . LYS B 1 102 ? 22.5 -15.492 -4.219 1 94.44 102 LYS B C 1
ATOM 4769 O O . LYS B 1 102 ? 22.891 -15.883 -3.113 1 94.44 102 LYS B O 1
ATOM 4774 N N . GLY B 1 103 ? 23.297 -14.898 -5.094 1 91.94 103 GLY B N 1
ATOM 4775 C CA . GLY B 1 103 ? 24.703 -14.703 -4.785 1 91.94 103 GLY B CA 1
ATOM 4776 C C . GLY B 1 103 ? 24.938 -13.867 -3.541 1 91.94 103 GLY B C 1
ATOM 4777 O O . GLY B 1 103 ? 25.672 -14.266 -2.645 1 91.94 103 GLY B O 1
ATOM 4778 N N . ALA B 1 104 ? 24.297 -12.711 -3.5 1 92.06 104 ALA B N 1
ATOM 4779 C CA . ALA B 1 104 ? 24.453 -11.812 -2.361 1 92.06 104 ALA B CA 1
ATOM 4780 C C . ALA B 1 104 ? 23.922 -12.453 -1.08 1 92.06 104 ALA B C 1
ATOM 4782 O O . ALA B 1 104 ? 24.547 -12.344 -0.022 1 92.06 104 ALA B O 1
ATOM 4783 N N . PHE B 1 105 ? 22.828 -13.164 -1.108 1 95.06 105 PHE B N 1
ATOM 4784 C CA . PHE B 1 105 ? 22.234 -13.836 0.041 1 95.06 105 PHE B CA 1
ATOM 4785 C C . PHE B 1 105 ? 23.141 -14.953 0.543 1 95.06 105 PHE B C 1
ATOM 4787 O O . PHE B 1 105 ? 23.375 -15.07 1.746 1 95.06 105 PHE B O 1
ATOM 4794 N N . SER B 1 106 ? 23.609 -15.773 -0.399 1 93.44 106 SER B N 1
ATOM 4795 C CA . SER B 1 106 ? 24.406 -16.938 -0.032 1 93.44 106 SER B CA 1
ATOM 4796 C C . SER B 1 106 ? 25.703 -16.531 0.642 1 93.44 106 SER B C 1
ATOM 4798 O O . SER B 1 106 ? 26.156 -17.156 1.602 1 93.44 106 SER B O 1
ATOM 4800 N N . ARG B 1 107 ? 26.312 -15.492 0.168 1 91.19 107 ARG B N 1
ATOM 4801 C CA . ARG B 1 107 ? 27.531 -14.984 0.798 1 91.19 107 ARG B CA 1
ATOM 4802 C C . ARG B 1 107 ? 27.25 -14.523 2.229 1 91.19 107 ARG B C 1
ATOM 4804 O O . ARG B 1 107 ? 28.031 -14.836 3.141 1 91.19 107 ARG B O 1
ATOM 4811 N N . ALA B 1 108 ? 26.141 -13.773 2.359 1 90.5 108 ALA B N 1
ATOM 4812 C CA . ALA B 1 108 ? 25.766 -13.297 3.688 1 90.5 108 ALA B CA 1
ATOM 4813 C C . ALA B 1 108 ? 25.391 -14.453 4.605 1 90.5 108 ALA B C 1
ATOM 4815 O O . ALA B 1 108 ? 25.766 -14.469 5.781 1 90.5 108 ALA B O 1
ATOM 4816 N N . PHE B 1 109 ? 24.734 -15.508 4.207 1 93.38 109 PHE B N 1
ATOM 4817 C CA . PHE B 1 109 ? 24.281 -16.656 4.973 1 93.38 109 PHE B CA 1
ATOM 4818 C C . PHE B 1 109 ? 25.469 -17.484 5.457 1 93.38 109 PHE B C 1
ATOM 4820 O O . PHE B 1 109 ? 25.516 -17.891 6.617 1 93.38 109 PHE B O 1
ATOM 4827 N N . HIS B 1 110 ? 26.344 -17.672 4.617 1 90.06 110 HIS B N 1
ATOM 4828 C CA . HIS B 1 110 ? 27.469 -18.531 4.945 1 90.06 110 HIS B CA 1
ATOM 4829 C C . HIS B 1 110 ? 28.469 -17.828 5.852 1 90.06 110 HIS B C 1
ATOM 4831 O O . HIS B 1 110 ? 29.266 -18.469 6.523 1 90.06 110 HIS B O 1
ATOM 4837 N N . SER B 1 111 ? 28.406 -16.5 5.828 1 85.38 111 SER B N 1
ATOM 4838 C CA . SER B 1 111 ? 29.266 -15.766 6.754 1 85.38 111 SER B CA 1
ATOM 4839 C C . SER B 1 111 ? 28.734 -15.844 8.18 1 85.38 111 SER B C 1
ATOM 4841 O O . SER B 1 111 ? 29.453 -15.531 9.133 1 85.38 111 SER B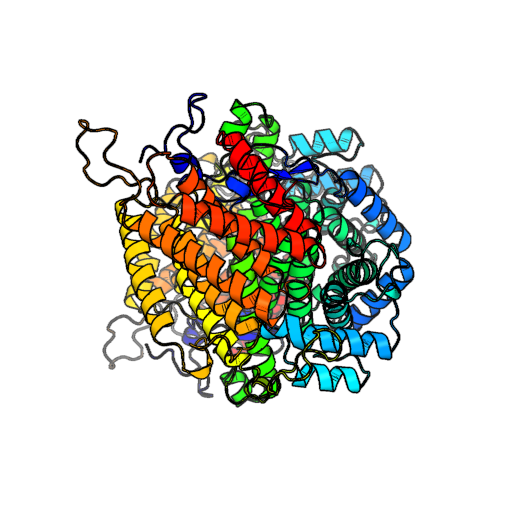 O 1
ATOM 4843 N N . ARG B 1 112 ? 27.578 -16.391 8.352 1 73.94 112 ARG B N 1
ATOM 4844 C CA . ARG B 1 112 ? 26.906 -16.641 9.625 1 73.94 112 ARG B CA 1
ATOM 4845 C C . ARG B 1 112 ? 26.688 -15.328 10.383 1 73.94 112 ARG B C 1
ATOM 4847 O O . ARG B 1 112 ? 26.688 -15.312 11.617 1 73.94 112 ARG B O 1
ATOM 4854 N N . THR B 1 113 ? 26.844 -14.281 9.742 1 70.56 113 THR B N 1
ATOM 4855 C CA . THR B 1 113 ? 26.5 -12.984 10.32 1 70.56 113 THR B CA 1
ATOM 4856 C C . THR B 1 113 ? 25.312 -12.359 9.594 1 70.56 113 THR B C 1
ATOM 4858 O O . THR B 1 113 ? 25.281 -12.344 8.359 1 70.56 113 THR B O 1
ATOM 4861 N N . TYR B 1 114 ? 24.266 -12.312 10.414 1 72.75 114 TYR B N 1
ATOM 4862 C CA . TYR B 1 114 ? 23.188 -11.555 9.797 1 72.75 114 TYR B CA 1
ATOM 4863 C C . TYR B 1 114 ? 23.688 -10.211 9.273 1 72.75 114 TYR B C 1
ATOM 4865 O O . TYR B 1 114 ? 24.516 -9.562 9.914 1 72.75 114 TYR B O 1
ATOM 4873 N N . GLY B 1 115 ? 23.359 -9.992 7.996 1 75.75 115 GLY B N 1
ATOM 4874 C CA . GLY B 1 115 ? 23.812 -8.758 7.379 1 75.75 115 GLY B CA 1
ATOM 4875 C C . GLY B 1 115 ? 22.75 -8.109 6.512 1 75.75 115 GLY B C 1
ATOM 4876 O O . GLY B 1 115 ? 21.562 -8.305 6.734 1 75.75 115 GLY B O 1
ATOM 4877 N N . ARG B 1 116 ? 23.219 -7.371 5.656 1 82.31 116 ARG B N 1
ATOM 4878 C CA . ARG B 1 116 ? 22.406 -6.523 4.789 1 82.31 116 ARG B CA 1
ATOM 4879 C C . ARG B 1 116 ? 21.547 -7.363 3.844 1 82.31 116 ARG B C 1
ATOM 4881 O O . ARG B 1 116 ? 20.422 -6.98 3.512 1 82.31 116 ARG B O 1
ATOM 4888 N N . TYR B 1 117 ? 22.062 -8.57 3.502 1 90.38 117 TYR B N 1
ATOM 4889 C CA . TYR B 1 117 ? 21.391 -9.344 2.461 1 90.38 117 TYR B CA 1
ATOM 4890 C C . TYR B 1 117 ? 20.781 -10.625 3.033 1 90.38 117 TYR B C 1
ATOM 4892 O O . TYR B 1 117 ? 20.141 -11.391 2.311 1 90.38 117 TYR B O 1
ATOM 4900 N N . CYS B 1 118 ? 20.984 -10.852 4.281 1 94.06 118 CYS B N 1
ATOM 4901 C CA . CYS B 1 118 ? 20.406 -12 4.98 1 94.06 118 CYS B CA 1
ATOM 4902 C C . CYS B 1 118 ? 20.016 -11.625 6.406 1 94.06 118 CYS B C 1
ATOM 4904 O O . CYS B 1 118 ? 20.797 -11.797 7.336 1 94.06 118 CYS B O 1
ATOM 4906 N N . THR B 1 119 ? 18.844 -11.203 6.613 1 95.12 119 THR B N 1
ATOM 4907 C CA . THR B 1 119 ? 18.344 -10.797 7.918 1 95.12 119 THR B CA 1
ATOM 4908 C C . THR B 1 119 ? 17.516 -11.914 8.539 1 95.12 119 THR B C 1
ATOM 4910 O O . THR B 1 119 ? 17.078 -12.836 7.852 1 95.12 119 THR B O 1
ATOM 4913 N N . PRO B 1 120 ? 17.281 -11.852 9.828 1 95.06 120 PRO B N 1
ATOM 4914 C CA . PRO B 1 120 ? 16.453 -12.875 10.469 1 95.06 120 PRO B CA 1
ATOM 4915 C C . PRO B 1 120 ? 15.062 -12.977 9.844 1 95.06 120 PRO B C 1
ATOM 4917 O O . PRO B 1 120 ? 14.539 -14.078 9.656 1 95.06 120 PRO B O 1
ATOM 4920 N N . SER B 1 121 ? 14.5 -11.844 9.555 1 97 121 SER B N 1
ATOM 4921 C CA . SER B 1 121 ? 13.156 -11.875 8.977 1 97 121 SER B CA 1
ATOM 4922 C C . SER B 1 121 ? 13.156 -12.523 7.598 1 97 121 SER B C 1
ATOM 4924 O O . SER B 1 121 ? 12.273 -13.32 7.277 1 97 121 SER B O 1
ATOM 4926 N N . LEU B 1 122 ? 14.148 -12.164 6.754 1 97.88 122 LEU B N 1
ATOM 4927 C CA . LEU B 1 122 ? 14.211 -12.734 5.414 1 97.88 122 LEU B CA 1
ATOM 4928 C C . LEU B 1 122 ? 14.438 -14.242 5.48 1 97.88 122 LEU B C 1
ATOM 4930 O O . LEU B 1 122 ? 13.789 -15.008 4.758 1 97.88 122 LEU B O 1
ATOM 4934 N N . LEU B 1 123 ? 15.367 -14.625 6.328 1 96.81 123 LEU B N 1
ATOM 4935 C CA . LEU B 1 123 ? 15.656 -16.047 6.48 1 96.81 123 LEU B CA 1
ATOM 4936 C C . LEU B 1 123 ? 14.414 -16.812 6.93 1 96.81 123 LEU B C 1
ATOM 4938 O O . LEU B 1 123 ? 14.086 -17.859 6.379 1 96.81 123 LEU B O 1
ATOM 4942 N N . SER B 1 124 ? 13.75 -16.266 7.926 1 97.88 124 SER B N 1
ATOM 4943 C CA . SER B 1 124 ? 12.531 -16.906 8.43 1 97.88 124 SER B CA 1
ATOM 4944 C C . SER B 1 124 ? 11.445 -16.953 7.355 1 97.88 124 SER B C 1
ATOM 4946 O O . SER B 1 124 ? 10.695 -17.922 7.266 1 97.88 124 SER B O 1
ATOM 4948 N N . ALA B 1 125 ? 11.32 -15.883 6.582 1 98.5 125 ALA B N 1
ATOM 4949 C CA . ALA B 1 125 ? 10.336 -15.836 5.508 1 98.5 125 ALA B CA 1
ATOM 4950 C C . ALA B 1 125 ? 10.617 -16.891 4.449 1 98.5 125 ALA B C 1
ATOM 4952 O O . ALA B 1 125 ? 9.703 -17.578 3.99 1 98.5 125 ALA B O 1
ATOM 4953 N N . ILE B 1 126 ? 11.891 -16.984 4.059 1 98.5 126 ILE B N 1
ATOM 4954 C CA . ILE B 1 126 ? 12.297 -17.969 3.068 1 98.5 126 ILE B CA 1
ATOM 4955 C C . ILE B 1 126 ? 11.984 -19.375 3.586 1 98.5 126 ILE B C 1
ATOM 4957 O O . ILE B 1 126 ? 11.406 -20.188 2.865 1 98.5 126 ILE B O 1
ATOM 4961 N N . PHE B 1 127 ? 12.305 -19.625 4.832 1 98.56 127 PHE B N 1
ATOM 4962 C CA . PHE B 1 127 ? 12.094 -20.938 5.406 1 98.56 127 PHE B CA 1
ATOM 4963 C C . PHE B 1 127 ? 10.602 -21.25 5.523 1 98.56 127 PHE B C 1
ATOM 4965 O O . PHE B 1 127 ? 10.164 -22.359 5.25 1 98.56 127 PHE B O 1
ATOM 4972 N N . ALA B 1 128 ? 9.859 -20.25 5.949 1 98.31 128 ALA B N 1
ATOM 4973 C CA . ALA B 1 128 ? 8.414 -20.453 6.082 1 98.31 128 ALA B CA 1
ATOM 4974 C C . ALA B 1 128 ? 7.785 -20.828 4.746 1 98.31 128 ALA B C 1
ATOM 4976 O O . ALA B 1 128 ? 6.926 -21.719 4.691 1 98.31 128 ALA B O 1
ATOM 4977 N N . LEU B 1 129 ? 8.18 -20.203 3.695 1 97.81 129 LEU B N 1
ATOM 4978 C CA . LEU B 1 129 ? 7.629 -20.469 2.371 1 97.81 129 LEU B CA 1
ATOM 4979 C C . LEU B 1 129 ? 8.148 -21.781 1.818 1 97.81 129 LEU B C 1
ATOM 4981 O O . LEU B 1 129 ? 7.379 -22.594 1.295 1 97.81 129 LEU B O 1
ATOM 4985 N N . ALA B 1 130 ? 9.469 -22.016 1.985 1 97.5 130 ALA B N 1
ATOM 4986 C CA . ALA B 1 130 ? 10.102 -23.219 1.451 1 97.5 130 ALA B CA 1
ATOM 4987 C C . ALA B 1 130 ? 9.578 -24.469 2.156 1 97.5 130 ALA B C 1
ATOM 4989 O O . ALA B 1 130 ? 9.547 -25.562 1.568 1 97.5 130 ALA B O 1
ATOM 4990 N N . ALA B 1 131 ? 9.156 -24.328 3.375 1 97.31 131 ALA B N 1
ATOM 4991 C CA . ALA B 1 131 ? 8.648 -25.469 4.141 1 97.31 131 ALA B CA 1
ATOM 4992 C C . ALA B 1 131 ? 7.434 -26.094 3.451 1 97.31 131 ALA B C 1
ATOM 4994 O O . ALA B 1 131 ? 7.188 -27.297 3.584 1 97.31 131 ALA B O 1
ATOM 4995 N N . ARG B 1 132 ? 6.734 -25.328 2.672 1 95.69 132 ARG B N 1
ATOM 4996 C CA . ARG B 1 132 ? 5.555 -25.844 1.975 1 95.69 132 ARG B CA 1
ATOM 4997 C C . ARG B 1 132 ? 5.949 -26.844 0.893 1 95.69 132 ARG B C 1
ATOM 4999 O O . ARG B 1 132 ? 5.141 -27.672 0.494 1 95.69 132 ARG B O 1
ATOM 5006 N N . TYR B 1 133 ? 7.203 -26.781 0.474 1 94.31 133 TYR B N 1
ATOM 5007 C CA . TYR B 1 133 ? 7.707 -27.688 -0.549 1 94.31 133 TYR B CA 1
ATOM 5008 C C . TYR B 1 133 ? 8.336 -28.922 0.083 1 94.31 133 TYR B C 1
ATOM 5010 O O . TYR B 1 133 ? 8.773 -29.844 -0.623 1 94.31 133 TYR B O 1
ATOM 5018 N N . SER B 1 134 ? 8.398 -28.984 1.42 1 95.06 134 SER B N 1
ATOM 5019 C CA . SER B 1 134 ? 9.125 -30.047 2.104 1 95.06 134 SER B CA 1
ATOM 5020 C C . SER B 1 134 ? 8.172 -31.094 2.676 1 95.06 134 SER B C 1
ATOM 5022 O O . SER B 1 134 ? 7.078 -30.75 3.127 1 95.06 134 SER B O 1
ATOM 5024 N N . ASP B 1 135 ? 8.633 -32.312 2.717 1 93 135 ASP B N 1
ATOM 5025 C CA . ASP B 1 135 ? 7.867 -33.406 3.33 1 93 135 ASP B CA 1
ATOM 5026 C C . ASP B 1 135 ? 8.414 -33.75 4.711 1 93 135 ASP B C 1
ATOM 5028 O O . ASP B 1 135 ? 7.965 -34.719 5.336 1 93 135 ASP B O 1
ATOM 5032 N N . ARG B 1 136 ? 9.359 -32.938 5.145 1 94.25 136 ARG B N 1
ATOM 5033 C CA . ARG B 1 136 ? 9.945 -33.219 6.453 1 94.25 136 ARG B CA 1
ATOM 5034 C C . ARG B 1 136 ? 8.953 -32.906 7.57 1 94.25 136 ARG B C 1
ATOM 5036 O O . ARG B 1 136 ? 8.5 -31.766 7.707 1 94.25 136 ARG B O 1
ATOM 5043 N N . ARG B 1 137 ? 8.758 -33.875 8.43 1 94.12 137 ARG B N 1
ATOM 5044 C CA . ARG B 1 137 ? 7.746 -33.781 9.477 1 94.12 137 ARG B CA 1
ATOM 5045 C C . ARG B 1 137 ? 8.164 -32.781 10.547 1 94.12 137 ARG B C 1
ATOM 5047 O O . ARG B 1 137 ? 7.312 -32.188 11.219 1 94.12 137 ARG B O 1
ATOM 5054 N N . GLU B 1 138 ? 9.469 -32.562 10.695 1 94.44 138 GLU B N 1
ATOM 5055 C CA . GLU B 1 138 ? 10 -31.656 11.711 1 94.44 138 GLU B CA 1
ATOM 5056 C C . GLU B 1 138 ? 9.531 -30.219 11.461 1 94.44 138 GLU B C 1
ATOM 5058 O O . GLU B 1 138 ? 9.539 -29.391 12.383 1 94.44 138 GLU B O 1
ATOM 5063 N N . LEU B 1 139 ? 9.156 -29.938 10.266 1 96.38 139 LEU B N 1
ATOM 5064 C CA . LEU B 1 139 ? 8.789 -28.578 9.883 1 96.38 139 LEU B CA 1
ATOM 5065 C C . LEU B 1 139 ? 7.301 -28.328 10.102 1 96.38 139 LEU B C 1
ATOM 5067 O O . LEU B 1 139 ? 6.82 -27.203 9.93 1 96.38 139 LEU B O 1
ATOM 5071 N N . ARG B 1 140 ? 6.613 -29.359 10.5 1 95.44 140 ARG B N 1
ATOM 5072 C CA . ARG B 1 140 ? 5.164 -29.297 10.664 1 95.44 140 ARG B CA 1
ATOM 5073 C C . ARG B 1 140 ? 4.785 -29.031 12.117 1 95.44 140 ARG B C 1
ATOM 5075 O O . ARG B 1 140 ? 5.395 -29.594 13.031 1 95.44 140 ARG B O 1
ATOM 5082 N N . ALA B 1 141 ? 3.881 -28.109 12.367 1 92.69 141 ALA B N 1
ATOM 5083 C CA . ALA B 1 141 ? 3.367 -27.891 13.719 1 92.69 141 ALA B CA 1
ATOM 5084 C C . ALA B 1 141 ? 2.602 -29.109 14.211 1 92.69 141 ALA B C 1
ATOM 5086 O O . ALA B 1 141 ? 2.664 -29.453 15.398 1 92.69 141 ALA B O 1
ATOM 5087 N N . VAL B 1 142 ? 1.8 -29.672 13.32 1 93.62 142 VAL B N 1
ATOM 5088 C CA . VAL B 1 142 ? 1.162 -30.969 13.523 1 93.62 142 VAL B CA 1
ATOM 5089 C C . VAL B 1 142 ? 1.815 -32 12.625 1 93.62 142 VAL B C 1
ATOM 5091 O O . VAL B 1 142 ? 1.62 -32 11.406 1 93.62 142 VAL B O 1
ATOM 5094 N N . PRO B 1 143 ? 2.457 -32.906 13.125 1 92.25 143 PRO B N 1
ATOM 5095 C CA . PRO B 1 143 ? 3.338 -33.812 12.367 1 92.25 143 PRO B CA 1
ATOM 5096 C C . PRO B 1 143 ? 2.621 -34.5 11.211 1 92.25 143 PRO B C 1
ATOM 5098 O O . PRO B 1 143 ? 3.211 -34.719 10.148 1 92.25 143 PRO B O 1
ATOM 5101 N N . ASN B 1 144 ? 1.396 -34.812 11.312 1 92.25 144 ASN B N 1
ATOM 5102 C CA . ASN B 1 144 ? 0.713 -35.562 10.281 1 92.25 144 ASN B CA 1
ATOM 5103 C C . ASN B 1 144 ? -0.137 -34.688 9.383 1 92.25 144 ASN B C 1
ATOM 5105 O O . ASN B 1 144 ? -0.888 -35.156 8.539 1 92.25 144 ASN B O 1
ATOM 5109 N N . ASP B 1 145 ? 0.022 -33.406 9.531 1 92.62 145 ASP B N 1
ATOM 5110 C CA . ASP B 1 145 ? -0.732 -32.469 8.719 1 92.62 145 ASP B CA 1
ATOM 5111 C C . ASP B 1 145 ? 0.204 -31.562 7.91 1 92.62 145 ASP B C 1
ATOM 5113 O O . ASP B 1 145 ? 0.689 -30.547 8.414 1 92.62 145 ASP B O 1
ATOM 5117 N N . PRO B 1 146 ? 0.361 -31.859 6.668 1 90.38 146 PRO B N 1
ATOM 5118 C CA . PRO B 1 146 ? 1.287 -31.094 5.832 1 90.38 146 PRO B CA 1
ATOM 5119 C C . PRO B 1 146 ? 0.878 -29.625 5.695 1 90.38 146 PRO B C 1
ATOM 5121 O O . PRO B 1 146 ? 1.714 -28.781 5.375 1 90.38 146 PRO B O 1
ATOM 5124 N N . SER B 1 147 ? -0.358 -29.344 5.949 1 90.94 147 SER B N 1
ATOM 5125 C CA . SER B 1 147 ? -0.832 -27.969 5.801 1 90.94 147 SER B CA 1
ATOM 5126 C C . SER B 1 147 ? -0.276 -27.078 6.895 1 90.94 147 SER B C 1
ATOM 5128 O O . SER B 1 147 ? -0.348 -25.844 6.797 1 90.94 147 SER B O 1
ATOM 5130 N N . THR B 1 148 ? 0.394 -27.641 7.863 1 94.06 148 THR B N 1
ATOM 5131 C CA . THR B 1 148 ? 0.917 -26.859 8.969 1 94.06 148 THR B CA 1
ATOM 5132 C C . THR B 1 148 ? 2.414 -26.609 8.805 1 94.06 148 THR B C 1
ATOM 5134 O O . THR B 1 148 ? 3.053 -26.016 9.68 1 94.06 148 THR B O 1
ATOM 5137 N N . ALA B 1 149 ? 2.955 -27.109 7.699 1 96.12 149 ALA B N 1
ATOM 5138 C CA . ALA B 1 149 ? 4.383 -26.938 7.449 1 96.12 149 ALA B CA 1
ATOM 5139 C C . ALA B 1 149 ? 4.754 -25.453 7.402 1 96.12 149 ALA B C 1
ATOM 5141 O O . ALA B 1 149 ? 4.109 -24.672 6.703 1 96.12 149 ALA B O 1
ATOM 5142 N N . GLY B 1 150 ? 5.746 -25.062 8.203 1 96.62 150 GLY B N 1
ATOM 5143 C CA . GLY B 1 150 ? 6.277 -23.719 8.188 1 96.62 150 GLY B CA 1
ATOM 5144 C C . GLY B 1 150 ? 5.492 -22.75 9.062 1 96.62 150 GLY B C 1
ATOM 5145 O O . GLY B 1 150 ? 5.816 -21.562 9.133 1 96.62 150 GLY B O 1
ATOM 5146 N N . TYR B 1 151 ? 4.469 -23.234 9.727 1 95.62 151 TYR B N 1
ATOM 5147 C CA . TYR B 1 151 ? 3.607 -22.375 10.531 1 95.62 151 TYR B CA 1
ATOM 5148 C C . TYR B 1 151 ? 4.41 -21.641 11.594 1 95.62 151 TYR B C 1
ATOM 5150 O O . TYR B 1 151 ? 4.254 -20.422 11.773 1 95.62 151 TYR B O 1
ATOM 5158 N N . ALA B 1 152 ? 5.207 -22.375 12.312 1 96.25 152 ALA B N 1
ATOM 5159 C CA . ALA B 1 152 ? 6.004 -21.781 13.383 1 96.25 152 ALA B CA 1
ATOM 5160 C C . ALA B 1 152 ? 6.969 -20.734 12.828 1 96.25 152 ALA B C 1
ATOM 5162 O O . ALA B 1 152 ? 7.184 -19.688 13.453 1 96.25 152 ALA B O 1
ATOM 5163 N N . LEU B 1 153 ? 7.562 -21.031 11.719 1 98.06 153 LEU B N 1
ATOM 5164 C CA . LEU B 1 153 ? 8.492 -20.094 11.07 1 98.06 153 LEU B CA 1
ATOM 5165 C C . LEU B 1 153 ? 7.758 -18.844 10.594 1 98.06 153 LEU B C 1
ATOM 5167 O O . LEU B 1 153 ? 8.312 -17.75 10.633 1 98.06 153 LEU B O 1
ATOM 5171 N N . PHE B 1 154 ? 6.535 -19.078 10.156 1 97.88 154 PHE B N 1
ATOM 5172 C CA . PHE B 1 154 ? 5.703 -17.953 9.727 1 97.88 154 PHE B CA 1
ATOM 5173 C C . PHE B 1 154 ? 5.395 -17.031 10.898 1 97.88 154 PHE B C 1
ATOM 5175 O O . PHE B 1 154 ? 5.484 -15.812 10.773 1 97.88 154 PHE B O 1
ATOM 5182 N N . GLU B 1 155 ? 5.051 -17.562 12.023 1 97 155 GLU B N 1
ATOM 5183 C CA . GLU B 1 155 ? 4.785 -16.781 13.227 1 97 155 GLU B CA 1
ATOM 5184 C C . GLU B 1 155 ? 6.023 -16.016 13.672 1 97 155 GLU B C 1
ATOM 5186 O O . GLU B 1 155 ? 5.934 -14.844 14.047 1 97 155 GLU B O 1
ATOM 5191 N N . GLN B 1 156 ? 7.121 -16.688 13.617 1 97.94 156 GLN B N 1
ATOM 5192 C CA . GLN B 1 156 ? 8.391 -16.047 13.945 1 97.94 156 GLN B CA 1
ATOM 5193 C C . GLN B 1 156 ? 8.664 -14.875 13.016 1 97.94 156 GLN B C 1
ATOM 5195 O O . GLN B 1 156 ? 9.047 -13.789 13.469 1 97.94 156 GLN B O 1
ATOM 5200 N N . A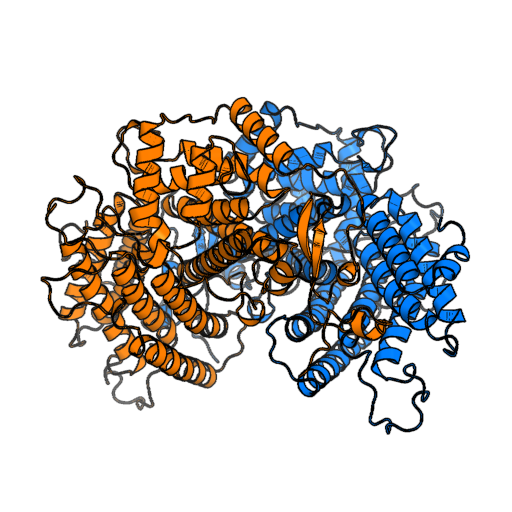LA B 1 157 ? 8.469 -15.094 11.734 1 98.31 157 ALA B N 1
ATOM 5201 C CA . ALA B 1 157 ? 8.75 -14.078 10.727 1 98.31 157 ALA B CA 1
ATOM 5202 C C . ALA B 1 157 ? 7.855 -12.859 10.922 1 98.31 157 ALA B C 1
ATOM 5204 O O . ALA B 1 157 ? 8.273 -11.719 10.68 1 98.31 157 ALA B O 1
ATOM 5205 N N . LYS B 1 158 ? 6.582 -13.062 11.312 1 98.06 158 LYS B N 1
ATOM 5206 C CA . LYS B 1 158 ? 5.668 -11.953 11.555 1 98.06 158 LYS B CA 1
ATOM 5207 C C . LYS B 1 158 ? 6.211 -11.016 12.633 1 98.06 158 LYS B C 1
ATOM 5209 O O . LYS B 1 158 ? 6.188 -9.797 12.469 1 98.06 158 LYS B O 1
ATOM 5214 N N . ILE B 1 159 ? 6.688 -11.562 13.688 1 97.75 159 ILE B N 1
ATOM 5215 C CA . ILE B 1 159 ? 7.207 -10.781 14.805 1 97.75 159 ILE B CA 1
ATOM 5216 C C . ILE B 1 159 ? 8.477 -10.047 14.375 1 97.75 159 ILE B C 1
ATOM 5218 O O . ILE B 1 159 ? 8.648 -8.859 14.672 1 97.75 159 ILE B O 1
ATOM 5222 N N . LEU B 1 160 ? 9.375 -10.781 13.68 1 97.81 160 LEU B N 1
ATOM 5223 C CA . LEU B 1 160 ? 10.617 -10.172 13.227 1 97.81 160 LEU B CA 1
ATOM 5224 C C . LEU B 1 160 ? 10.336 -8.992 12.305 1 97.81 160 LEU B C 1
ATOM 5226 O O . LEU B 1 160 ? 10.992 -7.949 12.406 1 97.81 160 LEU B O 1
ATOM 5230 N N . LEU B 1 161 ? 9.359 -9.148 11.43 1 97.06 161 LEU B N 1
ATOM 5231 C CA . LEU B 1 161 ? 9.031 -8.117 10.461 1 97.06 161 LEU B CA 1
ATOM 5232 C C . LEU B 1 161 ? 8.445 -6.887 11.156 1 97.06 161 LEU B C 1
ATOM 5234 O O . LEU B 1 161 ? 8.648 -5.758 10.703 1 97.06 161 LEU B O 1
ATOM 5238 N N . LEU B 1 162 ? 7.695 -7.082 12.234 1 95.81 162 LEU B N 1
ATOM 5239 C CA . LEU B 1 162 ? 7.168 -5.961 13.008 1 95.81 162 LEU B CA 1
ATOM 5240 C C . LEU B 1 162 ? 8.281 -4.992 13.391 1 95.81 162 LEU B C 1
ATOM 5242 O O . LEU B 1 162 ? 8.117 -3.775 13.289 1 95.81 162 LEU B O 1
ATOM 5246 N N . TYR B 1 163 ? 9.383 -5.516 13.734 1 95.56 163 TYR B N 1
ATOM 5247 C CA . TYR B 1 163 ? 10.484 -4.688 14.211 1 95.56 163 TYR B CA 1
ATOM 5248 C C . TYR B 1 163 ? 11.352 -4.215 13.047 1 95.56 163 TYR B C 1
ATOM 5250 O O . TYR B 1 163 ? 11.633 -3.021 12.922 1 95.56 163 TYR B O 1
ATOM 5258 N N . GLU B 1 164 ? 11.695 -5.078 12.156 1 94.25 164 GLU B N 1
ATOM 5259 C CA . GLU B 1 164 ? 12.617 -4.734 11.078 1 94.25 164 GLU B CA 1
ATOM 5260 C C . GLU B 1 164 ? 11.977 -3.746 10.102 1 94.25 164 GLU B C 1
ATOM 5262 O O . GLU B 1 164 ? 12.68 -2.982 9.438 1 94.25 164 GLU B O 1
ATOM 5267 N N . SER B 1 165 ? 10.664 -3.721 10.055 1 94.81 165 SER B N 1
ATOM 5268 C CA . SER B 1 165 ? 9.992 -2.799 9.148 1 94.81 165 SER B CA 1
ATOM 5269 C C . SER B 1 165 ? 10.078 -1.362 9.648 1 94.81 165 SER B C 1
ATOM 5271 O O . SER B 1 165 ? 9.773 -0.422 8.914 1 94.81 165 SER B O 1
ATOM 5273 N N . GLN B 1 166 ? 10.438 -1.184 10.906 1 92.19 166 GLN B N 1
ATOM 5274 C CA . GLN B 1 166 ? 10.609 0.157 11.453 1 92.19 166 GLN B CA 1
ATOM 5275 C C . GLN B 1 166 ? 11.875 0.813 10.906 1 92.19 166 GLN B C 1
ATOM 5277 O O . GLN B 1 166 ? 12.016 2.037 10.945 1 92.19 166 GLN B O 1
ATOM 5282 N N . ALA B 1 167 ? 12.805 0.009 10.477 1 90.06 167 ALA B N 1
ATOM 5283 C CA . ALA B 1 167 ? 13.992 0.414 9.734 1 90.06 167 ALA B CA 1
ATOM 5284 C C . ALA B 1 167 ? 14.219 -0.489 8.531 1 90.06 167 ALA B C 1
ATOM 5286 O O . ALA B 1 167 ? 15.164 -1.285 8.508 1 90.06 167 ALA B O 1
ATOM 5287 N N . PRO B 1 168 ? 13.43 -0.28 7.52 1 92.56 168 PRO B N 1
ATOM 5288 C CA . PRO B 1 168 ? 13.375 -1.251 6.426 1 92.56 168 PRO B CA 1
ATOM 5289 C C . PRO B 1 168 ? 14.648 -1.256 5.578 1 92.56 168 PRO B C 1
ATOM 5291 O O . PRO B 1 168 ? 15.25 -0.203 5.363 1 92.56 168 PRO B O 1
ATOM 5294 N N . THR B 1 169 ? 15.031 -2.365 5.125 1 92.62 169 THR B N 1
ATOM 5295 C CA . THR B 1 169 ? 16.109 -2.617 4.184 1 92.62 169 THR B CA 1
ATOM 5296 C C . THR B 1 169 ? 15.609 -3.387 2.967 1 92.62 169 THR B C 1
ATOM 5298 O O . THR B 1 169 ? 14.43 -3.744 2.898 1 92.62 169 THR B O 1
ATOM 5301 N N . VAL B 1 170 ? 16.5 -3.604 2.025 1 94.88 170 VAL B N 1
ATOM 5302 C CA . VAL B 1 170 ? 16.141 -4.391 0.85 1 94.88 170 VAL B CA 1
ATOM 5303 C C . VAL B 1 170 ? 15.672 -5.781 1.278 1 94.88 170 VAL B C 1
ATOM 5305 O O . VAL B 1 170 ? 14.703 -6.309 0.737 1 94.88 170 VAL B O 1
ATOM 5308 N N . ALA B 1 171 ? 16.312 -6.355 2.275 1 96.12 171 ALA B N 1
ATOM 5309 C CA . ALA B 1 171 ? 15.961 -7.68 2.779 1 96.12 171 ALA B CA 1
ATOM 5310 C C . ALA B 1 171 ? 14.57 -7.672 3.414 1 96.12 171 ALA B C 1
ATOM 5312 O O . ALA B 1 171 ? 13.836 -8.656 3.33 1 96.12 171 ALA B O 1
ATOM 5313 N N . THR B 1 172 ? 14.203 -6.578 4.086 1 97 172 THR B N 1
ATOM 5314 C CA . THR B 1 172 ? 12.875 -6.469 4.684 1 97 172 THR B CA 1
ATOM 5315 C C . THR B 1 172 ? 11.789 -6.496 3.605 1 97 172 THR B C 1
ATOM 5317 O O . THR B 1 172 ? 10.734 -7.094 3.797 1 97 172 THR B O 1
ATOM 5320 N N . VAL B 1 173 ? 12.094 -5.793 2.488 1 97.94 173 VAL B N 1
ATOM 5321 C CA . VAL B 1 173 ? 11.18 -5.785 1.35 1 97.94 173 VAL B CA 1
ATOM 5322 C C . VAL B 1 173 ? 11 -7.211 0.826 1 97.94 173 VAL B C 1
ATOM 5324 O O . VAL B 1 173 ? 9.875 -7.652 0.593 1 97.94 173 VAL B O 1
ATOM 5327 N N . GLN B 1 174 ? 12.094 -7.883 0.645 1 98.69 174 GLN B N 1
ATOM 5328 C CA . GLN B 1 174 ? 12.07 -9.258 0.17 1 98.69 174 GLN B CA 1
ATOM 5329 C C . GLN B 1 174 ? 11.281 -10.156 1.118 1 98.69 174 GLN B C 1
ATOM 5331 O O . GLN B 1 174 ? 10.453 -10.961 0.678 1 98.69 174 GLN B O 1
ATOM 5336 N N . ALA B 1 175 ? 11.539 -9.992 2.383 1 98.69 175 ALA B N 1
ATOM 5337 C CA . ALA B 1 175 ? 10.852 -10.797 3.393 1 98.69 175 ALA B CA 1
ATOM 5338 C C . ALA B 1 175 ? 9.344 -10.57 3.34 1 98.69 175 ALA B C 1
ATOM 5340 O O . ALA B 1 175 ? 8.57 -11.523 3.359 1 98.69 175 ALA B O 1
ATOM 5341 N N . ALA B 1 176 ? 8.945 -9.328 3.264 1 98.69 176 ALA B N 1
ATOM 5342 C CA . ALA B 1 176 ? 7.52 -9 3.23 1 98.69 176 ALA B CA 1
ATOM 5343 C C . ALA B 1 176 ? 6.848 -9.602 2.002 1 98.69 176 ALA B C 1
ATOM 5345 O O . ALA B 1 176 ? 5.727 -10.109 2.086 1 98.69 176 ALA B O 1
ATOM 5346 N N . ALA B 1 177 ? 7.461 -9.539 0.882 1 98.56 177 ALA B N 1
ATOM 5347 C CA . ALA B 1 177 ? 6.906 -10.109 -0.344 1 98.56 177 ALA B CA 1
ATOM 5348 C C . ALA B 1 177 ? 6.719 -11.617 -0.214 1 98.56 177 ALA B C 1
ATOM 5350 O O . ALA B 1 177 ? 5.684 -12.156 -0.616 1 98.56 177 ALA B O 1
ATOM 5351 N N . LEU B 1 178 ? 7.73 -12.25 0.311 1 98.56 178 LEU B N 1
ATOM 5352 C CA . LEU B 1 178 ? 7.645 -13.703 0.485 1 98.56 178 LEU B CA 1
ATOM 5353 C C . LEU B 1 178 ? 6.578 -14.062 1.513 1 98.56 178 LEU B C 1
ATOM 5355 O O . LEU B 1 178 ? 5.867 -15.055 1.355 1 98.56 178 LEU B O 1
ATOM 5359 N N . MET B 1 179 ? 6.477 -13.242 2.553 1 98.5 179 MET B N 1
ATOM 5360 C CA . MET B 1 179 ? 5.457 -13.469 3.572 1 98.5 179 MET B CA 1
ATOM 5361 C C . MET B 1 179 ? 4.059 -13.305 2.988 1 98.5 179 MET B C 1
ATOM 5363 O O . MET B 1 179 ? 3.121 -13.977 3.422 1 98.5 179 MET B O 1
ATOM 5367 N N . ALA B 1 180 ? 3.936 -12.445 2.023 1 98.12 180 ALA B N 1
ATOM 5368 C CA . ALA B 1 180 ? 2.652 -12.281 1.346 1 98.12 180 ALA B CA 1
ATOM 5369 C C . ALA B 1 180 ? 2.213 -13.586 0.685 1 98.12 180 ALA B C 1
ATOM 5371 O O . ALA B 1 180 ? 1.068 -14.016 0.846 1 98.12 180 ALA B O 1
ATOM 5372 N N . ILE B 1 181 ? 3.125 -14.203 -0.004 1 96.88 181 ILE B N 1
ATOM 5373 C CA . ILE B 1 181 ? 2.836 -15.461 -0.678 1 96.88 181 ILE B CA 1
ATOM 5374 C C . ILE B 1 181 ? 2.529 -16.547 0.358 1 96.88 181 ILE B C 1
ATOM 5376 O O . ILE B 1 181 ? 1.57 -17.297 0.206 1 96.88 181 ILE B O 1
ATOM 5380 N N . ARG B 1 182 ? 3.32 -16.531 1.391 1 97.12 182 ARG B N 1
ATOM 5381 C CA . ARG B 1 182 ? 3.131 -17.531 2.436 1 97.12 182 ARG B CA 1
ATOM 5382 C C . ARG B 1 182 ? 1.763 -17.391 3.092 1 97.12 182 ARG B C 1
ATOM 5384 O O . ARG B 1 182 ? 1.102 -18.391 3.391 1 97.12 182 ARG B O 1
ATOM 5391 N N . ALA B 1 183 ? 1.341 -16.172 3.357 1 95.56 183 ALA B N 1
ATOM 5392 C CA . ALA B 1 183 ? 0.042 -15.93 3.979 1 95.56 183 ALA B CA 1
ATOM 5393 C C . ALA B 1 183 ? -1.094 -16.438 3.094 1 95.56 183 ALA B C 1
ATOM 5395 O O . ALA B 1 183 ? -2.055 -17.031 3.588 1 95.56 183 ALA B O 1
ATOM 5396 N N . LEU B 1 184 ? -0.965 -16.234 1.873 1 91 184 LEU B N 1
ATOM 5397 C CA . LEU B 1 184 ? -2.006 -16.656 0.938 1 91 184 LEU B CA 1
ATOM 5398 C C . LEU B 1 184 ? -2.131 -18.172 0.894 1 91 184 LEU B C 1
ATOM 5400 O O . LEU B 1 184 ? -3.221 -18.703 0.669 1 91 184 LEU B O 1
ATOM 5404 N N . SER B 1 185 ? -0.975 -18.844 1.091 1 91.75 185 SER B N 1
ATOM 5405 C CA . SER B 1 185 ? -0.994 -20.312 1.092 1 91.75 185 SER B CA 1
ATOM 5406 C C . SER B 1 185 ? -1.931 -20.844 2.168 1 91.75 185 SER B C 1
ATOM 5408 O O . SER B 1 185 ? -2.479 -21.938 2.027 1 91.75 185 SER B O 1
ATOM 5410 N N . ASP B 1 186 ? -2.107 -20.094 3.203 1 89.75 186 ASP B N 1
ATOM 5411 C CA . ASP B 1 186 ? -2.98 -20.484 4.305 1 89.75 186 ASP B CA 1
ATOM 5412 C C . ASP B 1 186 ? -4.34 -19.797 4.203 1 89.75 186 ASP B C 1
ATOM 5414 O O . ASP B 1 186 ? -5.094 -19.75 5.18 1 89.75 186 ASP B O 1
ATOM 5418 N N . ASN B 1 187 ? -4.578 -19.234 3.104 1 87.31 187 ASN B N 1
ATOM 5419 C CA . ASN B 1 187 ? -5.824 -18.531 2.809 1 87.31 187 ASN B CA 1
ATOM 5420 C C . ASN B 1 187 ? -5.992 -17.297 3.684 1 87.31 187 ASN B C 1
ATOM 5422 O O . ASN B 1 187 ? -7.117 -16.891 3.973 1 87.31 187 ASN B O 1
ATOM 5426 N N . GLN B 1 188 ? -4.914 -16.828 4.215 1 90.38 188 GLN B N 1
ATOM 5427 C CA . GLN B 1 188 ? -4.938 -15.516 4.867 1 90.38 188 GLN B CA 1
ATOM 5428 C C . GLN B 1 188 ? -4.82 -14.391 3.844 1 90.38 188 GLN B C 1
ATOM 5430 O O . GLN B 1 188 ? -3.83 -13.656 3.828 1 90.38 188 GLN B O 1
ATOM 5435 N N . GLU B 1 189 ? -5.832 -14.234 3.098 1 88.5 189 GLU B N 1
ATOM 5436 C CA . GLU B 1 189 ? -5.828 -13.344 1.943 1 88.5 189 GLU B CA 1
ATOM 5437 C C . GLU B 1 189 ? -5.586 -11.898 2.367 1 88.5 189 GLU B C 1
ATOM 5439 O O . GLU B 1 189 ? -4.801 -11.188 1.741 1 88.5 189 GLU B O 1
ATOM 5444 N N . ALA B 1 190 ? -6.297 -11.477 3.436 1 88.88 190 ALA B N 1
ATOM 5445 C CA . ALA B 1 190 ? -6.156 -10.102 3.9 1 88.88 190 ALA B CA 1
ATOM 5446 C C . ALA B 1 190 ? -4.723 -9.82 4.34 1 88.88 190 ALA B C 1
ATOM 5448 O O . ALA B 1 190 ? -4.18 -8.75 4.055 1 88.88 190 ALA B O 1
ATOM 5449 N N . LEU B 1 191 ? -4.176 -10.773 5.059 1 93.94 191 LEU B N 1
ATOM 5450 C CA . LEU B 1 191 ? -2.805 -10.602 5.535 1 93.94 191 LEU B CA 1
ATOM 5451 C C . LEU B 1 191 ? -1.821 -10.617 4.367 1 93.94 191 LEU B C 1
ATOM 5453 O O . LEU B 1 191 ? -0.865 -9.836 4.348 1 93.94 191 LEU B O 1
ATOM 5457 N N . GLY B 1 192 ? -2.021 -11.602 3.447 1 95.94 192 GLY B N 1
ATOM 5458 C CA . GLY B 1 192 ? -1.189 -11.609 2.254 1 95.94 192 GLY B CA 1
ATOM 5459 C C . GLY B 1 192 ? -1.243 -10.305 1.479 1 95.94 192 GLY B C 1
ATOM 5460 O O . GLY B 1 192 ? -0.209 -9.781 1.058 1 95.94 192 GLY B O 1
ATOM 5461 N N . TRP B 1 193 ? -2.455 -9.773 1.322 1 95 193 TRP B N 1
ATOM 5462 C CA . TRP B 1 193 ? -2.67 -8.484 0.666 1 95 193 TRP B CA 1
ATOM 5463 C C . TRP B 1 193 ? -1.908 -7.375 1.38 1 95 193 TRP B C 1
ATOM 5465 O O . TRP B 1 193 ? -1.267 -6.543 0.736 1 95 193 TRP B O 1
ATOM 5475 N N . LEU B 1 194 ? -1.95 -7.422 2.646 1 97.06 194 LEU B N 1
ATOM 5476 C CA . LEU B 1 194 ? -1.283 -6.418 3.467 1 97.06 194 LEU B CA 1
ATOM 5477 C C . LEU B 1 194 ? 0.231 -6.496 3.299 1 97.06 194 LEU B C 1
ATOM 5479 O O . LEU B 1 194 ? 0.891 -5.48 3.08 1 97.06 194 LEU B O 1
ATOM 5483 N N . TYR B 1 195 ? 0.833 -7.668 3.387 1 98.25 195 TYR B N 1
ATOM 5484 C CA . TYR B 1 195 ? 2.277 -7.84 3.277 1 98.25 195 TYR B CA 1
ATOM 5485 C C . TYR B 1 195 ? 2.766 -7.48 1.879 1 98.25 195 TYR B C 1
ATOM 5487 O O . TYR B 1 195 ? 3.861 -6.941 1.716 1 98.25 195 TYR B O 1
ATOM 5495 N N . CYS B 1 196 ? 1.989 -7.859 0.929 1 97.5 196 CYS B N 1
ATOM 5496 C CA . CYS B 1 196 ? 2.33 -7.461 -0.432 1 97.5 196 CYS B CA 1
ATOM 5497 C C . CYS B 1 196 ? 2.42 -5.945 -0.548 1 97.5 196 CYS B C 1
ATOM 5499 O O . CYS B 1 196 ? 3.361 -5.418 -1.141 1 97.5 196 CYS B O 1
ATOM 5501 N N . GLY B 1 197 ? 1.46 -5.289 0.021 1 97.06 197 GLY B N 1
ATOM 5502 C CA . GLY B 1 197 ? 1.489 -3.836 0.062 1 97.06 197 GLY B CA 1
ATOM 5503 C C . GLY B 1 197 ? 2.674 -3.285 0.833 1 97.06 197 GLY B C 1
ATOM 5504 O O . GLY B 1 197 ? 3.277 -2.289 0.426 1 97.06 197 GLY B O 1
ATOM 5505 N N . ASN B 1 198 ? 2.959 -3.904 1.979 1 98.19 198 ASN B N 1
ATOM 5506 C CA . ASN B 1 198 ? 4.109 -3.482 2.771 1 98.19 198 ASN B CA 1
ATOM 5507 C C . ASN B 1 198 ? 5.402 -3.561 1.968 1 98.19 198 ASN B C 1
ATOM 5509 O O . ASN B 1 198 ? 6.246 -2.664 2.051 1 98.19 198 ASN B O 1
ATOM 5513 N N . ALA B 1 199 ? 5.535 -4.676 1.26 1 98.44 199 ALA B N 1
ATOM 5514 C CA . ALA B 1 199 ? 6.727 -4.828 0.43 1 98.44 199 ALA B CA 1
ATOM 5515 C C . ALA B 1 199 ? 6.852 -3.686 -0.573 1 98.44 199 ALA B C 1
ATOM 5517 O O . ALA B 1 199 ? 7.91 -3.068 -0.692 1 98.44 199 ALA B O 1
ATOM 5518 N N . ALA B 1 200 ? 5.785 -3.375 -1.243 1 97.31 200 ALA B N 1
ATOM 5519 C CA . ALA B 1 200 ? 5.797 -2.322 -2.256 1 97.31 200 ALA B CA 1
ATOM 5520 C C . ALA B 1 200 ? 6.07 -0.959 -1.626 1 97.31 200 ALA B C 1
ATOM 5522 O O . ALA B 1 200 ? 6.848 -0.168 -2.16 1 97.31 200 ALA B O 1
ATOM 5523 N N . ARG B 1 201 ? 5.441 -0.677 -0.522 1 96.75 201 ARG B N 1
ATOM 5524 C CA . ARG B 1 201 ? 5.594 0.619 0.133 1 96.75 201 ARG B CA 1
ATOM 5525 C C . ARG B 1 201 ? 7.016 0.811 0.646 1 96.75 201 ARG B C 1
ATOM 5527 O O . ARG B 1 201 ? 7.582 1.899 0.529 1 96.75 201 ARG B O 1
ATOM 5534 N N . MET B 1 202 ? 7.559 -0.214 1.237 1 96.56 202 MET B N 1
ATOM 5535 C CA . MET B 1 202 ? 8.938 -0.116 1.701 1 96.56 202 MET B CA 1
ATOM 5536 C C . MET B 1 202 ? 9.898 0.029 0.524 1 96.56 202 MET B C 1
ATOM 5538 O O . MET B 1 202 ? 10.891 0.751 0.614 1 96.56 202 MET B O 1
ATOM 5542 N N . ALA B 1 203 ? 9.578 -0.674 -0.572 1 96.62 203 ALA B N 1
ATOM 5543 C CA . ALA B 1 203 ? 10.414 -0.537 -1.765 1 96.62 203 ALA B CA 1
ATOM 5544 C C . ALA B 1 203 ? 10.414 0.903 -2.27 1 96.62 203 ALA B C 1
ATOM 5546 O O . ALA B 1 203 ? 11.461 1.432 -2.65 1 96.62 203 ALA B O 1
ATOM 5547 N N . LEU B 1 204 ? 9.297 1.53 -2.248 1 93.19 204 LEU B N 1
ATOM 5548 C CA . LEU B 1 204 ? 9.188 2.918 -2.684 1 93.19 204 LEU B CA 1
ATOM 5549 C C . LEU B 1 204 ? 9.938 3.848 -1.737 1 93.19 204 LEU B C 1
ATOM 5551 O O . LEU B 1 204 ? 10.609 4.785 -2.182 1 93.19 204 LEU B O 1
ATOM 5555 N N . SER B 1 205 ? 9.781 3.559 -0.456 1 91.44 205 SER B N 1
ATOM 5556 C CA . SER B 1 205 ? 10.461 4.371 0.547 1 91.44 205 SER B CA 1
ATOM 5557 C C . SER B 1 205 ? 11.977 4.297 0.384 1 91.44 205 SER B C 1
ATOM 5559 O O . SER B 1 205 ? 12.68 5.281 0.619 1 91.44 205 SER B O 1
ATOM 5561 N N . LEU B 1 206 ? 12.469 3.148 -0.054 1 90.88 206 LEU B N 1
ATOM 5562 C CA . LEU B 1 206 ? 13.898 2.924 -0.195 1 90.88 206 LEU B CA 1
ATOM 5563 C C . LEU B 1 206 ? 14.391 3.387 -1.563 1 90.88 206 LEU B C 1
ATOM 5565 O O . LEU B 1 206 ? 15.594 3.402 -1.823 1 90.88 206 LEU B O 1
ATOM 5569 N N . GLY B 1 207 ? 13.5 3.762 -2.447 1 90.5 207 GLY B N 1
ATOM 5570 C CA . GLY B 1 207 ? 13.859 4.238 -3.771 1 90.5 207 GLY B CA 1
ATOM 5571 C C . GLY B 1 207 ? 14.25 3.125 -4.723 1 90.5 207 GLY B C 1
ATOM 5572 O O . GLY B 1 207 ? 15.031 3.338 -5.652 1 90.5 207 GLY B O 1
ATOM 5573 N N . LEU B 1 208 ? 13.711 1.905 -4.488 1 94.94 208 LEU B N 1
ATOM 5574 C CA . LEU B 1 208 ? 14.078 0.779 -5.34 1 94.94 208 LEU B CA 1
ATOM 5575 C C . LEU B 1 208 ? 13.508 0.942 -6.742 1 94.94 208 LEU B C 1
ATOM 5577 O O . LEU B 1 208 ? 13.992 0.319 -7.691 1 94.94 208 LEU B O 1
ATOM 5581 N N . HIS B 1 209 ? 12.484 1.729 -6.93 1 93.81 209 HIS B N 1
ATOM 5582 C CA . HIS B 1 209 ? 11.812 1.915 -8.211 1 93.81 209 HIS B CA 1
ATOM 5583 C C . HIS B 1 209 ? 12.578 2.879 -9.109 1 93.81 209 HIS B C 1
ATOM 5585 O O . HIS B 1 209 ? 12.234 3.059 -10.273 1 93.81 209 HIS B O 1
ATOM 5591 N N . ILE B 1 210 ? 13.648 3.473 -8.547 1 89.88 210 ILE B N 1
ATOM 5592 C CA . ILE B 1 210 ? 14.383 4.508 -9.266 1 89.88 210 ILE B CA 1
ATOM 5593 C C . ILE B 1 210 ? 15.68 3.92 -9.836 1 89.88 210 ILE B C 1
ATOM 5595 O O . ILE B 1 210 ? 16.328 3.088 -9.188 1 89.88 210 ILE B O 1
ATOM 5599 N N . ASP B 1 211 ? 16.031 4.355 -10.977 1 90.94 211 ASP B N 1
ATOM 5600 C CA . ASP B 1 211 ? 17.312 4.004 -11.562 1 90.94 211 ASP B CA 1
ATOM 5601 C C . ASP B 1 211 ? 18.469 4.469 -10.68 1 90.94 211 ASP B C 1
ATOM 5603 O O . ASP B 1 211 ? 18.641 5.668 -10.438 1 90.94 211 ASP B O 1
ATOM 5607 N N . CYS B 1 212 ? 19.281 3.582 -10.234 1 87.62 212 CYS B N 1
ATOM 5608 C CA . CYS B 1 212 ? 20.312 3.924 -9.266 1 87.62 212 CYS B CA 1
ATOM 5609 C C . CYS B 1 212 ? 21.672 4.023 -9.938 1 87.62 212 CYS B C 1
ATOM 5611 O O . CYS B 1 212 ? 22.719 3.977 -9.266 1 87.62 212 CYS B O 1
ATOM 5613 N N . SER B 1 213 ? 21.719 4.164 -11.227 1 88.44 213 SER B N 1
ATOM 5614 C CA . SER B 1 213 ? 22.984 4.23 -11.961 1 88.44 213 SER B CA 1
ATOM 5615 C C . SER B 1 213 ? 23.844 5.395 -11.477 1 88.44 213 SER B C 1
ATOM 5617 O O . SER B 1 213 ? 25.062 5.27 -11.367 1 88.44 213 SER B O 1
ATOM 5619 N N . GLN B 1 214 ? 23.25 6.52 -11.211 1 83.19 214 GLN B N 1
ATOM 5620 C CA . GLN B 1 214 ? 23.984 7.695 -10.75 1 83.19 214 GLN B CA 1
ATOM 5621 C C . GLN B 1 214 ? 24.594 7.469 -9.375 1 83.19 214 GLN B C 1
ATOM 5623 O O . GLN B 1 214 ? 25.656 7.996 -9.062 1 83.19 214 GLN B O 1
ATOM 5628 N N . TRP B 1 215 ? 23.922 6.688 -8.617 1 80.62 215 TRP B N 1
ATOM 5629 C CA . TRP B 1 215 ? 24.422 6.391 -7.277 1 80.62 215 TRP B CA 1
ATOM 5630 C C . TRP B 1 215 ? 25.594 5.422 -7.328 1 80.62 215 TRP B C 1
ATOM 5632 O O . TRP B 1 215 ? 26.484 5.48 -6.488 1 80.62 215 TRP B O 1
ATOM 5642 N N . VAL B 1 216 ? 25.578 4.586 -8.281 1 88.56 216 VAL B N 1
ATOM 5643 C CA . VAL B 1 216 ? 26.719 3.697 -8.508 1 88.56 216 VAL B CA 1
ATOM 5644 C C . VAL B 1 216 ? 27.922 4.508 -8.984 1 88.56 216 VAL B C 1
ATOM 5646 O O . VAL B 1 216 ? 29.031 4.328 -8.484 1 88.56 216 VAL B O 1
ATOM 5649 N N . ALA B 1 217 ? 27.625 5.395 -9.891 1 89.19 217 ALA B N 1
ATOM 5650 C CA . ALA B 1 217 ? 28.688 6.223 -10.469 1 89.19 217 ALA B CA 1
ATOM 5651 C C . ALA B 1 217 ? 29.344 7.102 -9.398 1 89.19 217 ALA B C 1
ATOM 5653 O O . ALA B 1 217 ? 30.547 7.336 -9.43 1 89.19 217 ALA B O 1
ATOM 5654 N N . SER B 1 218 ? 28.594 7.605 -8.484 1 82.94 218 SER B N 1
ATOM 5655 C CA . SER B 1 218 ? 29.109 8.477 -7.43 1 82.94 218 SER B CA 1
ATOM 5656 C C . SER B 1 218 ? 29.75 7.668 -6.312 1 82.94 218 SER B C 1
ATOM 5658 O O . SER B 1 218 ? 30.406 8.234 -5.426 1 82.94 218 SER B O 1
ATOM 5660 N N . GLY B 1 219 ? 29.547 6.348 -6.312 1 83.56 219 GLY B N 1
ATOM 5661 C CA . GLY B 1 219 ? 30.156 5.48 -5.309 1 83.56 219 GLY B CA 1
ATOM 5662 C C . GLY B 1 219 ? 29.297 5.336 -4.062 1 83.56 219 GLY B C 1
ATOM 5663 O O . GLY B 1 219 ? 29.734 4.738 -3.074 1 83.56 219 GLY B O 1
ATOM 5664 N N . LEU B 1 220 ? 28.109 5.926 -4.137 1 77.56 220 LEU B N 1
ATOM 5665 C CA . LEU B 1 220 ? 27.219 5.832 -2.986 1 77.56 220 LEU B CA 1
ATOM 5666 C C . LEU B 1 220 ? 26.812 4.387 -2.729 1 77.56 220 LEU B C 1
ATOM 5668 O O . LEU B 1 220 ? 26.625 3.982 -1.576 1 77.56 220 LEU B O 1
ATOM 5672 N N . ILE B 1 221 ? 26.578 3.617 -3.799 1 86.12 221 ILE B N 1
ATOM 5673 C CA . ILE B 1 221 ? 26.281 2.197 -3.656 1 86.12 221 ILE B CA 1
ATOM 5674 C C . ILE B 1 221 ? 27.156 1.385 -4.613 1 86.12 221 ILE B C 1
ATOM 5676 O O . ILE B 1 221 ? 27.641 1.909 -5.617 1 86.12 221 ILE B O 1
ATOM 5680 N N . SER B 1 222 ? 27.391 0.152 -4.266 1 90.56 222 SER B N 1
ATOM 5681 C CA . SER B 1 222 ? 28.172 -0.734 -5.117 1 90.56 222 SER B CA 1
ATOM 5682 C C . SER B 1 222 ? 27.328 -1.283 -6.266 1 90.56 222 SER B C 1
ATOM 5684 O O . SER B 1 222 ? 26.109 -1.213 -6.23 1 90.56 222 SER B O 1
ATOM 5686 N N . GLN B 1 223 ? 28 -1.778 -7.234 1 90.81 223 GLN B N 1
ATOM 5687 C CA . GLN B 1 223 ? 27.328 -2.42 -8.359 1 90.81 223 GLN B CA 1
ATOM 5688 C C . GLN B 1 223 ? 26.5 -3.621 -7.891 1 90.81 223 GLN B C 1
ATOM 5690 O O . GLN B 1 223 ? 25.406 -3.863 -8.391 1 90.81 223 GLN B O 1
ATOM 5695 N N . ASP B 1 224 ? 27.016 -4.32 -6.996 1 90 224 ASP B N 1
ATOM 5696 C CA . ASP B 1 224 ? 26.328 -5.473 -6.438 1 90 224 ASP B CA 1
ATOM 5697 C C . ASP B 1 224 ? 25.031 -5.047 -5.738 1 90 224 ASP B C 1
ATOM 5699 O O . ASP B 1 224 ? 23.984 -5.688 -5.906 1 90 224 ASP B O 1
ATOM 5703 N N . GLU B 1 225 ? 25.156 -3.998 -5.004 1 91.44 225 GLU B N 1
ATOM 5704 C CA . GLU B 1 225 ? 23.969 -3.473 -4.32 1 91.44 225 GLU B CA 1
ATOM 5705 C C . GLU B 1 225 ? 22.922 -2.998 -5.32 1 91.44 225 GLU B C 1
ATOM 5707 O O . GLU B 1 225 ? 21.719 -3.186 -5.105 1 91.44 225 GLU B O 1
ATOM 5712 N N . ALA B 1 226 ? 23.391 -2.381 -6.348 1 94.12 226 ALA B N 1
ATOM 5713 C CA . ALA B 1 226 ? 22.484 -1.922 -7.387 1 94.12 226 ALA B CA 1
ATOM 5714 C C . ALA B 1 226 ? 21.734 -3.094 -8.016 1 94.12 226 ALA B C 1
ATOM 5716 O O . ALA B 1 226 ? 20.531 -2.994 -8.297 1 94.12 226 ALA B O 1
ATOM 5717 N N . GLU B 1 227 ? 22.438 -4.18 -8.219 1 95.94 227 GLU B N 1
ATOM 5718 C CA . GLU B 1 227 ? 21.812 -5.355 -8.812 1 95.94 227 GLU B CA 1
ATOM 5719 C C . GLU B 1 227 ? 20.781 -5.973 -7.859 1 95.94 227 GLU B C 1
ATOM 5721 O O . GLU B 1 227 ? 19.719 -6.418 -8.289 1 95.94 227 GLU B O 1
ATOM 5726 N N . VAL B 1 228 ? 21.141 -6.07 -6.621 1 95.62 228 VAL B N 1
ATOM 5727 C CA . VAL B 1 228 ? 20.203 -6.586 -5.621 1 95.62 228 VAL B CA 1
ATOM 5728 C C . VAL B 1 228 ? 18.953 -5.715 -5.586 1 95.62 228 VAL B C 1
ATOM 5730 O O . VAL B 1 228 ? 17.844 -6.23 -5.469 1 95.62 228 VAL B O 1
ATOM 5733 N N . ARG B 1 229 ? 19.125 -4.375 -5.699 1 96.19 229 ARG B N 1
ATOM 5734 C CA . ARG B 1 229 ? 18 -3.436 -5.715 1 96.19 229 ARG B CA 1
ATOM 5735 C C . ARG B 1 229 ? 17.094 -3.686 -6.91 1 96.19 229 ARG B C 1
ATOM 5737 O O . ARG B 1 229 ? 15.867 -3.711 -6.773 1 96.19 229 ARG B O 1
ATOM 5744 N N . LYS B 1 230 ? 17.688 -3.918 -8.055 1 97.5 230 LYS B N 1
ATOM 5745 C CA . LYS B 1 230 ? 16.906 -4.18 -9.258 1 97.5 230 LYS B CA 1
ATOM 5746 C C . LYS B 1 230 ? 16.094 -5.469 -9.133 1 97.5 230 LYS B C 1
ATOM 5748 O O . LYS B 1 230 ? 14.906 -5.492 -9.43 1 97.5 230 LYS B O 1
ATOM 5753 N N . VAL B 1 231 ? 16.766 -6.477 -8.672 1 97.94 231 VAL B N 1
ATOM 5754 C CA . VAL B 1 231 ? 16.141 -7.785 -8.508 1 97.94 231 VAL B CA 1
ATOM 5755 C C . VAL B 1 231 ? 14.969 -7.684 -7.535 1 97.94 231 VAL B C 1
ATOM 5757 O O . VAL B 1 231 ? 13.883 -8.195 -7.809 1 97.94 231 VAL B O 1
ATOM 5760 N N . THR B 1 232 ? 15.195 -7.004 -6.457 1 98.31 232 THR B N 1
ATOM 5761 C CA . THR B 1 232 ? 14.172 -6.875 -5.422 1 98.31 232 THR B CA 1
ATOM 5762 C C . THR B 1 232 ? 12.984 -6.066 -5.938 1 98.31 232 THR B C 1
ATOM 5764 O O . THR B 1 232 ? 11.828 -6.441 -5.715 1 98.31 232 THR B O 1
ATOM 5767 N N . TRP B 1 233 ? 13.211 -4.957 -6.645 1 97.94 233 TRP B N 1
ATOM 5768 C CA . TRP B 1 233 ? 12.125 -4.117 -7.145 1 97.94 233 TRP B CA 1
ATOM 5769 C C . TRP B 1 233 ? 11.234 -4.895 -8.102 1 97.94 233 TRP B C 1
ATOM 5771 O O . TRP B 1 233 ? 10.016 -4.934 -7.93 1 97.94 233 TRP B O 1
ATOM 5781 N N . TRP B 1 234 ? 11.844 -5.523 -9.023 1 98 234 TRP B N 1
ATOM 5782 C CA . TRP B 1 234 ? 11.055 -6.172 -10.07 1 98 234 TRP B CA 1
ATOM 5783 C C . TRP B 1 234 ? 10.383 -7.434 -9.539 1 98 234 TRP B C 1
ATOM 5785 O O . TRP B 1 234 ? 9.297 -7.805 -9.984 1 98 234 TRP B O 1
ATOM 5795 N N . GLY B 1 235 ? 11.078 -8.109 -8.586 1 97.94 235 GLY B N 1
ATOM 5796 C CA . GLY B 1 235 ? 10.391 -9.18 -7.887 1 97.94 235 GLY B CA 1
ATOM 5797 C C . GLY B 1 235 ? 9.156 -8.711 -7.137 1 97.94 235 GLY B C 1
ATOM 5798 O O . GLY B 1 235 ? 8.102 -9.352 -7.203 1 97.94 235 GLY B O 1
ATOM 5799 N N . CYS B 1 236 ? 9.297 -7.621 -6.438 1 97.31 236 CYS B N 1
ATOM 5800 C CA . CYS B 1 236 ? 8.195 -7.012 -5.703 1 97.31 236 CYS B CA 1
ATOM 5801 C C . CYS B 1 236 ? 7.094 -6.551 -6.652 1 97.31 236 CYS B C 1
ATOM 5803 O O . CYS B 1 236 ? 5.91 -6.727 -6.363 1 97.31 236 CYS B O 1
ATOM 5805 N N . TYR B 1 237 ? 7.477 -5.957 -7.758 1 97.12 237 TYR B N 1
ATOM 5806 C CA . TYR B 1 237 ? 6.551 -5.508 -8.789 1 97.12 237 TYR B CA 1
ATOM 5807 C C . TYR B 1 237 ? 5.691 -6.664 -9.297 1 97.12 237 TYR B C 1
ATOM 5809 O O . TYR B 1 237 ? 4.473 -6.535 -9.414 1 97.12 237 TYR B O 1
ATOM 5817 N N . THR B 1 238 ? 6.312 -7.762 -9.5 1 97.38 238 THR B N 1
ATOM 5818 C CA . THR B 1 238 ? 5.633 -8.945 -10 1 97.38 238 THR B CA 1
ATOM 5819 C C . THR B 1 238 ? 4.641 -9.477 -8.969 1 97.38 238 THR B C 1
ATOM 5821 O O . THR B 1 238 ? 3.494 -9.789 -9.305 1 97.38 238 THR B O 1
ATOM 5824 N N . VAL B 1 239 ? 5.051 -9.562 -7.746 1 97.44 239 VAL B N 1
ATOM 5825 C CA . VAL B 1 239 ? 4.18 -10.062 -6.688 1 97.44 239 VAL B CA 1
ATOM 5826 C C . VAL B 1 239 ? 2.969 -9.148 -6.535 1 97.44 239 VAL B C 1
ATOM 5828 O O . VAL B 1 239 ? 1.842 -9.617 -6.367 1 97.44 239 VAL B O 1
ATOM 5831 N N . ASP B 1 240 ? 3.199 -7.887 -6.566 1 96.69 240 ASP B N 1
ATOM 5832 C CA . ASP B 1 240 ? 2.123 -6.91 -6.449 1 96.69 240 ASP B CA 1
ATOM 5833 C C . ASP B 1 240 ? 1.085 -7.098 -7.551 1 96.69 240 ASP B C 1
ATOM 5835 O O . ASP B 1 240 ? -0.12 -7.062 -7.289 1 96.69 240 ASP B O 1
ATOM 5839 N N . LYS B 1 241 ? 1.536 -7.273 -8.789 1 96.25 241 LYS B N 1
ATOM 5840 C CA . LYS B 1 241 ? 0.627 -7.465 -9.922 1 96.25 241 LYS B CA 1
ATOM 5841 C C . LYS B 1 241 ? -0.137 -8.781 -9.797 1 96.25 241 LYS B C 1
ATOM 5843 O O . LYS B 1 241 ? -1.333 -8.836 -10.086 1 96.25 241 LYS B O 1
ATOM 5848 N N . LEU B 1 242 ? 0.557 -9.797 -9.391 1 94.94 242 LEU B N 1
ATOM 5849 C CA . LEU B 1 242 ? -0.083 -11.102 -9.258 1 94.94 242 LEU B CA 1
ATOM 5850 C C . LEU B 1 242 ? -1.168 -11.07 -8.188 1 94.94 242 LEU B C 1
ATOM 5852 O O . LEU B 1 242 ? -2.244 -11.641 -8.367 1 94.94 242 LEU B O 1
ATOM 5856 N N . PHE B 1 243 ? -0.902 -10.398 -7.051 1 94.31 243 PHE B N 1
ATOM 5857 C CA . PHE B 1 243 ? -1.911 -10.266 -6.008 1 94.31 243 PHE B CA 1
ATOM 5858 C C . PHE B 1 243 ? -3.102 -9.453 -6.508 1 94.31 243 PHE B C 1
ATOM 5860 O O . PHE B 1 243 ? -4.25 -9.766 -6.18 1 94.31 243 PHE B O 1
ATOM 5867 N N . SER B 1 244 ? -2.791 -8.391 -7.27 1 91.31 244 SER B N 1
ATOM 5868 C CA . SER B 1 244 ? -3.855 -7.559 -7.816 1 91.31 244 SER B CA 1
ATOM 5869 C C . SER B 1 244 ? -4.789 -8.367 -8.711 1 91.31 244 SER B C 1
ATOM 5871 O O . SER B 1 244 ? -6.012 -8.25 -8.602 1 91.31 244 SER B O 1
ATOM 5873 N N . ILE B 1 245 ? -4.277 -9.227 -9.531 1 88.19 245 ILE B N 1
ATOM 5874 C CA . ILE B 1 245 ? -5.086 -10.016 -10.461 1 88.19 245 ILE B CA 1
ATOM 5875 C C . ILE B 1 245 ? -5.812 -11.125 -9.703 1 88.19 245 ILE B C 1
ATOM 5877 O O . ILE B 1 245 ? -6.965 -11.438 -10.008 1 88.19 245 ILE B O 1
ATOM 5881 N N . ALA B 1 246 ? -5.137 -11.664 -8.742 1 88.75 246 ALA B N 1
ATOM 5882 C CA . ALA B 1 246 ? -5.707 -12.797 -8.016 1 88.75 246 ALA B CA 1
ATOM 5883 C C . ALA B 1 246 ? -6.848 -12.344 -7.105 1 88.75 246 ALA B C 1
ATOM 5885 O O . ALA B 1 246 ? -7.82 -13.07 -6.91 1 88.75 246 ALA B O 1
ATOM 5886 N N . LEU B 1 247 ? -6.715 -11.133 -6.574 1 87.44 247 LEU B N 1
ATOM 5887 C CA . LEU B 1 247 ? -7.684 -10.703 -5.578 1 87.44 247 LEU B CA 1
ATOM 5888 C C . LEU B 1 247 ? -8.609 -9.625 -6.148 1 87.44 247 LEU B C 1
ATOM 5890 O O . LEU B 1 247 ? -9.648 -9.32 -5.562 1 87.44 247 LEU B O 1
ATOM 5894 N N . GLY B 1 248 ? -8.258 -9.078 -7.301 1 86.81 248 GLY B N 1
ATOM 5895 C CA . GLY B 1 248 ? -9.086 -8.07 -7.938 1 86.81 248 GLY B CA 1
ATOM 5896 C C . GLY B 1 248 ? -9.039 -6.727 -7.23 1 86.81 248 GLY B C 1
ATOM 5897 O O . GLY B 1 248 ? -10.07 -6.059 -7.098 1 86.81 248 GLY B O 1
ATOM 5898 N N . ARG B 1 249 ? -7.957 -6.41 -6.668 1 87.81 249 ARG B N 1
ATOM 5899 C CA . ARG B 1 249 ? -7.742 -5.137 -5.984 1 87.81 249 ARG B CA 1
ATOM 5900 C C . ARG B 1 249 ? -6.609 -4.352 -6.637 1 87.81 249 ARG B C 1
ATOM 5902 O O . ARG B 1 249 ? -5.719 -4.934 -7.262 1 87.81 249 ARG B O 1
ATOM 5909 N N . PRO B 1 250 ? -6.734 -3.047 -6.531 1 87.12 250 PRO B N 1
ATOM 5910 C CA . PRO B 1 250 ? -5.695 -2.258 -7.195 1 87.12 250 PRO B CA 1
ATOM 5911 C C . PRO B 1 250 ? -4.336 -2.383 -6.512 1 87.12 250 PRO B C 1
ATOM 5913 O O . PRO B 1 250 ? -4.234 -2.199 -5.293 1 87.12 250 PRO B O 1
ATOM 5916 N N . GLY B 1 251 ? -3.342 -2.611 -7.27 1 88.56 251 GLY B N 1
ATOM 5917 C CA . GLY B 1 251 ? -1.994 -2.738 -6.738 1 88.56 251 GLY B CA 1
ATOM 5918 C C . GLY B 1 251 ? -1.381 -1.407 -6.344 1 88.56 251 GLY B C 1
ATOM 5919 O O . GLY B 1 251 ? -1.991 -0.354 -6.539 1 88.56 251 GLY B O 1
ATOM 5920 N N . CYS B 1 252 ? -0.164 -1.491 -5.805 1 89.19 252 CYS B N 1
ATOM 5921 C CA . CYS B 1 252 ? 0.534 -0.322 -5.285 1 89.19 252 CYS B CA 1
ATOM 5922 C C . CYS B 1 252 ? 1.465 0.271 -6.336 1 89.19 252 CYS B C 1
ATOM 5924 O O . CYS B 1 252 ? 1.771 1.465 -6.297 1 89.19 252 CYS B O 1
ATOM 5926 N N . THR B 1 253 ? 1.924 -0.533 -7.219 1 92.31 253 THR B N 1
ATOM 5927 C CA . THR B 1 253 ? 2.984 -0.106 -8.125 1 92.31 253 THR B CA 1
ATOM 5928 C C . THR B 1 253 ? 2.416 0.249 -9.492 1 92.31 253 THR B C 1
ATOM 5930 O O . THR B 1 253 ? 1.41 -0.32 -9.922 1 92.31 253 THR B O 1
ATOM 5933 N N . ARG B 1 254 ? 3.076 1.219 -10.125 1 89.12 254 ARG B N 1
ATOM 5934 C CA . ARG B 1 254 ? 2.711 1.656 -11.469 1 89.12 254 ARG B CA 1
ATOM 5935 C C . ARG B 1 254 ? 3.949 1.831 -12.344 1 89.12 254 ARG B C 1
ATOM 5937 O O . ARG B 1 254 ? 5 2.26 -11.859 1 89.12 254 ARG B O 1
ATOM 5944 N N . LYS B 1 255 ? 3.678 1.552 -13.547 1 87.81 255 LYS B N 1
ATOM 5945 C CA . LYS B 1 255 ? 4.777 1.657 -14.5 1 87.81 255 LYS B CA 1
ATOM 5946 C C . LYS B 1 255 ? 5.316 3.084 -14.562 1 87.81 255 LYS B C 1
ATOM 5948 O O . LYS B 1 255 ? 6.527 3.293 -14.688 1 87.81 255 LYS B O 1
ATOM 5953 N N . SER B 1 256 ? 4.492 4.051 -14.453 1 87.25 256 SER B N 1
ATOM 5954 C CA . SER B 1 256 ? 4.871 5.453 -14.578 1 87.25 256 SER B CA 1
ATOM 5955 C C . SER B 1 256 ? 5.738 5.898 -13.406 1 87.25 256 SER B C 1
ATOM 5957 O O . SER B 1 256 ? 6.406 6.934 -13.477 1 87.25 256 SER B O 1
ATOM 5959 N N . GLN B 1 257 ? 5.73 5.125 -12.391 1 87.12 257 GLN B N 1
ATOM 5960 C CA . GLN B 1 257 ? 6.457 5.527 -11.188 1 87.12 257 GLN B CA 1
ATOM 5961 C C . GLN B 1 257 ? 7.832 4.871 -11.133 1 87.12 257 GLN B C 1
ATOM 5963 O O . GLN B 1 257 ? 8.625 5.156 -10.227 1 87.12 257 GLN B O 1
ATOM 5968 N N . SER B 1 258 ? 8.133 4.055 -12.109 1 91.5 258 SER B N 1
ATOM 5969 C CA . SER B 1 258 ? 9.375 3.303 -12.031 1 91.5 258 SER B CA 1
ATOM 5970 C C . SER B 1 258 ? 10.328 3.678 -13.164 1 91.5 258 SER B C 1
ATOM 5972 O O . SER B 1 258 ? 9.906 3.793 -14.32 1 91.5 258 SER B O 1
ATOM 5974 N N . THR B 1 259 ? 11.523 3.984 -12.836 1 92.62 259 THR B N 1
ATOM 5975 C CA . THR B 1 259 ? 12.602 4.145 -13.812 1 92.62 259 THR B CA 1
ATOM 5976 C C . THR B 1 259 ? 13.664 3.064 -13.625 1 92.62 259 THR B C 1
ATOM 5978 O O . THR B 1 259 ? 14.719 3.104 -14.266 1 92.62 259 THR B O 1
ATOM 5981 N N . CYS B 1 260 ? 13.406 2.148 -12.711 1 95.12 260 CYS B N 1
ATOM 5982 C CA . CYS B 1 260 ? 14.352 1.092 -12.383 1 95.12 260 CYS B CA 1
ATOM 5983 C C . CYS B 1 260 ? 14.547 0.145 -13.562 1 95.12 260 CYS B C 1
ATOM 5985 O O . CYS B 1 260 ? 13.594 -0.475 -14.031 1 95.12 260 CYS B O 1
ATOM 5987 N N . PRO B 1 261 ? 15.742 0.046 -14.023 1 95.88 261 PRO B N 1
ATOM 5988 C CA . PRO B 1 261 ? 15.977 -0.939 -15.086 1 95.88 261 PRO B CA 1
ATOM 5989 C C . PRO B 1 261 ? 15.812 -2.377 -14.594 1 95.88 261 PRO B C 1
ATOM 5991 O O . PRO B 1 261 ? 15.938 -2.645 -13.398 1 95.88 261 PRO B O 1
ATOM 5994 N N . LYS B 1 262 ? 15.531 -3.268 -15.516 1 96.38 262 LYS B N 1
ATOM 5995 C CA . LYS B 1 262 ? 15.445 -4.684 -15.172 1 96.38 262 LYS B CA 1
ATOM 5996 C C . LYS B 1 262 ? 16.812 -5.238 -14.781 1 96.38 262 LYS B C 1
ATOM 5998 O O . LYS B 1 262 ? 17.844 -4.656 -15.125 1 96.38 262 LYS B O 1
ATOM 6003 N N . PRO B 1 263 ? 16.875 -6.34 -14.023 1 96.31 263 PRO B N 1
ATOM 6004 C CA . PRO B 1 263 ? 18.141 -6.945 -13.625 1 96.31 263 PRO B CA 1
ATOM 6005 C C . PRO B 1 263 ? 19.031 -7.309 -14.82 1 96.31 263 PRO B C 1
ATOM 6007 O O . PRO B 1 263 ? 18.516 -7.578 -15.906 1 96.31 263 PRO B O 1
ATOM 6010 N N . SER B 1 264 ? 20.297 -7.375 -14.562 1 95.25 264 SER B N 1
ATOM 6011 C CA . SER B 1 264 ? 21.266 -7.625 -15.617 1 95.25 264 SER B CA 1
ATOM 6012 C C . SER B 1 264 ? 21.203 -9.07 -16.094 1 95.25 264 SER B C 1
ATOM 6014 O O . SER B 1 264 ? 21.109 -9.992 -15.289 1 95.25 264 SER B O 1
ATOM 6016 N N . LEU B 1 265 ? 21.297 -9.258 -17.391 1 94 265 LEU B N 1
ATOM 6017 C CA . LEU B 1 265 ? 21.328 -10.594 -17.984 1 94 265 LEU B CA 1
ATOM 6018 C C . LEU B 1 265 ? 22.703 -11.219 -17.844 1 94 265 LEU B C 1
ATOM 6020 O O . LEU B 1 265 ? 22.859 -12.422 -18.047 1 94 265 LEU B O 1
ATOM 6024 N N . ASP B 1 266 ? 23.641 -10.414 -17.484 1 87.06 266 ASP B N 1
ATOM 6025 C CA . ASP B 1 266 ? 25 -10.906 -17.359 1 87.06 266 ASP B CA 1
ATOM 6026 C C . ASP B 1 266 ? 25.234 -11.57 -16 1 87.06 266 ASP B C 1
ATOM 6028 O O . ASP B 1 266 ? 26.297 -12.148 -15.758 1 87.06 266 ASP B O 1
ATOM 6032 N N . HIS B 1 267 ? 24.281 -11.68 -15.281 1 82.38 267 HIS B N 1
ATOM 6033 C CA . HIS B 1 267 ? 24.391 -12.234 -13.938 1 82.38 267 HIS B CA 1
ATOM 6034 C C . HIS B 1 267 ? 24.5 -13.75 -13.977 1 82.38 267 HIS B C 1
ATOM 6036 O O . HIS B 1 267 ? 23.828 -14.398 -14.789 1 82.38 267 HIS B O 1
ATOM 6042 N N . ASP B 1 268 ? 25.219 -14.359 -13.094 1 87.06 268 ASP B N 1
ATOM 6043 C CA . ASP B 1 268 ? 25.469 -15.789 -13.016 1 87.06 268 ASP B CA 1
ATOM 6044 C C . ASP B 1 268 ? 24.172 -16.578 -12.844 1 87.06 268 ASP B C 1
ATOM 6046 O O . ASP B 1 268 ? 24.047 -17.703 -13.312 1 87.06 268 ASP B O 1
ATOM 6050 N N . ALA B 1 269 ? 23.25 -15.945 -12.258 1 88.75 269 ALA B N 1
ATOM 6051 C CA . ALA B 1 269 ? 21.969 -16.609 -12.008 1 88.75 269 ALA B CA 1
ATOM 6052 C C . ALA B 1 269 ? 21.297 -17.016 -13.32 1 88.75 269 ALA B C 1
ATOM 6054 O O . ALA B 1 269 ? 20.562 -18 -13.367 1 88.75 269 ALA B O 1
ATOM 6055 N N . GLU B 1 270 ? 21.516 -16.312 -14.383 1 93.5 270 GLU B N 1
ATOM 6056 C CA . GLU B 1 270 ? 20.922 -16.562 -15.695 1 93.5 270 GLU B CA 1
ATOM 6057 C C . GLU B 1 270 ? 21.422 -17.875 -16.281 1 93.5 270 GLU B C 1
ATOM 6059 O O . GLU B 1 270 ? 20.672 -18.578 -16.969 1 93.5 270 GLU B O 1
ATOM 6064 N N . TYR B 1 271 ? 22.609 -18.266 -15.906 1 92.62 271 TYR B N 1
ATOM 6065 C CA . TYR B 1 271 ? 23.25 -19.375 -16.594 1 92.62 271 TYR B CA 1
ATOM 6066 C C . TYR B 1 271 ? 23.516 -20.531 -15.625 1 92.62 271 TYR B C 1
ATOM 6068 O O . TYR B 1 271 ? 24.109 -21.547 -16 1 92.62 271 TYR B O 1
ATOM 6076 N N . GLU B 1 272 ? 23.016 -20.344 -14.484 1 91.62 272 GLU B N 1
ATOM 6077 C CA . GLU B 1 272 ? 23.188 -21.406 -13.508 1 91.62 272 GLU B CA 1
ATOM 6078 C C . GLU B 1 272 ? 22.406 -22.656 -13.906 1 91.62 272 GLU B C 1
ATOM 6080 O O . GLU B 1 272 ? 21.312 -22.547 -14.469 1 91.62 272 GLU B O 1
ATOM 6085 N N . ALA B 1 273 ? 23.047 -23.766 -13.555 1 89.62 273 ALA B N 1
ATOM 6086 C CA . ALA B 1 273 ? 22.359 -25.031 -13.836 1 89.62 273 ALA B CA 1
ATOM 6087 C C . ALA B 1 273 ? 21.109 -25.172 -12.969 1 89.62 273 ALA B C 1
ATOM 6089 O O . ALA B 1 273 ? 21.141 -24.875 -11.773 1 89.62 273 ALA B O 1
ATOM 6090 N N . TRP B 1 274 ? 20.062 -25.484 -13.609 1 90.25 274 TRP B N 1
ATOM 6091 C CA . TRP B 1 274 ? 18.828 -25.797 -12.898 1 90.25 274 TRP B CA 1
ATOM 6092 C C . TRP B 1 274 ? 18.578 -27.297 -12.898 1 90.25 274 TRP B C 1
ATOM 6094 O O . TRP B 1 274 ? 18.422 -27.906 -13.953 1 90.25 274 TRP B O 1
ATOM 6104 N N . VAL B 1 275 ? 18.672 -27.859 -11.734 1 82.25 275 VAL B N 1
ATOM 6105 C CA . VAL B 1 275 ? 18.5 -29.297 -11.586 1 82.25 275 VAL B CA 1
ATOM 6106 C C . VAL B 1 275 ? 17.375 -29.578 -10.586 1 82.25 275 VAL B C 1
ATOM 6108 O O . VAL B 1 275 ? 17.281 -28.922 -9.547 1 82.25 275 VAL B O 1
ATOM 6111 N N . GLN B 1 276 ? 16.594 -30.516 -11.094 1 79.62 276 GLN B N 1
ATOM 6112 C CA . GLN B 1 276 ? 15.555 -30.938 -10.156 1 79.62 276 GLN B CA 1
ATOM 6113 C C . GLN B 1 276 ? 16.172 -31.625 -8.938 1 79.62 276 GLN B C 1
ATOM 6115 O O . GLN B 1 276 ? 17.203 -32.312 -9.055 1 79.62 276 GLN B O 1
ATOM 6120 N N . ILE B 1 277 ? 15.773 -31.25 -7.809 1 71.56 277 ILE B N 1
ATOM 6121 C CA . ILE B 1 277 ? 16.344 -31.844 -6.598 1 71.56 277 ILE B CA 1
ATOM 6122 C C . ILE B 1 277 ? 16.25 -33.375 -6.676 1 71.56 277 ILE B C 1
ATOM 6124 O O . ILE B 1 277 ? 15.172 -33.906 -6.879 1 71.56 277 ILE B O 1
ATOM 6128 N N . PRO B 1 278 ? 17.5 -33.875 -6.574 1 61.69 278 PRO B N 1
ATOM 6129 C CA . PRO B 1 278 ? 17.562 -35.312 -6.672 1 61.69 278 PRO B CA 1
ATOM 6130 C C . PRO B 1 278 ? 16.688 -36.031 -5.641 1 61.69 278 PRO B C 1
ATOM 6132 O O . PRO B 1 278 ? 16.594 -35.562 -4.496 1 61.69 278 PRO B O 1
ATOM 6135 N N . GLY B 1 279 ? 16.109 -37.094 -6.078 1 56.53 279 GLY B N 1
ATOM 6136 C CA . GLY B 1 279 ? 15.289 -37.906 -5.191 1 56.53 279 GLY B CA 1
ATOM 6137 C C . GLY B 1 279 ? 13.836 -37.469 -5.152 1 56.53 279 GLY B C 1
ATOM 6138 O O . GLY B 1 279 ? 12.984 -38.188 -4.633 1 56.53 279 GLY B O 1
ATOM 6139 N N . LEU B 1 280 ? 13.742 -36.25 -5.391 1 57.25 280 LEU B N 1
ATOM 6140 C CA . LEU B 1 280 ? 12.352 -35.812 -5.348 1 57.25 280 LEU B CA 1
ATOM 6141 C C . LEU B 1 280 ? 11.586 -36.312 -6.57 1 57.25 280 LEU B C 1
ATOM 6143 O O . LEU B 1 280 ? 10.406 -36.688 -6.469 1 57.25 280 LEU B O 1
ATOM 6147 N N . THR B 1 281 ? 12.156 -36 -7.711 1 54.06 281 THR B N 1
ATOM 6148 C CA . THR B 1 281 ? 11.445 -36.531 -8.875 1 54.06 281 THR B CA 1
ATOM 6149 C C . THR B 1 281 ? 12.172 -37.75 -9.438 1 54.06 281 THR B C 1
ATOM 6151 O O . THR B 1 281 ? 13.375 -37.906 -9.211 1 54.06 281 THR B O 1
ATOM 6154 N N . GLN B 1 282 ? 11.383 -38.75 -9.75 1 50.34 282 GLN B N 1
ATOM 6155 C CA . GLN B 1 282 ? 11.734 -40.094 -10.172 1 50.34 282 GLN B CA 1
ATOM 6156 C C . GLN B 1 282 ? 12.938 -40.094 -11.109 1 50.34 282 GLN B C 1
ATOM 6158 O O . GLN B 1 282 ? 13.742 -41.031 -11.102 1 50.34 282 GLN B O 1
ATOM 6163 N N . ASP B 1 283 ? 12.977 -39.188 -12.242 1 50.75 283 ASP B N 1
ATOM 6164 C CA . ASP B 1 283 ? 13.891 -39.469 -13.344 1 50.75 283 ASP B CA 1
ATOM 6165 C C . ASP B 1 283 ? 15.172 -38.656 -13.234 1 50.75 283 ASP B C 1
ATOM 6167 O O . ASP B 1 283 ? 15.141 -37.438 -13.367 1 50.75 283 ASP B O 1
ATOM 6171 N N . ASN B 1 284 ? 16.125 -39.094 -12.516 1 53.41 284 ASN B N 1
ATOM 6172 C CA . ASN B 1 284 ? 17.484 -38.594 -12.398 1 53.41 284 ASN B CA 1
ATOM 6173 C C . ASN B 1 284 ? 18.078 -38.25 -13.766 1 53.41 284 ASN B C 1
ATOM 6175 O O . ASN B 1 284 ? 19.219 -37.812 -13.859 1 53.41 284 ASN B O 1
ATOM 6179 N N . SER B 1 285 ? 17.422 -38.656 -14.844 1 56.19 285 SER B N 1
ATOM 6180 C CA . SER B 1 285 ? 18.062 -38.562 -16.156 1 56.19 285 SER B CA 1
ATOM 6181 C C . SER B 1 285 ? 17.766 -37.219 -16.812 1 56.19 285 SER B C 1
ATOM 6183 O O . SER B 1 285 ? 18.047 -37.031 -18 1 56.19 285 SER B O 1
ATOM 6185 N N . LEU B 1 286 ? 17.281 -36.25 -15.984 1 59.97 286 LEU B N 1
ATOM 6186 C CA . LEU B 1 286 ? 16.891 -35.062 -16.703 1 59.97 286 LEU B CA 1
ATOM 6187 C C . LEU B 1 286 ? 18.109 -34.188 -17.031 1 59.97 286 LEU B C 1
ATOM 6189 O O . LEU B 1 286 ? 19.047 -34.125 -16.234 1 59.97 286 LEU B O 1
ATOM 6193 N N . PRO B 1 287 ? 18.203 -33.812 -18.297 1 66 287 PRO B N 1
ATOM 6194 C CA . PRO B 1 287 ? 19.281 -32.938 -18.719 1 66 287 PRO B CA 1
ATOM 6195 C C . PRO B 1 287 ? 19.406 -31.688 -17.844 1 66 287 PRO B C 1
ATOM 6197 O O . PRO B 1 287 ? 18.406 -31.219 -17.281 1 66 287 PRO B O 1
ATOM 6200 N N . VAL B 1 288 ? 20.625 -31.375 -17.609 1 75.19 288 VAL B N 1
ATOM 6201 C CA . VAL B 1 288 ? 20.938 -30.141 -16.891 1 75.19 288 VAL B CA 1
ATOM 6202 C C . VAL B 1 288 ? 20.547 -28.938 -17.75 1 75.19 288 VAL B C 1
ATOM 6204 O O . VAL B 1 288 ? 21.047 -28.781 -18.875 1 75.19 288 VAL B O 1
ATOM 6207 N N . LEU B 1 289 ? 19.562 -28.234 -17.312 1 85.69 289 LEU B N 1
ATOM 6208 C CA . LEU B 1 289 ? 19.062 -27.062 -18.016 1 85.69 289 LEU B CA 1
ATOM 6209 C C . LEU B 1 289 ? 19.609 -25.781 -17.406 1 85.69 289 LEU B C 1
ATOM 6211 O O . LEU B 1 289 ? 20.016 -25.766 -16.25 1 85.69 289 LEU B O 1
ATOM 6215 N N . GLN B 1 290 ? 19.688 -24.781 -18.219 1 91.06 290 GLN B N 1
ATOM 6216 C CA . GLN B 1 290 ? 20.031 -23.469 -17.672 1 91.06 290 GLN B CA 1
ATOM 6217 C C . GLN B 1 290 ? 18.812 -22.812 -17.016 1 91.06 290 GLN B C 1
ATOM 6219 O O . GLN B 1 290 ? 17.703 -22.922 -17.531 1 91.06 290 GLN B O 1
ATOM 6224 N N . SER B 1 291 ? 18.969 -22.172 -15.969 1 93.12 291 SER B N 1
ATOM 6225 C CA . SER B 1 291 ? 17.859 -21.625 -15.18 1 93.12 291 SER B CA 1
ATOM 6226 C C . SER B 1 291 ? 17.125 -20.547 -15.945 1 93.12 291 SER B C 1
ATOM 6228 O O . SER B 1 291 ? 15.891 -20.531 -15.977 1 93.12 291 SER B O 1
ATOM 6230 N N . ARG B 1 292 ? 17.875 -19.625 -16.625 1 95.88 292 ARG B N 1
ATOM 6231 C CA . ARG B 1 292 ? 17.312 -18.5 -17.375 1 95.88 292 ARG B CA 1
ATOM 6232 C C . ARG B 1 292 ? 16.375 -17.688 -16.5 1 95.88 292 ARG B C 1
ATOM 6234 O O . ARG B 1 292 ? 15.312 -17.25 -16.953 1 95.88 292 ARG B O 1
ATOM 6241 N N . ILE B 1 293 ? 16.781 -17.562 -15.219 1 96.31 293 ILE B N 1
ATOM 6242 C CA . ILE B 1 293 ? 15.914 -16.953 -14.219 1 96.31 293 ILE B CA 1
ATOM 6243 C C . ILE B 1 293 ? 15.727 -15.469 -14.539 1 96.31 293 ILE B C 1
ATOM 6245 O O . ILE B 1 293 ? 14.625 -14.938 -14.422 1 96.31 293 ILE B O 1
ATOM 6249 N N . VAL B 1 294 ? 16.75 -14.75 -14.938 1 97 294 VAL B N 1
ATOM 6250 C CA . VAL B 1 294 ? 16.688 -13.312 -15.148 1 97 294 VAL B CA 1
ATOM 6251 C C . VAL B 1 294 ? 15.852 -13 -16.391 1 97 294 VAL B C 1
ATOM 6253 O O . VAL B 1 294 ? 14.984 -12.117 -16.344 1 97 294 VAL B O 1
ATOM 6256 N N . SER B 1 295 ? 16.125 -13.742 -17.469 1 96.44 295 SER B N 1
ATOM 6257 C CA . SER B 1 295 ? 15.328 -13.547 -18.688 1 96.44 295 SER B CA 1
ATOM 6258 C C . SER B 1 295 ? 13.852 -13.844 -18.438 1 96.44 295 SER B C 1
ATOM 6260 O O . SER B 1 295 ? 12.977 -13.125 -18.922 1 96.44 295 SER B O 1
ATOM 6262 N N . THR B 1 296 ? 13.633 -14.914 -17.703 1 96.69 296 THR B N 1
ATOM 6263 C CA . THR B 1 296 ? 12.258 -15.258 -17.359 1 96.69 296 THR B CA 1
ATOM 6264 C C . THR B 1 296 ? 11.617 -14.125 -16.547 1 96.69 296 THR B C 1
ATOM 6266 O O . THR B 1 296 ? 10.484 -13.734 -16.828 1 96.69 296 THR B O 1
ATOM 6269 N N . ALA B 1 297 ? 12.32 -13.578 -15.578 1 96.81 297 ALA B N 1
ATOM 6270 C CA . ALA B 1 297 ? 11.812 -12.484 -14.75 1 96.81 297 ALA B CA 1
ATOM 6271 C C . ALA B 1 297 ? 11.508 -11.25 -15.594 1 96.81 297 ALA B C 1
ATOM 6273 O O . ALA B 1 297 ? 10.531 -10.547 -15.344 1 96.81 297 ALA B O 1
ATOM 6274 N N . HIS B 1 298 ? 12.367 -10.984 -16.594 1 96.56 298 HIS B N 1
ATOM 6275 C CA . HIS B 1 298 ? 12.133 -9.875 -17.516 1 96.56 298 HIS B CA 1
ATOM 6276 C C . HIS B 1 298 ? 10.773 -10 -18.188 1 96.56 298 HIS B C 1
ATOM 6278 O O . HIS B 1 298 ? 9.984 -9.055 -18.188 1 96.56 298 HIS B O 1
ATOM 6284 N N . PHE B 1 299 ? 10.578 -11.125 -18.656 1 95.69 299 PHE B N 1
ATOM 6285 C CA . PHE B 1 299 ? 9.414 -11.32 -19.516 1 95.69 299 PHE B CA 1
ATOM 6286 C C . PHE B 1 299 ? 8.141 -11.367 -18.688 1 95.69 299 PHE B C 1
ATOM 6288 O O . PHE B 1 299 ? 7.102 -10.852 -19.094 1 95.69 299 PHE B O 1
ATOM 6295 N N . ILE B 1 300 ? 8.234 -11.984 -17.547 1 95.81 300 ILE B N 1
ATOM 6296 C CA . ILE B 1 300 ? 7.066 -12.031 -16.672 1 95.81 300 ILE B CA 1
ATOM 6297 C C . ILE B 1 300 ? 6.684 -10.617 -16.25 1 95.81 300 ILE B C 1
ATOM 6299 O O . ILE B 1 300 ? 5.512 -10.234 -16.297 1 95.81 300 ILE B O 1
ATOM 6303 N N . ALA B 1 301 ? 7.652 -9.859 -15.797 1 95.94 301 ALA B N 1
ATOM 6304 C CA . ALA B 1 301 ? 7.406 -8.492 -15.344 1 95.94 301 ALA B CA 1
ATOM 6305 C C . ALA B 1 301 ? 6.801 -7.645 -16.453 1 95.94 301 ALA B C 1
ATOM 6307 O O . ALA B 1 301 ? 5.863 -6.879 -16.219 1 95.94 301 ALA B O 1
ATOM 6308 N N . GLU B 1 302 ? 7.297 -7.805 -17.656 1 95.56 302 GLU B N 1
ATOM 6309 C CA . GLU B 1 302 ? 6.809 -7.004 -18.766 1 95.56 302 GLU B CA 1
ATOM 6310 C C . GLU B 1 302 ? 5.395 -7.418 -19.172 1 95.56 302 GLU B C 1
ATOM 6312 O O . GLU B 1 302 ? 4.547 -6.566 -19.438 1 95.56 302 GLU B O 1
ATOM 6317 N N . CYS B 1 303 ? 5.184 -8.688 -19.266 1 95.69 303 CYS B N 1
ATOM 6318 C CA . CYS B 1 303 ? 3.859 -9.188 -19.609 1 95.69 303 CYS B CA 1
ATOM 6319 C C . CYS B 1 303 ? 2.812 -8.711 -18.609 1 95.69 303 CYS B C 1
ATOM 6321 O O . CYS B 1 303 ? 1.734 -8.266 -19 1 95.69 303 CYS B O 1
ATOM 6323 N N . LEU B 1 304 ? 3.156 -8.812 -17.391 1 95.94 304 LEU B N 1
ATOM 6324 C CA . LEU B 1 304 ? 2.244 -8.375 -16.344 1 95.94 304 LEU B CA 1
ATOM 6325 C C . LEU B 1 304 ? 2.055 -6.863 -16.375 1 95.94 304 LEU B C 1
ATOM 6327 O O . LEU B 1 304 ? 0.954 -6.367 -16.141 1 95.94 304 LEU B O 1
ATOM 6331 N N . SER B 1 305 ? 3.105 -6.129 -16.672 1 94.69 305 SER B N 1
ATOM 6332 C CA . SER B 1 305 ? 3.02 -4.676 -16.766 1 94.69 305 SER B CA 1
ATOM 6333 C C . SER B 1 305 ? 2.043 -4.25 -17.859 1 94.69 305 SER B C 1
ATOM 6335 O O . SER B 1 305 ? 1.177 -3.402 -17.625 1 94.69 305 SER B O 1
ATOM 6337 N N . ILE B 1 306 ? 2.141 -4.879 -19 1 95.94 306 ILE B N 1
ATOM 6338 C CA . ILE B 1 306 ? 1.277 -4.562 -20.141 1 95.94 306 ILE B CA 1
ATOM 6339 C C . ILE B 1 306 ? -0.173 -4.891 -19.781 1 95.94 306 ILE B C 1
ATOM 6341 O O . ILE B 1 306 ? -1.062 -4.055 -19.953 1 95.94 306 ILE B O 1
ATOM 6345 N N . ALA B 1 307 ? -0.359 -6.023 -19.281 1 94.69 307 ALA B N 1
ATOM 6346 C CA . ALA B 1 307 ? -1.71 -6.496 -19 1 94.69 307 ALA B CA 1
ATOM 6347 C C . ALA B 1 307 ? -2.338 -5.699 -17.859 1 94.69 307 ALA B C 1
ATOM 6349 O O . ALA B 1 307 ? -3.502 -5.297 -17.938 1 94.69 307 ALA B O 1
ATOM 6350 N N . SER B 1 308 ? -1.557 -5.5 -16.812 1 92.12 308 SER B N 1
ATOM 6351 C CA . SER B 1 308 ? -2.105 -4.891 -15.602 1 92.12 308 SER B CA 1
ATOM 6352 C C . SER B 1 308 ? -2.479 -3.43 -15.844 1 92.12 308 SER B C 1
ATOM 6354 O O . SER B 1 308 ? -3.441 -2.926 -15.258 1 92.12 308 SER B O 1
ATOM 6356 N N . GLU B 1 309 ? -1.728 -2.713 -16.609 1 91.44 309 GLU B N 1
ATOM 6357 C CA . GLU B 1 309 ? -2.055 -1.322 -16.922 1 91.44 309 GLU B CA 1
ATOM 6358 C C . GLU B 1 309 ? -3.434 -1.206 -17.562 1 91.44 309 GLU B C 1
ATOM 6360 O O . GLU B 1 309 ? -4.207 -0.305 -17.234 1 91.44 309 GLU B O 1
ATOM 6365 N N . ALA B 1 310 ? -3.703 -2.09 -18.438 1 93.25 310 ALA B N 1
ATOM 6366 C CA . ALA B 1 310 ? -5 -2.109 -19.109 1 93.25 310 ALA B CA 1
ATOM 6367 C C . ALA B 1 310 ? -6.102 -2.561 -18.156 1 93.25 310 ALA B C 1
ATOM 6369 O O . ALA B 1 310 ? -7.164 -1.938 -18.078 1 93.25 310 ALA B O 1
ATOM 6370 N N . MET B 1 311 ? -5.848 -3.582 -17.453 1 90 311 MET B N 1
ATOM 6371 C CA . MET B 1 311 ? -6.855 -4.156 -16.578 1 90 311 MET B CA 1
ATOM 6372 C C . MET B 1 311 ? -7.215 -3.188 -15.445 1 90 311 MET B C 1
ATOM 6374 O O . MET B 1 311 ? -8.367 -3.133 -15.016 1 90 311 MET B O 1
ATOM 6378 N N . ASP B 1 312 ? -6.25 -2.434 -14.977 1 87.56 312 ASP B N 1
ATOM 6379 C CA . ASP B 1 312 ? -6.496 -1.448 -13.922 1 87.56 312 ASP B CA 1
ATOM 6380 C C . ASP B 1 312 ? -7.508 -0.401 -14.375 1 87.56 312 ASP B C 1
ATOM 6382 O O . ASP B 1 312 ? -8.289 0.111 -13.57 1 87.56 312 ASP B O 1
ATOM 6386 N N . GLN B 1 313 ? -7.477 -0.122 -15.625 1 89.88 313 GLN B N 1
ATOM 6387 C CA . GLN B 1 313 ? -8.43 0.839 -16.172 1 89.88 313 GLN B CA 1
ATOM 6388 C C . GLN B 1 313 ? -9.805 0.203 -16.359 1 89.88 313 GLN B C 1
ATOM 6390 O O . GLN B 1 313 ? -10.82 0.776 -15.945 1 89.88 313 GLN B O 1
ATOM 6395 N N . ILE B 1 314 ? -9.812 -0.959 -16.875 1 88.31 314 ILE B N 1
ATOM 6396 C CA . ILE B 1 314 ? -11.047 -1.616 -17.297 1 88.31 314 ILE B CA 1
ATOM 6397 C C . ILE B 1 314 ? -11.844 -2.033 -16.062 1 88.31 314 ILE B C 1
ATOM 6399 O O . ILE B 1 314 ? -13.062 -1.858 -16.016 1 88.31 314 ILE B O 1
ATOM 6403 N N . TYR B 1 315 ? -11.117 -2.537 -15.094 1 83.75 315 TYR B N 1
ATOM 6404 C CA . TYR B 1 315 ? -11.797 -3.15 -13.961 1 83.75 315 TYR B CA 1
ATOM 6405 C C . TYR B 1 315 ? -11.992 -2.143 -12.836 1 83.75 315 TYR B C 1
ATOM 6407 O O . TYR B 1 315 ? -12.555 -2.477 -11.789 1 83.75 315 TYR B O 1
ATOM 6415 N N . ALA B 1 316 ? -11.586 -0.885 -13.008 1 85.81 316 ALA B N 1
ATOM 6416 C CA . ALA B 1 316 ? -11.812 0.129 -11.984 1 85.81 316 ALA B CA 1
ATOM 6417 C C . ALA B 1 316 ? -13.305 0.405 -11.805 1 85.81 316 ALA B C 1
ATOM 6419 O O . ALA B 1 316 ? -14.023 0.648 -12.773 1 85.81 316 ALA B O 1
ATOM 6420 N N . PRO B 1 317 ? -13.742 0.376 -10.57 1 82.06 317 PRO B N 1
ATOM 6421 C CA . PRO B 1 317 ? -15.172 0.57 -10.328 1 82.06 317 PRO B CA 1
ATOM 6422 C C . PRO B 1 317 ? -15.688 1.917 -10.836 1 82.06 317 PRO B C 1
ATOM 6424 O O . PRO B 1 317 ? -16.844 2.029 -11.234 1 82.06 317 PRO B O 1
ATOM 6427 N N . ASN B 1 318 ? -14.836 2.957 -10.805 1 85.06 318 ASN B N 1
ATOM 6428 C CA . ASN B 1 318 ? -15.18 4.297 -11.266 1 85.06 318 ASN B CA 1
ATOM 6429 C C . ASN B 1 318 ? -14.391 4.688 -12.508 1 85.06 318 ASN B C 1
ATOM 6431 O O . ASN B 1 318 ? -13.859 5.797 -12.594 1 85.06 318 ASN B O 1
ATOM 6435 N N . SER B 1 319 ? -14.328 3.725 -13.477 1 81 319 SER B N 1
ATOM 6436 C CA . SER B 1 319 ? -13.516 3.969 -14.664 1 81 319 SER B CA 1
ATOM 6437 C C . SER B 1 319 ? -14.156 5 -15.578 1 81 319 SER B C 1
ATOM 6439 O O . SER B 1 319 ? -13.461 5.758 -16.25 1 81 319 SER B O 1
ATOM 6441 N N . GLY B 1 320 ? -15.445 5.027 -15.641 1 82.88 320 GLY B N 1
ATOM 6442 C CA . GLY B 1 320 ? -16.156 5.918 -16.547 1 82.88 320 GLY B CA 1
ATOM 6443 C C . GLY B 1 320 ? -15.977 5.562 -18.016 1 82.88 320 GLY B C 1
ATOM 6444 O O . GLY B 1 320 ? -16.344 6.336 -18.891 1 82.88 320 GLY B O 1
ATOM 6445 N N . LEU B 1 321 ? -15.43 4.375 -18.281 1 88.19 321 LEU B N 1
ATOM 6446 C CA . LEU B 1 321 ? -15.148 3.963 -19.656 1 88.19 321 LEU B CA 1
ATOM 6447 C C . LEU B 1 321 ? -16.422 3.459 -20.344 1 88.19 321 LEU B C 1
ATOM 6449 O O . LEU B 1 321 ? -17.234 2.768 -19.719 1 88.19 321 LEU B O 1
ATOM 6453 N N . SER B 1 322 ? -16.578 3.869 -21.609 1 91.12 322 SER B N 1
ATOM 6454 C CA . SER B 1 322 ? -17.625 3.295 -22.438 1 91.12 322 SER B CA 1
ATOM 6455 C C . SER B 1 322 ? -17.234 1.905 -22.938 1 91.12 322 SER B C 1
ATOM 6457 O O . SER B 1 322 ? -16.094 1.492 -22.812 1 91.12 322 SER B O 1
ATOM 6459 N N . GLN B 1 323 ? -18.203 1.195 -23.438 1 85.81 323 GLN B N 1
ATOM 6460 C CA . GLN B 1 323 ? -17.922 -0.111 -24.031 1 85.81 323 GLN B CA 1
ATOM 6461 C C . GLN B 1 323 ? -16.906 0.002 -25.172 1 85.81 323 GLN B C 1
ATOM 6463 O O . GLN B 1 323 ? -16.047 -0.863 -25.328 1 85.81 323 GLN B O 1
ATOM 6468 N N . LYS B 1 324 ? -17.125 1.036 -25.891 1 92.25 324 LYS B N 1
ATOM 6469 C CA . LYS B 1 324 ? -16.203 1.271 -27 1 92.25 324 LYS B CA 1
ATOM 6470 C C . LYS B 1 324 ? -14.789 1.53 -26.5 1 92.25 324 LYS B C 1
ATOM 6472 O O . LYS B 1 324 ? -13.82 1.065 -27.109 1 92.25 324 LYS B O 1
ATOM 6477 N N . ASP B 1 325 ? -14.68 2.256 -25.406 1 93.75 325 ASP B N 1
ATOM 6478 C CA . ASP B 1 325 ? -13.375 2.516 -24.797 1 93.75 325 ASP B CA 1
ATOM 6479 C C . ASP B 1 325 ? -12.711 1.216 -24.344 1 93.75 325 ASP B C 1
ATOM 6481 O O . ASP B 1 325 ? -11.508 1.019 -24.547 1 93.75 325 ASP B O 1
ATOM 6485 N N . ILE B 1 326 ? -13.508 0.375 -23.719 1 90.62 326 ILE B N 1
ATOM 6486 C CA . ILE B 1 326 ? -13 -0.897 -23.219 1 90.62 326 ILE B CA 1
ATOM 6487 C C . ILE B 1 326 ? -12.516 -1.757 -24.375 1 90.62 326 ILE B C 1
ATOM 6489 O O . ILE B 1 326 ? -11.438 -2.35 -24.312 1 90.62 326 ILE B O 1
ATOM 6493 N N . GLU B 1 327 ? -13.297 -1.788 -25.438 1 92.56 327 GLU B N 1
ATOM 6494 C CA . GLU B 1 327 ? -12.914 -2.553 -26.625 1 92.56 327 GLU B CA 1
ATOM 6495 C C . GLU B 1 327 ? -11.602 -2.051 -27.219 1 92.56 327 GLU B C 1
ATOM 6497 O O . GLU B 1 327 ? -10.75 -2.848 -27.625 1 92.56 327 GLU B O 1
ATOM 6502 N N . ASN B 1 328 ? -11.531 -0.801 -27.219 1 96.38 328 ASN B N 1
ATOM 6503 C CA . ASN B 1 328 ? -10.305 -0.205 -27.75 1 96.38 328 ASN B CA 1
ATOM 6504 C C . ASN B 1 328 ? -9.094 -0.549 -26.891 1 96.38 328 ASN B C 1
ATOM 6506 O O . ASN B 1 328 ? -8.023 -0.863 -27.422 1 96.38 328 ASN B O 1
ATOM 6510 N N . ILE B 1 329 ? -9.25 -0.453 -25.594 1 96.31 329 ILE B N 1
ATOM 6511 C CA . ILE B 1 329 ? -8.164 -0.759 -24.656 1 96.31 329 ILE B CA 1
ATOM 6512 C C . ILE B 1 329 ? -7.777 -2.232 -24.781 1 96.31 329 ILE B C 1
ATOM 6514 O O . ILE B 1 329 ? -6.594 -2.568 -24.844 1 96.31 329 ILE B O 1
ATOM 6518 N N . VAL B 1 330 ? -8.766 -3.111 -24.844 1 94.88 330 VAL B N 1
ATOM 6519 C CA . VAL B 1 330 ? -8.531 -4.547 -24.953 1 94.88 330 VAL B CA 1
ATOM 6520 C C . VAL B 1 330 ? -7.812 -4.852 -26.266 1 94.88 330 VAL B C 1
ATOM 6522 O O . VAL B 1 330 ? -6.836 -5.602 -26.297 1 94.88 330 VAL B O 1
ATOM 6525 N N . GLY B 1 331 ? -8.32 -4.246 -27.328 1 96.62 331 GLY B N 1
ATOM 6526 C CA . GLY B 1 331 ? -7.715 -4.48 -28.625 1 96.62 331 GLY B CA 1
ATOM 6527 C C . GLY B 1 331 ? -6.258 -4.066 -28.688 1 96.62 331 GLY B C 1
ATOM 6528 O O . GLY B 1 331 ? -5.406 -4.836 -29.141 1 96.62 331 GLY B O 1
ATOM 6529 N N . LYS B 1 332 ? -6.008 -2.904 -28.25 1 97.62 332 LYS B N 1
ATOM 6530 C CA . LYS B 1 332 ? -4.645 -2.379 -28.266 1 97.62 332 LYS B CA 1
ATOM 6531 C C . LYS B 1 332 ? -3.723 -3.225 -27.391 1 97.62 332 LYS B C 1
ATOM 6533 O O . LYS B 1 332 ? -2.594 -3.527 -27.781 1 97.62 332 LYS B O 1
ATOM 6538 N N . THR B 1 333 ? -4.16 -3.543 -26.234 1 97.75 333 THR B N 1
ATOM 6539 C CA . THR B 1 333 ? -3.355 -4.305 -25.297 1 97.75 333 THR B CA 1
ATOM 6540 C C . THR B 1 333 ? -3.117 -5.723 -25.797 1 97.75 333 THR B C 1
ATOM 6542 O O . THR B 1 333 ? -2.033 -6.281 -25.609 1 97.75 333 THR B O 1
ATOM 6545 N N . ASP B 1 334 ? -4.133 -6.305 -26.375 1 97.56 334 ASP B N 1
ATOM 6546 C CA . ASP B 1 334 ? -4.008 -7.645 -26.938 1 97.56 334 ASP B CA 1
ATOM 6547 C C . ASP B 1 334 ? -2.898 -7.695 -27.984 1 97.56 334 ASP B C 1
ATOM 6549 O O . ASP B 1 334 ? -2.078 -8.617 -27.984 1 97.56 334 ASP B O 1
ATOM 6553 N N . VAL B 1 335 ? -2.908 -6.746 -28.859 1 97.75 335 VAL B N 1
ATOM 6554 C CA . VAL B 1 335 ? -1.896 -6.684 -29.906 1 97.75 335 VAL B CA 1
ATOM 6555 C C . VAL B 1 335 ? -0.508 -6.562 -29.281 1 97.75 335 VAL B C 1
ATOM 6557 O O . VAL B 1 335 ? 0.431 -7.242 -29.703 1 97.75 335 VAL B O 1
ATOM 6560 N N . GLU B 1 336 ? -0.394 -5.719 -28.297 1 97.62 336 GLU B N 1
ATOM 6561 C CA . GLU B 1 336 ? 0.887 -5.508 -27.625 1 97.62 336 GLU B CA 1
ATOM 6562 C C . GLU B 1 336 ? 1.361 -6.777 -26.938 1 97.62 336 GLU B C 1
ATOM 6564 O O . GLU B 1 336 ? 2.539 -7.133 -27 1 97.62 336 GLU B O 1
ATOM 6569 N N . LEU B 1 337 ? 0.503 -7.473 -26.219 1 97.06 337 LEU B N 1
ATOM 6570 C CA . LEU B 1 337 ? 0.834 -8.695 -25.5 1 97.06 337 LEU B CA 1
ATOM 6571 C C . LEU B 1 337 ? 1.261 -9.797 -26.469 1 97.06 337 LEU B C 1
ATOM 6573 O O . LEU B 1 337 ? 2.23 -10.516 -26.203 1 97.06 337 LEU B O 1
ATOM 6577 N N . ARG B 1 338 ? 0.539 -9.922 -27.516 1 96.88 338 ARG B N 1
ATOM 6578 C CA . ARG B 1 338 ? 0.856 -10.953 -28.5 1 96.88 338 ARG B CA 1
ATOM 6579 C C . ARG B 1 338 ? 2.197 -10.68 -29.172 1 96.88 338 ARG B C 1
ATOM 6581 O O . ARG B 1 338 ? 2.979 -11.602 -29.422 1 96.88 338 ARG B O 1
ATOM 6588 N N . ALA B 1 339 ? 2.383 -9.43 -29.484 1 96.75 339 ALA B N 1
ATOM 6589 C CA . ALA B 1 339 ? 3.662 -9.062 -30.094 1 96.75 339 ALA B CA 1
ATOM 6590 C C . ALA B 1 339 ? 4.824 -9.383 -29.156 1 96.75 339 ALA B C 1
ATOM 6592 O O . ALA B 1 339 ? 5.867 -9.867 -29.594 1 96.75 339 ALA B O 1
ATOM 6593 N N . TYR B 1 340 ? 4.656 -9.102 -27.953 1 95.44 340 TYR B N 1
ATOM 6594 C CA . TYR B 1 340 ? 5.695 -9.383 -26.969 1 95.44 340 TYR B CA 1
ATOM 6595 C C . TYR B 1 340 ? 5.922 -10.883 -26.828 1 95.44 340 TYR B C 1
ATOM 6597 O O . TYR B 1 340 ? 7.062 -11.336 -26.734 1 95.44 340 TYR B O 1
ATOM 6605 N N . TYR B 1 341 ? 4.863 -11.664 -26.812 1 96.38 341 TYR B N 1
ATOM 6606 C CA . TYR B 1 341 ? 4.926 -13.109 -26.625 1 96.38 341 TYR B CA 1
ATOM 6607 C C . TYR B 1 341 ? 5.578 -13.781 -27.828 1 96.38 341 TYR B C 1
ATOM 6609 O O . TYR B 1 341 ? 6.371 -14.711 -27.688 1 96.38 341 TYR B O 1
ATOM 6617 N N . VAL B 1 342 ? 5.289 -13.266 -28.984 1 95.31 342 VAL B N 1
ATOM 6618 C CA . VAL B 1 342 ? 5.812 -13.859 -30.203 1 95.31 342 VAL B CA 1
ATOM 6619 C C . VAL B 1 342 ? 7.309 -13.586 -30.312 1 95.31 342 VAL B C 1
ATOM 6621 O O . VAL B 1 342 ? 8.047 -14.352 -30.938 1 95.31 342 VAL B O 1
ATOM 6624 N N . ASN B 1 343 ? 7.777 -12.555 -29.656 1 94.5 343 ASN B N 1
ATOM 6625 C CA . ASN B 1 343 ? 9.18 -12.156 -29.75 1 94.5 343 ASN B CA 1
ATOM 6626 C C . ASN B 1 343 ? 9.992 -12.695 -28.578 1 94.5 343 ASN B C 1
ATOM 6628 O O . ASN B 1 343 ? 11.078 -12.195 -28.281 1 94.5 343 ASN B O 1
ATOM 6632 N N . LEU B 1 344 ? 9.453 -13.703 -27.922 1 95.69 344 LEU B N 1
ATOM 6633 C CA . LEU B 1 344 ? 10.219 -14.344 -26.859 1 95.69 344 LEU B CA 1
ATOM 6634 C C . LEU B 1 344 ? 11.523 -14.914 -27.406 1 95.69 344 LEU B C 1
ATOM 6636 O O . LEU B 1 344 ? 11.555 -15.484 -28.5 1 95.69 344 LEU B O 1
ATOM 6640 N N . PRO B 1 345 ? 12.609 -14.719 -26.703 1 93.81 345 PRO B N 1
ATOM 6641 C CA . PRO B 1 345 ? 13.844 -15.375 -27.125 1 93.81 345 PRO B CA 1
ATOM 6642 C C . PRO B 1 345 ? 13.719 -16.891 -27.188 1 93.81 345 PRO B C 1
ATOM 6644 O O . PRO B 1 345 ? 12.898 -17.484 -26.469 1 93.81 345 PRO B O 1
ATOM 6647 N N . SER B 1 346 ? 14.578 -17.531 -27.953 1 92.94 346 SER B N 1
ATOM 6648 C CA . SER B 1 346 ? 14.477 -18.953 -28.219 1 92.94 346 SER B CA 1
ATOM 6649 C C . SER B 1 346 ? 14.586 -19.781 -26.938 1 92.94 346 SER B C 1
ATOM 6651 O O . SER B 1 346 ? 13.906 -20.797 -26.781 1 92.94 346 SER B O 1
ATOM 6653 N N . HIS B 1 347 ? 15.375 -19.281 -26.016 1 92.12 347 HIS B N 1
ATOM 6654 C CA . HIS B 1 347 ? 15.633 -20.062 -24.812 1 92.12 347 HIS B CA 1
ATOM 6655 C C . HIS B 1 347 ? 14.453 -20 -23.844 1 92.12 347 HIS B C 1
ATOM 6657 O O . HIS B 1 347 ? 14.406 -20.75 -22.859 1 92.12 347 HIS B O 1
ATOM 6663 N N . LEU B 1 348 ? 13.469 -19.141 -24.094 1 95.31 348 LEU B N 1
ATOM 6664 C CA . LEU B 1 348 ? 12.273 -19.062 -23.266 1 95.31 348 LEU B CA 1
ATOM 6665 C C . LEU B 1 348 ? 11.078 -19.703 -23.969 1 95.31 348 LEU B C 1
ATOM 6667 O O . LEU B 1 348 ? 9.992 -19.781 -23.391 1 95.31 348 LEU B O 1
ATOM 6671 N N . ARG B 1 349 ? 11.281 -20.172 -25.141 1 94.12 349 ARG B N 1
ATOM 6672 C CA . ARG B 1 349 ? 10.211 -20.859 -25.859 1 94.12 349 ARG B CA 1
ATOM 6673 C C . ARG B 1 349 ? 10.117 -22.312 -25.422 1 94.12 349 ARG B C 1
ATOM 6675 O O . ARG B 1 349 ? 11.094 -22.891 -24.969 1 94.12 349 ARG B O 1
ATOM 6682 N N . LEU B 1 350 ? 8.922 -22.828 -25.547 1 92.62 350 LEU B N 1
ATOM 6683 C CA . LEU B 1 350 ? 8.711 -24.219 -25.141 1 92.62 350 LEU B CA 1
ATOM 6684 C C . LEU B 1 350 ? 9.156 -25.172 -26.25 1 92.62 350 LEU B C 1
ATOM 6686 O O . LEU B 1 350 ? 9 -24.875 -27.438 1 92.62 350 LEU B O 1
ATOM 6690 N N . PRO B 1 351 ? 9.68 -26.266 -25.828 1 86.81 351 PRO B N 1
ATOM 6691 C CA . PRO B 1 351 ? 10.102 -27.234 -26.828 1 86.81 351 PRO B CA 1
ATOM 6692 C C . PRO B 1 351 ? 8.93 -27.844 -27.609 1 86.81 351 PRO B C 1
ATOM 6694 O O . PRO B 1 351 ? 7.828 -27.953 -27.062 1 86.81 351 PRO B O 1
ATOM 6697 N N . SER B 1 352 ? 9.219 -28.172 -28.797 1 79.94 352 SER B N 1
ATOM 6698 C CA . SER B 1 352 ? 8.195 -28.719 -29.688 1 79.94 352 SER B CA 1
ATOM 6699 C C . SER B 1 352 ? 7.965 -30.203 -29.406 1 79.94 352 SER B C 1
ATOM 6701 O O . SER B 1 352 ? 6.914 -30.75 -29.75 1 79.94 352 SER B O 1
ATOM 6703 N N . THR B 1 353 ? 8.977 -30.75 -28.766 1 75.38 353 THR B N 1
ATOM 6704 C CA . THR B 1 353 ? 8.867 -32.188 -28.516 1 75.38 353 THR B CA 1
ATOM 6705 C C . THR B 1 353 ? 8.648 -32.469 -27.031 1 75.38 353 THR B C 1
ATOM 6707 O O . THR B 1 353 ? 9.094 -31.688 -26.172 1 75.38 353 THR B O 1
ATOM 6710 N N . LEU B 1 354 ? 7.957 -33.531 -26.75 1 69.44 354 LEU B N 1
ATOM 6711 C CA . LEU B 1 354 ? 7.703 -33.938 -25.375 1 69.44 354 LEU B CA 1
ATOM 6712 C C . LEU B 1 354 ? 8.961 -34.5 -24.734 1 69.44 354 LEU B C 1
ATOM 6714 O O . LEU B 1 354 ? 9.047 -34.625 -23.516 1 69.44 354 LEU B O 1
ATOM 6718 N N . ARG B 1 355 ? 9.984 -34.844 -25.547 1 72.06 355 ARG B N 1
ATOM 6719 C CA . ARG B 1 355 ? 11.203 -35.469 -25.047 1 72.06 355 ARG B CA 1
ATOM 6720 C C . ARG B 1 355 ? 12.102 -34.438 -24.359 1 72.06 355 ARG B C 1
ATOM 6722 O O . ARG B 1 355 ? 12.93 -34.812 -23.516 1 72.06 355 ARG B O 1
ATOM 6729 N N . THR B 1 356 ? 11.867 -33.25 -24.734 1 81.38 356 THR B N 1
ATOM 6730 C CA . THR B 1 356 ? 12.656 -32.156 -24.141 1 81.38 356 THR B CA 1
ATOM 6731 C C . THR B 1 356 ? 11.789 -31.297 -23.219 1 81.38 356 THR B C 1
ATOM 6733 O O . THR B 1 356 ? 10.648 -30.984 -23.547 1 81.38 356 THR B O 1
ATOM 6736 N N . SER B 1 357 ? 12.43 -31.141 -22.047 1 85.88 357 SER B N 1
ATOM 6737 C CA . SER B 1 357 ? 11.648 -30.359 -21.094 1 85.88 357 SER B CA 1
ATOM 6738 C C . SER B 1 357 ? 12.312 -29.016 -20.812 1 85.88 357 SER B C 1
ATOM 6740 O O . SER B 1 357 ? 13.531 -28.875 -20.938 1 85.88 357 SER B O 1
ATOM 6742 N N . ALA B 1 358 ? 11.555 -28 -20.625 1 90.56 358 ALA B N 1
ATOM 6743 C CA . ALA B 1 358 ? 12 -26.688 -20.125 1 90.56 358 ALA B CA 1
ATOM 6744 C C . ALA B 1 358 ? 11.914 -26.625 -18.609 1 90.56 358 ALA B C 1
ATOM 6746 O O . ALA B 1 358 ? 11.203 -27.406 -17.984 1 90.56 358 ALA B O 1
ATOM 6747 N N . PRO B 1 359 ? 12.766 -25.719 -18.078 1 91.5 359 PRO B N 1
ATOM 6748 C CA . PRO B 1 359 ? 12.625 -25.531 -16.625 1 91.5 359 PRO B CA 1
ATOM 6749 C C . PRO B 1 359 ? 11.195 -25.203 -16.203 1 91.5 359 PRO B C 1
ATOM 6751 O O . PRO B 1 359 ? 10.477 -24.516 -16.953 1 91.5 359 PRO B O 1
ATOM 6754 N N . ALA B 1 360 ? 10.789 -25.641 -15.047 1 92.25 360 ALA B N 1
ATOM 6755 C CA . ALA B 1 360 ? 9.422 -25.547 -14.547 1 92.25 360 ALA B CA 1
ATOM 6756 C C . ALA B 1 360 ? 8.898 -24.125 -14.641 1 92.25 360 ALA B C 1
ATOM 6758 O O . ALA B 1 360 ? 7.738 -23.906 -15 1 92.25 360 ALA B O 1
ATOM 6759 N N . HIS B 1 361 ? 9.766 -23.109 -14.273 1 94.75 361 HIS B N 1
ATOM 6760 C CA . HIS B 1 361 ? 9.328 -21.719 -14.203 1 94.75 361 HIS B CA 1
ATOM 6761 C C . HIS B 1 361 ? 9.086 -21.141 -15.602 1 94.75 361 HIS B C 1
ATOM 6763 O O . HIS B 1 361 ? 8.398 -20.141 -15.75 1 94.75 361 HIS B O 1
ATOM 6769 N N . ILE B 1 362 ? 9.594 -21.75 -16.625 1 95.38 362 ILE B N 1
ATOM 6770 C CA . ILE B 1 362 ? 9.328 -21.297 -17.984 1 95.38 362 ILE B CA 1
ATOM 6771 C C . ILE B 1 362 ? 7.918 -21.688 -18.406 1 95.38 362 ILE B C 1
ATOM 6773 O O . ILE B 1 362 ? 7.246 -20.953 -19.125 1 95.38 362 ILE B O 1
ATOM 6777 N N . TYR B 1 363 ? 7.469 -22.891 -17.969 1 95 363 TYR B N 1
ATOM 6778 C CA . TYR B 1 363 ? 6.078 -23.25 -18.203 1 95 363 TYR B CA 1
ATOM 6779 C C . TYR B 1 363 ? 5.129 -22.266 -17.516 1 95 363 TYR B C 1
ATOM 6781 O O . TYR B 1 363 ? 4.09 -21.906 -18.078 1 95 363 TYR B O 1
ATOM 6789 N N . GLN B 1 364 ? 5.547 -21.875 -16.344 1 95.25 364 GLN B N 1
ATOM 6790 C CA . GLN B 1 364 ? 4.734 -20.906 -15.602 1 95.25 364 GLN B CA 1
ATOM 6791 C C . GLN B 1 364 ? 4.605 -19.594 -16.359 1 95.25 364 GLN B C 1
ATOM 6793 O O . GLN B 1 364 ? 3.551 -18.953 -16.328 1 95.25 364 GLN B O 1
ATOM 6798 N N . LEU B 1 365 ? 5.676 -19.141 -16.938 1 96.81 365 LEU B N 1
ATOM 6799 C CA . LEU B 1 365 ? 5.676 -17.922 -17.75 1 96.81 365 LEU B CA 1
ATOM 6800 C C . LEU B 1 365 ? 4.625 -18 -18.859 1 96.81 365 LEU B C 1
ATOM 6802 O O . LEU B 1 365 ? 3.828 -17.078 -19.031 1 96.81 365 LEU B O 1
ATOM 6806 N N . HIS B 1 366 ? 4.555 -19.109 -19.531 1 97.5 366 HIS B N 1
ATOM 6807 C CA . HIS B 1 366 ? 3.615 -19.297 -20.625 1 97.5 366 HIS B CA 1
ATOM 6808 C C . HIS B 1 366 ? 2.182 -19.391 -20.109 1 97.5 366 HIS B C 1
ATOM 6810 O O . HIS B 1 366 ? 1.263 -18.844 -20.719 1 97.5 366 HIS B O 1
ATOM 6816 N N . MET B 1 367 ? 2 -20.125 -19.094 1 97.62 367 MET B N 1
ATOM 6817 C CA . MET B 1 367 ? 0.662 -20.219 -18.516 1 97.62 367 MET B CA 1
ATOM 6818 C C . MET B 1 367 ? 0.15 -18.844 -18.094 1 97.62 367 MET B C 1
ATOM 6820 O O . MET B 1 367 ? -1.013 -18.516 -18.344 1 97.62 367 MET B O 1
ATOM 6824 N N . GLN B 1 368 ? 1.061 -18.062 -17.438 1 96.94 368 GLN B N 1
ATOM 6825 C CA . GLN B 1 368 ? 0.674 -16.734 -16.984 1 96.94 368 GLN B CA 1
ATOM 6826 C C . GLN B 1 368 ? 0.299 -15.828 -18.156 1 96.94 368 GLN B C 1
ATOM 6828 O O . GLN B 1 368 ? -0.608 -15 -18.031 1 96.94 368 GLN B O 1
ATOM 6833 N N . TYR B 1 369 ? 0.989 -15.984 -19.281 1 97.62 369 TYR B N 1
ATOM 6834 C CA . TYR B 1 369 ? 0.634 -15.227 -20.484 1 97.62 369 TYR B CA 1
ATOM 6835 C C . TYR B 1 369 ? -0.813 -15.484 -20.875 1 97.62 369 TYR B C 1
ATOM 6837 O O . TYR B 1 369 ? -1.574 -14.547 -21.125 1 97.62 369 TYR B O 1
ATOM 6845 N N . HIS B 1 370 ? -1.181 -16.688 -20.922 1 98.25 370 HIS B N 1
ATOM 6846 C CA . HIS B 1 370 ? -2.525 -17.031 -21.375 1 98.25 370 HIS B CA 1
ATOM 6847 C C . HIS B 1 370 ? -3.574 -16.594 -20.359 1 98.25 370 HIS B C 1
ATOM 6849 O O . HIS B 1 370 ? -4.691 -16.234 -20.719 1 98.25 370 HIS B O 1
ATOM 6855 N N . VAL B 1 371 ? -3.207 -16.641 -19.109 1 97.31 371 VAL B N 1
ATOM 6856 C CA . VAL B 1 371 ? -4.109 -16.141 -18.078 1 97.31 371 VAL B CA 1
ATOM 6857 C C . VAL B 1 371 ? -4.344 -14.648 -18.281 1 97.31 371 VAL B C 1
ATOM 6859 O O . VAL B 1 371 ? -5.469 -14.164 -18.125 1 97.31 371 VAL B O 1
ATOM 6862 N N . ASN B 1 372 ? -3.299 -13.898 -18.609 1 97 372 ASN B N 1
ATOM 6863 C CA . ASN B 1 372 ? -3.441 -12.469 -18.891 1 97 372 ASN B CA 1
ATOM 6864 C C . ASN B 1 372 ? -4.391 -12.219 -20.047 1 97 372 ASN B C 1
ATOM 6866 O O . ASN B 1 372 ? -5.168 -11.266 -20.031 1 97 372 ASN B O 1
ATOM 6870 N N . ILE B 1 373 ? -4.324 -13.102 -21.016 1 97.31 373 ILE B N 1
ATOM 6871 C CA . ILE B 1 373 ? -5.211 -12.984 -22.172 1 97.31 373 ILE B CA 1
ATOM 6872 C C . ILE B 1 373 ? -6.656 -13.203 -21.734 1 97.31 373 ILE B C 1
ATOM 6874 O O . ILE B 1 373 ? -7.555 -12.461 -22.141 1 97.31 373 ILE B O 1
ATOM 6878 N N . ILE B 1 374 ? -6.855 -14.156 -20.922 1 95.44 374 ILE B N 1
ATOM 6879 C CA . ILE B 1 374 ? -8.203 -14.461 -20.453 1 95.44 374 ILE B CA 1
ATOM 6880 C C . ILE B 1 374 ? -8.758 -13.258 -19.688 1 95.44 374 ILE B C 1
ATOM 6882 O O . ILE B 1 374 ? -9.867 -12.797 -19.984 1 95.44 374 ILE B O 1
ATOM 6886 N N . LEU B 1 375 ? -8.031 -12.742 -18.766 1 92.56 375 LEU B N 1
ATOM 6887 C CA . LEU B 1 375 ? -8.492 -11.664 -17.891 1 92.56 375 LEU B CA 1
ATOM 6888 C C . LEU B 1 375 ? -8.703 -10.383 -18.703 1 92.56 375 LEU B C 1
ATOM 6890 O O . LEU B 1 375 ? -9.594 -9.594 -18.375 1 92.56 375 LEU B O 1
ATOM 6894 N N . LEU B 1 376 ? -7.922 -10.188 -19.703 1 93.94 376 LEU B N 1
ATOM 6895 C CA . LEU B 1 376 ? -8.047 -9.008 -20.562 1 93.94 376 LEU B CA 1
ATOM 6896 C C . LEU B 1 376 ? -9.352 -9.039 -21.344 1 93.94 376 LEU B C 1
ATOM 6898 O O . LEU B 1 376 ? -10.031 -8.016 -21.469 1 93.94 376 LEU B O 1
ATOM 6902 N N . HIS B 1 377 ? -9.781 -10.172 -21.859 1 92.62 377 HIS B N 1
ATOM 6903 C CA . HIS B 1 377 ? -10.93 -10.289 -22.75 1 92.62 377 HIS B CA 1
ATOM 6904 C C . HIS B 1 377 ? -12.203 -10.609 -21.984 1 92.62 377 HIS B C 1
ATOM 6906 O O . HIS B 1 377 ? -13.305 -10.461 -22.516 1 92.62 377 HIS B O 1
ATOM 6912 N N . ARG B 1 378 ? -12.078 -10.961 -20.812 1 88.69 378 ARG B N 1
ATOM 6913 C CA . ARG B 1 378 ? -13.18 -11.461 -20 1 88.69 378 ARG B CA 1
ATOM 6914 C C . ARG B 1 378 ? -14.297 -10.43 -19.906 1 88.69 378 ARG B C 1
ATOM 6916 O O . ARG B 1 378 ? -15.477 -10.773 -19.984 1 88.69 378 ARG B O 1
ATOM 6923 N N . PRO B 1 379 ? -14.023 -9.156 -19.75 1 84.44 379 PRO B N 1
ATOM 6924 C CA . PRO B 1 379 ? -15.094 -8.164 -19.609 1 84.44 379 PRO B CA 1
ATOM 6925 C C . PRO B 1 379 ? -15.969 -8.062 -20.859 1 84.44 379 PRO B C 1
ATOM 6927 O O . PRO B 1 379 ? -17.094 -7.547 -20.797 1 84.44 379 PRO B O 1
ATOM 6930 N N . LEU B 1 380 ? -15.555 -8.586 -21.984 1 85.88 380 LEU B N 1
ATOM 6931 C CA . LEU B 1 380 ? -16.266 -8.43 -23.25 1 85.88 380 LEU B CA 1
ATOM 6932 C C . LEU B 1 380 ? -16.891 -9.75 -23.688 1 85.88 380 LEU B C 1
ATOM 6934 O O . LEU B 1 380 ? -17.297 -9.891 -24.844 1 85.88 380 LEU B O 1
ATOM 6938 N N . LEU B 1 381 ? -16.984 -10.633 -22.812 1 80.81 381 LEU B N 1
ATOM 6939 C CA . LEU B 1 381 ? -17.5 -11.945 -23.172 1 80.81 381 LEU B CA 1
ATOM 6940 C C . LEU B 1 381 ? -18.969 -11.852 -23.609 1 80.81 381 LEU B C 1
ATOM 6942 O O . LEU B 1 381 ? -19.438 -12.656 -24.406 1 80.81 381 LEU B O 1
ATOM 6946 N N . GLN B 1 382 ? -19.719 -10.805 -23 1 66.56 382 GLN B N 1
ATOM 6947 C CA . GLN B 1 382 ? -21.141 -10.688 -23.344 1 66.56 382 GLN B CA 1
ATOM 6948 C C . GLN B 1 382 ? -21.328 -9.906 -24.625 1 66.56 382 GLN B C 1
ATOM 6950 O O . GLN B 1 382 ? -22.422 -9.875 -25.188 1 66.56 382 GLN B O 1
ATOM 6955 N N . GLN B 1 383 ? -20.469 -9.078 -25.078 1 54.09 383 GLN B N 1
ATOM 6956 C CA . GLN B 1 383 ? -20.719 -8.227 -26.234 1 54.09 383 GLN B CA 1
ATOM 6957 C C . GLN B 1 383 ? -21.062 -9.047 -27.469 1 54.09 383 GLN B C 1
ATOM 6959 O O . GLN B 1 383 ? -20.281 -9.891 -27.906 1 54.09 383 GLN B O 1
ATOM 6964 N N . TYR B 1 384 ? -22.406 -9.258 -27.547 1 44.53 384 TYR B N 1
ATOM 6965 C CA . TYR B 1 384 ? -22.984 -9.82 -28.766 1 44.53 384 TYR B CA 1
ATOM 6966 C C . TYR B 1 384 ? -22.75 -8.906 -29.953 1 44.53 384 TYR B C 1
ATOM 6968 O O . TYR B 1 384 ? -22.984 -7.703 -29.891 1 44.53 384 TYR B O 1
ATOM 6976 N N . PRO B 1 385 ? -21.953 -9.086 -30.891 1 41.25 385 PRO B N 1
ATOM 6977 C CA . PRO B 1 385 ? -22.172 -8.258 -32.094 1 41.25 385 PRO B CA 1
ATOM 6978 C C . PRO B 1 385 ? -23.656 -7.984 -32.344 1 41.25 385 PRO B C 1
ATOM 6980 O O . PRO B 1 385 ? -24.516 -8.648 -31.781 1 41.25 385 PRO B O 1
ATOM 6983 N N . ASN B 1 386 ? -24.031 -7.082 -33.406 1 36.06 386 ASN B N 1
ATOM 6984 C CA . ASN B 1 386 ? -25.297 -6.754 -34.031 1 36.06 386 ASN B CA 1
ATOM 6985 C C . ASN B 1 386 ? -26.219 -7.973 -34.125 1 36.06 386 ASN B C 1
ATOM 6987 O O . ASN B 1 386 ? -26.5 -8.461 -35.219 1 36.06 386 ASN B O 1
ATOM 6991 N N . ILE B 1 387 ? -26.156 -8.922 -33.562 1 36.56 387 ILE B N 1
ATOM 6992 C CA . ILE B 1 387 ? -27.188 -9.906 -33.875 1 36.56 387 ILE B CA 1
ATOM 6993 C C . ILE B 1 387 ? -28.562 -9.305 -33.625 1 36.56 387 ILE B C 1
ATOM 6995 O O . ILE B 1 387 ? -28.844 -8.781 -32.531 1 36.56 387 ILE B O 1
ATOM 6999 N N . SER B 1 388 ? -29.344 -8.938 -34.688 1 35.31 388 SER B N 1
ATOM 7000 C CA . SER B 1 388 ? -30.781 -8.719 -34.812 1 35.31 388 SER B CA 1
ATOM 7001 C C . SER B 1 388 ? -31.562 -9.555 -33.812 1 35.31 388 SER B C 1
ATOM 7003 O O . SER B 1 388 ? -31.141 -10.656 -33.438 1 35.31 388 SER B O 1
ATOM 7005 N N . GLU B 1 389 ? -32.531 -9.055 -32.969 1 40.31 389 GLU B N 1
ATOM 7006 C CA . GLU B 1 389 ? -33.594 -9.609 -32.156 1 40.31 389 GLU B CA 1
ATOM 7007 C C . GLU B 1 389 ? -33.969 -11.008 -32.625 1 40.31 389 GLU B C 1
ATOM 7009 O O . GLU B 1 389 ? -34.75 -11.695 -31.953 1 40.31 389 GLU B O 1
ATOM 7014 N N . SER B 1 390 ? -33.875 -11.258 -33.938 1 39.03 390 SER B N 1
ATOM 7015 C CA . SER B 1 390 ? -34.656 -12.391 -34.406 1 39.03 390 SER B CA 1
ATOM 7016 C C . SER B 1 390 ? -34.156 -13.703 -33.812 1 39.03 390 SER B C 1
ATOM 7018 O O . SER B 1 390 ? -34.938 -14.625 -33.562 1 39.03 390 SER B O 1
ATOM 7020 N N . ASP B 1 391 ? -32.938 -14.273 -34.312 1 38 391 ASP B N 1
ATOM 7021 C CA . ASP B 1 391 ? -32.656 -15.625 -33.844 1 38 391 ASP B CA 1
ATOM 7022 C C . ASP B 1 391 ? -31.844 -15.594 -32.562 1 38 391 ASP B C 1
ATOM 7024 O O . ASP B 1 391 ? -30.641 -15.289 -32.594 1 38 391 ASP B O 1
ATOM 7028 N N . PRO B 1 392 ? -32.531 -15.344 -31.422 1 41.28 392 PRO B N 1
ATOM 7029 C CA . PRO B 1 392 ? -31.938 -15.438 -30.094 1 41.28 392 PRO B CA 1
ATOM 7030 C C . PRO B 1 392 ? -30.812 -16.469 -30.031 1 41.28 392 PRO B C 1
ATOM 7032 O O . PRO B 1 392 ? -30.062 -16.516 -29.047 1 41.28 392 PRO B O 1
ATOM 7035 N N . THR B 1 393 ? -30.969 -17.547 -30.859 1 39.28 393 THR B N 1
ATOM 7036 C CA . THR B 1 393 ? -30.078 -18.703 -30.781 1 39.28 393 THR B CA 1
ATOM 7037 C C . THR B 1 393 ? -28.719 -18.375 -31.375 1 39.28 393 THR B C 1
ATOM 7039 O O . THR B 1 393 ? -27.859 -19.25 -31.516 1 39.28 393 THR B O 1
ATOM 7042 N N . SER B 1 394 ? -28.656 -17.547 -32.375 1 43.22 394 SER B N 1
ATOM 7043 C CA . SER B 1 394 ? -27.375 -17.312 -33.031 1 43.22 394 SER B CA 1
ATOM 7044 C C . SER B 1 394 ? -26.25 -17.109 -32 1 43.22 394 SER B C 1
ATOM 7046 O O . SER B 1 394 ? -26.359 -16.266 -31.125 1 43.22 394 SER B O 1
ATOM 7048 N N . VAL B 1 395 ? -25.422 -18.219 -31.75 1 51.59 395 VAL B N 1
ATOM 7049 C CA . VAL B 1 395 ? -24.641 -18.938 -30.75 1 51.59 395 VAL B CA 1
ATOM 7050 C C . VAL B 1 395 ? -23.516 -18.047 -30.234 1 51.59 395 VAL B C 1
ATOM 7052 O O . VAL B 1 395 ? -22.641 -17.609 -31 1 51.59 395 VAL B O 1
ATOM 7055 N N . CYS B 1 396 ? -23.531 -17.266 -29.203 1 58.88 396 CYS B N 1
ATOM 7056 C CA . CYS B 1 396 ? -22.734 -16.562 -28.203 1 58.88 396 CYS B CA 1
ATOM 7057 C C . CYS B 1 396 ? -21.312 -17.109 -28.172 1 58.88 396 CYS B C 1
ATOM 7059 O O . CYS B 1 396 ? -20.359 -16.359 -27.953 1 58.88 396 CYS B O 1
ATOM 7061 N N . TRP B 1 397 ? -21.031 -18.25 -28.844 1 65.62 397 TRP B N 1
ATOM 7062 C CA . TRP B 1 397 ? -19.719 -18.891 -28.703 1 65.62 397 TRP B CA 1
ATOM 7063 C C . TRP B 1 397 ? -18.781 -18.453 -29.812 1 65.62 397 TRP B C 1
ATOM 7065 O O . TRP B 1 397 ? -17.578 -18.734 -29.766 1 65.62 397 TRP B O 1
ATOM 7075 N N . GLU B 1 398 ? -19.328 -17.625 -30.781 1 71.88 398 GLU B N 1
ATOM 7076 C CA . GLU B 1 398 ? -18.469 -17.219 -31.891 1 71.88 398 GLU B CA 1
ATOM 7077 C C . GLU B 1 398 ? -17.938 -15.805 -31.688 1 71.88 398 GLU B C 1
ATOM 7079 O O . GLU B 1 398 ? -17.203 -15.289 -32.531 1 71.88 398 GLU B O 1
ATOM 7084 N N . SER B 1 399 ? -18.156 -15.25 -30.594 1 82.19 399 SER B N 1
ATOM 7085 C CA . SER B 1 399 ? -17.578 -13.945 -30.312 1 82.19 399 SER B CA 1
ATOM 7086 C C . SER B 1 399 ? -16.047 -14.016 -30.281 1 82.19 399 SER B C 1
ATOM 7088 O O . SER B 1 399 ? -15.484 -15 -29.781 1 82.19 399 SER B O 1
ATOM 7090 N N . PRO B 1 400 ? -15.367 -13.008 -30.938 1 88.19 400 PRO B N 1
ATOM 7091 C CA . PRO B 1 400 ? -13.906 -13.031 -30.938 1 88.19 400 PRO B CA 1
ATOM 7092 C C . PRO B 1 400 ? -13.312 -13.078 -29.531 1 88.19 400 PRO B C 1
ATOM 7094 O O . PRO B 1 400 ? -12.289 -13.742 -29.312 1 88.19 400 PRO B O 1
ATOM 7097 N N . HIS B 1 401 ? -13.906 -12.43 -28.656 1 90.56 401 HIS B N 1
ATOM 7098 C CA . HIS B 1 401 ? -13.398 -12.414 -27.281 1 90.56 401 HIS B CA 1
ATOM 7099 C C . HIS B 1 401 ? -13.578 -13.773 -26.625 1 90.56 401 HIS B C 1
ATOM 7101 O O . HIS B 1 401 ? -12.711 -14.211 -25.859 1 90.56 401 HIS B O 1
ATOM 7107 N N . ARG B 1 402 ? -14.672 -14.422 -26.875 1 89.75 402 ARG B N 1
ATOM 7108 C CA . ARG B 1 402 ? -14.891 -15.758 -26.344 1 89.75 402 ARG B CA 1
ATOM 7109 C C . ARG B 1 402 ? -13.898 -16.75 -26.953 1 89.75 402 ARG B C 1
ATOM 7111 O O . ARG B 1 402 ? -13.422 -17.656 -26.25 1 89.75 402 ARG B O 1
ATOM 7118 N N . LYS B 1 403 ? -13.695 -16.547 -28.172 1 93.25 403 LYS B N 1
ATOM 7119 C CA . LYS B 1 403 ? -12.734 -17.406 -28.859 1 93.25 403 LYS B CA 1
ATOM 7120 C C . LYS B 1 403 ? -11.344 -17.266 -28.25 1 93.25 403 LYS B C 1
ATOM 7122 O O . LYS B 1 403 ? -10.648 -18.266 -28.047 1 93.25 403 LYS B O 1
ATOM 7127 N N . ASP B 1 404 ? -10.953 -16.047 -27.984 1 94.94 404 ASP B N 1
ATOM 7128 C CA . ASP B 1 404 ? -9.648 -15.789 -27.391 1 94.94 404 ASP B CA 1
ATOM 7129 C C . ASP B 1 404 ? -9.547 -16.391 -26 1 94.94 404 ASP B C 1
ATOM 7131 O O . ASP B 1 404 ? -8.523 -16.984 -25.641 1 94.94 404 ASP B O 1
ATOM 7135 N N . CYS B 1 405 ? -10.555 -16.234 -25.234 1 94 405 CYS B N 1
ATOM 7136 C CA . CYS B 1 405 ? -10.562 -16.797 -23.875 1 94 405 CYS B CA 1
ATOM 7137 C C . CYS B 1 405 ? -10.523 -18.328 -23.922 1 94 405 CYS B C 1
ATOM 7139 O O . CYS B 1 405 ? -9.789 -18.953 -23.172 1 94 405 CYS B O 1
ATOM 7141 N N . ARG B 1 406 ? -11.281 -18.906 -24.797 1 95.25 406 ARG B N 1
ATOM 7142 C CA . ARG B 1 406 ? -11.32 -20.359 -24.938 1 95.25 406 ARG B CA 1
ATOM 7143 C C . ARG B 1 406 ? -9.961 -20.906 -25.359 1 95.25 406 ARG B C 1
ATOM 7145 O O . ARG B 1 406 ? -9.477 -21.891 -24.797 1 95.25 406 ARG B O 1
ATOM 7152 N N . ALA B 1 407 ? -9.438 -20.266 -26.359 1 97 407 ALA B N 1
ATOM 7153 C CA . ALA B 1 407 ? -8.125 -20.688 -26.844 1 97 407 ALA B CA 1
ATOM 7154 C C . ALA B 1 407 ? -7.086 -20.594 -25.734 1 97 407 ALA B C 1
ATOM 7156 O O . ALA B 1 407 ? -6.258 -21.5 -25.578 1 97 407 ALA B O 1
ATOM 7157 N N . ALA B 1 408 ? -7.082 -19.5 -25.031 1 97.94 408 ALA B N 1
ATOM 7158 C CA . ALA B 1 408 ? -6.137 -19.297 -23.938 1 97.94 408 ALA B CA 1
ATOM 7159 C C . ALA B 1 408 ? -6.344 -20.344 -22.828 1 97.94 408 ALA B C 1
ATOM 7161 O O . ALA B 1 408 ? -5.375 -20.891 -22.297 1 97.94 408 ALA B O 1
ATOM 7162 N N . ALA B 1 409 ? -7.582 -20.578 -22.469 1 98 409 ALA B N 1
ATOM 7163 C CA . ALA B 1 409 ? -7.883 -21.578 -21.438 1 98 409 ALA B CA 1
ATOM 7164 C C . ALA B 1 409 ? -7.43 -22.969 -21.859 1 98 409 ALA B C 1
ATOM 7166 O O . ALA B 1 409 ? -6.898 -23.734 -21.062 1 98 409 ALA B O 1
ATOM 7167 N N . SER B 1 410 ? -7.672 -23.25 -23.078 1 98.19 410 SER B N 1
ATOM 7168 C CA . SER B 1 410 ? -7.246 -24.547 -23.609 1 98.19 410 SER B CA 1
ATOM 7169 C C . SER B 1 410 ? -5.73 -24.688 -23.562 1 98.19 410 SER B C 1
ATOM 7171 O O . SER B 1 410 ? -5.207 -25.766 -23.266 1 98.19 410 SER B O 1
ATOM 7173 N N . GLU B 1 411 ? -5.074 -23.625 -23.922 1 98.06 411 GLU B N 1
ATOM 7174 C CA . GLU B 1 411 ? -3.617 -23.656 -23.859 1 98.06 411 GLU B CA 1
ATOM 7175 C C . GLU B 1 411 ? -3.131 -23.859 -22.422 1 98.06 411 GLU B C 1
ATOM 7177 O O . GLU B 1 411 ? -2.137 -24.547 -22.188 1 98.06 411 GLU B O 1
ATOM 7182 N N . VAL B 1 412 ? -3.711 -23.219 -21.469 1 98.5 412 VAL B N 1
ATOM 7183 C CA . VAL B 1 412 ? -3.357 -23.391 -20.062 1 98.5 412 VAL B CA 1
ATOM 7184 C C . VAL B 1 412 ? -3.512 -24.859 -19.672 1 98.5 412 VAL B C 1
ATOM 7186 O O . VAL B 1 412 ? -2.617 -25.438 -19.047 1 98.5 412 VAL B O 1
ATOM 7189 N N . SER B 1 413 ? -4.664 -25.469 -20.047 1 97.94 413 SER B N 1
ATOM 7190 C CA . SER B 1 413 ? -4.906 -26.875 -19.734 1 97.94 413 SER B CA 1
ATOM 7191 C C . SER B 1 413 ? -3.855 -27.781 -20.375 1 97.94 413 SER B C 1
ATOM 7193 O O . SER B 1 413 ? -3.381 -28.719 -19.734 1 97.94 413 SER B O 1
ATOM 7195 N N . LYS B 1 414 ? -3.598 -27.453 -21.562 1 96.81 414 LYS B N 1
ATOM 7196 C CA . LYS B 1 414 ? -2.557 -28.219 -22.25 1 96.81 414 LYS B CA 1
ATOM 7197 C C . LYS B 1 414 ? -1.224 -28.109 -21.516 1 96.81 414 LYS B C 1
ATOM 7199 O O . LYS B 1 414 ? -0.549 -29.125 -21.297 1 96.81 414 LYS B O 1
ATOM 7204 N N . LEU B 1 415 ? -0.822 -26.953 -21.141 1 96.69 415 LEU B N 1
ATOM 7205 C CA . LEU B 1 415 ? 0.445 -26.703 -20.469 1 96.69 415 LEU B CA 1
ATOM 7206 C C . LEU B 1 415 ? 0.458 -27.359 -19.094 1 96.69 415 LEU B C 1
ATOM 7208 O O . LEU B 1 415 ? 1.498 -27.859 -18.641 1 96.69 415 LEU B O 1
ATOM 7212 N N . LEU B 1 416 ? -0.64 -27.359 -18.422 1 97.19 416 LEU B N 1
ATOM 7213 C CA . LEU B 1 416 ? -0.744 -28.062 -17.141 1 97.19 416 LEU B CA 1
ATOM 7214 C C . LEU B 1 416 ? -0.492 -29.547 -17.328 1 97.19 416 LEU B C 1
ATOM 7216 O O . LEU B 1 416 ? 0.185 -30.172 -16.516 1 97.19 416 LEU B O 1
ATOM 7220 N N . GLY B 1 417 ? -1.08 -30.047 -18.391 1 94.06 417 GLY B N 1
ATOM 7221 C CA . GLY B 1 417 ? -0.83 -31.453 -18.703 1 94.06 417 GLY B CA 1
ATOM 7222 C C . GLY B 1 417 ? 0.636 -31.75 -18.953 1 94.06 417 GLY B C 1
ATOM 7223 O O . GLY B 1 417 ? 1.167 -32.75 -18.438 1 94.06 417 GLY B O 1
ATOM 7224 N N . ILE B 1 418 ? 1.265 -30.938 -19.703 1 92.81 418 ILE B N 1
ATOM 7225 C CA . ILE B 1 418 ? 2.68 -31.109 -20 1 92.81 418 ILE B CA 1
ATOM 7226 C C . ILE B 1 418 ? 3.508 -30.953 -18.734 1 92.81 418 ILE B C 1
ATOM 7228 O O . ILE B 1 418 ? 4.449 -31.719 -18.5 1 92.81 418 ILE B O 1
ATOM 7232 N N . TYR B 1 419 ? 3.193 -29.969 -17.938 1 92.75 419 TYR B N 1
ATOM 7233 C CA . TYR B 1 419 ? 3.887 -29.734 -16.688 1 92.75 419 TYR B CA 1
ATOM 7234 C C . TYR B 1 419 ? 3.824 -30.969 -15.781 1 92.75 419 TYR B C 1
ATOM 7236 O O . TYR B 1 419 ? 4.832 -31.359 -15.188 1 92.75 419 TYR B O 1
ATOM 7244 N N . LYS B 1 420 ? 2.688 -31.547 -15.656 1 91 420 LYS B N 1
ATOM 7245 C CA . LYS B 1 420 ? 2.479 -32.719 -14.82 1 91 420 LYS B CA 1
ATOM 7246 C C . LYS B 1 420 ? 3.357 -33.906 -15.281 1 91 420 LYS B C 1
ATOM 7248 O O . LYS B 1 420 ? 3.871 -34.656 -14.453 1 91 420 LYS B O 1
ATOM 7253 N N . GLN B 1 421 ? 3.498 -33.969 -16.516 1 86.12 421 GLN B N 1
ATOM 7254 C CA . GLN B 1 421 ? 4.297 -35.062 -17.078 1 86.12 421 GLN B CA 1
ATOM 7255 C C . GLN B 1 421 ? 5.777 -34.875 -16.75 1 86.12 421 GLN B C 1
ATOM 7257 O O . GLN B 1 421 ? 6.504 -35.844 -16.578 1 86.12 421 GLN B O 1
ATOM 7262 N N . ASN B 1 422 ? 6.16 -33.656 -16.609 1 84 422 ASN B N 1
ATOM 7263 C CA . ASN B 1 422 ? 7.574 -33.375 -16.406 1 84 422 ASN B CA 1
ATOM 7264 C C . ASN B 1 422 ? 7.906 -33.219 -14.922 1 84 422 ASN B C 1
ATOM 7266 O O . ASN B 1 422 ? 9 -33.594 -14.484 1 84 422 ASN B O 1
ATOM 7270 N N . TYR B 1 423 ? 7.207 -32.531 -14.055 1 85.19 423 TYR B N 1
ATOM 7271 C CA . TYR B 1 423 ? 7.605 -32.156 -12.711 1 85.19 423 TYR B CA 1
ATOM 7272 C C . TYR B 1 423 ? 6.535 -32.5 -11.688 1 85.19 423 TYR B C 1
ATOM 7274 O O . TYR B 1 423 ? 6.785 -32.469 -10.484 1 85.19 423 TYR B O 1
ATOM 7282 N N . THR B 1 424 ? 5.406 -32.906 -11.922 1 85.31 424 THR B N 1
ATOM 7283 C CA . THR B 1 424 ? 4.266 -33.062 -11.023 1 85.31 424 THR B CA 1
ATOM 7284 C C . THR B 1 424 ? 3.867 -31.703 -10.422 1 85.31 424 THR B C 1
ATOM 7286 O O . THR B 1 424 ? 4.621 -30.734 -10.5 1 85.31 424 THR B O 1
ATOM 7289 N N . PHE B 1 425 ? 2.832 -31.656 -9.641 1 92.5 425 PHE B N 1
ATOM 7290 C CA . PHE B 1 425 ? 2.324 -30.406 -9.094 1 92.5 425 PHE B CA 1
ATOM 7291 C C . PHE B 1 425 ? 2.725 -30.266 -7.633 1 92.5 425 PHE B C 1
ATOM 7293 O O . PHE B 1 425 ? 2.416 -29.25 -7 1 92.5 425 PHE B O 1
ATOM 7300 N N . ARG B 1 426 ? 3.508 -31.172 -7.113 1 89.94 426 ARG B N 1
ATOM 7301 C CA . ARG B 1 426 ? 3.955 -31.125 -5.723 1 89.94 426 ARG B CA 1
ATOM 7302 C C . ARG B 1 426 ? 4.824 -29.891 -5.48 1 89.94 426 ARG B C 1
ATOM 7304 O O . ARG B 1 426 ? 4.805 -29.312 -4.391 1 89.94 426 ARG B O 1
ATOM 7311 N N . PHE B 1 427 ? 5.543 -29.422 -6.535 1 92.19 427 PHE B N 1
ATOM 7312 C CA . PHE B 1 427 ? 6.5 -28.344 -6.379 1 92.19 427 PHE B CA 1
ATOM 7313 C C . PHE B 1 427 ? 6.105 -27.141 -7.238 1 92.19 427 PHE B C 1
ATOM 7315 O O . PHE B 1 427 ? 6.91 -26.234 -7.453 1 92.19 427 PHE B O 1
ATOM 7322 N N . ALA B 1 428 ? 4.859 -27.203 -7.703 1 93.88 428 ALA B N 1
ATOM 7323 C CA . ALA B 1 428 ? 4.391 -26.078 -8.523 1 93.88 428 ALA B CA 1
ATOM 7324 C C . ALA B 1 428 ? 4.211 -24.828 -7.68 1 93.88 428 ALA B C 1
ATOM 7326 O O . ALA B 1 428 ? 3.771 -24.891 -6.527 1 93.88 428 ALA B O 1
ATOM 7327 N N . GLY B 1 429 ? 4.559 -23.703 -8.195 1 93.81 429 GLY B N 1
ATOM 7328 C CA . GLY B 1 429 ? 4.359 -22.453 -7.5 1 93.81 429 GLY B CA 1
ATOM 7329 C C . GLY B 1 429 ? 2.896 -22.141 -7.234 1 93.81 429 GLY B C 1
ATOM 7330 O O . GLY B 1 429 ? 2.016 -22.609 -7.953 1 93.81 429 GLY B O 1
ATOM 7331 N N . MET B 1 430 ? 2.68 -21.359 -6.262 1 93.62 430 MET B N 1
ATOM 7332 C CA . MET B 1 430 ? 1.322 -21.047 -5.82 1 93.62 430 MET B CA 1
ATOM 7333 C C . MET B 1 430 ? 0.529 -20.375 -6.934 1 93.62 430 MET B C 1
ATOM 7335 O O . MET B 1 430 ? -0.693 -20.516 -7.004 1 93.62 430 MET B O 1
ATOM 7339 N N . VAL B 1 431 ? 1.182 -19.656 -7.781 1 94.06 431 VAL B N 1
ATOM 7340 C CA . VAL B 1 431 ? 0.53 -18.906 -8.859 1 94.06 431 VAL B CA 1
ATOM 7341 C C . VAL B 1 431 ? -0.208 -19.875 -9.781 1 94.06 431 VAL B C 1
ATOM 7343 O O . VAL B 1 431 ? -1.203 -19.516 -10.406 1 94.06 431 VAL B O 1
ATOM 7346 N N . THR B 1 432 ? 0.211 -21.109 -9.805 1 96.62 432 THR B N 1
ATOM 7347 C CA . THR B 1 432 ? -0.394 -22.125 -10.664 1 96.62 432 THR B CA 1
ATOM 7348 C C . THR B 1 432 ? -1.836 -22.391 -10.25 1 96.62 432 THR B C 1
ATOM 7350 O O . THR B 1 432 ? -2.668 -22.766 -11.086 1 96.62 432 THR B O 1
ATOM 7353 N N . VAL B 1 433 ? -2.104 -22.188 -9 1 96.06 433 VAL B N 1
ATOM 7354 C CA . VAL B 1 433 ? -3.471 -22.359 -8.516 1 96.06 433 VAL B CA 1
ATOM 7355 C C . VAL B 1 433 ? -4.391 -21.359 -9.211 1 96.06 433 VAL B C 1
ATOM 7357 O O . VAL B 1 433 ? -5.457 -21.719 -9.711 1 96.06 433 VAL B O 1
ATOM 7360 N N . HIS B 1 434 ? -3.955 -20.141 -9.227 1 95.19 434 HIS B N 1
ATOM 7361 C CA . HIS B 1 434 ? -4.742 -19.094 -9.891 1 95.19 434 HIS B CA 1
ATOM 7362 C C . HIS B 1 434 ? -4.867 -19.375 -11.383 1 95.19 434 HIS B C 1
ATOM 7364 O O . HIS B 1 434 ? -5.91 -19.109 -11.984 1 95.19 434 HIS B O 1
ATOM 7370 N N . VAL B 1 435 ? -3.83 -19.891 -11.953 1 97.19 435 VAL B N 1
ATOM 7371 C CA . VAL B 1 435 ? -3.797 -20.203 -13.375 1 97.19 435 VAL B CA 1
ATOM 7372 C C . VAL B 1 435 ? -4.859 -21.25 -13.688 1 97.19 435 VAL B C 1
ATOM 7374 O O . VAL B 1 435 ? -5.684 -21.062 -14.586 1 97.19 435 VAL B O 1
ATOM 7377 N N . ALA B 1 436 ? -4.844 -22.297 -12.938 1 97.69 436 ALA B N 1
ATOM 7378 C CA . ALA B 1 436 ? -5.785 -23.391 -13.156 1 97.69 436 ALA B CA 1
ATOM 7379 C C . ALA B 1 436 ? -7.219 -22.938 -12.898 1 97.69 436 ALA B C 1
ATOM 7381 O O . ALA B 1 436 ? -8.133 -23.281 -13.656 1 97.69 436 ALA B O 1
ATOM 7382 N N . PHE B 1 437 ? -7.43 -22.219 -11.875 1 95.75 437 PHE B N 1
ATOM 7383 C CA . PHE B 1 437 ? -8.75 -21.719 -11.516 1 95.75 437 PHE B CA 1
ATOM 7384 C C . PHE B 1 437 ? -9.312 -20.828 -12.625 1 95.75 437 PHE B C 1
ATOM 7386 O O . PHE B 1 437 ? -10.484 -20.953 -12.992 1 95.75 437 PHE B O 1
ATOM 7393 N N . THR B 1 438 ? -8.492 -19.906 -13.109 1 94.44 438 THR B N 1
ATOM 7394 C CA . THR B 1 438 ? -8.906 -18.953 -14.141 1 94.44 438 THR B CA 1
ATOM 7395 C C . THR B 1 438 ? -9.312 -19.703 -15.414 1 94.44 438 THR B C 1
ATOM 7397 O O . THR B 1 438 ? -10.352 -19.406 -16 1 94.44 438 THR B O 1
ATOM 7400 N N . ALA B 1 439 ? -8.516 -20.641 -15.805 1 97.31 439 ALA B N 1
ATOM 7401 C CA . ALA B 1 439 ? -8.859 -21.438 -16.969 1 97.31 439 ALA B CA 1
ATOM 7402 C C . ALA B 1 439 ? -10.141 -22.234 -16.734 1 97.31 439 ALA B C 1
ATOM 7404 O O . ALA B 1 439 ? -10.984 -22.359 -17.625 1 97.31 439 ALA B O 1
ATOM 7405 N N . ALA B 1 440 ? -10.297 -22.75 -15.555 1 94.56 440 ALA B N 1
ATOM 7406 C CA . ALA B 1 440 ? -11.469 -23.547 -15.203 1 94.56 440 ALA B CA 1
ATOM 7407 C C . ALA B 1 440 ? -12.75 -22.734 -15.367 1 94.56 440 ALA B C 1
ATOM 7409 O O . ALA B 1 440 ? -13.781 -23.281 -15.789 1 94.56 440 ALA B O 1
ATOM 7410 N N . THR B 1 441 ? -12.727 -21.469 -14.992 1 90.75 441 THR B N 1
ATOM 7411 C CA . THR B 1 441 ? -13.914 -20.625 -15.109 1 90.75 441 THR B CA 1
ATOM 7412 C C . THR B 1 441 ? -14.352 -20.516 -16.562 1 90.75 441 THR B C 1
ATOM 7414 O O . THR B 1 441 ? -15.547 -20.484 -16.859 1 90.75 441 THR B O 1
ATOM 7417 N N . ILE B 1 442 ? -13.406 -20.438 -17.484 1 92.12 442 ILE B N 1
ATOM 7418 C CA . ILE B 1 442 ? -13.711 -20.328 -18.906 1 92.12 442 ILE B CA 1
ATOM 7419 C C . ILE B 1 442 ? -14.281 -21.656 -19.406 1 92.12 442 ILE B C 1
ATOM 7421 O O . ILE B 1 442 ? -15.242 -21.672 -20.172 1 92.12 442 ILE B O 1
ATOM 7425 N N . HIS B 1 443 ? -13.672 -22.75 -18.953 1 93.81 443 HIS B N 1
ATOM 7426 C CA . HIS B 1 443 ? -14.188 -24.062 -19.328 1 93.81 443 HIS B CA 1
ATOM 7427 C C . HIS B 1 443 ? -15.625 -24.234 -18.844 1 93.81 443 HIS B C 1
ATOM 7429 O O . HIS B 1 443 ? -16.469 -24.781 -19.562 1 93.81 443 HIS B O 1
ATOM 7435 N N . LEU B 1 444 ? -15.914 -23.797 -17.688 1 88.25 444 LEU B N 1
ATOM 7436 C CA . LEU B 1 444 ? -17.266 -23.875 -17.141 1 88.25 444 LEU B CA 1
ATOM 7437 C C . LEU B 1 444 ? -18.25 -23.078 -17.984 1 88.25 444 LEU B C 1
ATOM 7439 O O . LEU B 1 444 ? -19.375 -23.516 -18.219 1 88.25 444 LEU B O 1
ATOM 7443 N N . ILE B 1 445 ? -17.812 -21.922 -18.375 1 84.38 445 ILE B N 1
ATOM 7444 C CA . ILE B 1 445 ? -18.656 -21.062 -19.188 1 84.38 445 ILE B CA 1
ATOM 7445 C C . ILE B 1 445 ? -18.953 -21.75 -20.516 1 84.38 445 ILE B C 1
ATOM 7447 O O . ILE B 1 445 ? -20.094 -21.688 -21.016 1 84.38 445 ILE B O 1
ATOM 7451 N N . ASP B 1 446 ? -18.031 -22.438 -21.047 1 87.62 446 ASP B N 1
ATOM 7452 C CA . ASP B 1 446 ? -18.188 -23.094 -22.344 1 87.62 446 ASP B CA 1
ATOM 7453 C C . ASP B 1 446 ? -19 -24.375 -22.219 1 87.62 446 ASP B C 1
ATOM 7455 O O . ASP B 1 446 ? -19.547 -24.875 -23.203 1 87.62 446 ASP B O 1
ATOM 7459 N N . LEU B 1 447 ? -19.156 -24.859 -21.016 1 86.88 447 LEU B N 1
ATOM 7460 C CA . LEU B 1 447 ? -19.891 -26.094 -20.797 1 86.88 447 LEU B CA 1
ATOM 7461 C C . LEU B 1 447 ? -21.391 -25.812 -20.641 1 86.88 447 LEU B C 1
ATOM 7463 O O . LEU B 1 447 ? -22.219 -26.703 -20.828 1 86.88 447 LEU B O 1
ATOM 7467 N N . LYS B 1 448 ? -21.734 -24.672 -20.391 1 79.56 448 LYS B N 1
ATOM 7468 C CA . LYS B 1 448 ? -23.109 -24.328 -20.031 1 79.56 448 LYS B CA 1
ATOM 7469 C C . LYS B 1 448 ? -24.047 -24.5 -21.219 1 79.56 448 LYS B C 1
ATOM 7471 O O . LYS B 1 448 ? -25.062 -25.188 -21.125 1 79.56 448 LYS B O 1
ATOM 7476 N N . PRO B 1 449 ? -23.688 -23.812 -22.422 1 77.38 449 PRO B N 1
ATOM 7477 C CA . PRO B 1 449 ? -24.594 -24.031 -23.547 1 77.38 449 PRO B CA 1
ATOM 7478 C C . PRO B 1 449 ? -24.5 -25.438 -24.125 1 77.38 449 PRO B C 1
ATOM 7480 O O . PRO B 1 449 ? -23.422 -25.859 -24.562 1 77.38 449 PRO B O 1
ATOM 7483 N N . GLU B 1 450 ? -25.594 -26.062 -24.188 1 77.69 450 GLU B N 1
ATOM 7484 C CA . GLU B 1 450 ? -25.625 -27.453 -24.656 1 77.69 450 GLU B CA 1
ATOM 7485 C C . GLU B 1 450 ? -25.25 -27.547 -26.125 1 77.69 450 GLU B C 1
ATOM 7487 O O . GLU B 1 450 ? -24.672 -28.547 -26.562 1 77.69 450 GLU B O 1
ATOM 7492 N N . SER B 1 451 ? -25.5 -26.469 -26.781 1 81.81 451 SER B N 1
ATOM 7493 C CA . SER B 1 451 ? -25.266 -26.469 -28.234 1 81.81 451 SER B CA 1
ATOM 7494 C C . SER B 1 451 ? -23.828 -26.125 -28.562 1 81.81 451 SER B C 1
ATOM 7496 O O . SER B 1 451 ? -23.422 -26.156 -29.719 1 81.81 451 SER B O 1
ATOM 7498 N N . ASN B 1 452 ? -23.047 -25.844 -27.531 1 85.38 452 ASN B N 1
ATOM 7499 C CA . ASN B 1 452 ? -21.672 -25.453 -27.766 1 85.38 452 ASN B CA 1
ATOM 7500 C C . ASN B 1 452 ? -20.844 -26.609 -28.328 1 85.38 452 ASN B C 1
ATOM 7502 O O . ASN B 1 452 ? -20.719 -27.641 -27.688 1 85.38 452 ASN B O 1
ATOM 7506 N N . PRO B 1 453 ? -20.281 -26.453 -29.531 1 89.38 453 PRO B N 1
ATOM 7507 C CA . PRO B 1 453 ? -19.516 -27.531 -30.141 1 89.38 453 PRO B CA 1
ATOM 7508 C C . PRO B 1 453 ? -18.219 -27.828 -29.406 1 89.38 453 PRO B C 1
ATOM 7510 O O . PRO B 1 453 ? -17.594 -28.875 -29.641 1 89.38 453 PRO B O 1
ATOM 7513 N N . TYR B 1 454 ? -17.828 -27 -28.516 1 90.25 454 TYR B N 1
ATOM 7514 C CA . TYR B 1 454 ? -16.562 -27.156 -27.812 1 90.25 454 TYR B CA 1
ATOM 7515 C C . TYR B 1 454 ? -16.766 -27.75 -26.422 1 90.25 454 TYR B C 1
ATOM 7517 O O . TYR B 1 454 ? -15.875 -27.688 -25.578 1 90.25 454 TYR B O 1
ATOM 7525 N N . ARG B 1 455 ? -17.797 -28.297 -26.141 1 89.69 455 ARG B N 1
ATOM 7526 C CA . ARG B 1 455 ? -18.156 -28.797 -24.828 1 89.69 455 ARG B CA 1
ATOM 7527 C C . ARG B 1 455 ? -17.203 -29.906 -24.391 1 89.69 455 ARG B C 1
ATOM 7529 O O . ARG B 1 455 ? -16.766 -29.953 -23.234 1 89.69 455 ARG B O 1
ATOM 7536 N N . GLN B 1 456 ? -16.922 -30.797 -25.344 1 90.19 456 GLN B N 1
ATOM 7537 C CA . GLN B 1 456 ? -16.031 -31.906 -25 1 90.19 456 GLN B CA 1
ATOM 7538 C C . GLN B 1 456 ? -14.648 -31.406 -24.625 1 90.19 456 GLN B C 1
ATOM 7540 O O . GLN B 1 456 ? -14.047 -31.906 -23.656 1 90.19 456 GLN B O 1
ATOM 7545 N N . GLN B 1 457 ? -14.219 -30.531 -25.422 1 93.19 457 GLN B N 1
ATOM 7546 C CA . GLN B 1 457 ? -12.922 -29.922 -25.125 1 93.19 457 GLN B CA 1
ATOM 7547 C C . GLN B 1 457 ? -12.953 -29.203 -23.781 1 93.19 457 GLN B C 1
ATOM 7549 O O . GLN B 1 457 ? -11.992 -29.281 -23 1 93.19 457 GLN B O 1
ATOM 7554 N N . ALA B 1 458 ? -13.984 -28.5 -23.516 1 93.5 458 ALA B N 1
ATOM 7555 C CA . ALA B 1 458 ? -14.156 -27.781 -22.266 1 93.5 458 ALA B CA 1
ATOM 7556 C C . ALA B 1 458 ? -14.18 -28.734 -21.078 1 93.5 458 ALA B C 1
ATOM 7558 O O . ALA B 1 458 ? -13.609 -28.453 -20.016 1 93.5 458 ALA B O 1
ATOM 7559 N N . MET B 1 459 ? -14.812 -29.859 -21.266 1 93 459 MET B N 1
ATOM 7560 C CA . MET B 1 459 ? -14.898 -30.859 -20.203 1 93 459 MET B CA 1
ATOM 7561 C C . MET B 1 459 ? -13.523 -31.438 -19.891 1 93 459 MET B C 1
ATOM 7563 O O . MET B 1 459 ? -13.164 -31.578 -18.719 1 93 459 MET B O 1
ATOM 7567 N N . ARG B 1 460 ? -12.781 -31.766 -20.906 1 94.38 460 ARG B N 1
ATOM 7568 C CA . ARG B 1 460 ? -11.438 -32.281 -20.703 1 94.38 460 ARG B CA 1
ATOM 7569 C C . ARG B 1 460 ? -10.547 -31.234 -20.031 1 94.38 460 ARG B C 1
ATOM 7571 O O . ARG B 1 460 ? -9.75 -31.578 -19.156 1 94.38 460 ARG B O 1
ATOM 7578 N N . GLY B 1 461 ? -10.664 -30.031 -20.516 1 96.5 461 GLY B N 1
ATOM 7579 C CA . GLY B 1 461 ? -9.914 -28.953 -19.906 1 96.5 461 GLY B CA 1
ATOM 7580 C C . GLY B 1 461 ? -10.242 -28.75 -18.438 1 96.5 461 GLY B C 1
ATOM 7581 O O . GLY B 1 461 ? -9.336 -28.578 -17.609 1 96.5 461 GLY B O 1
ATOM 7582 N N . LEU B 1 462 ? -11.508 -28.719 -18.141 1 95.06 462 LEU B N 1
ATOM 7583 C CA . LEU B 1 462 ? -11.945 -28.562 -16.75 1 95.06 462 LEU B CA 1
ATOM 7584 C C . LEU B 1 462 ? -11.398 -29.688 -15.875 1 95.06 462 LEU B C 1
ATOM 7586 O O . LEU B 1 462 ? -10.93 -29.438 -14.766 1 95.06 462 LEU B O 1
ATOM 7590 N N . ALA B 1 463 ? -11.469 -30.859 -16.391 1 94.94 463 ALA B N 1
ATOM 7591 C CA . ALA B 1 463 ? -10.953 -32 -15.648 1 94.94 463 ALA B CA 1
ATOM 7592 C C . ALA B 1 463 ? -9.469 -31.844 -15.344 1 94.94 463 ALA B C 1
ATOM 7594 O O . ALA B 1 463 ? -9.016 -32.156 -14.234 1 94.94 463 ALA B O 1
ATOM 7595 N N . THR B 1 464 ? -8.727 -31.422 -16.344 1 96.19 464 THR B N 1
ATOM 7596 C CA . THR B 1 464 ? -7.297 -31.188 -16.156 1 96.19 464 THR B CA 1
ATOM 7597 C C . THR B 1 464 ? -7.043 -30.141 -15.086 1 96.19 464 THR B C 1
ATOM 7599 O O . THR B 1 464 ? -6.145 -30.297 -14.25 1 96.19 464 THR B O 1
ATOM 7602 N N . CYS B 1 465 ? -7.77 -29.062 -15.117 1 96.81 465 CYS B N 1
ATOM 7603 C CA . CYS B 1 465 ? -7.621 -28 -14.141 1 96.81 465 CYS B CA 1
ATOM 7604 C C . CYS B 1 465 ? -7.945 -28.5 -12.734 1 96.81 465 CYS B C 1
ATOM 7606 O O . CYS B 1 465 ? -7.215 -28.203 -11.781 1 96.81 465 CYS B O 1
ATOM 7608 N N . VAL B 1 466 ? -9 -29.234 -12.602 1 95.38 466 VAL B N 1
ATOM 7609 C CA . VAL B 1 466 ? -9.43 -29.75 -11.312 1 95.38 466 VAL B CA 1
ATOM 7610 C C . VAL B 1 466 ? -8.391 -30.734 -10.773 1 95.38 466 VAL B C 1
ATOM 7612 O O . VAL B 1 466 ? -8.062 -30.719 -9.586 1 95.38 466 VAL B O 1
ATOM 7615 N N . GLU B 1 467 ? -7.898 -31.547 -11.633 1 95 467 GLU B N 1
ATOM 7616 C CA . GLU B 1 467 ? -6.859 -32.469 -11.227 1 95 467 GLU B CA 1
ATOM 7617 C C . GLU B 1 467 ? -5.617 -31.75 -10.727 1 95 467 GLU B C 1
ATOM 7619 O O . GLU B 1 467 ? -5.004 -32.156 -9.742 1 95 467 GLU B O 1
ATOM 7624 N N . ALA B 1 468 ? -5.23 -30.797 -11.461 1 96.5 468 ALA B N 1
ATOM 7625 C CA . ALA B 1 468 ? -4.078 -29.984 -11.047 1 96.5 468 ALA B CA 1
ATOM 7626 C C . ALA B 1 468 ? -4.309 -29.359 -9.68 1 96.5 468 ALA B C 1
ATOM 7628 O O . ALA B 1 468 ? -3.418 -29.375 -8.828 1 96.5 468 ALA B O 1
ATOM 7629 N N . LEU B 1 469 ? -5.473 -28.781 -9.453 1 96.19 469 LEU B N 1
ATOM 7630 C CA . LEU B 1 469 ? -5.809 -28.156 -8.18 1 96.19 469 LEU B CA 1
ATOM 7631 C C . LEU B 1 469 ? -5.82 -29.172 -7.047 1 96.19 469 LEU B C 1
ATOM 7633 O O . LEU B 1 469 ? -5.375 -28.875 -5.938 1 96.19 469 LEU B O 1
ATOM 7637 N N . GLU B 1 470 ? -6.312 -30.359 -7.355 1 94.75 470 GLU B N 1
ATOM 7638 C CA . GLU B 1 470 ? -6.305 -31.422 -6.355 1 94.75 470 GLU B CA 1
ATOM 7639 C C . GLU B 1 470 ? -4.879 -31.781 -5.945 1 94.75 470 GLU B C 1
ATOM 7641 O O . GLU B 1 470 ? -4.598 -31.984 -4.762 1 94.75 470 GLU B O 1
ATOM 7646 N N . ALA B 1 471 ? -4.066 -31.875 -6.918 1 94.25 471 ALA B N 1
ATOM 7647 C CA . ALA B 1 471 ? -2.674 -32.219 -6.652 1 94.25 471 ALA B CA 1
ATOM 7648 C C . ALA B 1 471 ? -1.969 -31.125 -5.863 1 94.25 471 ALA B C 1
ATOM 7650 O O . ALA B 1 471 ? -1.103 -31.406 -5.031 1 94.25 471 ALA B O 1
ATOM 7651 N N . MET B 1 472 ? -2.338 -29.938 -6.039 1 95.62 472 MET B N 1
ATOM 7652 C CA . MET B 1 472 ? -1.665 -28.797 -5.414 1 95.62 472 MET B CA 1
ATOM 7653 C C . MET B 1 472 ? -2.193 -28.562 -4.004 1 95.62 472 MET B C 1
ATOM 7655 O O . MET B 1 472 ? -1.717 -27.672 -3.297 1 95.62 472 MET B O 1
ATOM 7659 N N . LYS B 1 473 ? -3.105 -29.344 -3.521 1 92.44 473 LYS B N 1
ATOM 7660 C CA . LYS B 1 473 ? -3.555 -29.266 -2.135 1 92.44 473 LYS B CA 1
ATOM 7661 C C . LYS B 1 473 ? -2.43 -29.625 -1.17 1 92.44 473 LYS B C 1
ATOM 7663 O O . LYS B 1 473 ? -2.438 -29.219 -0.012 1 92.44 473 LYS B O 1
ATOM 7668 N N . THR B 1 474 ? -1.519 -30.328 -1.662 1 89.06 474 THR B N 1
ATOM 7669 C CA . THR B 1 474 ? -0.423 -30.75 -0.792 1 89.06 474 THR B CA 1
ATOM 7670 C C . THR B 1 474 ? 0.441 -29.547 -0.406 1 89.06 474 THR B C 1
ATOM 7672 O O . THR B 1 474 ? 0.602 -29.25 0.779 1 89.06 474 THR B O 1
ATOM 7675 N N . PRO B 1 475 ? 0.957 -28.812 -1.361 1 90.81 475 PRO B N 1
ATOM 7676 C CA . PRO B 1 475 ? 1.758 -27.656 -0.972 1 90.81 475 PRO B CA 1
ATOM 7677 C C . PRO B 1 475 ? 0.903 -26.438 -0.615 1 90.81 475 PRO B C 1
ATOM 7679 O O . PRO B 1 475 ? 1.267 -25.656 0.272 1 90.81 475 PRO B O 1
ATOM 7682 N N . TRP B 1 476 ? -0.206 -26.281 -1.287 1 94.38 476 TRP B N 1
ATOM 7683 C CA . TRP B 1 476 ? -1.034 -25.078 -1.133 1 94.38 476 TRP B CA 1
ATOM 7684 C C . TRP B 1 476 ? -2.455 -25.453 -0.727 1 94.38 476 TRP B C 1
ATOM 7686 O O . TRP B 1 476 ? -3.418 -25.094 -1.404 1 94.38 476 TRP B O 1
ATOM 7696 N N . CYS B 1 477 ? -2.58 -26.016 0.385 1 90.56 477 CYS B N 1
ATOM 7697 C CA . CYS B 1 477 ? -3.807 -26.688 0.798 1 90.56 477 CYS B CA 1
ATOM 7698 C C . CYS B 1 477 ? -4.98 -25.719 0.832 1 90.56 477 CYS B C 1
ATOM 7700 O O . CYS B 1 477 ? -5.977 -25.922 0.132 1 90.56 477 CYS B O 1
ATOM 7702 N N . ALA B 1 478 ? -4.863 -24.688 1.547 1 88.94 478 ALA B N 1
ATOM 7703 C CA . ALA B 1 478 ? -6 -23.797 1.751 1 88.94 478 ALA B CA 1
ATOM 7704 C C . ALA B 1 478 ? -6.355 -23.062 0.464 1 88.94 478 ALA B C 1
ATOM 7706 O O . ALA B 1 478 ? -7.531 -22.922 0.119 1 88.94 478 ALA B O 1
ATOM 7707 N N . TRP B 1 479 ? -5.402 -22.688 -0.241 1 89.94 479 TRP B N 1
ATOM 7708 C CA . TRP B 1 479 ? -5.625 -21.875 -1.442 1 89.94 479 TRP B CA 1
ATOM 7709 C C . TRP B 1 479 ? -6.195 -22.734 -2.568 1 89.94 479 TRP B C 1
ATOM 7711 O O . TRP B 1 479 ? -7.137 -22.328 -3.252 1 89.94 479 TRP B O 1
ATOM 7721 N N . SER B 1 480 ? -5.648 -23.891 -2.766 1 93.5 480 SER B N 1
ATOM 7722 C CA . SER B 1 480 ? -6.141 -24.797 -3.795 1 93.5 480 SER B CA 1
ATOM 7723 C C . SER B 1 480 ? -7.535 -25.328 -3.453 1 93.5 480 SER B C 1
ATOM 7725 O O . SER B 1 480 ? -8.383 -25.469 -4.336 1 93.5 480 SER B O 1
ATOM 7727 N N . SER B 1 481 ? -7.719 -25.594 -2.195 1 92 481 SER B N 1
ATOM 7728 C CA . SER B 1 481 ? -9.031 -26.062 -1.763 1 92 481 SER B CA 1
ATOM 7729 C C . SER B 1 481 ? -10.094 -24.984 -1.982 1 92 481 SER B C 1
ATOM 7731 O O . SER B 1 481 ? -11.227 -25.281 -2.355 1 92 481 SER B O 1
ATOM 7733 N N . LYS B 1 482 ? -9.719 -23.797 -1.69 1 88.12 482 LYS B N 1
ATOM 7734 C CA . LYS B 1 482 ? -10.641 -22.688 -1.915 1 88.12 482 LYS B CA 1
ATOM 7735 C C . LYS B 1 482 ? -11.023 -22.578 -3.387 1 88.12 482 LYS B C 1
ATOM 7737 O O . LYS B 1 482 ? -12.195 -22.359 -3.713 1 88.12 482 LYS B O 1
ATOM 7742 N N . ALA B 1 483 ? -10.086 -22.703 -4.27 1 90.19 483 ALA B N 1
ATOM 7743 C CA . ALA B 1 483 ? -10.336 -22.656 -5.707 1 90.19 483 ALA B CA 1
ATOM 7744 C C . ALA B 1 483 ? -11.266 -23.781 -6.133 1 90.19 483 ALA B C 1
ATOM 7746 O O . ALA B 1 483 ? -12.188 -23.578 -6.922 1 90.19 483 ALA B O 1
ATOM 7747 N N . LEU B 1 484 ? -11.031 -24.969 -5.574 1 92 484 LEU B N 1
ATOM 7748 C CA . LEU B 1 484 ? -11.859 -26.125 -5.898 1 92 484 LEU B CA 1
ATOM 7749 C C . LEU B 1 484 ? -13.289 -25.922 -5.422 1 92 484 LEU B C 1
ATOM 7751 O O . LEU B 1 484 ? -14.242 -26.203 -6.16 1 92 484 LEU B O 1
ATOM 7755 N N . ARG B 1 485 ? -13.375 -25.438 -4.242 1 87.75 485 ARG B N 1
ATOM 7756 C CA . ARG B 1 485 ? -14.703 -25.172 -3.711 1 87.75 485 ARG B CA 1
ATOM 7757 C C . ARG B 1 485 ? -15.438 -24.141 -4.559 1 87.75 485 ARG B C 1
ATOM 7759 O O . ARG B 1 485 ? -16.656 -24.25 -4.766 1 87.75 485 ARG B O 1
ATOM 7766 N N . ALA B 1 486 ? -14.703 -23.156 -4.941 1 85 486 ALA B N 1
ATOM 7767 C CA . ALA B 1 486 ? -15.297 -22.109 -5.785 1 85 486 ALA B CA 1
ATOM 7768 C C . ALA B 1 486 ? -15.781 -22.703 -7.109 1 85 486 ALA B C 1
ATOM 7770 O O . ALA B 1 486 ? -16.859 -22.344 -7.594 1 85 486 ALA B O 1
ATOM 7771 N N . ILE B 1 487 ? -15.008 -23.531 -7.695 1 88.25 487 ILE B N 1
ATOM 7772 C CA . ILE B 1 487 ? -15.375 -24.156 -8.961 1 88.25 487 ILE B CA 1
ATOM 7773 C C . ILE B 1 487 ? -16.641 -24.984 -8.781 1 88.25 487 ILE B C 1
ATOM 7775 O O . ILE B 1 487 ? -17.547 -24.922 -9.609 1 88.25 487 ILE B O 1
ATOM 7779 N N . TYR B 1 488 ? -16.688 -25.656 -7.707 1 86.69 488 TYR B N 1
ATOM 7780 C CA . TYR B 1 488 ? -17.844 -26.5 -7.438 1 86.69 488 TYR B CA 1
ATOM 7781 C C . TYR B 1 488 ? -19.078 -25.656 -7.164 1 86.69 488 TYR B C 1
ATOM 7783 O O . TYR B 1 488 ? -20.172 -25.984 -7.617 1 86.69 488 TYR B O 1
ATOM 7791 N N . ALA B 1 489 ? -18.859 -24.609 -6.422 1 81.25 489 ALA B N 1
ATOM 7792 C CA . ALA B 1 489 ? -19.984 -23.703 -6.141 1 81.25 489 ALA B CA 1
ATOM 7793 C C . ALA B 1 489 ? -20.516 -23.078 -7.422 1 81.25 489 ALA B C 1
ATOM 7795 O O . ALA B 1 489 ? -21.734 -22.922 -7.578 1 81.25 489 ALA B O 1
ATOM 7796 N N . LEU B 1 490 ? -19.641 -22.75 -8.289 1 80.44 490 LEU B N 1
ATOM 7797 C CA . LEU B 1 490 ? -20.031 -22.172 -9.57 1 80.44 490 LEU B CA 1
ATOM 7798 C C . LEU B 1 490 ? -20.781 -23.188 -10.422 1 80.44 490 LEU B C 1
ATOM 7800 O O . LEU B 1 490 ? -21.781 -22.859 -11.047 1 80.44 490 LEU B O 1
ATOM 7804 N N . ALA B 1 491 ? -20.25 -24.312 -10.43 1 83.88 491 ALA B N 1
ATOM 7805 C CA . ALA B 1 491 ? -20.922 -25.375 -11.195 1 83.88 491 ALA B CA 1
ATOM 7806 C C . ALA B 1 491 ? -22.328 -25.625 -10.664 1 83.88 491 ALA B C 1
ATOM 7808 O O . ALA B 1 491 ? -23.25 -25.859 -11.445 1 83.88 491 ALA B O 1
ATOM 7809 N N . GLU B 1 492 ? -22.453 -25.625 -9.406 1 82.19 492 GLU B N 1
ATOM 7810 C CA . GLU B 1 492 ? -23.766 -25.812 -8.797 1 82.19 492 GLU B CA 1
ATOM 7811 C C . GLU B 1 492 ? -24.703 -24.656 -9.117 1 82.19 492 GLU B C 1
ATOM 7813 O O . GLU B 1 492 ? -25.875 -24.875 -9.477 1 82.19 492 GLU B O 1
ATOM 7818 N N . GLU B 1 493 ? -24.172 -23.531 -8.961 1 74.88 493 GLU B N 1
ATOM 7819 C CA . GLU B 1 493 ? -24.969 -22.328 -9.227 1 74.88 493 GLU B CA 1
ATOM 7820 C C . GLU B 1 493 ? -25.422 -22.281 -10.68 1 74.88 493 GLU B C 1
ATOM 7822 O O . GLU B 1 493 ? -26.5 -21.75 -10.984 1 74.88 493 GLU B O 1
ATOM 7827 N N . TRP B 1 494 ? -24.578 -22.844 -11.547 1 77.44 494 TRP B N 1
ATOM 7828 C CA . TRP B 1 494 ? -24.875 -22.797 -12.969 1 77.44 494 TRP B CA 1
ATOM 7829 C C . TRP B 1 494 ? -25.531 -24.078 -13.445 1 77.44 494 TRP B C 1
ATOM 7831 O O . TRP B 1 494 ? -25.578 -24.359 -14.641 1 77.44 494 TRP B O 1
ATOM 7841 N N . SER B 1 495 ? -26.031 -24.859 -12.516 1 78.44 495 SER B N 1
ATOM 7842 C CA . SER B 1 495 ? -26.781 -26.078 -12.75 1 78.44 495 SER B CA 1
ATOM 7843 C C . SER B 1 495 ? -25.984 -27.094 -13.562 1 78.44 495 SER B C 1
ATOM 7845 O O . SER B 1 495 ? -26.5 -27.688 -14.508 1 78.44 495 SER B O 1
ATOM 7847 N N . MET B 1 496 ? -24.734 -27.109 -13.25 1 80.56 496 MET B N 1
ATOM 7848 C CA . MET B 1 496 ? -23.828 -28.031 -13.922 1 80.56 496 MET B CA 1
ATOM 7849 C C . MET B 1 496 ? -23.219 -29.016 -12.922 1 80.56 496 MET B C 1
ATOM 7851 O O . MET B 1 496 ? -22.078 -29.438 -13.094 1 80.56 496 MET B O 1
ATOM 7855 N N . ALA B 1 497 ? -23.859 -29.281 -11.945 1 76.88 497 ALA B N 1
ATOM 7856 C CA . ALA B 1 497 ? -23.344 -30.156 -10.891 1 76.88 497 ALA B CA 1
ATOM 7857 C C . ALA B 1 497 ? -23 -31.531 -11.445 1 76.88 497 ALA B C 1
ATOM 7859 O O . ALA B 1 497 ? -22.047 -32.188 -10.984 1 76.88 497 ALA B O 1
ATOM 7860 N N . GLU B 1 498 ? -23.688 -31.891 -12.383 1 77 498 GLU B N 1
ATOM 7861 C CA . GLU B 1 498 ? -23.5 -33.219 -12.953 1 77 498 GLU B CA 1
ATOM 7862 C C . GLU B 1 498 ? -22.141 -33.312 -13.664 1 77 498 GLU B C 1
ATOM 7864 O O . GLU B 1 498 ? -21.562 -34.406 -13.734 1 77 498 GLU B O 1
ATOM 7869 N N . VAL B 1 499 ? -21.766 -32.188 -14.164 1 74.75 499 VAL B N 1
ATOM 7870 C CA . VAL B 1 499 ? -20.5 -32.156 -14.891 1 74.75 499 VAL B CA 1
ATOM 7871 C C . VAL B 1 499 ? -19.344 -32.469 -13.938 1 74.75 499 VAL B C 1
ATOM 7873 O O . VAL B 1 499 ? -18.375 -33.125 -14.32 1 74.75 499 VAL B O 1
ATOM 7876 N N . LEU B 1 500 ? -19.469 -32.094 -12.734 1 74.69 500 LEU B N 1
ATOM 7877 C CA . LEU B 1 500 ? -18.406 -32.281 -11.758 1 74.69 500 LEU B CA 1
ATOM 7878 C C . LEU B 1 500 ? -18.312 -33.75 -11.344 1 74.69 500 LEU B C 1
ATOM 7880 O O . LEU B 1 500 ? -17.234 -34.219 -10.984 1 74.69 500 LEU B O 1
ATOM 7884 N N . GLU B 1 501 ? -19.453 -34.344 -11.32 1 72.19 501 GLU B N 1
ATOM 7885 C CA . GLU B 1 501 ? -19.484 -35.75 -10.953 1 72.19 501 GLU B CA 1
ATOM 7886 C C . GLU B 1 501 ? -18.734 -36.594 -11.969 1 72.19 501 GLU B C 1
ATOM 7888 O O . GLU B 1 501 ? -18.25 -37.688 -11.641 1 72.19 501 GLU B O 1
ATOM 7893 N N . MET B 1 502 ? -18.609 -36 -13.062 1 67.12 502 MET B N 1
ATOM 7894 C CA . MET B 1 502 ? -17.953 -36.75 -14.133 1 67.12 502 MET B CA 1
ATOM 7895 C C . MET B 1 502 ? -16.438 -36.625 -14.039 1 67.12 502 MET B C 1
ATOM 7897 O O . MET B 1 502 ? -15.703 -37.312 -14.719 1 67.12 502 MET B O 1
ATOM 7901 N N . ILE B 1 503 ? -16.016 -35.625 -13.391 1 65.38 503 ILE B N 1
ATOM 7902 C CA . ILE B 1 503 ? -14.57 -35.469 -13.234 1 65.38 503 ILE B CA 1
ATOM 7903 C C . ILE B 1 503 ? -14.047 -36.438 -12.195 1 65.38 503 ILE B C 1
ATOM 7905 O O . ILE B 1 503 ? -14.453 -36.406 -11.031 1 65.38 503 ILE B O 1
ATOM 7909 N N . PRO B 1 504 ? -13.172 -37.438 -12.609 1 56.97 504 PRO B N 1
ATOM 7910 C CA . PRO B 1 504 ? -12.648 -38.438 -11.68 1 56.97 504 PRO B CA 1
ATOM 7911 C C . PRO B 1 504 ? -11.891 -37.812 -10.508 1 56.97 504 PRO B C 1
ATOM 7913 O O . PRO B 1 504 ? -11.141 -36.875 -10.688 1 56.97 504 PRO B O 1
ATOM 7916 N N . ASN B 1 505 ? -12.031 -38.188 -9.281 1 49.91 505 ASN B N 1
ATOM 7917 C CA . ASN B 1 505 ? -11.336 -37.844 -8.047 1 49.91 505 ASN B CA 1
ATOM 7918 C C . ASN B 1 505 ? -11.711 -36.438 -7.57 1 49.91 505 ASN B C 1
ATOM 7920 O O . ASN B 1 505 ? -11.039 -35.875 -6.711 1 49.91 505 ASN B O 1
ATOM 7924 N N . ALA B 1 506 ? -12.492 -35.812 -8.352 1 44.34 506 ALA B N 1
ATOM 7925 C CA . ALA B 1 506 ? -12.938 -34.469 -7.969 1 44.34 506 ALA B CA 1
ATOM 7926 C C . ALA B 1 506 ? -13.711 -34.5 -6.652 1 44.34 506 ALA B C 1
ATOM 7928 O O . ALA B 1 506 ? -13.766 -33.5 -5.926 1 44.34 506 ALA B O 1
ATOM 7929 N N . ILE B 1 507 ? -14.719 -35.406 -6.227 1 37.12 507 ILE B N 1
ATOM 7930 C CA . ILE B 1 507 ? -15.523 -35.438 -5.016 1 37.12 507 ILE B CA 1
ATOM 7931 C C . ILE B 1 507 ? -14.68 -35.969 -3.848 1 37.12 507 ILE B C 1
ATOM 7933 O O . ILE B 1 507 ? -14.039 -37 -3.949 1 37.12 507 ILE B O 1
#

Sequence (1014 aa):
MHFGDANQPDGRDLTSMVTGLLGRLNVGDDGQLHYFGSQCNFHLLHGSLGYVTMESTVSMQRQGLAAVGCLGKDMPLSTELQEHLLELYWTWQNPWNYIVHKGAFSRAFHSRTYGRYCTPSLLSAIFALAARYSDRRELRAVPNDPSTAGYALFEQAKILLLYESQAPTVATVQAAALMAIRALSDNQEALGWLYCGNAARMALSLGLHIDCSQWVASGLISQDEAEVRKVTWWGCYTVDKLFSIALGRPGCTRKSQSTCPKPSLDHDAEYEAWVQIPGLTQDNSLPVLQSRIVSTAHFIAECLSIASEAMDQIYAPNSGLSQKDIENIVGKTDVELRAYYVNLPSHLRLPSTLRTSAPAHIYQLHMQYHVNIILLHRPLLQQYPNISESDPTSVCWESPHRKDCRAAASEVSKLLGIYKQNYTFRFAGMVTVHVAFTAATIHLIDLKPESNPYRQQAMRGLATCVEALEAMKTPWCAWSSKALRAIYALAEEWSMAEVLEMIPNAIMHFGDANQPDGRDLTSMVTGLLGRLNVGDDGQLHYFGSQCNFHLLHGSLGYVTMESTVSMQRQGLAAVGCLGKDMPLSTELQEHLLELYWTWQNPWNYIVHKGAFSRAFHSRTYGRYCTPSLLSAIFALAARYSDRRELRAVPNDPSTAGYALFEQAKILLLYESQAPTVATVQAAALMAIRALSDNQEALGWLYCGNAARMALSLGLHIDCSQWVASGLISQDEAEVRKVTWWGCYTVDKLFSIALGRPGCTRKSQSTCPKPSLDHDAEYEAWVQIPGLTQDNSLPVLQSRIVSTAHFIAECLSIASEAMDQIYAPNSGLSQKDIENIVGKTDVELRAYYVNLPSHLRLPSTLRTSAPAHIYQLHMQYHVNIILLHRPLLQQYPNISESDPTSVCWESPHRKDCRAAASEVSKLLGIYKQNYTFRFAGMVTVHVAFTAATIHLIDLKPESNPYRQQAMRGLATCVEALEAMKTPWCAWSSKALRAIYALAEEWSMAEVLEMIPNAI

Organism: Fusarium solani (NCBI:txid169388)